Protein 2KGJ (pdb70)

CATH classification: 3.10.50.40

Organism: Escherichia coli (strain K12) (NCBI:txid83333)

Foldseek 3Di:
DAWWKFWKFKFFAAAVVLLCVLLVVCVVPDANLVSRCPGGPRNVCSVVSRTPGIDTPPVDDVQCVQQVPDDAPDFSRWGDDPNGIMGMHTDDIPPQCPVPHD

Sequence (102 aa):
TQPQRTRYSIIQTKTEDEAKAVLDELNKGGDFAALAKEKSADIISARNGGDMGWLEDATIPDELKNAGLKEKGQLSGVIKSSVGFLIVRLDDIQAAHHHHHHTQPQRTRYSIIQTKTEDEAKAVLDELNKGGDFAALAKEKSADIISARNGGDMGWLEDATIPDELKNAGLKEKGQLSGVIKSSVGFLIVRLDDIQAAHHHHHHTQPQRTRYSIIQTKTEDEAKAVLDELNKGGDFAALAKEKSADIISARNGGDMGWLEDATIPDELKNAGLKEKGQLSGVIKSSVGFLIVRLDDIQAAHHHHHHTQPQRTRYSIIQTKTEDEAKAVLDELNKGGDFAALAKEKSADIISARNGGDMGWLEDATIPDELKNAGLKEKGQLSGVIKSSVGFLIVRLDDIQAAHHHHHHTQPQRTRYSIIQTKTEDEAKAVLDELNKGGDFAALAKEKSADIISARNGGDMGWLEDATIPDELKNAGLKEKGQLSGVIKSSVGFLIVRLDDIQAAHHHHHHTQPQRTRYSIIQTKTEDEAKAVLDELNKGGDFAALAKEKSADIISARNGGDMGWLEDATIPDELKNAGLKEKGQLSGVIKSSVGFLIVRLDDIQAAHHHHHHTQPQRTRYSIIQTKTEDEAKAVLDELNKGGDFAALAKEKSADIISARNGGDMGWLEDATIPDELKNAGLKEKGQLSGVIKSSVGFLIVRLDDIQAAHHHHHHTQPQRTRYSIIQTKTEDEAKAVLDELNKGGDFAALAKEKSADIISARNGGDMGWLEDATIPDELKNAGLKEKGQLSGVIKSSVGFLIVRLDDIQAAHHHHHHTQPQRTRYSIIQTKTEDEAKAVLDELNKGGDFAALAKEKSADIISARNGGDMGWLEDATIPDELKNAGLKEKGQLSGVIKSSVGFLIVRLDDIQAAHHHHHHTQPQRTRYSIIQTKTEDEAKAVLDELNKGGDFAALAKEKSADIISARNGGDMGWLEDATIPDELKNAGLKEKGQLSGVIKSSVGFLIVRLDDIQAAHHHHHH

Nearest PDB structures (foldseek):
  2kgj-assembly1_A  TM=9.259E-01  e=2.643E-19  Escherichia coli K-12
  6xd8-assembly2_B  TM=8.195E-01  e=1.521E-08  Bacillus anthracis str. Sterne
  6vj4-assembly1_A-2  TM=8.100E-01  e=1.354E-07  Bacillus anthracis
  2m08-assembly1_A  TM=8.160E-01  e=1.571E-06  Nitrosopumilus maritimus SCM1
  5htf-assembly1_A  TM=7.798E-01  e=3.479E-06  Listeria monocytogenes EGD-e

Radius of gyration: 13.5 Å; Cα contacts (8 Å, |Δi|>4): 208; chains: 1; bounding box: 32×38×21 Å

Structure (mmCIF, N/CA/C/O backbone):
data_2KGJ
#
_entry.id   2KGJ
#
loop_
_atom_site.group_PDB
_atom_site.id
_atom_site.type_symbol
_atom_site.label_atom_id
_atom_site.label_alt_id
_atom_site.label_comp_id
_atom_site.label_asym_id
_atom_site.label_entity_id
_atom_site.label_seq_id
_atom_site.pdbx_PDB_ins_code
_atom_site.Cartn_x
_atom_site.Cartn_y
_atom_site.Cartn_z
_atom_site.occupancy
_atom_site.B_iso_or_equiv
_atom_site.auth_seq_id
_atom_site.auth_comp_id
_atom_site.auth_asym_id
_atom_site.auth_atom_id
_atom_site.pdbx_PDB_model_num
ATOM 1 N N . THR A 1 1 ? -16.163 18.348 -2.260 1.00 0.00 1 THR A N 1
ATOM 2 C CA . THR A 1 1 ? -16.211 17.216 -1.314 1.00 0.00 1 THR A CA 1
ATOM 3 C C . THR A 1 1 ? -16.200 15.896 -2.078 1.00 0.00 1 THR A C 1
ATOM 4 O O . THR A 1 1 ? -17.202 15.498 -2.674 1.00 0.00 1 THR A O 1
ATOM 17 N N . GLN A 1 2 ? -15.054 15.238 -2.077 1.00 0.00 2 GLN A N 1
ATOM 18 C CA . GLN A 1 2 ? -14.892 13.984 -2.787 1.00 0.00 2 GLN A CA 1
ATOM 19 C C . GLN A 1 2 ? -13.934 13.079 -2.008 1.00 0.00 2 GLN A C 1
ATOM 20 O O . GLN A 1 2 ? -13.278 13.533 -1.071 1.00 0.00 2 GLN A O 1
ATOM 34 N N . PRO A 1 3 ? -13.846 11.795 -2.380 1.00 0.00 3 PRO A N 1
ATOM 35 C CA . PRO A 1 3 ? -13.041 10.817 -1.654 1.00 0.00 3 PRO A CA 1
ATOM 36 C C . PRO A 1 3 ? -11.552 10.893 -1.982 1.00 0.00 3 PRO A C 1
ATOM 37 O O . PRO A 1 3 ? -11.153 10.974 -3.147 1.00 0.00 3 PRO A O 1
ATOM 48 N N . GLN A 1 4 ? -10.741 10.871 -0.935 1.00 0.00 4 GLN A N 1
ATOM 49 C CA . GLN A 1 4 ? -9.298 10.785 -1.068 1.00 0.00 4 GLN A CA 1
ATOM 50 C C . GLN A 1 4 ? -8.919 9.393 -1.554 1.00 0.00 4 GLN A C 1
ATOM 51 O O . GLN A 1 4 ? -9.711 8.462 -1.457 1.00 0.00 4 GLN A O 1
ATOM 65 N N . ARG A 1 5 ? -7.732 9.250 -2.107 1.00 0.00 5 ARG A N 1
ATOM 66 C CA . ARG A 1 5 ? -7.316 7.969 -2.654 1.00 0.00 5 ARG A CA 1
ATOM 67 C C . ARG A 1 5 ? -6.033 7.489 -2.001 1.00 0.00 5 ARG A C 1
ATOM 68 O O . ARG A 1 5 ? -5.210 8.291 -1.552 1.00 0.00 5 ARG A O 1
ATOM 89 N N . THR A 1 6 ? -5.870 6.181 -1.943 1.00 0.00 6 THR A N 1
ATOM 90 C CA . THR A 1 6 ? -4.703 5.580 -1.333 1.00 0.00 6 THR A CA 1
ATOM 91 C C . THR A 1 6 ? -4.161 4.457 -2.209 1.00 0.00 6 THR A C 1
ATOM 92 O O . THR A 1 6 ? -4.925 3.660 -2.753 1.00 0.00 6 THR A O 1
ATOM 103 N N . ARG A 1 7 ? -2.846 4.414 -2.376 1.00 0.00 7 ARG A N 1
ATOM 104 C CA . ARG A 1 7 ? -2.231 3.355 -3.153 1.00 0.00 7 ARG A CA 1
ATOM 105 C C . ARG A 1 7 ? -1.652 2.311 -2.218 1.00 0.00 7 ARG A C 1
ATOM 106 O O . ARG A 1 7 ? -0.682 2.570 -1.501 1.00 0.00 7 ARG A O 1
ATOM 127 N N . TYR A 1 8 ? -2.255 1.141 -2.219 1.00 0.00 8 TYR A N 1
ATOM 128 C CA . TYR A 1 8 ? -1.803 0.064 -1.370 1.00 0.00 8 TYR A CA 1
ATOM 129 C C . TYR A 1 8 ? -1.103 -1.004 -2.185 1.00 0.00 8 TYR A C 1
ATOM 130 O O . TYR A 1 8 ? -1.503 -1.316 -3.307 1.00 0.00 8 TYR A O 1
ATOM 148 N N . SER A 1 9 ? -0.045 -1.544 -1.628 1.00 0.00 9 SER A N 1
ATOM 149 C CA . SER A 1 9 ? 0.585 -2.712 -2.194 1.00 0.00 9 SER A CA 1
ATOM 150 C C . SER A 1 9 ? 0.387 -3.869 -1.235 1.00 0.00 9 SER A C 1
ATOM 151 O O . SER A 1 9 ? 0.616 -3.722 -0.038 1.00 0.00 9 SER A O 1
ATOM 159 N N . ILE A 1 10 ? -0.042 -5.004 -1.743 1.00 0.00 10 ILE A N 1
ATOM 160 C CA . ILE A 1 10 ? -0.393 -6.126 -0.888 1.00 0.00 10 ILE A CA 1
ATOM 161 C C . ILE A 1 10 ? 0.026 -7.429 -1.531 1.00 0.00 10 ILE A C 1
ATOM 162 O O . ILE A 1 10 ? -0.052 -7.577 -2.747 1.00 0.00 10 ILE A O 1
ATOM 178 N N . ILE A 1 11 ? 0.511 -8.360 -0.726 1.00 0.00 11 ILE A N 1
ATOM 179 C CA . ILE A 1 11 ? 0.934 -9.650 -1.233 1.00 0.00 11 ILE A CA 1
ATOM 180 C C . ILE A 1 11 ? 0.525 -10.756 -0.269 1.00 0.00 11 ILE A C 1
ATOM 181 O O . ILE A 1 11 ? 0.523 -10.556 0.945 1.00 0.00 11 ILE A O 1
ATOM 197 N N . GLN A 1 12 ? 0.169 -11.913 -0.807 1.00 0.00 12 GLN A N 1
ATOM 198 C CA . GLN A 1 12 ? -0.314 -13.013 0.013 1.00 0.00 12 GLN A CA 1
ATOM 199 C C . GLN A 1 12 ? 0.767 -14.070 0.188 1.00 0.00 12 GLN A C 1
ATOM 200 O O . GLN A 1 12 ? 1.366 -14.533 -0.788 1.00 0.00 12 GLN A O 1
ATOM 214 N N . THR A 1 13 ? 1.010 -14.444 1.432 1.00 0.00 13 THR A N 1
ATOM 215 C CA . THR A 1 13 ? 2.008 -15.446 1.749 1.00 0.00 13 THR A CA 1
ATOM 216 C C . THR A 1 13 ? 1.359 -16.741 2.211 1.00 0.00 13 THR A C 1
ATOM 217 O O . THR A 1 13 ? 0.223 -16.736 2.690 1.00 0.00 13 THR A O 1
ATOM 228 N N . LYS A 1 14 ? 2.080 -17.846 2.063 1.00 0.00 14 LYS A N 1
ATOM 229 C CA . LYS A 1 14 ? 1.557 -19.151 2.453 1.00 0.00 14 LYS A CA 1
ATOM 230 C C . LYS A 1 14 ? 1.345 -19.237 3.961 1.00 0.00 14 LYS A C 1
ATOM 231 O O . LYS A 1 14 ? 0.276 -19.638 4.426 1.00 0.00 14 LYS A O 1
ATOM 250 N N . THR A 1 15 ? 2.359 -18.846 4.713 1.00 0.00 15 THR A N 1
ATOM 251 C CA . THR A 1 15 ? 2.314 -18.930 6.165 1.00 0.00 15 THR A CA 1
ATOM 252 C C . THR A 1 15 ? 2.877 -17.678 6.814 1.00 0.00 15 THR A C 1
ATOM 253 O O . THR A 1 15 ? 3.378 -16.788 6.120 1.00 0.00 15 THR A O 1
ATOM 264 N N . GLU A 1 16 ? 2.803 -17.607 8.139 1.00 0.00 16 GLU A N 1
ATOM 265 C CA . GLU A 1 16 ? 3.370 -16.485 8.869 1.00 0.00 16 GLU A CA 1
ATOM 266 C C . GLU A 1 16 ? 4.875 -16.471 8.657 1.00 0.00 16 GLU A C 1
ATOM 267 O O . GLU A 1 16 ? 5.504 -15.417 8.617 1.00 0.00 16 GLU A O 1
ATOM 279 N N . ASP A 1 17 ? 5.428 -17.667 8.487 1.00 0.00 17 ASP A N 1
ATOM 280 C CA . ASP A 1 17 ? 6.850 -17.842 8.206 1.00 0.00 17 ASP A CA 1
ATOM 281 C C . ASP A 1 17 ? 7.242 -17.066 6.961 1.00 0.00 17 ASP A C 1
ATOM 282 O O . ASP A 1 17 ? 8.249 -16.354 6.941 1.00 0.00 17 ASP A O 1
ATOM 291 N N . GLU A 1 18 ? 6.418 -17.198 5.936 1.00 0.00 18 GLU A N 1
ATOM 292 C CA . GLU A 1 18 ? 6.630 -16.512 4.676 1.00 0.00 18 GLU A CA 1
ATOM 293 C C . GLU A 1 18 ? 6.500 -15.011 4.874 1.00 0.00 18 GLU A C 1
ATOM 294 O O . GLU A 1 18 ? 7.303 -14.238 4.358 1.00 0.00 18 GLU A O 1
ATOM 306 N N . ALA A 1 19 ? 5.489 -14.610 5.639 1.00 0.00 19 ALA A N 1
ATOM 307 C CA . ALA A 1 19 ? 5.266 -13.202 5.943 1.00 0.00 19 ALA A CA 1
ATOM 308 C C . ALA A 1 19 ? 6.470 -12.603 6.662 1.00 0.00 19 ALA A C 1
ATOM 309 O O . ALA A 1 19 ? 6.940 -11.529 6.297 1.00 0.00 19 ALA A O 1
ATOM 316 N N . LYS A 1 20 ? 6.963 -13.306 7.681 1.00 0.00 20 LYS A N 1
ATOM 317 C CA . LYS A 1 20 ? 8.162 -12.904 8.397 1.00 0.00 20 LYS A CA 1
ATOM 318 C C . LYS A 1 20 ? 9.359 -12.751 7.465 1.00 0.00 20 LYS A C 1
ATOM 319 O O . LYS A 1 20 ? 10.129 -11.805 7.594 1.00 0.00 20 LYS A O 1
ATOM 338 N N . ALA A 1 21 ? 9.499 -13.666 6.514 1.00 0.00 21 ALA A N 1
ATOM 339 C CA . ALA A 1 21 ? 10.582 -13.591 5.538 1.00 0.00 21 ALA A CA 1
ATOM 340 C C . ALA A 1 21 ? 10.441 -12.343 4.671 1.00 0.00 21 ALA A C 1
ATOM 341 O O . ALA A 1 21 ? 11.429 -11.692 4.326 1.00 0.00 21 ALA A O 1
ATOM 348 N N . VAL A 1 22 ? 9.201 -12.008 4.342 1.00 0.00 22 VAL A N 1
ATOM 349 C CA . VAL A 1 22 ? 8.907 -10.849 3.521 1.00 0.00 22 VAL A CA 1
ATOM 350 C C . VAL A 1 22 ? 9.152 -9.566 4.307 1.00 0.00 22 VAL A C 1
ATOM 351 O O . VAL A 1 22 ? 9.827 -8.650 3.834 1.00 0.00 22 VAL A O 1
ATOM 364 N N . LEU A 1 23 ? 8.621 -9.518 5.524 1.00 0.00 23 LEU A N 1
ATOM 365 C CA . LEU A 1 23 ? 8.719 -8.322 6.339 1.00 0.00 23 LEU A CA 1
ATOM 366 C C . LEU A 1 23 ? 10.145 -8.100 6.828 1.00 0.00 23 LEU A C 1
ATOM 367 O O . LEU A 1 23 ? 10.548 -6.967 7.064 1.00 0.00 23 LEU A O 1
ATOM 383 N N . ASP A 1 24 ? 10.908 -9.177 6.974 1.00 0.00 24 ASP A N 1
ATOM 384 C CA . ASP A 1 24 ? 12.302 -9.068 7.392 1.00 0.00 24 ASP A CA 1
ATOM 385 C C . ASP A 1 24 ? 13.095 -8.270 6.369 1.00 0.00 24 ASP A C 1
ATOM 386 O O . ASP A 1 24 ? 13.887 -7.398 6.720 1.00 0.00 24 ASP A O 1
ATOM 395 N N . GLU A 1 25 ? 12.855 -8.567 5.100 1.00 0.00 25 GLU A N 1
ATOM 396 C CA . GLU A 1 25 ? 13.549 -7.904 4.009 1.00 0.00 25 GLU A CA 1
ATOM 397 C C . GLU A 1 25 ? 13.104 -6.447 3.894 1.00 0.00 25 GLU A C 1
ATOM 398 O O . GLU A 1 25 ? 13.933 -5.542 3.785 1.00 0.00 25 GLU A O 1
ATOM 410 N N . LEU A 1 26 ? 11.796 -6.212 3.946 1.00 0.00 26 LEU A N 1
ATOM 411 C CA . LEU A 1 26 ? 11.268 -4.856 3.809 1.00 0.00 26 LEU A CA 1
ATOM 412 C C . LEU A 1 26 ? 11.536 -4.025 5.057 1.00 0.00 26 LEU A C 1
ATOM 413 O O . LEU A 1 26 ? 11.384 -2.809 5.040 1.00 0.00 26 LEU A O 1
ATOM 429 N N . ASN A 1 27 ? 11.918 -4.690 6.138 1.00 0.00 27 ASN A N 1
ATOM 430 C CA . ASN A 1 27 ? 12.298 -3.998 7.369 1.00 0.00 27 ASN A CA 1
ATOM 431 C C . ASN A 1 27 ? 13.577 -3.205 7.150 1.00 0.00 27 ASN A C 1
ATOM 432 O O . ASN A 1 27 ? 13.815 -2.186 7.800 1.00 0.00 27 ASN A O 1
ATOM 443 N N . LYS A 1 28 ? 14.404 -3.680 6.224 1.00 0.00 28 LYS A N 1
ATOM 444 C CA . LYS A 1 28 ? 15.556 -2.918 5.778 1.00 0.00 28 LYS A CA 1
ATOM 445 C C . LYS A 1 28 ? 15.077 -1.795 4.869 1.00 0.00 28 LYS A C 1
ATOM 446 O O . LYS A 1 28 ? 15.650 -0.706 4.825 1.00 0.00 28 LYS A O 1
ATOM 465 N N . GLY A 1 29 ? 13.995 -2.087 4.153 1.00 0.00 29 GLY A N 1
ATOM 466 C CA . GLY A 1 29 ? 13.307 -1.084 3.374 1.00 0.00 29 GLY A CA 1
ATOM 467 C C . GLY A 1 29 ? 13.915 -0.869 2.010 1.00 0.00 29 GLY A C 1
ATOM 468 O O . GLY A 1 29 ? 13.935 0.257 1.515 1.00 0.00 29 GLY A O 1
ATOM 472 N N . GLY A 1 30 ? 14.404 -1.933 1.382 1.00 0.00 30 GLY A N 1
ATOM 473 C CA . GLY A 1 30 ? 15.031 -1.755 0.090 1.00 0.00 30 GLY A CA 1
ATOM 474 C C . GLY A 1 30 ? 14.055 -1.875 -1.053 1.00 0.00 30 GLY A C 1
ATOM 475 O O . GLY A 1 30 ? 13.818 -0.904 -1.778 1.00 0.00 30 GLY A O 1
ATOM 479 N N . ASP A 1 31 ? 13.477 -3.051 -1.223 1.00 0.00 31 ASP A N 1
ATOM 480 C CA . ASP A 1 31 ? 12.441 -3.234 -2.228 1.00 0.00 31 ASP A CA 1
ATOM 481 C C . ASP A 1 31 ? 11.315 -4.130 -1.727 1.00 0.00 31 ASP A C 1
ATOM 482 O O . ASP A 1 31 ? 11.552 -5.267 -1.330 1.00 0.00 31 ASP A O 1
ATOM 491 N N . PHE A 1 32 ? 10.101 -3.608 -1.744 1.00 0.00 32 PHE A N 1
ATOM 492 C CA . PHE A 1 32 ? 8.907 -4.403 -1.472 1.00 0.00 32 PHE A CA 1
ATOM 493 C C . PHE A 1 32 ? 8.444 -5.104 -2.736 1.00 0.00 32 PHE A C 1
ATOM 494 O O . PHE A 1 32 ? 7.997 -6.252 -2.698 1.00 0.00 32 PHE A O 1
ATOM 511 N N . ALA A 1 33 ? 8.560 -4.399 -3.855 1.00 0.00 33 ALA A N 1
ATOM 512 C CA . ALA A 1 33 ? 8.120 -4.914 -5.145 1.00 0.00 33 ALA A CA 1
ATOM 513 C C . ALA A 1 33 ? 8.765 -6.257 -5.439 1.00 0.00 33 ALA A C 1
ATOM 514 O O . ALA A 1 33 ? 8.122 -7.167 -5.960 1.00 0.00 33 ALA A O 1
ATOM 521 N N . ALA A 1 34 ? 10.027 -6.387 -5.067 1.00 0.00 34 ALA A N 1
ATOM 522 C CA . ALA A 1 34 ? 10.777 -7.612 -5.313 1.00 0.00 34 ALA A CA 1
ATOM 523 C C . ALA A 1 34 ? 10.178 -8.767 -4.528 1.00 0.00 34 ALA A C 1
ATOM 524 O O . ALA A 1 34 ? 10.002 -9.871 -5.042 1.00 0.00 34 ALA A O 1
ATOM 531 N N . LEU A 1 35 ? 9.837 -8.475 -3.285 1.00 0.00 35 LEU A N 1
ATOM 532 C CA . LEU A 1 35 ? 9.261 -9.455 -2.377 1.00 0.00 35 LEU A CA 1
ATOM 533 C C . LEU A 1 35 ? 7.911 -9.908 -2.911 1.00 0.00 35 LEU A C 1
ATOM 534 O O . LEU A 1 35 ? 7.532 -11.077 -2.804 1.00 0.00 35 LEU A O 1
ATOM 550 N N . ALA A 1 36 ? 7.210 -8.953 -3.500 1.00 0.00 36 ALA A N 1
ATOM 551 C CA . ALA A 1 36 ? 5.871 -9.162 -4.017 1.00 0.00 36 ALA A CA 1
ATOM 552 C C . ALA A 1 36 ? 5.844 -10.181 -5.145 1.00 0.00 36 ALA A C 1
ATOM 553 O O . ALA A 1 36 ? 4.980 -11.051 -5.185 1.00 0.00 36 ALA A O 1
ATOM 560 N N . LYS A 1 37 ? 6.792 -10.080 -6.059 1.00 0.00 37 LYS A N 1
ATOM 561 C CA . LYS A 1 37 ? 6.768 -10.922 -7.242 1.00 0.00 37 LYS A CA 1
ATOM 562 C C . LYS A 1 37 ? 7.244 -12.341 -6.942 1.00 0.00 37 LYS A C 1
ATOM 563 O O . LYS A 1 37 ? 6.81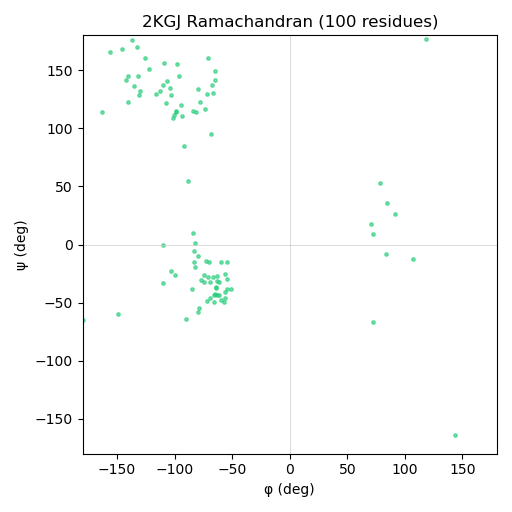7 -13.291 -7.596 1.00 0.00 37 LYS A O 1
ATOM 582 N N . GLU A 1 38 ? 8.137 -12.490 -5.971 1.00 0.00 38 GLU A N 1
ATOM 583 C CA . GLU A 1 38 ? 8.795 -13.774 -5.763 1.00 0.00 38 GLU A CA 1
ATOM 584 C C . GLU A 1 38 ? 7.944 -14.801 -5.006 1.00 0.00 38 GLU A C 1
ATOM 585 O O . GLU A 1 38 ? 7.682 -15.885 -5.525 1.00 0.00 38 GLU A O 1
ATOM 597 N N . LYS A 1 39 ? 7.501 -14.472 -3.792 1.00 0.00 39 LYS A N 1
ATOM 598 C CA . LYS A 1 39 ? 6.849 -15.483 -2.950 1.00 0.00 39 LYS A CA 1
ATOM 599 C C . LYS A 1 39 ? 5.320 -15.381 -2.998 1.00 0.00 39 LYS A C 1
ATOM 600 O O . LYS A 1 39 ? 4.603 -16.369 -2.857 1.00 0.00 39 LYS A O 1
ATOM 619 N N . SER A 1 40 ? 4.839 -14.206 -3.275 1.00 0.00 40 SER A N 1
ATOM 620 C CA . SER A 1 40 ? 3.424 -13.912 -3.149 1.00 0.00 40 SER A CA 1
ATOM 621 C C . SER A 1 40 ? 2.563 -14.658 -4.167 1.00 0.00 40 SER A C 1
ATOM 622 O O . SER A 1 40 ? 2.907 -14.761 -5.343 1.00 0.00 40 SER A O 1
ATOM 630 N N . ALA A 1 41 ? 1.432 -15.172 -3.687 1.00 0.00 41 ALA A N 1
ATOM 631 C CA . ALA A 1 41 ? 0.409 -15.764 -4.549 1.00 0.00 41 ALA A CA 1
ATOM 632 C C . ALA A 1 41 ? -0.472 -14.662 -5.132 1.00 0.00 41 ALA A C 1
ATOM 633 O O . ALA A 1 41 ? -1.427 -14.915 -5.868 1.00 0.00 41 ALA A O 1
ATOM 640 N N . ASP A 1 42 ? -0.129 -13.436 -4.769 1.00 0.00 42 ASP A N 1
ATOM 641 C CA . ASP A 1 42 ? -0.790 -12.227 -5.255 1.00 0.00 42 ASP A CA 1
ATOM 642 C C . ASP A 1 42 ? -0.493 -11.968 -6.724 1.00 0.00 42 ASP A C 1
ATOM 643 O O . ASP A 1 42 ? -1.174 -11.172 -7.356 1.00 0.00 42 ASP A O 1
ATOM 652 N N . ILE A 1 43 ? 0.524 -12.650 -7.263 1.00 0.00 43 ILE A N 1
ATOM 653 C CA . ILE A 1 43 ? 1.279 -12.195 -8.439 1.00 0.00 43 ILE A CA 1
ATOM 654 C C . ILE A 1 43 ? 0.422 -11.885 -9.664 1.00 0.00 43 ILE A C 1
ATOM 655 O O . ILE A 1 43 ? 0.906 -11.249 -10.593 1.00 0.00 43 ILE A O 1
ATOM 671 N N . ILE A 1 44 ? -0.828 -12.318 -9.678 1.00 0.00 44 ILE A N 1
ATOM 672 C CA . ILE A 1 44 ? -1.774 -11.831 -10.675 1.00 0.00 44 ILE A CA 1
ATOM 673 C C . ILE A 1 44 ? -1.750 -10.294 -10.683 1.00 0.00 44 ILE A C 1
ATOM 674 O O . ILE A 1 44 ? -1.826 -9.657 -11.736 1.00 0.00 44 ILE A O 1
ATOM 690 N N . SER A 1 45 ? -1.618 -9.716 -9.495 1.00 0.00 45 SER A N 1
ATOM 691 C CA . SER A 1 45 ? -1.468 -8.278 -9.340 1.00 0.00 45 SER A CA 1
ATOM 692 C C . SER A 1 45 ? -0.046 -7.924 -8.882 1.00 0.00 45 SER A C 1
ATOM 693 O O . SER A 1 45 ? 0.487 -6.880 -9.247 1.00 0.00 45 SER A O 1
ATOM 701 N N . ALA A 1 46 ? 0.560 -8.807 -8.085 1.00 0.00 46 ALA A N 1
ATOM 702 C CA . ALA A 1 46 ? 1.907 -8.585 -7.544 1.00 0.00 46 ALA A CA 1
ATOM 703 C C . ALA A 1 46 ? 2.940 -8.295 -8.630 1.00 0.00 46 ALA A C 1
ATOM 704 O O . ALA A 1 46 ? 3.925 -7.610 -8.371 1.00 0.00 46 ALA A O 1
ATOM 711 N N . ARG A 1 47 ? 2.739 -8.828 -9.835 1.00 0.00 47 ARG A N 1
ATOM 712 C CA . ARG A 1 47 ? 3.661 -8.570 -10.947 1.00 0.00 47 ARG A CA 1
ATOM 713 C C . ARG A 1 47 ? 3.756 -7.073 -11.260 1.00 0.00 47 ARG A C 1
ATOM 714 O O . ARG A 1 47 ? 4.677 -6.635 -11.947 1.00 0.00 47 ARG A O 1
ATOM 735 N N . ASN A 1 48 ? 2.810 -6.293 -10.739 1.00 0.00 48 ASN A N 1
ATOM 736 C CA . ASN A 1 48 ? 2.835 -4.835 -10.880 1.00 0.00 48 ASN A CA 1
ATOM 737 C C . ASN A 1 48 ? 3.727 -4.208 -9.809 1.00 0.00 48 ASN A C 1
ATOM 738 O O . ASN A 1 48 ? 3.745 -2.989 -9.633 1.00 0.00 48 ASN A O 1
ATOM 749 N N . GLY A 1 49 ? 4.461 -5.049 -9.092 1.00 0.00 49 GLY A N 1
ATOM 750 C CA . GLY A 1 49 ? 5.295 -4.579 -8.003 1.00 0.00 49 GLY A CA 1
ATOM 751 C C . GLY A 1 49 ? 4.551 -4.596 -6.683 1.00 0.00 49 GLY A C 1
ATOM 752 O O . GLY A 1 49 ? 4.865 -3.834 -5.770 1.00 0.00 49 GLY A O 1
ATOM 756 N N . GLY A 1 50 ? 3.559 -5.476 -6.591 1.00 0.00 50 GLY A N 1
ATOM 757 C CA . GLY A 1 50 ? 2.750 -5.588 -5.388 1.00 0.00 50 GLY A CA 1
ATOM 758 C C . GLY A 1 50 ? 1.630 -4.572 -5.360 1.00 0.00 50 GLY A C 1
ATOM 759 O O . GLY A 1 50 ? 0.756 -4.616 -4.496 1.00 0.00 50 GLY A O 1
ATOM 763 N N . ASP A 1 51 ? 1.663 -3.660 -6.318 1.00 0.00 51 ASP A N 1
ATOM 764 C CA . ASP A 1 51 ? 0.686 -2.586 -6.404 1.00 0.00 51 ASP A CA 1
ATOM 765 C C . ASP A 1 51 ? -0.664 -3.107 -6.876 1.00 0.00 51 ASP A C 1
ATOM 766 O O . ASP A 1 51 ? -0.793 -3.609 -7.996 1.00 0.00 51 ASP A O 1
ATOM 775 N N . MET A 1 52 ? -1.661 -2.996 -6.009 1.00 0.00 52 MET A N 1
ATOM 776 C CA . MET A 1 52 ? -3.016 -3.394 -6.356 1.00 0.00 52 MET A CA 1
ATOM 777 C C . MET A 1 52 ? -3.699 -2.272 -7.128 1.00 0.00 52 MET A C 1
ATOM 778 O O . MET A 1 52 ? -4.698 -2.493 -7.816 1.00 0.00 52 MET A O 1
ATOM 792 N N . GLY A 1 53 ? -3.156 -1.068 -6.999 1.00 0.00 53 GLY A N 1
ATOM 793 C CA . GLY A 1 53 ? -3.716 0.079 -7.676 1.00 0.00 53 GLY A CA 1
ATOM 794 C C . GLY A 1 53 ? -4.188 1.136 -6.702 1.00 0.00 53 GLY A C 1
ATOM 795 O O . GLY A 1 53 ? -4.118 0.945 -5.486 1.00 0.00 53 GLY A O 1
ATOM 799 N N . TRP A 1 54 ? -4.661 2.253 -7.231 1.00 0.00 54 TRP A N 1
ATOM 800 C CA . TRP A 1 54 ? -5.190 3.322 -6.402 1.00 0.00 54 TRP A CA 1
ATOM 801 C C . TRP A 1 54 ? -6.645 3.064 -6.054 1.00 0.00 54 TRP A C 1
ATOM 802 O O . TRP A 1 54 ? -7.510 3.050 -6.934 1.00 0.00 54 TRP A O 1
ATOM 823 N N . LEU A 1 55 ? -6.907 2.853 -4.778 1.00 0.00 55 LEU A N 1
ATOM 824 C CA . LEU A 1 55 ? -8.269 2.701 -4.305 1.00 0.00 55 LEU A CA 1
ATOM 825 C C . LEU A 1 55 ? -8.762 4.022 -3.738 1.00 0.00 55 LEU A C 1
ATOM 826 O O . LEU A 1 55 ? -7.966 4.872 -3.333 1.00 0.00 55 LEU A O 1
ATOM 842 N N . GLU A 1 56 ? -10.066 4.202 -3.729 1.00 0.00 56 GLU A N 1
ATOM 843 C CA . GLU A 1 56 ? -10.654 5.415 -3.201 1.00 0.00 56 GLU A CA 1
ATOM 844 C C . GLU A 1 56 ? -11.082 5.179 -1.763 1.00 0.00 56 GLU A C 1
ATOM 845 O O . GLU A 1 56 ? -11.481 4.078 -1.393 1.00 0.00 56 GLU A O 1
ATOM 857 N N . ASP A 1 57 ? -10.964 6.202 -0.945 1.00 0.00 57 ASP A N 1
ATOM 858 C CA . ASP A 1 57 ? -11.274 6.071 0.463 1.00 0.00 57 ASP A CA 1
ATOM 859 C C . ASP A 1 57 ? -12.753 5.780 0.638 1.00 0.00 57 ASP A C 1
ATOM 860 O O . ASP A 1 57 ? -13.596 6.324 -0.089 1.00 0.00 57 ASP A O 1
ATOM 869 N N . ALA A 1 58 ? -13.045 4.909 1.593 1.00 0.00 58 ALA A N 1
ATOM 870 C CA . ALA A 1 58 ? -14.403 4.447 1.880 1.00 0.00 58 ALA A CA 1
ATOM 871 C C . ALA A 1 58 ? -14.937 3.501 0.799 1.00 0.00 58 ALA A C 1
ATOM 872 O O . ALA A 1 58 ? -16.120 3.159 0.803 1.00 0.00 58 ALA A O 1
ATOM 879 N N . THR A 1 59 ? -14.077 3.077 -0.124 1.00 0.00 59 THR A N 1
ATOM 880 C CA . THR A 1 59 ? -14.420 1.984 -1.029 1.00 0.00 59 THR A CA 1
ATOM 881 C C . THR A 1 59 ? -13.574 0.772 -0.667 1.00 0.00 59 THR A C 1
ATOM 882 O O . THR A 1 59 ? -13.677 -0.295 -1.272 1.00 0.00 59 THR A O 1
ATOM 893 N N . ILE A 1 60 ? -12.742 0.966 0.349 1.00 0.00 60 ILE A N 1
ATOM 894 C CA . ILE A 1 60 ? -11.793 -0.039 0.800 1.00 0.00 60 ILE A CA 1
ATOM 895 C C . ILE A 1 60 ? -12.508 -1.188 1.500 1.00 0.00 60 ILE A C 1
ATOM 896 O O . ILE A 1 60 ? -13.336 -0.961 2.378 1.00 0.00 60 ILE A O 1
ATOM 912 N N . PRO A 1 61 ? -12.210 -2.433 1.105 1.00 0.00 61 PRO A N 1
ATOM 913 C CA . PRO A 1 61 ? -12.716 -3.621 1.798 1.00 0.00 61 PRO A CA 1
ATOM 914 C C . PRO A 1 61 ? -12.158 -3.711 3.219 1.00 0.00 61 PRO A C 1
ATOM 915 O O . PRO A 1 61 ? -11.037 -3.266 3.491 1.00 0.00 61 PRO A O 1
ATOM 926 N N . ASP A 1 62 ? -12.960 -4.288 4.114 1.00 0.00 62 ASP A N 1
ATOM 927 C CA . ASP A 1 62 ? -12.639 -4.370 5.546 1.00 0.00 62 ASP A CA 1
ATOM 928 C C . ASP A 1 62 ? -11.307 -5.053 5.804 1.00 0.00 62 ASP A C 1
ATOM 929 O O . ASP A 1 62 ? -10.674 -4.811 6.833 1.00 0.00 62 ASP A O 1
ATOM 938 N N . GLU A 1 63 ? -10.893 -5.896 4.878 1.00 0.00 63 GLU A N 1
ATOM 939 C CA . GLU A 1 63 ? -9.615 -6.578 4.972 1.00 0.00 63 GLU A CA 1
ATOM 940 C C . GLU A 1 63 ? -8.473 -5.564 5.091 1.00 0.00 63 GLU A C 1
ATOM 941 O O . GLU A 1 63 ? -7.642 -5.655 5.994 1.00 0.00 63 GLU A O 1
ATOM 953 N N . LEU A 1 64 ? -8.457 -4.572 4.203 1.00 0.00 64 LEU A N 1
ATOM 954 C CA . LEU A 1 64 ? -7.416 -3.548 4.232 1.00 0.00 64 LEU A CA 1
ATOM 955 C C . LEU A 1 64 ? -7.743 -2.442 5.234 1.00 0.00 64 LEU A C 1
ATOM 956 O O . LEU A 1 64 ? -6.870 -1.654 5.597 1.00 0.00 64 LEU A O 1
ATOM 972 N N . LYS A 1 65 ? -8.994 -2.376 5.682 1.00 0.00 65 LYS A N 1
ATOM 973 C CA . LYS A 1 65 ? -9.369 -1.431 6.737 1.00 0.00 65 LYS A CA 1
ATOM 974 C C . LYS A 1 65 ? -8.590 -1.739 8.009 1.00 0.00 65 LYS A C 1
ATOM 975 O O . LYS A 1 65 ? -8.255 -0.848 8.788 1.00 0.00 65 LYS A O 1
ATOM 994 N N . ASN A 1 66 ? -8.299 -3.016 8.196 1.00 0.00 66 ASN A N 1
ATOM 995 C CA . ASN A 1 66 ? -7.595 -3.488 9.379 1.00 0.00 66 ASN A CA 1
ATOM 996 C C . ASN A 1 66 ? -6.081 -3.336 9.231 1.00 0.00 66 ASN A C 1
ATOM 997 O O . ASN A 1 66 ? -5.331 -3.590 10.172 1.00 0.00 66 ASN A O 1
ATOM 1008 N N . ALA A 1 67 ? -5.638 -2.919 8.048 1.00 0.00 67 ALA A N 1
ATOM 1009 C CA . ALA A 1 67 ? -4.211 -2.764 7.775 1.00 0.00 67 ALA A CA 1
ATOM 1010 C C . ALA A 1 67 ? -3.611 -1.602 8.563 1.00 0.00 67 ALA A C 1
ATOM 1011 O O . ALA A 1 67 ? -2.441 -1.630 8.941 1.00 0.00 67 ALA A O 1
ATOM 1018 N N . GLY A 1 68 ? -4.428 -0.577 8.794 1.00 0.00 68 GLY A N 1
ATOM 1019 C CA . GLY A 1 68 ? -4.019 0.545 9.624 1.00 0.00 68 GLY A CA 1
ATOM 1020 C C . GLY A 1 68 ? -2.959 1.421 8.978 1.00 0.00 68 GLY A C 1
ATOM 1021 O O . GLY A 1 68 ? -2.304 2.208 9.660 1.00 0.00 68 GLY A O 1
ATOM 1025 N N . LEU A 1 69 ? -2.804 1.302 7.664 1.00 0.00 69 LEU A N 1
ATOM 1026 C CA . LEU A 1 69 ? -1.768 2.037 6.949 1.00 0.00 69 LEU A CA 1
ATOM 1027 C C . LEU A 1 69 ? -2.275 3.381 6.429 1.00 0.00 69 LEU A C 1
ATOM 1028 O O . LEU A 1 69 ? -2.713 3.487 5.285 1.00 0.00 69 LEU A O 1
ATOM 1044 N N . LYS A 1 70 ? -2.248 4.400 7.270 1.00 0.00 70 LYS A N 1
ATOM 1045 C CA . LYS A 1 70 ? -2.607 5.744 6.832 1.00 0.00 70 LYS A CA 1
ATOM 1046 C C . LYS A 1 70 ? -1.383 6.640 6.606 1.00 0.00 70 LYS A C 1
ATOM 1047 O O . LYS A 1 70 ? -1.453 7.618 5.860 1.00 0.00 70 LYS A O 1
ATOM 1066 N N . GLU A 1 71 ? -0.265 6.306 7.242 1.00 0.00 71 GLU A N 1
ATOM 1067 C CA . GLU A 1 71 ? 0.952 7.116 7.129 1.00 0.00 71 GLU A CA 1
ATOM 1068 C C . GLU A 1 71 ? 1.867 6.586 6.025 1.00 0.00 71 GLU A C 1
ATOM 1069 O O . GLU A 1 71 ? 2.365 5.463 6.112 1.00 0.00 71 GLU A O 1
ATOM 1081 N N . LYS A 1 72 ? 2.145 7.428 5.035 1.00 0.00 72 LYS A N 1
ATOM 1082 C CA . LYS A 1 72 ? 2.856 7.007 3.827 1.00 0.00 72 LYS A CA 1
ATOM 1083 C C . LYS A 1 72 ? 4.295 6.609 4.137 1.00 0.00 72 LYS A C 1
ATOM 1084 O O . LYS A 1 72 ? 5.027 7.342 4.801 1.00 0.00 72 LYS A O 1
ATOM 1103 N N . GLY A 1 73 ? 4.689 5.436 3.651 1.00 0.00 73 GLY A N 1
ATOM 1104 C CA . GLY A 1 73 ? 6.028 4.945 3.890 1.00 0.00 73 GLY A CA 1
ATOM 1105 C C . GLY A 1 73 ? 6.024 3.810 4.881 1.00 0.00 73 GLY A C 1
ATOM 1106 O O . GLY A 1 73 ? 7.019 3.104 5.040 1.00 0.00 73 GLY A O 1
ATOM 1110 N N . GLN A 1 74 ? 4.889 3.631 5.543 1.00 0.00 74 GLN A N 1
ATOM 1111 C CA . GLN A 1 74 ? 4.737 2.578 6.528 1.00 0.00 74 GLN A CA 1
ATOM 1112 C C . GLN A 1 74 ? 4.510 1.237 5.836 1.00 0.00 74 GLN A C 1
ATOM 1113 O O . GLN A 1 74 ? 3.579 1.079 5.042 1.00 0.00 74 GLN A O 1
ATOM 1127 N N . LEU A 1 75 ? 5.382 0.291 6.127 1.00 0.00 75 LEU A N 1
ATOM 1128 C CA . LEU A 1 75 ? 5.313 -1.040 5.549 1.00 0.00 75 LEU A CA 1
ATOM 1129 C C . LEU A 1 75 ? 5.477 -2.100 6.629 1.00 0.00 75 LEU A C 1
ATOM 1130 O O . LEU A 1 75 ? 5.799 -1.775 7.774 1.00 0.00 75 LEU A O 1
ATOM 1146 N N . SER A 1 76 ? 5.216 -3.352 6.251 1.00 0.00 76 SER A N 1
ATOM 1147 C CA . SER A 1 76 ? 5.209 -4.492 7.172 1.00 0.00 76 SER A CA 1
ATOM 1148 C C . SER A 1 76 ? 3.916 -4.513 7.977 1.00 0.00 76 SER A C 1
ATOM 1149 O O . SER A 1 76 ? 3.916 -4.547 9.207 1.00 0.00 76 SER A O 1
ATOM 1157 N N . GLY A 1 77 ? 2.809 -4.473 7.256 1.00 0.00 77 GLY A N 1
ATOM 1158 C CA . GLY A 1 77 ? 1.521 -4.698 7.864 1.00 0.00 77 GLY A CA 1
ATOM 1159 C C . GLY A 1 77 ? 1.051 -6.107 7.586 1.00 0.00 77 GLY A C 1
ATOM 1160 O O . GLY A 1 77 ? 0.716 -6.438 6.447 1.00 0.00 77 GLY A O 1
ATOM 1164 N N . VAL A 1 78 ? 1.051 -6.946 8.609 1.00 0.00 78 VAL A N 1
ATOM 1165 C CA . VAL A 1 78 ? 0.700 -8.345 8.444 1.00 0.00 78 VAL A CA 1
ATOM 1166 C C . VAL A 1 78 ? -0.740 -8.570 8.860 1.00 0.00 78 VAL A C 1
ATOM 1167 O O . VAL A 1 78 ? -1.097 -8.416 10.029 1.00 0.00 78 VAL A O 1
ATOM 1180 N N . ILE A 1 79 ? -1.563 -8.916 7.896 1.00 0.00 79 ILE A N 1
ATOM 1181 C CA . ILE A 1 79 ? -2.968 -9.141 8.140 1.00 0.00 79 ILE A CA 1
ATOM 1182 C C . ILE A 1 79 ? -3.242 -10.631 8.277 1.00 0.00 79 ILE A C 1
ATOM 1183 O O . ILE A 1 79 ? -3.051 -11.402 7.331 1.00 0.00 79 ILE A O 1
ATOM 1199 N N . LYS A 1 80 ? -3.666 -11.028 9.467 1.00 0.00 80 LYS A N 1
ATOM 1200 C CA . LYS A 1 80 ? -3.879 -12.430 9.774 1.00 0.00 80 LYS A CA 1
ATOM 1201 C C . LYS A 1 80 ? -5.232 -12.878 9.239 1.00 0.00 80 LYS A C 1
ATOM 1202 O O . LYS A 1 80 ? -6.281 -12.423 9.700 1.00 0.00 80 LYS A O 1
ATOM 1221 N N . SER A 1 81 ? -5.195 -13.762 8.263 1.00 0.00 81 SER A N 1
ATOM 1222 C CA . SER A 1 81 ? -6.396 -14.336 7.698 1.00 0.00 81 SER A CA 1
ATOM 1223 C C . SER A 1 81 ? -6.298 -15.853 7.758 1.00 0.00 81 SER A C 1
ATOM 1224 O O . SER A 1 81 ? -5.207 -16.407 7.906 1.00 0.00 81 SER A O 1
ATOM 1232 N N . SER A 1 82 ? -7.432 -16.525 7.655 1.00 0.00 82 SER A N 1
ATOM 1233 C CA . SER A 1 82 ? -7.459 -17.973 7.679 1.00 0.00 82 SER A CA 1
ATOM 1234 C C . SER A 1 82 ? -6.945 -18.524 6.352 1.00 0.00 82 SER A C 1
ATOM 1235 O O . SER A 1 82 ? -6.426 -19.640 6.283 1.00 0.00 82 SER A O 1
ATOM 1243 N N . VAL A 1 83 ? -7.091 -17.726 5.297 1.00 0.00 83 VAL A N 1
ATOM 1244 C CA . VAL A 1 83 ? -6.648 -18.128 3.964 1.00 0.00 83 VAL A CA 1
ATOM 1245 C C . VAL A 1 83 ? -5.138 -17.941 3.809 1.00 0.00 83 VAL A C 1
ATOM 1246 O O . VAL A 1 83 ? -4.540 -18.399 2.834 1.00 0.00 83 VAL A O 1
ATOM 1259 N N . GLY A 1 84 ? -4.533 -17.274 4.782 1.00 0.00 84 GLY A N 1
ATOM 1260 C CA . GLY A 1 84 ? -3.112 -17.010 4.742 1.00 0.00 84 GLY A CA 1
ATOM 1261 C C . GLY A 1 84 ? -2.797 -15.649 5.307 1.00 0.00 84 GLY A C 1
ATOM 1262 O O . GLY A 1 84 ? -3.635 -15.041 5.973 1.00 0.00 84 GLY A O 1
ATOM 1266 N N . PHE A 1 85 ? -1.607 -15.155 5.038 1.00 0.00 85 PHE A N 1
ATOM 1267 C CA . PHE A 1 85 ? -1.187 -13.882 5.590 1.00 0.00 85 PHE A CA 1
ATOM 1268 C C . PHE A 1 85 ? -0.953 -12.867 4.490 1.00 0.00 85 PHE A C 1
ATOM 1269 O O . PHE A 1 85 ? -0.251 -13.138 3.513 1.00 0.00 85 PHE A O 1
ATOM 1286 N N . LEU A 1 86 ? -1.551 -11.701 4.650 1.00 0.00 86 LEU A N 1
ATOM 1287 C CA . LEU A 1 86 ? -1.440 -10.651 3.666 1.00 0.00 86 LEU A CA 1
ATOM 1288 C C . LEU A 1 86 ? -0.475 -9.585 4.155 1.00 0.00 86 LEU A C 1
ATOM 1289 O O . LEU A 1 86 ? -0.524 -9.180 5.317 1.00 0.00 86 LEU A O 1
ATOM 1305 N N . ILE A 1 87 ? 0.406 -9.147 3.274 1.00 0.00 87 ILE A N 1
ATOM 1306 C CA . ILE A 1 87 ? 1.356 -8.102 3.605 1.00 0.00 87 ILE A CA 1
ATOM 1307 C C . ILE A 1 87 ? 0.967 -6.820 2.903 1.00 0.00 87 ILE A C 1
ATOM 1308 O O . ILE A 1 87 ? 0.879 -6.777 1.679 1.00 0.00 87 ILE A O 1
ATOM 1324 N N . VAL A 1 88 ? 0.738 -5.784 3.678 1.00 0.00 88 VAL A N 1
ATOM 1325 C CA . VAL A 1 88 ? 0.293 -4.517 3.129 1.00 0.00 88 VAL A CA 1
ATOM 1326 C C . VAL A 1 88 ? 1.390 -3.454 3.241 1.00 0.00 88 VAL A C 1
ATOM 1327 O O . VAL A 1 88 ? 2.101 -3.371 4.249 1.00 0.00 88 VAL A O 1
ATOM 1340 N N . ARG A 1 89 ? 1.549 -2.683 2.173 1.00 0.00 89 ARG A N 1
ATOM 1341 C CA . ARG A 1 89 ? 2.518 -1.598 2.118 1.00 0.00 89 ARG A CA 1
ATOM 1342 C C . ARG A 1 89 ? 1.857 -0.337 1.577 1.00 0.00 89 ARG A C 1
ATOM 1343 O O . ARG A 1 89 ? 0.995 -0.408 0.700 1.00 0.00 89 ARG A O 1
ATOM 1364 N N . LEU A 1 90 ? 2.270 0.803 2.094 1.00 0.00 90 LEU A N 1
ATOM 1365 C CA . LEU A 1 90 ? 1.768 2.085 1.626 1.00 0.00 90 LEU A CA 1
ATOM 1366 C C . LEU A 1 90 ? 2.656 2.664 0.551 1.00 0.00 90 LEU A C 1
ATOM 1367 O O . LEU A 1 90 ? 3.788 3.071 0.818 1.00 0.00 90 LEU A O 1
ATOM 1383 N N . ASP A 1 91 ? 2.142 2.695 -0.662 1.00 0.00 91 ASP A N 1
ATOM 1384 C CA . ASP A 1 91 ? 2.893 3.279 -1.767 1.00 0.00 91 ASP A CA 1
ATOM 1385 C C . ASP A 1 91 ? 2.807 4.800 -1.736 1.00 0.00 91 ASP A C 1
ATOM 1386 O O . ASP A 1 91 ? 3.829 5.487 -1.712 1.00 0.00 91 ASP A O 1
ATOM 1395 N N . ASP A 1 92 ? 1.586 5.331 -1.711 1.00 0.00 92 ASP A N 1
ATOM 1396 C CA . ASP A 1 92 ? 1.394 6.777 -1.680 1.00 0.00 92 ASP A CA 1
ATOM 1397 C C . ASP A 1 92 ? 0.038 7.150 -1.082 1.00 0.00 92 ASP A C 1
ATOM 1398 O O . ASP A 1 92 ? -0.849 6.302 -0.954 1.00 0.00 92 ASP A O 1
ATOM 1407 N N . ILE A 1 93 ? -0.113 8.427 -0.743 1.00 0.00 93 ILE A N 1
ATOM 1408 C CA . ILE A 1 93 ? -1.358 8.967 -0.207 1.00 0.00 93 ILE A CA 1
ATOM 1409 C C . ILE A 1 93 ? -1.732 10.237 -0.972 1.00 0.00 93 ILE A C 1
ATOM 1410 O O . ILE A 1 93 ? -0.901 11.136 -1.117 1.00 0.00 93 ILE A O 1
ATOM 1426 N N . GLN A 1 94 ? -2.963 10.320 -1.460 1.00 0.00 94 GLN A N 1
ATOM 1427 C CA . GLN A 1 94 ? -3.412 11.525 -2.141 1.00 0.00 94 GLN A CA 1
ATOM 1428 C C . GLN A 1 94 ? -4.751 11.984 -1.579 1.00 0.00 94 GLN A C 1
ATOM 1429 O O . GLN A 1 94 ? -5.680 11.190 -1.420 1.00 0.00 94 GLN A O 1
ATOM 1443 N N . ALA A 1 95 ? -4.845 13.261 -1.269 1.00 0.00 95 ALA A N 1
ATOM 1444 C CA . ALA A 1 95 ? -6.086 13.832 -0.784 1.00 0.00 95 ALA A CA 1
ATOM 1445 C C . ALA A 1 95 ? -6.940 14.309 -1.954 1.00 0.00 95 ALA A C 1
ATOM 1446 O O . ALA A 1 95 ? -7.333 15.476 -2.017 1.00 0.00 95 ALA A O 1
ATOM 1453 N N . ALA A 1 96 ? -7.185 13.387 -2.890 1.00 0.00 96 ALA A N 1
ATOM 1454 C CA . ALA A 1 96 ? -8.034 13.623 -4.061 1.00 0.00 96 ALA A CA 1
ATOM 1455 C C . ALA A 1 96 ? -7.370 14.545 -5.085 1.00 0.00 96 ALA A C 1
ATOM 1456 O O . ALA A 1 96 ? -7.034 14.117 -6.184 1.00 0.00 96 ALA A O 1
ATOM 1463 N N . HIS A 1 97 ? -7.173 15.801 -4.710 1.00 0.00 97 HIS A N 1
ATOM 1464 C CA . HIS A 1 97 ? -6.672 16.828 -5.627 1.00 0.00 97 HIS A CA 1
ATOM 1465 C C . HIS A 1 97 ? -5.262 16.512 -6.125 1.00 0.00 97 HIS A C 1
ATOM 1466 O O . HIS A 1 97 ? -4.883 16.922 -7.223 1.00 0.00 97 HIS A O 1
ATOM 1481 N N . HIS A 1 98 ? -4.508 15.775 -5.322 1.00 0.00 98 HIS A N 1
ATOM 1482 C CA . HIS A 1 98 ? -3.080 15.587 -5.556 1.00 0.00 98 HIS A CA 1
ATOM 1483 C C . HIS A 1 98 ? -2.794 14.742 -6.802 1.00 0.00 98 HIS A C 1
ATOM 1484 O O . HIS A 1 98 ? -2.783 13.511 -6.749 1.00 0.00 98 HIS A O 1
ATOM 1499 N N . HIS A 1 99 ? -2.559 15.437 -7.909 1.00 0.00 99 HIS A N 1
ATOM 1500 C CA . HIS A 1 99 ? -2.161 14.829 -9.176 1.00 0.00 99 HIS A CA 1
ATOM 1501 C C . HIS A 1 99 ? -1.980 15.940 -10.201 1.00 0.00 99 HIS A C 1
ATOM 1502 O O . HIS A 1 99 ? -0.877 16.201 -10.679 1.00 0.00 99 HIS A O 1
ATOM 1517 N N . HIS A 1 100 ? -3.083 16.601 -10.512 1.00 0.00 100 HIS A N 1
ATOM 1518 C CA . HIS A 1 100 ? -3.077 17.763 -11.384 1.00 0.00 100 HIS A CA 1
ATOM 1519 C C . HIS A 1 100 ? -4.201 18.693 -10.958 1.00 0.00 100 HIS A C 1
ATOM 1520 O O . HIS A 1 100 ? -3.969 19.845 -10.595 1.00 0.00 100 HIS A O 1
ATOM 1535 N N . HIS A 1 101 ? -5.422 18.175 -11.005 1.00 0.00 101 HIS A N 1
ATOM 1536 C CA . HIS A 1 101 ? -6.579 18.883 -10.482 1.00 0.00 101 HIS A CA 1
ATOM 1537 C C . HIS A 1 101 ? -7.739 17.924 -10.282 1.00 0.00 101 HIS A C 1
ATOM 1538 O O . HIS A 1 101 ? -8.264 17.357 -11.238 1.00 0.00 101 HIS A O 1
ATOM 1553 N N . HIS A 1 102 ? -8.112 17.736 -9.035 1.00 0.00 102 HIS A N 1
ATOM 1554 C CA . HIS A 1 102 ? -9.338 17.046 -8.698 1.00 0.00 102 HIS A CA 1
ATOM 1555 C C . HIS A 1 102 ? -10.157 17.953 -7.804 1.00 0.00 102 HIS A C 1
ATOM 1556 O O . HIS A 1 102 ? -9.692 18.247 -6.684 1.00 0.00 102 HIS A O 1
ATOM 1572 N N . THR A 1 1 ? -16.840 16.367 -2.320 1.00 0.00 1 THR A N 2
ATOM 1573 C CA . THR A 1 1 ? -17.465 15.837 -3.551 1.00 0.00 1 THR A CA 2
ATOM 1574 C C . THR A 1 1 ? -16.655 14.668 -4.113 1.00 0.00 1 THR A C 2
ATOM 1575 O O . THR A 1 1 ? -17.216 13.696 -4.620 1.00 0.00 1 THR A O 2
ATOM 1588 N N . GLN A 1 2 ? -15.336 14.763 -4.014 1.00 0.00 2 GLN A N 2
ATOM 1589 C CA . GLN A 1 2 ? -14.458 13.695 -4.450 1.00 0.00 2 GLN A CA 2
ATOM 1590 C C . GLN A 1 2 ? -13.647 13.188 -3.272 1.00 0.00 2 GLN A C 2
ATOM 1591 O O . GLN A 1 2 ? -13.152 13.977 -2.463 1.00 0.00 2 GLN A O 2
ATOM 1605 N N . PRO A 1 3 ? -13.532 11.870 -3.138 1.00 0.00 3 PRO A N 2
ATOM 1606 C CA . PRO A 1 3 ? -12.799 11.252 -2.045 1.00 0.00 3 PRO A CA 2
ATOM 1607 C C . PRO A 1 3 ? -11.309 11.133 -2.348 1.00 0.00 3 PRO A C 2
ATOM 1608 O O . PRO A 1 3 ? -10.908 10.926 -3.498 1.00 0.00 3 PRO A O 2
ATOM 1619 N N . GLN A 1 4 ? -10.489 11.273 -1.315 1.00 0.00 4 GLN A N 2
ATOM 1620 C CA . GLN A 1 4 ? -9.058 11.090 -1.458 1.00 0.00 4 GLN A CA 2
ATOM 1621 C C . GLN A 1 4 ? -8.760 9.618 -1.688 1.00 0.00 4 GLN A C 2
ATOM 1622 O O . GLN A 1 4 ? -9.578 8.761 -1.366 1.00 0.00 4 GLN A O 2
ATOM 1636 N N . ARG A 1 5 ? -7.608 9.322 -2.253 1.00 0.00 5 ARG A N 2
ATOM 1637 C CA . ARG A 1 5 ? -7.315 7.969 -2.690 1.00 0.00 5 ARG A CA 2
ATOM 1638 C C . ARG A 1 5 ? -5.988 7.481 -2.143 1.00 0.00 5 ARG A C 2
ATOM 1639 O O . ARG A 1 5 ? -5.054 8.259 -1.940 1.00 0.00 5 ARG A O 2
ATOM 1660 N N . THR A 1 6 ? -5.928 6.184 -1.910 1.00 0.00 6 THR A N 2
ATOM 1661 C CA . THR A 1 6 ? -4.762 5.549 -1.336 1.00 0.00 6 THR A CA 2
ATOM 1662 C C . THR A 1 6 ? -4.248 4.446 -2.254 1.00 0.00 6 THR A C 2
ATOM 1663 O O . THR A 1 6 ? -5.032 3.666 -2.801 1.00 0.00 6 THR A O 2
ATOM 1674 N N . ARG A 1 7 ? -2.938 4.391 -2.438 1.00 0.00 7 ARG A N 2
ATOM 1675 C CA . ARG A 1 7 ? -2.339 3.343 -3.244 1.00 0.00 7 ARG A CA 2
ATOM 1676 C C . ARG A 1 7 ? -1.778 2.261 -2.335 1.00 0.00 7 ARG A C 2
ATOM 1677 O O . ARG A 1 7 ? -0.811 2.489 -1.603 1.00 0.00 7 ARG A O 2
ATOM 1698 N N . TYR A 1 8 ? -2.394 1.096 -2.370 1.00 0.00 8 TYR A N 2
ATOM 1699 C CA . TYR A 1 8 ? -1.974 -0.003 -1.525 1.00 0.00 8 TYR A CA 2
ATOM 1700 C C . TYR A 1 8 ? -1.213 -1.054 -2.314 1.00 0.00 8 TYR A C 2
ATOM 1701 O O . TYR A 1 8 ? -1.578 -1.401 -3.435 1.00 0.00 8 TYR A O 2
ATOM 1719 N N . SER A 1 9 ? -0.151 -1.549 -1.714 1.00 0.00 9 SER A N 2
ATOM 1720 C CA . SER A 1 9 ? 0.550 -2.696 -2.236 1.00 0.00 9 SER A CA 2
ATOM 1721 C C . SER A 1 9 ? 0.339 -3.854 -1.285 1.00 0.00 9 SER A C 2
ATOM 1722 O O . SER A 1 9 ? 0.458 -3.696 -0.074 1.00 0.00 9 SER A O 2
ATOM 1730 N N . ILE A 1 10 ? 0.011 -4.998 -1.827 1.00 0.00 10 ILE A N 2
ATOM 1731 C CA . ILE A 1 10 ? -0.330 -6.154 -1.013 1.00 0.00 10 ILE A CA 2
ATOM 1732 C C . ILE A 1 10 ? 0.213 -7.414 -1.649 1.00 0.00 10 ILE A C 2
ATOM 1733 O O . ILE A 1 10 ? 0.294 -7.507 -2.869 1.00 0.00 10 ILE A O 2
ATOM 1749 N N . ILE A 1 11 ? 0.623 -8.366 -0.825 1.00 0.00 11 ILE A N 2
ATOM 1750 C CA . ILE A 1 11 ? 1.098 -9.645 -1.324 1.00 0.00 11 ILE A CA 2
ATOM 1751 C C . ILE A 1 11 ? 0.580 -10.772 -0.429 1.00 0.00 11 ILE A C 2
ATOM 1752 O O . ILE A 1 11 ? 0.383 -10.579 0.774 1.00 0.00 11 ILE A O 2
ATOM 1768 N N . GLN A 1 12 ? 0.341 -11.934 -1.017 1.00 0.00 12 GLN A N 2
ATOM 1769 C CA . GLN A 1 12 ? -0.215 -13.058 -0.285 1.00 0.00 12 GLN A CA 2
ATOM 1770 C C . GLN A 1 12 ? 0.882 -14.037 0.111 1.00 0.00 12 GLN A C 2
ATOM 1771 O O . GLN A 1 12 ? 1.494 -14.680 -0.742 1.00 0.00 12 GLN A O 2
ATOM 1785 N N . THR A 1 13 ? 1.130 -14.133 1.401 1.00 0.00 13 THR A N 2
ATOM 1786 C CA . THR A 1 13 ? 2.098 -15.075 1.922 1.00 0.00 13 THR A CA 2
ATOM 1787 C C . THR A 1 13 ? 1.399 -16.350 2.376 1.00 0.00 13 THR A C 2
ATOM 1788 O O . THR A 1 13 ? 0.276 -16.313 2.882 1.00 0.00 13 THR A O 2
ATOM 1799 N N . LYS A 1 14 ? 2.073 -17.471 2.186 1.00 0.00 14 LYS A N 2
ATOM 1800 C CA . LYS A 1 14 ? 1.465 -18.783 2.356 1.00 0.00 14 LYS A CA 2
ATOM 1801 C C . LYS A 1 14 ? 1.498 -19.245 3.813 1.00 0.00 14 LYS A C 2
ATOM 1802 O O . LYS A 1 14 ? 0.734 -20.122 4.215 1.00 0.00 14 LYS A O 2
ATOM 1821 N N . THR A 1 15 ? 2.400 -18.673 4.595 1.00 0.00 15 THR A N 2
ATOM 1822 C CA . THR A 1 15 ? 2.485 -18.963 6.020 1.00 0.00 15 THR A CA 2
ATOM 1823 C C . THR A 1 15 ? 2.958 -17.708 6.749 1.00 0.00 15 THR A C 2
ATOM 1824 O O . THR A 1 15 ? 3.458 -16.785 6.107 1.00 0.00 15 THR A O 2
ATOM 1835 N N . GLU A 1 16 ? 2.811 -17.646 8.067 1.00 0.00 16 GLU A N 2
ATOM 1836 C CA . GLU A 1 16 ? 3.290 -16.486 8.803 1.00 0.00 16 GLU A CA 2
ATOM 1837 C C . GLU A 1 16 ? 4.807 -16.483 8.790 1.00 0.00 16 GLU A C 2
ATOM 1838 O O . GLU A 1 16 ? 5.442 -15.431 8.844 1.00 0.00 16 GLU A O 2
ATOM 1850 N N . ASP A 1 17 ? 5.376 -17.674 8.675 1.00 0.00 17 ASP A N 2
ATOM 1851 C CA . ASP A 1 17 ? 6.815 -17.826 8.490 1.00 0.00 17 ASP A CA 2
ATOM 1852 C C . ASP A 1 17 ? 7.242 -17.104 7.223 1.00 0.00 17 ASP A C 2
ATOM 1853 O O . ASP A 1 17 ? 8.292 -16.456 7.174 1.00 0.00 17 ASP A O 2
ATOM 1862 N N . GLU A 1 18 ? 6.399 -17.218 6.202 1.00 0.00 18 GLU A N 2
ATOM 1863 C CA . GLU A 1 18 ? 6.600 -16.516 4.947 1.00 0.00 18 GLU A CA 2
ATOM 1864 C C . GLU A 1 18 ? 6.515 -15.015 5.167 1.00 0.00 18 GLU A C 2
ATOM 1865 O O . GLU A 1 18 ? 7.303 -14.253 4.609 1.00 0.00 18 GLU A O 2
ATOM 1877 N N . ALA A 1 19 ? 5.560 -14.599 5.990 1.00 0.00 19 ALA A N 2
ATOM 1878 C CA . ALA A 1 19 ? 5.382 -13.192 6.303 1.00 0.00 19 ALA A CA 2
ATOM 1879 C C . ALA A 1 19 ? 6.609 -12.641 7.021 1.00 0.00 19 ALA A C 2
ATOM 1880 O O . ALA A 1 19 ? 7.127 -11.601 6.642 1.00 0.00 19 ALA A O 2
ATOM 1887 N N . LYS A 1 20 ? 7.088 -13.367 8.031 1.00 0.00 20 LYS A N 2
ATOM 1888 C CA . LYS A 1 20 ? 8.285 -12.969 8.776 1.00 0.00 20 LYS A CA 2
ATOM 1889 C C . LYS A 1 20 ? 9.463 -12.759 7.834 1.00 0.00 20 LYS A C 2
ATOM 1890 O O . LYS A 1 20 ? 10.202 -11.782 7.947 1.00 0.00 20 LYS A O 2
ATOM 1909 N N . ALA A 1 21 ? 9.623 -13.680 6.899 1.00 0.00 21 ALA A N 2
ATOM 1910 C CA . ALA A 1 21 ? 10.713 -13.609 5.939 1.00 0.00 21 ALA A CA 2
ATOM 1911 C C . ALA A 1 21 ? 10.493 -12.480 4.940 1.00 0.00 21 ALA A C 2
ATOM 1912 O O . ALA A 1 21 ? 11.436 -11.804 4.532 1.00 0.00 21 ALA A O 2
ATOM 1919 N N . VAL A 1 22 ? 9.242 -12.275 4.555 1.00 0.00 22 VAL A N 2
ATOM 1920 C CA . VAL A 1 22 ? 8.917 -11.298 3.537 1.00 0.00 22 VAL A CA 2
ATOM 1921 C C . VAL A 1 22 ? 8.984 -9.880 4.106 1.00 0.00 22 VAL A C 2
ATOM 1922 O O . VAL A 1 22 ? 9.461 -8.959 3.445 1.00 0.00 22 VAL A O 2
ATOM 1935 N N . LEU A 1 23 ? 8.537 -9.713 5.347 1.00 0.00 23 LEU A N 2
ATOM 1936 C CA . LEU A 1 23 ? 8.525 -8.401 5.970 1.00 0.00 23 LEU A CA 2
ATOM 1937 C C . LEU A 1 23 ? 9.929 -7.950 6.332 1.00 0.00 23 LEU A C 2
ATOM 1938 O O . LEU A 1 23 ? 10.209 -6.758 6.348 1.00 0.00 23 LEU A O 2
ATOM 1954 N N . ASP A 1 24 ? 10.811 -8.902 6.598 1.00 0.00 24 ASP A N 2
ATOM 1955 C CA . ASP A 1 24 ? 12.168 -8.585 7.033 1.00 0.00 24 ASP A CA 2
ATOM 1956 C C . ASP A 1 24 ? 12.895 -7.712 6.012 1.00 0.00 24 ASP A C 2
ATOM 1957 O O . ASP A 1 24 ? 13.577 -6.754 6.377 1.00 0.00 24 ASP A O 2
ATOM 1966 N N . GLU A 1 25 ? 12.717 -8.020 4.731 1.00 0.00 25 GLU A N 2
ATOM 1967 C CA . GLU A 1 25 ? 13.374 -7.262 3.671 1.00 0.00 25 GLU A CA 2
ATOM 1968 C C . GLU A 1 25 ? 12.741 -5.880 3.554 1.00 0.00 25 GLU A C 2
ATOM 1969 O O . GLU A 1 25 ? 13.434 -4.871 3.458 1.00 0.00 25 GLU A O 2
ATOM 1981 N N . LEU A 1 26 ? 11.415 -5.833 3.597 1.00 0.00 26 LEU A N 2
ATOM 1982 C CA . LEU A 1 26 ? 10.703 -4.571 3.465 1.00 0.00 26 LEU A CA 2
ATOM 1983 C C . LEU A 1 26 ? 10.850 -3.733 4.735 1.00 0.00 26 LEU A C 2
ATOM 1984 O O . LEU A 1 26 ? 10.606 -2.530 4.724 1.00 0.00 26 LEU A O 2
ATOM 2000 N N . ASN A 1 27 ? 11.259 -4.373 5.830 1.00 0.00 27 ASN A N 2
ATOM 2001 C CA . ASN A 1 27 ? 11.593 -3.659 7.057 1.00 0.00 27 ASN A CA 2
ATOM 2002 C C . ASN A 1 27 ? 12.916 -2.930 6.881 1.00 0.00 27 ASN A C 2
ATOM 2003 O O . ASN A 1 27 ? 13.192 -1.936 7.554 1.00 0.00 27 ASN A O 2
ATOM 2014 N N . LYS A 1 28 ? 13.735 -3.443 5.969 1.00 0.00 28 LYS A N 2
ATOM 2015 C CA . LYS A 1 28 ? 14.943 -2.749 5.549 1.00 0.00 28 LYS A CA 2
ATOM 2016 C C . LYS A 1 28 ? 14.583 -1.760 4.451 1.00 0.00 28 LYS A C 2
ATOM 2017 O O . LYS A 1 28 ? 15.268 -0.760 4.224 1.00 0.00 28 LYS A O 2
ATOM 2036 N N . GLY A 1 29 ? 13.483 -2.074 3.778 1.00 0.00 29 GLY A N 2
ATOM 2037 C CA . GLY A 1 29 ? 12.932 -1.207 2.771 1.00 0.00 29 GLY A CA 2
ATOM 2038 C C . GLY A 1 29 ? 13.723 -1.236 1.491 1.00 0.00 29 GLY A C 2
ATOM 2039 O O . GLY A 1 29 ? 13.919 -0.194 0.867 1.00 0.00 29 GLY A O 2
ATOM 2043 N N . GLY A 1 30 ? 14.188 -2.412 1.080 1.00 0.00 30 GLY A N 2
ATOM 2044 C CA . GLY A 1 30 ? 14.984 -2.456 -0.122 1.00 0.00 30 GLY A CA 2
ATOM 2045 C C . GLY A 1 30 ? 14.143 -2.580 -1.367 1.00 0.00 30 GLY A C 2
ATOM 2046 O O . GLY A 1 30 ? 14.147 -1.681 -2.209 1.00 0.00 30 GLY A O 2
ATOM 2050 N N . ASP A 1 31 ? 13.438 -3.685 -1.509 1.00 0.00 31 ASP A N 2
ATOM 2051 C CA . ASP A 1 31 ? 12.442 -3.808 -2.563 1.00 0.00 31 ASP A CA 2
ATOM 2052 C C . ASP A 1 31 ? 11.214 -4.569 -2.073 1.00 0.00 31 ASP A C 2
ATOM 2053 O O . ASP A 1 31 ? 11.303 -5.758 -1.776 1.00 0.00 31 ASP A O 2
ATOM 2062 N N . PHE A 1 32 ? 10.070 -3.909 -2.011 1.00 0.00 32 PHE A N 2
ATOM 2063 C CA . PHE A 1 32 ? 8.824 -4.595 -1.685 1.00 0.00 32 PHE A CA 2
ATOM 2064 C C . PHE A 1 32 ? 8.321 -5.356 -2.905 1.00 0.00 32 PHE A C 2
ATOM 2065 O O . PHE A 1 32 ? 7.717 -6.425 -2.785 1.00 0.00 32 PHE A O 2
ATOM 2082 N N . ALA A 1 33 ? 8.600 -4.813 -4.081 1.00 0.00 33 ALA A N 2
ATOM 2083 C CA . ALA A 1 33 ? 8.168 -5.424 -5.328 1.00 0.00 33 ALA A CA 2
ATOM 2084 C C . ALA A 1 33 ? 8.841 -6.776 -5.527 1.00 0.00 33 ALA A C 2
ATOM 2085 O O . ALA A 1 33 ? 8.258 -7.695 -6.101 1.00 0.00 33 ALA A O 2
ATOM 2092 N N . ALA A 1 34 ? 10.061 -6.899 -5.024 1.00 0.00 34 ALA A N 2
ATOM 2093 C CA . ALA A 1 34 ? 10.807 -8.147 -5.137 1.00 0.00 34 ALA A CA 2
ATOM 2094 C C . ALA A 1 34 ? 10.144 -9.223 -4.301 1.00 0.00 34 ALA A C 2
ATOM 2095 O O . ALA A 1 34 ? 10.018 -10.375 -4.721 1.00 0.00 34 ALA A O 2
ATOM 2102 N N . LEU A 1 35 ? 9.704 -8.817 -3.124 1.00 0.00 35 LEU A N 2
ATOM 2103 C CA . LEU A 1 35 ? 9.007 -9.694 -2.200 1.00 0.00 35 LEU A CA 2
ATOM 2104 C C . LEU A 1 35 ? 7.717 -10.177 -2.837 1.00 0.00 35 LEU A C 2
ATOM 2105 O O . LEU A 1 35 ? 7.382 -11.364 -2.791 1.00 0.00 35 LEU A O 2
ATOM 2121 N N . ALA A 1 36 ? 7.015 -9.232 -3.446 1.00 0.00 36 ALA A N 2
ATOM 2122 C CA . ALA A 1 36 ? 5.754 -9.494 -4.118 1.00 0.00 36 ALA A CA 2
ATOM 2123 C C . ALA A 1 36 ? 5.906 -10.558 -5.196 1.00 0.00 36 ALA A C 2
ATOM 2124 O O . ALA A 1 36 ? 5.125 -11.501 -5.268 1.00 0.00 36 ALA A O 2
ATOM 2131 N N . LYS A 1 37 ? 6.928 -10.407 -6.019 1.00 0.00 37 LYS A N 2
ATOM 2132 C CA . LYS A 1 37 ? 7.090 -11.250 -7.189 1.00 0.00 37 LYS A CA 2
ATOM 2133 C C . LYS A 1 37 ? 7.687 -12.610 -6.840 1.00 0.00 37 LYS A C 2
ATOM 2134 O O . LYS A 1 37 ? 7.395 -13.607 -7.501 1.00 0.00 37 LYS A O 2
ATOM 2153 N N . GLU A 1 38 ? 8.554 -12.655 -5.836 1.00 0.00 38 GLU A N 2
ATOM 2154 C CA . GLU A 1 38 ? 9.323 -13.865 -5.597 1.00 0.00 38 GLU A CA 2
ATOM 2155 C C . GLU A 1 38 ? 8.542 -14.949 -4.837 1.00 0.00 38 GLU A C 2
ATOM 2156 O O . GLU A 1 38 ? 8.316 -16.036 -5.369 1.00 0.00 38 GLU A O 2
ATOM 2168 N N . LYS A 1 39 ? 8.099 -14.650 -3.617 1.00 0.00 39 LYS A N 2
ATOM 2169 C CA . LYS A 1 39 ? 7.532 -15.692 -2.762 1.00 0.00 39 LYS A CA 2
ATOM 2170 C C . LYS A 1 39 ? 6.012 -15.643 -2.701 1.00 0.00 39 LYS A C 2
ATOM 2171 O O . LYS A 1 39 ? 5.335 -16.645 -2.454 1.00 0.00 39 LYS A O 2
ATOM 2190 N N . SER A 1 40 ? 5.497 -14.467 -2.949 1.00 0.00 40 SER A N 2
ATOM 2191 C CA . SER A 1 40 ? 4.102 -14.167 -2.734 1.00 0.00 40 SER A CA 2
ATOM 2192 C C . SER A 1 40 ? 3.200 -14.773 -3.810 1.00 0.00 40 SER A C 2
ATOM 2193 O O . SER A 1 40 ? 3.559 -14.829 -4.979 1.00 0.00 40 SER A O 2
ATOM 2201 N N . ALA A 1 41 ? 2.018 -15.224 -3.391 1.00 0.00 41 ALA A N 2
ATOM 2202 C CA . ALA A 1 41 ? 1.021 -15.778 -4.312 1.00 0.00 41 ALA A CA 2
ATOM 2203 C C . ALA A 1 41 ? 0.278 -14.653 -5.024 1.00 0.00 41 ALA A C 2
ATOM 2204 O O . ALA A 1 41 ? -0.625 -14.884 -5.829 1.00 0.00 41 ALA A O 2
ATOM 2211 N N . ASP A 1 42 ? 0.688 -13.432 -4.708 1.00 0.00 42 ASP A N 2
ATOM 2212 C CA . ASP A 1 42 ? 0.161 -12.216 -5.322 1.00 0.00 42 ASP A CA 2
ATOM 2213 C C . ASP A 1 42 ? 0.516 -12.142 -6.805 1.00 0.00 42 ASP A C 2
ATOM 2214 O O . ASP A 1 42 ? -0.095 -11.387 -7.549 1.00 0.00 42 ASP A O 2
ATOM 2223 N N . ILE A 1 43 ? 1.493 -12.950 -7.228 1.00 0.00 43 ILE A N 2
ATOM 2224 C CA . ILE A 1 43 ? 2.279 -12.710 -8.451 1.00 0.00 43 ILE A CA 2
ATOM 2225 C C . ILE A 1 43 ? 1.447 -12.569 -9.723 1.00 0.00 43 ILE A C 2
ATOM 2226 O O . ILE A 1 43 ? 1.950 -12.055 -10.724 1.00 0.00 43 ILE A O 2
ATOM 2242 N N . ILE A 1 44 ? 0.205 -13.018 -9.700 1.00 0.00 44 ILE A N 2
ATOM 2243 C CA . ILE A 1 44 ? -0.731 -12.689 -10.773 1.00 0.00 44 ILE A CA 2
ATOM 2244 C C . ILE A 1 44 ? -0.755 -11.173 -11.002 1.00 0.00 44 ILE A C 2
ATOM 2245 O O . ILE A 1 44 ? -0.795 -10.699 -12.137 1.00 0.00 44 ILE A O 2
ATOM 2261 N N . SER A 1 45 ? -0.707 -10.428 -9.907 1.00 0.00 45 SER A N 2
ATOM 2262 C CA . SER A 1 45 ? -0.688 -8.977 -9.956 1.00 0.00 45 SER A CA 2
ATOM 2263 C C . SER A 1 45 ? 0.666 -8.445 -9.472 1.00 0.00 45 SER A C 2
ATOM 2264 O O . SER A 1 45 ? 1.119 -7.396 -9.920 1.00 0.00 45 SER A O 2
ATOM 2272 N N . ALA A 1 46 ? 1.314 -9.198 -8.584 1.00 0.00 46 ALA A N 2
ATOM 2273 C CA . ALA A 1 46 ? 2.577 -8.787 -7.951 1.00 0.00 46 ALA A CA 2
ATOM 2274 C C . ALA A 1 46 ? 3.632 -8.354 -8.954 1.00 0.00 46 ALA A C 2
ATOM 2275 O O . ALA A 1 46 ? 4.505 -7.552 -8.635 1.00 0.00 46 ALA A O 2
ATOM 2282 N N . ARG A 1 47 ? 3.582 -8.918 -10.151 1.00 0.00 47 ARG A N 2
ATOM 2283 C CA . ARG A 1 47 ? 4.564 -8.605 -11.179 1.00 0.00 47 ARG A CA 2
ATOM 2284 C C . ARG A 1 47 ? 4.508 -7.138 -11.613 1.00 0.00 47 ARG A C 2
ATOM 2285 O O . ARG A 1 47 ? 5.368 -6.683 -12.367 1.00 0.00 47 ARG A O 2
ATOM 2306 N N . ASN A 1 48 ? 3.496 -6.402 -11.161 1.00 0.00 48 ASN A N 2
ATOM 2307 C CA . ASN A 1 48 ? 3.476 -4.947 -11.360 1.00 0.00 48 ASN A CA 2
ATOM 2308 C C . ASN A 1 48 ? 4.147 -4.222 -10.185 1.00 0.00 48 ASN A C 2
ATOM 2309 O O . ASN A 1 48 ? 4.096 -2.997 -10.085 1.00 0.00 48 ASN A O 2
ATOM 2320 N N . GLY A 1 49 ? 4.804 -4.988 -9.324 1.00 0.00 49 GLY A N 2
ATOM 2321 C CA . GLY A 1 49 ? 5.417 -4.431 -8.130 1.00 0.00 49 GLY A CA 2
ATOM 2322 C C . GLY A 1 49 ? 4.501 -4.472 -6.919 1.00 0.00 49 GLY A C 2
ATOM 2323 O O . GLY A 1 49 ? 4.638 -3.663 -5.999 1.00 0.00 49 GLY A O 2
ATOM 2327 N N . GLY A 1 50 ? 3.575 -5.429 -6.921 1.00 0.00 50 GLY A N 2
ATOM 2328 C CA . GLY A 1 50 ? 2.721 -5.668 -5.765 1.00 0.00 50 GLY A CA 2
ATOM 2329 C C . GLY A 1 50 ? 1.659 -4.609 -5.575 1.00 0.00 50 GLY A C 2
ATOM 2330 O O . GLY A 1 50 ? 1.106 -4.467 -4.487 1.00 0.00 50 GLY A O 2
ATOM 2334 N N . ASP A 1 51 ? 1.361 -3.874 -6.632 1.00 0.00 51 ASP A N 2
ATOM 2335 C CA . ASP A 1 51 ? 0.419 -2.770 -6.550 1.00 0.00 51 ASP A CA 2
ATOM 2336 C C . ASP A 1 51 ? -0.970 -3.202 -7.001 1.00 0.00 51 ASP A C 2
ATOM 2337 O O . ASP A 1 51 ? -1.151 -3.694 -8.116 1.00 0.00 51 ASP A O 2
ATOM 2346 N N . MET A 1 52 ? -1.950 -3.032 -6.125 1.00 0.00 52 MET A N 2
ATOM 2347 C CA . MET A 1 52 ? -3.330 -3.335 -6.473 1.00 0.00 52 MET A CA 2
ATOM 2348 C C . MET A 1 52 ? -3.945 -2.158 -7.222 1.00 0.00 52 MET A C 2
ATOM 2349 O O . MET A 1 52 ? -4.949 -2.306 -7.922 1.00 0.00 52 MET A O 2
ATOM 2363 N N . GLY A 1 53 ? -3.329 -0.993 -7.069 1.00 0.00 53 GLY A N 2
ATOM 2364 C CA . GLY A 1 53 ? -3.827 0.206 -7.706 1.00 0.00 53 GLY A CA 2
ATOM 2365 C C . GLY A 1 53 ? -4.323 1.219 -6.698 1.00 0.00 53 GLY A C 2
ATOM 2366 O O . GLY A 1 53 ? -4.134 1.053 -5.490 1.00 0.00 53 GLY A O 2
ATOM 2370 N N . TRP A 1 54 ? -4.959 2.266 -7.190 1.00 0.00 54 TRP A N 2
ATOM 2371 C CA . TRP A 1 54 ? -5.498 3.300 -6.325 1.00 0.00 54 TRP A CA 2
ATOM 2372 C C . TRP A 1 54 ? -6.933 2.992 -5.931 1.00 0.00 54 TRP A C 2
ATOM 2373 O O . TRP A 1 54 ? -7.790 2.763 -6.785 1.00 0.00 54 TRP A O 2
ATOM 2394 N N . LEU A 1 55 ? -7.182 2.972 -4.637 1.00 0.00 55 LEU A N 2
ATOM 2395 C CA . LEU A 1 55 ? -8.529 2.832 -4.115 1.00 0.00 55 LEU A CA 2
ATOM 2396 C C . LEU A 1 55 ? -8.909 4.102 -3.368 1.00 0.00 55 LEU A C 2
ATOM 2397 O O . LEU A 1 55 ? -8.036 4.850 -2.928 1.00 0.00 55 LEU A O 2
ATOM 2413 N N . GLU A 1 56 ? -10.197 4.365 -3.241 1.00 0.00 56 GLU A N 2
ATOM 2414 C CA . GLU A 1 56 ? -10.651 5.580 -2.587 1.00 0.00 56 GLU A CA 2
ATOM 2415 C C . GLU A 1 56 ? -10.633 5.398 -1.072 1.00 0.00 56 GLU A C 2
ATOM 2416 O O . GLU A 1 56 ? -11.101 4.386 -0.550 1.00 0.00 56 GLU A O 2
ATOM 2428 N N . ASP A 1 57 ? -10.065 6.376 -0.377 1.00 0.00 57 ASP A N 2
ATOM 2429 C CA . ASP A 1 57 ? -9.879 6.303 1.065 1.00 0.00 57 ASP A CA 2
ATOM 2430 C C . ASP A 1 57 ? -11.207 6.481 1.776 1.00 0.00 57 ASP A C 2
ATOM 2431 O O . ASP A 1 57 ? -12.081 7.211 1.304 1.00 0.00 57 ASP A O 2
ATOM 2440 N N . ALA A 1 58 ? -11.353 5.775 2.896 1.00 0.00 58 ALA A N 2
ATOM 2441 C CA . ALA A 1 58 ? -12.619 5.683 3.634 1.00 0.00 58 ALA A CA 2
ATOM 2442 C C . ALA A 1 58 ? -13.690 5.014 2.774 1.00 0.00 58 ALA A C 2
ATOM 2443 O O . ALA A 1 58 ? -14.861 4.945 3.145 1.00 0.00 58 ALA A O 2
ATOM 2450 N N . THR A 1 59 ? -13.255 4.515 1.631 1.00 0.00 59 THR A N 2
ATOM 2451 C CA . THR A 1 59 ? -14.069 3.705 0.750 1.00 0.00 59 THR A CA 2
ATOM 2452 C C . THR A 1 59 ? -13.503 2.286 0.757 1.00 0.00 59 THR A C 2
ATOM 2453 O O . THR A 1 59 ? -13.968 1.387 0.057 1.00 0.00 59 THR A O 2
ATOM 2464 N N . ILE A 1 60 ? -12.481 2.121 1.585 1.00 0.00 60 ILE A N 2
ATOM 2465 C CA . ILE A 1 60 ? -11.705 0.895 1.656 1.00 0.00 60 ILE A CA 2
ATOM 2466 C C . ILE A 1 60 ? -12.496 -0.209 2.349 1.00 0.00 60 ILE A C 2
ATOM 2467 O O . ILE A 1 60 ? -13.107 0.026 3.389 1.00 0.00 60 ILE A O 2
ATOM 2483 N N . PRO A 1 61 ? -12.508 -1.421 1.771 1.00 0.00 61 PRO A N 2
ATOM 2484 C CA . PRO A 1 61 ? -13.139 -2.592 2.392 1.00 0.00 61 PRO A CA 2
ATOM 2485 C C . PRO A 1 61 ? -12.483 -2.951 3.728 1.00 0.00 61 PRO A C 2
ATOM 2486 O O . PRO A 1 61 ? -11.314 -2.633 3.974 1.00 0.00 61 PRO A O 2
ATOM 2497 N N . ASP A 1 62 ? -13.262 -3.628 4.577 1.00 0.00 62 ASP A N 2
ATOM 2498 C CA . ASP A 1 62 ? -12.893 -3.905 5.973 1.00 0.00 62 ASP A CA 2
ATOM 2499 C C . ASP A 1 62 ? -11.558 -4.621 6.096 1.00 0.00 62 ASP A C 2
ATOM 2500 O O . ASP A 1 62 ? -10.877 -4.498 7.114 1.00 0.00 62 ASP A O 2
ATOM 2509 N N . GLU A 1 63 ? -11.202 -5.372 5.067 1.00 0.00 63 GLU A N 2
ATOM 2510 C CA . GLU A 1 63 ? -9.933 -6.089 5.025 1.00 0.00 63 GLU A CA 2
ATOM 2511 C C . GLU A 1 63 ? -8.757 -5.131 5.224 1.00 0.00 63 GLU A C 2
ATOM 2512 O O . GLU A 1 63 ? -7.945 -5.311 6.132 1.00 0.00 63 GLU A O 2
ATOM 2524 N N . LEU A 1 64 ? -8.684 -4.103 4.387 1.00 0.00 64 LEU A N 2
ATOM 2525 C CA . LEU A 1 64 ? -7.578 -3.159 4.445 1.00 0.00 64 LEU A CA 2
ATOM 2526 C C . LEU A 1 64 ? -7.814 -2.083 5.504 1.00 0.00 64 LEU A C 2
ATOM 2527 O O . LEU A 1 64 ? -6.878 -1.397 5.907 1.00 0.00 64 LEU A O 2
ATOM 2543 N N . LYS A 1 65 ? -9.060 -1.935 5.959 1.00 0.00 65 LYS A N 2
ATOM 2544 C CA . LYS A 1 65 ? -9.351 -1.037 7.081 1.00 0.00 65 LYS A CA 2
ATOM 2545 C C . LYS A 1 65 ? -8.519 -1.443 8.289 1.00 0.00 65 LYS A C 2
ATOM 2546 O O . LYS A 1 65 ? -7.909 -0.609 8.964 1.00 0.00 65 LYS A O 2
ATOM 2565 N N . ASN A 1 66 ? -8.479 -2.748 8.523 1.00 0.00 66 ASN A N 2
ATOM 2566 C CA . ASN A 1 66 ? -7.800 -3.323 9.677 1.00 0.00 66 ASN A CA 2
ATOM 2567 C C . ASN A 1 66 ? -6.283 -3.323 9.507 1.00 0.00 66 ASN A C 2
ATOM 2568 O O . ASN A 1 66 ? -5.549 -3.674 10.433 1.00 0.00 66 ASN A O 2
ATOM 2579 N N . ALA A 1 67 ? -5.814 -2.920 8.331 1.00 0.00 67 ALA A N 2
ATOM 2580 C CA . ALA A 1 67 ? -4.383 -2.878 8.052 1.00 0.00 67 ALA A CA 2
ATOM 2581 C C . ALA A 1 67 ? -3.707 -1.747 8.823 1.00 0.00 67 ALA A C 2
ATOM 2582 O O . ALA A 1 67 ? -2.541 -1.844 9.197 1.00 0.00 67 ALA A O 2
ATOM 2589 N N . GLY A 1 68 ? -4.454 -0.673 9.053 1.00 0.00 68 GLY A N 2
ATOM 2590 C CA . GLY A 1 68 ? -3.953 0.426 9.855 1.00 0.00 68 GLY A CA 2
ATOM 2591 C C . GLY A 1 68 ? -2.986 1.315 9.100 1.00 0.00 68 GLY A C 2
ATOM 2592 O O . GLY A 1 68 ? -2.221 2.069 9.704 1.00 0.00 68 GLY A O 2
ATOM 2596 N N . LEU A 1 69 ? -3.023 1.238 7.779 1.00 0.00 69 LEU A N 2
ATOM 2597 C CA . LEU A 1 69 ? -2.108 2.000 6.943 1.00 0.00 69 LEU A CA 2
ATOM 2598 C C . LEU A 1 69 ? -2.747 3.301 6.464 1.00 0.00 69 LEU A C 2
ATOM 2599 O O . LEU A 1 69 ? -3.330 3.356 5.384 1.00 0.00 69 LEU A O 2
ATOM 2615 N N . LYS A 1 70 ? -2.628 4.348 7.267 1.00 0.00 70 LYS A N 2
ATOM 2616 C CA . LYS A 1 70 ? -3.242 5.627 6.935 1.00 0.00 70 LYS A CA 2
ATOM 2617 C C . LYS A 1 70 ? -2.227 6.618 6.355 1.00 0.00 70 LYS A C 2
ATOM 2618 O O . LYS A 1 70 ? -2.529 7.340 5.407 1.00 0.00 70 LYS A O 2
ATOM 2637 N N . GLU A 1 71 ? -1.031 6.658 6.935 1.00 0.00 71 GLU A N 2
ATOM 2638 C CA . GLU A 1 71 ? -0.030 7.651 6.548 1.00 0.00 71 GLU A CA 2
ATOM 2639 C C . GLU A 1 71 ? 1.012 7.052 5.604 1.00 0.00 71 GLU A C 2
ATOM 2640 O O . GLU A 1 71 ? 1.551 5.974 5.860 1.00 0.00 71 GLU A O 2
ATOM 2652 N N . LYS A 1 72 ? 1.334 7.795 4.548 1.00 0.00 72 LYS A N 2
ATOM 2653 C CA . LYS A 1 72 ? 2.152 7.291 3.444 1.00 0.00 72 LYS A CA 2
ATOM 2654 C C . LYS A 1 72 ? 3.583 7.000 3.894 1.00 0.00 72 LYS A C 2
ATOM 2655 O O . LYS A 1 72 ? 4.203 7.798 4.599 1.00 0.00 72 LYS A O 2
ATOM 2674 N N . GLY A 1 73 ? 4.099 5.848 3.467 1.00 0.00 73 GLY A N 2
ATOM 2675 C CA . GLY A 1 73 ? 5.445 5.444 3.825 1.00 0.00 73 GLY A CA 2
ATOM 2676 C C . GLY A 1 73 ? 5.462 4.310 4.833 1.00 0.00 73 GLY A C 2
ATOM 2677 O O . GLY A 1 73 ? 6.503 3.693 5.063 1.00 0.00 73 GLY A O 2
ATOM 2681 N N . GLN A 1 74 ? 4.305 4.025 5.417 1.00 0.00 74 GLN A N 2
ATOM 2682 C CA . GLN A 1 74 ? 4.192 2.976 6.421 1.00 0.00 74 GLN A CA 2
ATOM 2683 C C . GLN A 1 74 ? 4.016 1.608 5.757 1.00 0.00 74 GLN A C 2
ATOM 2684 O O . GLN A 1 74 ? 3.148 1.421 4.902 1.00 0.00 74 GLN A O 2
ATOM 2698 N N . LEU A 1 75 ? 4.854 0.663 6.150 1.00 0.00 75 LEU A N 2
ATOM 2699 C CA . LEU A 1 75 ? 4.836 -0.680 5.585 1.00 0.00 75 LEU A CA 2
ATOM 2700 C C . LEU A 1 75 ? 5.016 -1.740 6.667 1.00 0.00 75 LEU A C 2
ATOM 2701 O O . LEU A 1 75 ? 5.291 -1.408 7.821 1.00 0.00 75 LEU A O 2
ATOM 2717 N N . SER A 1 76 ? 4.812 -3.005 6.278 1.00 0.00 76 SER A N 2
ATOM 2718 C CA . SER A 1 76 ? 4.906 -4.158 7.180 1.00 0.00 76 SER A CA 2
ATOM 2719 C C . SER A 1 76 ? 3.650 -4.292 8.031 1.00 0.00 76 SER A C 2
ATOM 2720 O O . SER A 1 76 ? 3.692 -4.233 9.262 1.00 0.00 76 SER A O 2
ATOM 2728 N N . GLY A 1 77 ? 2.533 -4.468 7.346 1.00 0.00 77 GLY A N 2
ATOM 2729 C CA . GLY A 1 77 ? 1.294 -4.811 8.004 1.00 0.00 77 GLY A CA 2
ATOM 2730 C C . GLY A 1 77 ? 0.894 -6.229 7.661 1.00 0.00 77 GLY A C 2
ATOM 2731 O O . GLY A 1 77 ? 0.719 -6.554 6.487 1.00 0.00 77 GLY A O 2
ATOM 2735 N N . VAL A 1 78 ? 0.771 -7.079 8.669 1.00 0.00 78 VAL A N 2
ATOM 2736 C CA . VAL A 1 78 ? 0.501 -8.492 8.448 1.00 0.00 78 VAL A CA 2
ATOM 2737 C C . VAL A 1 78 ? -0.928 -8.826 8.847 1.00 0.00 78 VAL A C 2
ATOM 2738 O O . VAL A 1 78 ? -1.296 -8.756 10.020 1.00 0.00 78 VAL A O 2
ATOM 2751 N N . ILE A 1 79 ? -1.723 -9.180 7.860 1.00 0.00 79 ILE A N 2
ATOM 2752 C CA . ILE A 1 79 ? -3.121 -9.503 8.071 1.00 0.00 79 ILE A CA 2
ATOM 2753 C C . ILE A 1 79 ? -3.327 -11.008 8.018 1.00 0.00 79 ILE A C 2
ATOM 2754 O O . ILE A 1 79 ? -3.067 -11.640 6.994 1.00 0.00 79 ILE A O 2
ATOM 2770 N N . LYS A 1 80 ? -3.783 -11.584 9.117 1.00 0.00 80 LYS A N 2
ATOM 2771 C CA . LYS A 1 80 ? -3.972 -13.020 9.176 1.00 0.00 80 LYS A CA 2
ATOM 2772 C C . LYS A 1 80 ? -5.306 -13.424 8.566 1.00 0.00 80 LYS A C 2
ATOM 2773 O O . LYS A 1 80 ? -6.353 -12.855 8.878 1.00 0.00 80 LYS A O 2
ATOM 2792 N N . SER A 1 81 ? -5.243 -14.397 7.684 1.00 0.00 81 SER A N 2
ATOM 2793 C CA . SER A 1 81 ? -6.423 -14.999 7.102 1.00 0.00 81 SER A CA 2
ATOM 2794 C C . SER A 1 81 ? -6.353 -16.510 7.287 1.00 0.00 81 SER A C 2
ATOM 2795 O O . SER A 1 81 ? -5.304 -17.049 7.640 1.00 0.00 81 SER A O 2
ATOM 2803 N N . SER A 1 82 ? -7.456 -17.193 7.058 1.00 0.00 82 SER A N 2
ATOM 2804 C CA . SER A 1 82 ? -7.476 -18.642 7.145 1.00 0.00 82 SER A CA 2
ATOM 2805 C C . SER A 1 82 ? -6.879 -19.233 5.871 1.00 0.00 82 SER A C 2
ATOM 2806 O O . SER A 1 82 ? -6.354 -20.348 5.863 1.00 0.00 82 SER A O 2
ATOM 2814 N N . VAL A 1 83 ? -6.972 -18.464 4.793 1.00 0.00 83 VAL A N 2
ATOM 2815 C CA . VAL A 1 83 ? -6.438 -18.879 3.504 1.00 0.00 83 VAL A CA 2
ATOM 2816 C C . VAL A 1 83 ? -4.952 -18.534 3.374 1.00 0.00 83 VAL A C 2
ATOM 2817 O O . VAL A 1 83 ? -4.306 -18.904 2.396 1.00 0.00 83 VAL A O 2
ATOM 2830 N N . GLY A 1 84 ? -4.416 -17.826 4.360 1.00 0.00 84 GLY A N 2
ATOM 2831 C CA . GLY A 1 84 ? -3.018 -17.440 4.325 1.00 0.00 84 GLY A CA 2
ATOM 2832 C C . GLY A 1 84 ? -2.775 -16.136 5.055 1.00 0.00 84 GLY A C 2
ATOM 2833 O O . GLY A 1 84 ? -3.561 -15.749 5.916 1.00 0.00 84 GLY A O 2
ATOM 2837 N N . PHE A 1 85 ? -1.697 -15.454 4.721 1.00 0.00 85 PHE A N 2
ATOM 2838 C CA . PHE A 1 85 ? -1.374 -14.189 5.361 1.00 0.00 85 PHE A CA 2
ATOM 2839 C C . PHE A 1 85 ? -1.201 -13.099 4.318 1.00 0.00 85 PHE A C 2
ATOM 2840 O O . PHE A 1 85 ? -0.575 -13.318 3.282 1.00 0.00 85 PHE A O 2
ATOM 2857 N N . LEU A 1 86 ? -1.757 -11.933 4.584 1.00 0.00 86 LEU A N 2
ATOM 2858 C CA . LEU A 1 86 ? -1.686 -10.829 3.652 1.00 0.00 86 LEU A CA 2
ATOM 2859 C C . LEU A 1 86 ? -0.736 -9.761 4.168 1.00 0.00 86 LEU A C 2
ATOM 2860 O O . LEU A 1 86 ? -0.763 -9.411 5.347 1.00 0.00 86 LEU A O 2
ATOM 2876 N N . ILE A 1 87 ? 0.108 -9.255 3.286 1.00 0.00 87 ILE A N 2
ATOM 2877 C CA . ILE A 1 87 ? 1.029 -8.190 3.641 1.00 0.00 87 ILE A CA 2
ATOM 2878 C C . ILE A 1 87 ? 0.593 -6.899 2.974 1.00 0.00 87 ILE A C 2
ATOM 2879 O O . ILE A 1 87 ? 0.378 -6.865 1.764 1.00 0.00 87 ILE A O 2
ATOM 2895 N N . VAL A 1 88 ? 0.455 -5.849 3.761 1.00 0.00 88 VAL A N 2
ATOM 2896 C CA . VAL A 1 88 ? -0.025 -4.576 3.252 1.00 0.00 88 VAL A CA 2
ATOM 2897 C C . VAL A 1 88 ? 1.087 -3.521 3.306 1.00 0.00 88 VAL A C 2
ATOM 2898 O O . VAL A 1 88 ? 1.893 -3.486 4.242 1.00 0.00 88 VAL A O 2
ATOM 2911 N N . ARG A 1 89 ? 1.140 -2.691 2.272 1.00 0.00 89 ARG A N 2
ATOM 2912 C CA . ARG A 1 89 ? 2.205 -1.711 2.103 1.00 0.00 89 ARG A CA 2
ATOM 2913 C C . ARG A 1 89 ? 1.633 -0.416 1.527 1.00 0.00 89 ARG A C 2
ATOM 2914 O O . ARG A 1 89 ? 0.895 -0.449 0.545 1.00 0.00 89 ARG A O 2
ATOM 2935 N N . LEU A 1 90 ? 1.965 0.714 2.135 1.00 0.00 90 LEU A N 2
ATOM 2936 C CA . LEU A 1 90 ? 1.493 2.005 1.645 1.00 0.00 90 LEU A CA 2
ATOM 2937 C C . LEU A 1 90 ? 2.421 2.566 0.597 1.00 0.00 90 LEU A C 2
ATOM 2938 O O . LEU A 1 90 ? 3.541 2.974 0.903 1.00 0.00 90 LEU A O 2
ATOM 2954 N N . ASP A 1 91 ? 1.951 2.583 -0.633 1.00 0.00 91 ASP A N 2
ATOM 2955 C CA . ASP A 1 91 ? 2.739 3.147 -1.722 1.00 0.00 91 ASP A CA 2
ATOM 2956 C C . ASP A 1 91 ? 2.649 4.669 -1.719 1.00 0.00 91 ASP A C 2
ATOM 2957 O O . ASP A 1 91 ? 3.667 5.360 -1.688 1.00 0.00 91 ASP A O 2
ATOM 2966 N N . ASP A 1 92 ? 1.426 5.195 -1.736 1.00 0.00 92 ASP A N 2
ATOM 2967 C CA . ASP A 1 92 ? 1.232 6.639 -1.770 1.00 0.00 92 ASP A CA 2
ATOM 2968 C C . ASP A 1 92 ? -0.129 7.041 -1.208 1.00 0.00 92 ASP A C 2
ATOM 2969 O O . ASP A 1 92 ? -1.026 6.205 -1.074 1.00 0.00 92 ASP A O 2
ATOM 2978 N N . ILE A 1 93 ? -0.265 8.328 -0.904 1.00 0.00 93 ILE A N 2
ATOM 2979 C CA . ILE A 1 93 ? -1.516 8.914 -0.426 1.00 0.00 93 ILE A CA 2
ATOM 2980 C C . ILE A 1 93 ? -1.773 10.223 -1.172 1.00 0.00 93 ILE A C 2
ATOM 2981 O O . ILE A 1 93 ? -0.928 11.118 -1.157 1.00 0.00 93 ILE A O 2
ATOM 2997 N N . GLN A 1 94 ? -2.923 10.345 -1.823 1.00 0.00 94 GLN A N 2
ATOM 2998 C CA . GLN A 1 94 ? -3.251 11.576 -2.528 1.00 0.00 94 GLN A CA 2
ATOM 2999 C C . GLN A 1 94 ? -4.700 11.967 -2.277 1.00 0.00 94 GLN A C 2
ATOM 3000 O O . GLN A 1 94 ? -5.602 11.132 -2.338 1.00 0.00 94 GLN A O 2
ATOM 3014 N N . ALA A 1 95 ? -4.925 13.238 -1.991 1.00 0.00 95 ALA A N 2
ATOM 3015 C CA . ALA A 1 95 ? -6.264 13.726 -1.719 1.00 0.00 95 ALA A CA 2
ATOM 3016 C C . ALA A 1 95 ? -6.999 14.031 -3.019 1.00 0.00 95 ALA A C 2
ATOM 3017 O O . ALA A 1 95 ? -7.385 15.174 -3.275 1.00 0.00 95 ALA A O 2
ATOM 3024 N N . ALA A 1 96 ? -7.187 12.982 -3.822 1.00 0.00 96 ALA A N 2
ATOM 3025 C CA . ALA A 1 96 ? -7.826 13.078 -5.132 1.00 0.00 96 ALA A CA 2
ATOM 3026 C C . ALA A 1 96 ? -6.999 13.943 -6.076 1.00 0.00 96 ALA A C 2
ATOM 3027 O O . ALA A 1 96 ? -6.181 13.430 -6.832 1.00 0.00 96 ALA A O 2
ATOM 3034 N N . HIS A 1 97 ? -7.187 15.248 -6.002 1.00 0.00 97 HIS A N 2
ATOM 3035 C CA . HIS A 1 97 ? -6.474 16.177 -6.865 1.00 0.00 97 HIS A CA 2
ATOM 3036 C C . HIS A 1 97 ? -5.138 16.555 -6.230 1.00 0.00 97 HIS A C 2
ATOM 3037 O O . HIS A 1 97 ? -5.031 17.551 -5.514 1.00 0.00 97 HIS A O 2
ATOM 3052 N N . HIS A 1 98 ? -4.121 15.748 -6.499 1.00 0.00 98 HIS A N 2
ATOM 3053 C CA . HIS A 1 98 ? -2.813 15.925 -5.882 1.00 0.00 98 HIS A CA 2
ATOM 3054 C C . HIS A 1 98 ? -1.864 16.678 -6.817 1.00 0.00 98 HIS A C 2
ATOM 3055 O O . HIS A 1 98 ? -0.754 16.230 -7.084 1.00 0.00 98 HIS A O 2
ATOM 3070 N N . HIS A 1 99 ? -2.348 17.805 -7.339 1.00 0.00 99 HIS A N 2
ATOM 3071 C CA . HIS A 1 99 ? -1.542 18.728 -8.152 1.00 0.00 99 HIS A CA 2
ATOM 3072 C C . HIS A 1 99 ? -0.861 18.037 -9.333 1.00 0.00 99 HIS A C 2
ATOM 3073 O O . HIS A 1 99 ? 0.277 17.580 -9.222 1.00 0.00 99 HIS A O 2
ATOM 3088 N N . HIS A 1 100 ? -1.572 17.960 -10.458 1.00 0.00 100 HIS A N 2
ATOM 3089 C CA . HIS A 1 100 ? -1.025 17.439 -11.722 1.00 0.00 100 HIS A CA 2
ATOM 3090 C C . HIS A 1 100 ? -0.894 15.916 -11.716 1.00 0.00 100 HIS A C 2
ATOM 3091 O O . HIS A 1 100 ? -0.933 15.286 -12.775 1.00 0.00 100 HIS A O 2
ATOM 3106 N N . HIS A 1 101 ? -0.726 15.324 -10.538 1.00 0.00 101 HIS A N 2
ATOM 3107 C CA . HIS A 1 101 ? -0.751 13.869 -10.410 1.00 0.00 101 HIS A CA 2
ATOM 3108 C C . HIS A 1 101 ? -2.182 13.384 -10.605 1.00 0.00 101 HIS A C 2
ATOM 3109 O O . HIS A 1 101 ? -2.426 12.273 -11.072 1.00 0.00 101 HIS A O 2
ATOM 3124 N N . HIS A 1 102 ? -3.118 14.244 -10.240 1.00 0.00 102 HIS A N 2
ATOM 3125 C CA . HIS A 1 102 ? -4.533 13.998 -10.426 1.00 0.00 102 HIS A CA 2
ATOM 3126 C C . HIS A 1 102 ? -5.256 15.298 -10.147 1.00 0.00 102 HIS A C 2
ATOM 3127 O O . HIS A 1 102 ? -6.291 15.572 -10.785 1.00 0.00 102 HIS A O 2
ATOM 3143 N N . THR A 1 1 ? -16.272 15.704 1.304 1.00 0.00 1 THR A N 3
ATOM 3144 C CA . THR A 1 1 ? -17.298 15.110 0.422 1.00 0.00 1 THR A CA 3
ATOM 3145 C C . THR A 1 1 ? -16.689 14.022 -0.452 1.00 0.00 1 THR A C 3
ATOM 3146 O O . THR A 1 1 ? -16.978 12.838 -0.278 1.00 0.00 1 THR A O 3
ATOM 3159 N N . GLN A 1 2 ? -15.840 14.426 -1.386 1.00 0.00 2 GLN A N 3
ATOM 3160 C CA . GLN A 1 2 ? -15.139 13.481 -2.239 1.00 0.00 2 GLN A CA 3
ATOM 3161 C C . GLN A 1 2 ? -14.070 12.753 -1.440 1.00 0.00 2 GLN A C 3
ATOM 3162 O O . GLN A 1 2 ? -13.418 13.348 -0.579 1.00 0.00 2 GLN A O 3
ATOM 3176 N N . PRO A 1 3 ? -13.886 11.457 -1.707 1.00 0.00 3 PRO A N 3
ATOM 3177 C CA . PRO A 1 3 ? -12.973 10.617 -0.939 1.00 0.00 3 PRO A CA 3
ATOM 3178 C C . PRO A 1 3 ? -11.516 10.799 -1.346 1.00 0.00 3 PRO A C 3
ATOM 3179 O O . PRO A 1 3 ? -11.196 10.947 -2.529 1.00 0.00 3 PRO A O 3
ATOM 3190 N N . GLN A 1 4 ? -10.640 10.801 -0.351 1.00 0.00 4 GLN A N 3
ATOM 3191 C CA . GLN A 1 4 ? -9.212 10.885 -0.578 1.00 0.00 4 GLN A CA 3
ATOM 3192 C C . GLN A 1 4 ? -8.705 9.537 -1.070 1.00 0.00 4 GLN A C 3
ATOM 3193 O O . GLN A 1 4 ? -9.358 8.519 -0.863 1.00 0.00 4 GLN A O 3
ATOM 3207 N N . ARG A 1 5 ? -7.561 9.516 -1.729 1.00 0.00 5 ARG A N 3
ATOM 3208 C CA . ARG A 1 5 ? -7.115 8.294 -2.384 1.00 0.00 5 ARG A CA 3
ATOM 3209 C C . ARG A 1 5 ? -5.759 7.836 -1.877 1.00 0.00 5 ARG A C 3
ATOM 3210 O O . ARG A 1 5 ? -4.895 8.644 -1.534 1.00 0.00 5 ARG A O 3
ATOM 3231 N N . THR A 1 6 ? -5.592 6.525 -1.826 1.00 0.00 6 THR A N 3
ATOM 3232 C CA . THR A 1 6 ? -4.385 5.913 -1.301 1.00 0.00 6 THR A CA 3
ATOM 3233 C C . THR A 1 6 ? -3.917 4.785 -2.220 1.00 0.00 6 THR A C 3
ATOM 3234 O O . THR A 1 6 ? -4.735 4.058 -2.784 1.00 0.00 6 THR A O 3
ATOM 3245 N N . ARG A 1 7 ? -2.608 4.663 -2.402 1.00 0.00 7 ARG A N 3
ATOM 3246 C CA . ARG A 1 7 ? -2.055 3.596 -3.221 1.00 0.00 7 ARG A CA 3
ATOM 3247 C C . ARG A 1 7 ? -1.540 2.476 -2.327 1.00 0.00 7 ARG A C 3
ATOM 3248 O O . ARG A 1 7 ? -0.563 2.655 -1.595 1.00 0.00 7 ARG A O 3
ATOM 3269 N N . TYR A 1 8 ? -2.202 1.331 -2.375 1.00 0.00 8 TYR A N 3
ATOM 3270 C CA . TYR A 1 8 ? -1.820 0.204 -1.540 1.00 0.00 8 TYR A CA 3
ATOM 3271 C C . TYR A 1 8 ? -1.144 -0.888 -2.351 1.00 0.00 8 TYR A C 3
ATOM 3272 O O . TYR A 1 8 ? -1.552 -1.194 -3.475 1.00 0.00 8 TYR A O 3
ATOM 3290 N N . SER A 1 9 ? -0.110 -1.466 -1.772 1.00 0.00 9 SER A N 3
ATOM 3291 C CA . SER A 1 9 ? 0.524 -2.637 -2.338 1.00 0.00 9 SER A CA 3
ATOM 3292 C C . SER A 1 9 ? 0.377 -3.789 -1.357 1.00 0.00 9 SER A C 3
ATOM 3293 O O . SER A 1 9 ? 0.634 -3.623 -0.163 1.00 0.00 9 SER A O 3
ATOM 3301 N N . ILE A 1 10 ? -0.040 -4.943 -1.850 1.00 0.00 10 ILE A N 3
ATOM 3302 C CA . ILE A 1 10 ? -0.329 -6.087 -0.990 1.00 0.00 10 ILE A CA 3
ATOM 3303 C C . ILE A 1 10 ? 0.150 -7.371 -1.647 1.00 0.00 10 ILE A C 3
ATOM 3304 O O . ILE A 1 10 ? 0.125 -7.489 -2.868 1.00 0.00 10 ILE A O 3
ATOM 3320 N N . ILE A 1 11 ? 0.621 -8.315 -0.843 1.00 0.00 11 ILE A N 3
ATOM 3321 C CA . ILE A 1 11 ? 1.013 -9.614 -1.352 1.00 0.00 11 ILE A CA 3
ATOM 3322 C C . ILE A 1 11 ? 0.579 -10.693 -0.373 1.00 0.00 11 ILE A C 3
ATOM 3323 O O . ILE A 1 11 ? 0.670 -10.515 0.845 1.00 0.00 11 ILE A O 3
ATOM 3339 N N . GLN A 1 12 ? 0.069 -11.792 -0.893 1.00 0.00 12 GLN A N 3
ATOM 3340 C CA . GLN A 1 12 ? -0.414 -12.861 -0.051 1.00 0.00 12 GLN A CA 3
ATOM 3341 C C . GLN A 1 12 ? 0.642 -13.943 0.078 1.00 0.00 12 GLN A C 3
ATOM 3342 O O . GLN A 1 12 ? 1.045 -14.557 -0.911 1.00 0.00 12 GLN A O 3
ATOM 3356 N N . THR A 1 13 ? 1.086 -14.163 1.292 1.00 0.00 13 THR A N 3
ATOM 3357 C CA . THR A 1 13 ? 2.000 -15.249 1.583 1.00 0.00 13 THR A CA 3
ATOM 3358 C C . THR A 1 13 ? 1.207 -16.463 2.037 1.00 0.00 13 THR A C 3
ATOM 3359 O O . THR A 1 13 ? 0.129 -16.331 2.619 1.00 0.00 13 THR A O 3
ATOM 3370 N N . LYS A 1 14 ? 1.731 -17.645 1.755 1.00 0.00 14 LYS A N 3
ATOM 3371 C CA . LYS A 1 14 ? 0.999 -18.873 2.007 1.00 0.00 14 LYS A CA 3
ATOM 3372 C C . LYS A 1 14 ? 1.044 -19.226 3.486 1.00 0.00 14 LYS A C 3
ATOM 3373 O O . LYS A 1 14 ? 0.153 -19.909 3.991 1.00 0.00 14 LYS A O 3
ATOM 3392 N N . THR A 1 15 ? 2.077 -18.760 4.182 1.00 0.00 15 THR A N 3
ATOM 3393 C CA . THR A 1 15 ? 2.175 -18.977 5.612 1.00 0.00 15 THR A CA 3
ATOM 3394 C C . THR A 1 15 ? 2.745 -17.762 6.317 1.00 0.00 15 THR A C 3
ATOM 3395 O O . THR A 1 15 ? 3.262 -16.850 5.668 1.00 0.00 15 THR A O 3
ATOM 3406 N N . GLU A 1 16 ? 2.658 -17.750 7.641 1.00 0.00 16 GLU A N 3
ATOM 3407 C CA . GLU A 1 16 ? 3.189 -16.646 8.419 1.00 0.00 16 GLU A CA 3
ATOM 3408 C C . GLU A 1 16 ? 4.689 -16.620 8.234 1.00 0.00 16 GLU A C 3
ATOM 3409 O O . GLU A 1 16 ? 5.305 -15.562 8.175 1.00 0.00 16 GLU A O 3
ATOM 3421 N N . ASP A 1 17 ? 5.243 -17.814 8.072 1.00 0.00 17 ASP A N 3
ATOM 3422 C CA . ASP A 1 17 ? 6.670 -18.003 7.858 1.00 0.00 17 ASP A CA 3
ATOM 3423 C C . ASP A 1 17 ? 7.152 -17.161 6.690 1.00 0.00 17 ASP A C 3
ATOM 3424 O O . ASP A 1 17 ? 8.209 -16.531 6.747 1.00 0.00 17 ASP A O 3
ATOM 3433 N N . GLU A 1 18 ? 6.348 -17.139 5.641 1.00 0.00 18 GLU A N 3
ATOM 3434 C CA . GLU A 1 18 ? 6.655 -16.360 4.461 1.00 0.00 18 GLU A CA 3
ATOM 3435 C C . GLU A 1 18 ? 6.536 -14.872 4.762 1.00 0.00 18 GLU A C 3
ATOM 3436 O O . GLU A 1 18 ? 7.377 -14.078 4.343 1.00 0.00 18 GLU A O 3
ATOM 3448 N N . ALA A 1 19 ? 5.501 -14.512 5.514 1.00 0.00 19 ALA A N 3
ATOM 3449 C CA . ALA A 1 19 ? 5.271 -13.126 5.907 1.00 0.00 19 ALA A CA 3
ATOM 3450 C C . ALA A 1 19 ? 6.453 -12.568 6.707 1.00 0.00 19 ALA A C 3
ATOM 3451 O O . ALA A 1 19 ? 6.833 -11.412 6.519 1.00 0.00 19 ALA A O 3
ATOM 3458 N N . LYS A 1 20 ? 7.038 -13.393 7.585 1.00 0.00 20 LYS A N 3
ATOM 3459 C CA . LYS A 1 20 ? 8.231 -12.992 8.342 1.00 0.00 20 LYS A CA 3
ATOM 3460 C C . LYS A 1 20 ? 9.342 -12.545 7.402 1.00 0.00 20 LYS A C 3
ATOM 3461 O O . LYS A 1 20 ? 9.908 -11.469 7.565 1.00 0.00 20 LYS A O 3
ATOM 3480 N N . ALA A 1 21 ? 9.639 -13.378 6.413 1.00 0.00 21 ALA A N 3
ATOM 3481 C CA . ALA A 1 21 ? 10.720 -13.105 5.472 1.00 0.00 21 ALA A CA 3
ATOM 3482 C C . ALA A 1 21 ? 10.462 -11.815 4.699 1.00 0.00 21 ALA A C 3
ATOM 3483 O O . ALA A 1 21 ? 11.392 -11.106 4.317 1.00 0.00 21 ALA A O 3
ATOM 3490 N N . VAL A 1 22 ? 9.190 -11.515 4.482 1.00 0.00 22 VAL A N 3
ATOM 3491 C CA . VAL A 1 22 ? 8.803 -10.312 3.772 1.00 0.00 22 VAL A CA 3
ATOM 3492 C C . VAL A 1 22 ? 8.969 -9.106 4.676 1.00 0.00 22 VAL A C 3
ATOM 3493 O O . VAL A 1 22 ? 9.636 -8.137 4.313 1.00 0.00 22 VAL A O 3
ATOM 3506 N N . LEU A 1 23 ? 8.382 -9.184 5.867 1.00 0.00 23 LEU A N 3
ATOM 3507 C CA . LEU A 1 23 ? 8.406 -8.066 6.794 1.00 0.00 23 LEU A CA 3
ATOM 3508 C C . LEU A 1 23 ? 9.821 -7.793 7.285 1.00 0.00 23 LEU A C 3
ATOM 3509 O O . LEU A 1 23 ? 10.162 -6.661 7.608 1.00 0.00 23 LEU A O 3
ATOM 3525 N N . ASP A 1 24 ? 10.641 -8.833 7.322 1.00 0.00 24 ASP A N 3
ATOM 3526 C CA . ASP A 1 24 ? 12.044 -8.695 7.685 1.00 0.00 24 ASP A CA 3
ATOM 3527 C C . ASP A 1 24 ? 12.775 -7.842 6.659 1.00 0.00 24 ASP A C 3
ATOM 3528 O O . ASP A 1 24 ? 13.552 -6.954 7.010 1.00 0.00 24 ASP A O 3
ATOM 3537 N N . GLU A 1 25 ? 12.507 -8.109 5.391 1.00 0.00 25 GLU A N 3
ATOM 3538 C CA . GLU A 1 25 ? 13.201 -7.429 4.313 1.00 0.00 25 GLU A CA 3
ATOM 3539 C C . GLU A 1 25 ? 12.683 -6.004 4.143 1.00 0.00 25 GLU A C 3
ATOM 3540 O O . GLU A 1 25 ? 13.463 -5.055 4.015 1.00 0.00 25 GLU A O 3
ATOM 3552 N N . LEU A 1 26 ? 11.362 -5.845 4.155 1.00 0.00 26 LEU A N 3
ATOM 3553 C CA . LEU A 1 26 ? 10.763 -4.529 3.984 1.00 0.00 26 LEU A CA 3
ATOM 3554 C C . LEU A 1 26 ? 10.962 -3.674 5.227 1.00 0.00 26 LEU A C 3
ATOM 3555 O O . LEU A 1 26 ? 10.783 -2.460 5.189 1.00 0.00 26 LEU A O 3
ATOM 3571 N N . ASN A 1 27 ? 11.339 -4.314 6.327 1.00 0.00 27 ASN A N 3
ATOM 3572 C CA . ASN A 1 27 ? 11.686 -3.590 7.545 1.00 0.00 27 ASN A CA 3
ATOM 3573 C C . ASN A 1 27 ? 12.900 -2.712 7.296 1.00 0.00 27 ASN A C 3
ATOM 3574 O O . ASN A 1 27 ? 13.072 -1.676 7.938 1.00 0.00 27 ASN A O 3
ATOM 3585 N N . LYS A 1 28 ? 13.735 -3.132 6.351 1.00 0.00 28 LYS A N 3
ATOM 3586 C CA . LYS A 1 28 ? 14.856 -2.317 5.912 1.00 0.00 28 LYS A CA 3
ATOM 3587 C C . LYS A 1 28 ? 14.441 -1.501 4.689 1.00 0.00 28 LYS A C 3
ATOM 3588 O O . LYS A 1 28 ? 14.989 -0.436 4.404 1.00 0.00 28 LYS A O 3
ATOM 3607 N N . GLY A 1 29 ? 13.453 -2.037 3.974 1.00 0.00 29 GLY A N 3
ATOM 3608 C CA . GLY A 1 29 ? 12.765 -1.292 2.940 1.00 0.00 29 GLY A CA 3
ATOM 3609 C C . GLY A 1 29 ? 13.551 -1.155 1.661 1.00 0.00 29 GLY A C 3
ATOM 3610 O O . GLY A 1 29 ? 13.605 -0.069 1.090 1.00 0.00 29 GLY A O 3
ATOM 3614 N N . GLY A 1 30 ? 14.148 -2.242 1.185 1.00 0.00 30 GLY A N 3
ATOM 3615 C CA . GLY A 1 30 ? 14.914 -2.135 -0.036 1.00 0.00 30 GLY A CA 3
ATOM 3616 C C . GLY A 1 30 ? 14.050 -2.233 -1.275 1.00 0.00 30 GLY A C 3
ATOM 3617 O O . GLY A 1 30 ? 13.951 -1.274 -2.040 1.00 0.00 30 GLY A O 3
ATOM 3621 N N . ASP A 1 31 ? 13.423 -3.380 -1.484 1.00 0.00 31 ASP A N 3
ATOM 3622 C CA . ASP A 1 31 ? 12.426 -3.516 -2.543 1.00 0.00 31 ASP A CA 3
ATOM 3623 C C . ASP A 1 31 ? 11.251 -4.379 -2.096 1.00 0.00 31 ASP A C 3
ATOM 3624 O O . ASP A 1 31 ? 11.420 -5.566 -1.833 1.00 0.00 31 ASP A O 3
ATOM 3633 N N . PHE A 1 32 ? 10.066 -3.795 -2.021 1.00 0.00 32 PHE A N 3
ATOM 3634 C CA . PHE A 1 32 ? 8.860 -4.558 -1.720 1.00 0.00 32 PHE A CA 3
ATOM 3635 C C . PHE A 1 32 ? 8.397 -5.325 -2.951 1.00 0.00 32 PHE A C 3
ATOM 3636 O O . PHE A 1 32 ? 7.870 -6.430 -2.843 1.00 0.00 32 PHE A O 3
ATOM 3653 N N . ALA A 1 33 ? 8.620 -4.742 -4.122 1.00 0.00 33 ALA A N 3
ATOM 3654 C CA . ALA A 1 33 ? 8.183 -5.350 -5.372 1.00 0.00 33 ALA A CA 3
ATOM 3655 C C . ALA A 1 33 ? 8.907 -6.668 -5.615 1.00 0.00 33 ALA A C 3
ATOM 3656 O O . ALA A 1 33 ? 8.356 -7.593 -6.212 1.00 0.00 33 ALA A O 3
ATOM 3663 N N . ALA A 1 34 ? 10.134 -6.754 -5.120 1.00 0.00 34 ALA A N 3
ATOM 3664 C CA . ALA A 1 34 ? 10.927 -7.970 -5.261 1.00 0.00 34 ALA A CA 3
ATOM 3665 C C . ALA A 1 34 ? 10.343 -9.063 -4.381 1.00 0.00 34 ALA A C 3
ATOM 3666 O O . ALA A 1 34 ? 10.214 -10.217 -4.791 1.00 0.00 34 ALA A O 3
ATOM 3673 N N . LEU A 1 35 ? 9.965 -8.670 -3.172 1.00 0.00 35 LEU A N 3
ATOM 3674 C CA . LEU A 1 35 ? 9.309 -9.566 -2.229 1.00 0.00 35 LEU A CA 3
ATOM 3675 C C . LEU A 1 35 ? 7.997 -10.049 -2.826 1.00 0.00 35 LEU A C 3
ATOM 3676 O O . LEU A 1 35 ? 7.674 -11.238 -2.795 1.00 0.00 35 LEU A O 3
ATOM 3692 N N . ALA A 1 36 ? 7.270 -9.094 -3.392 1.00 0.00 36 ALA A N 3
ATOM 3693 C CA . ALA A 1 36 ? 5.952 -9.320 -3.959 1.00 0.00 36 ALA A CA 3
ATOM 3694 C C . ALA A 1 36 ? 5.961 -10.408 -5.020 1.00 0.00 36 ALA A C 3
ATOM 3695 O O . ALA A 1 36 ? 5.173 -11.348 -4.966 1.00 0.00 36 ALA A O 3
ATOM 3702 N N . LYS A 1 37 ? 6.865 -10.283 -5.969 1.00 0.00 37 LYS A N 3
ATOM 3703 C CA . LYS A 1 37 ? 6.860 -11.138 -7.143 1.00 0.00 37 LYS A CA 3
ATOM 3704 C C . LYS A 1 37 ? 7.440 -12.516 -6.842 1.00 0.00 37 LYS A C 3
ATOM 3705 O O . LYS A 1 37 ? 7.165 -13.483 -7.553 1.00 0.00 37 LYS A O 3
ATOM 3724 N N . GLU A 1 38 ? 8.251 -12.602 -5.799 1.00 0.00 38 GLU A N 3
ATOM 3725 C CA . GLU A 1 38 ? 9.016 -13.811 -5.558 1.00 0.00 38 GLU A CA 3
ATOM 3726 C C . GLU A 1 38 ? 8.215 -14.943 -4.885 1.00 0.00 38 GLU A C 3
ATOM 3727 O O . GLU A 1 38 ? 8.090 -16.029 -5.453 1.00 0.00 38 GLU A O 3
ATOM 3739 N N . LYS A 1 39 ? 7.677 -14.704 -3.685 1.00 0.00 39 LYS A N 3
ATOM 3740 C CA . LYS A 1 39 ? 7.058 -15.799 -2.919 1.00 0.00 39 LYS A CA 3
ATOM 3741 C C . LYS A 1 39 ? 5.535 -15.779 -2.956 1.00 0.00 39 LYS A C 3
ATOM 3742 O O . LYS A 1 39 ? 4.887 -16.801 -2.737 1.00 0.00 39 LYS A O 3
ATOM 3761 N N . SER A 1 40 ? 4.978 -14.612 -3.225 1.00 0.00 40 SER A N 3
ATOM 3762 C CA . SER A 1 40 ? 3.581 -14.351 -2.960 1.00 0.00 40 SER A CA 3
ATOM 3763 C C . SER A 1 40 ? 2.658 -15.024 -3.979 1.00 0.00 40 SER A C 3
ATOM 3764 O O . SER A 1 40 ? 3.007 -15.183 -5.147 1.00 0.00 40 SER A O 3
ATOM 3772 N N . ALA A 1 41 ? 1.473 -15.421 -3.517 1.00 0.00 41 ALA A N 3
ATOM 3773 C CA . ALA A 1 41 ? 0.440 -15.966 -4.398 1.00 0.00 41 ALA A CA 3
ATOM 3774 C C . ALA A 1 41 ? -0.321 -14.824 -5.064 1.00 0.00 41 ALA A C 3
ATOM 3775 O O . ALA A 1 41 ? -1.282 -15.029 -5.801 1.00 0.00 41 ALA A O 3
ATOM 3782 N N . ASP A 1 42 ? 0.150 -13.619 -4.787 1.00 0.00 42 ASP A N 3
ATOM 3783 C CA . ASP A 1 42 ? -0.412 -12.384 -5.321 1.00 0.00 42 ASP A CA 3
ATOM 3784 C C . ASP A 1 42 ? -0.173 -12.245 -6.813 1.00 0.00 42 ASP A C 3
ATOM 3785 O O . ASP A 1 42 ? -0.808 -11.424 -7.456 1.00 0.00 42 ASP A O 3
ATOM 3794 N N . ILE A 1 43 ? 0.742 -13.053 -7.358 1.00 0.00 43 ILE A N 3
ATOM 3795 C CA . ILE A 1 43 ? 1.498 -12.721 -8.574 1.00 0.00 43 ILE A CA 3
ATOM 3796 C C . ILE A 1 43 ? 0.634 -12.362 -9.784 1.00 0.00 43 ILE A C 3
ATOM 3797 O O . ILE A 1 43 ? 1.147 -11.808 -10.750 1.00 0.00 43 ILE A O 3
ATOM 3813 N N . ILE A 1 44 ? -0.653 -12.665 -9.741 1.00 0.00 44 ILE A N 3
ATOM 3814 C CA . ILE A 1 44 ? -1.586 -12.105 -10.713 1.00 0.00 44 ILE A CA 3
ATOM 3815 C C . ILE A 1 44 ? -1.421 -10.574 -10.757 1.00 0.00 44 ILE A C 3
ATOM 3816 O O . ILE A 1 44 ? -1.421 -9.967 -11.828 1.00 0.00 44 ILE A O 3
ATOM 3832 N N . SER A 1 45 ? -1.243 -9.969 -9.582 1.00 0.00 45 SER A N 3
ATOM 3833 C CA . SER A 1 45 ? -1.015 -8.533 -9.469 1.00 0.00 45 SER A CA 3
ATOM 3834 C C . SER A 1 45 ? 0.336 -8.223 -8.802 1.00 0.00 45 SER A C 3
ATOM 3835 O O . SER A 1 45 ? 0.748 -7.067 -8.723 1.00 0.00 45 SER A O 3
ATOM 3843 N N . ALA A 1 46 ? 1.027 -9.249 -8.320 1.00 0.00 46 ALA A N 3
ATOM 3844 C CA . ALA A 1 46 ? 2.327 -9.044 -7.682 1.00 0.00 46 ALA A CA 3
ATOM 3845 C C . ALA A 1 46 ? 3.386 -8.672 -8.706 1.00 0.00 46 ALA A C 3
ATOM 3846 O O . ALA A 1 46 ? 4.332 -7.959 -8.390 1.00 0.00 46 ALA A O 3
ATOM 3853 N N . ARG A 1 47 ? 3.220 -9.159 -9.932 1.00 0.00 47 ARG A N 3
ATOM 3854 C CA . ARG A 1 47 ? 4.194 -8.927 -11.002 1.00 0.00 47 ARG A CA 3
ATOM 3855 C C . ARG A 1 47 ? 4.387 -7.432 -11.277 1.00 0.00 47 ARG A C 3
ATOM 3856 O O . ARG A 1 47 ? 5.463 -7.005 -11.694 1.00 0.00 47 ARG A O 3
ATOM 3877 N N . ASN A 1 48 ? 3.350 -6.641 -11.023 1.00 0.00 48 ASN A N 3
ATOM 3878 C CA . ASN A 1 48 ? 3.435 -5.189 -11.170 1.00 0.00 48 ASN A CA 3
ATOM 3879 C C . ASN A 1 48 ? 3.884 -4.534 -9.864 1.00 0.00 48 ASN A C 3
ATOM 3880 O O . ASN A 1 48 ? 3.774 -3.320 -9.690 1.00 0.00 48 ASN A O 3
ATOM 3891 N N . GLY A 1 49 ? 4.373 -5.360 -8.945 1.00 0.00 49 GLY A N 3
ATOM 3892 C CA . GLY A 1 49 ? 4.870 -4.880 -7.671 1.00 0.00 49 GLY A CA 3
ATOM 3893 C C . GLY A 1 49 ? 3.815 -4.885 -6.586 1.00 0.00 49 GLY A C 3
ATOM 3894 O O . GLY A 1 49 ? 3.936 -4.171 -5.592 1.00 0.00 49 GLY A O 3
ATOM 3898 N N . GLY A 1 50 ? 2.785 -5.700 -6.776 1.00 0.00 50 GLY A N 3
ATOM 3899 C CA . GLY A 1 50 ? 1.760 -5.865 -5.755 1.00 0.00 50 GLY A CA 3
ATOM 3900 C C . GLY A 1 50 ? 0.865 -4.648 -5.641 1.00 0.00 50 GLY A C 3
ATOM 3901 O O . GLY A 1 50 ? 0.082 -4.518 -4.700 1.00 0.00 50 GLY A O 3
ATOM 3905 N N . ASP A 1 51 ? 0.994 -3.758 -6.610 1.00 0.00 51 ASP A N 3
ATOM 3906 C CA . ASP A 1 51 ? 0.235 -2.521 -6.632 1.00 0.00 51 ASP A CA 3
ATOM 3907 C C . ASP A 1 51 ? -1.203 -2.777 -7.063 1.00 0.00 51 ASP A C 3
ATOM 3908 O O . ASP A 1 51 ? -1.459 -3.215 -8.186 1.00 0.00 51 ASP A O 3
ATOM 3917 N N . MET A 1 52 ? -2.134 -2.523 -6.156 1.00 0.00 52 MET A N 3
ATOM 3918 C CA . MET A 1 52 ? -3.554 -2.663 -6.456 1.00 0.00 52 MET A CA 3
ATOM 3919 C C . MET A 1 52 ? -4.035 -1.445 -7.221 1.00 0.00 52 MET A C 3
ATOM 3920 O O . MET A 1 52 ? -5.055 -1.484 -7.912 1.00 0.00 52 MET A O 3
ATOM 3934 N N . GLY A 1 53 ? -3.282 -0.366 -7.093 1.00 0.00 53 GLY A N 3
ATOM 3935 C CA . GLY A 1 53 ? -3.647 0.876 -7.722 1.00 0.00 53 GLY A CA 3
ATOM 3936 C C . GLY A 1 53 ? -4.120 1.879 -6.704 1.00 0.00 53 GLY A C 3
ATOM 3937 O O . GLY A 1 53 ? -3.862 1.731 -5.506 1.00 0.00 53 GLY A O 3
ATOM 3941 N N . TRP A 1 54 ? -4.811 2.898 -7.168 1.00 0.00 54 TRP A N 3
ATOM 3942 C CA . TRP A 1 54 ? -5.350 3.908 -6.282 1.00 0.00 54 TRP A CA 3
ATOM 3943 C C . TRP A 1 54 ? -6.789 3.603 -5.932 1.00 0.00 54 TRP A C 3
ATOM 3944 O O . TRP A 1 54 ? -7.651 3.530 -6.808 1.00 0.00 54 TRP A O 3
ATOM 3965 N N . LEU A 1 55 ? -7.042 3.415 -4.654 1.00 0.00 55 LEU A N 3
ATOM 3966 C CA . LEU A 1 55 ? -8.394 3.219 -4.184 1.00 0.00 55 LEU A CA 3
ATOM 3967 C C . LEU A 1 55 ? -8.841 4.449 -3.422 1.00 0.00 55 LEU A C 3
ATOM 3968 O O . LEU A 1 55 ? -8.020 5.225 -2.927 1.00 0.00 55 LEU A O 3
ATOM 3984 N N . GLU A 1 56 ? -10.136 4.638 -3.366 1.00 0.00 56 GLU A N 3
ATOM 3985 C CA . GLU A 1 56 ? -10.704 5.786 -2.698 1.00 0.00 56 GLU A CA 3
ATOM 3986 C C . GLU A 1 56 ? -11.050 5.420 -1.265 1.00 0.00 56 GLU A C 3
ATOM 3987 O O . GLU A 1 56 ? -11.661 4.378 -1.007 1.00 0.00 56 GLU A O 3
ATOM 3999 N N . ASP A 1 57 ? -10.623 6.263 -0.334 1.00 0.00 57 ASP A N 3
ATOM 4000 C CA . ASP A 1 57 ? -10.772 5.985 1.085 1.00 0.00 57 ASP A CA 3
ATOM 4001 C C . ASP A 1 57 ? -12.240 5.864 1.449 1.00 0.00 57 ASP A C 3
ATOM 4002 O O . ASP A 1 57 ? -13.103 6.486 0.826 1.00 0.00 57 ASP A O 3
ATOM 4011 N N . ALA A 1 58 ? -12.496 5.031 2.446 1.00 0.00 58 ALA A N 3
ATOM 4012 C CA . ALA A 1 58 ? -13.845 4.685 2.888 1.00 0.00 58 ALA A CA 3
ATOM 4013 C C . ALA A 1 58 ? -14.627 3.948 1.797 1.00 0.00 58 ALA A C 3
ATOM 4014 O O . ALA A 1 58 ? -15.816 3.677 1.950 1.00 0.00 58 ALA A O 3
ATOM 4021 N N . THR A 1 59 ? -13.952 3.613 0.702 1.00 0.00 59 THR A N 3
ATOM 4022 C CA . THR A 1 59 ? -14.499 2.708 -0.299 1.00 0.00 59 THR A CA 3
ATOM 4023 C C . THR A 1 59 ? -13.691 1.411 -0.283 1.00 0.00 59 THR A C 3
ATOM 4024 O O . THR A 1 59 ? -13.971 0.453 -1.006 1.00 0.00 59 THR A O 3
ATOM 4035 N N . ILE A 1 60 ? -12.697 1.402 0.595 1.00 0.00 60 ILE A N 3
ATOM 4036 C CA . ILE A 1 60 ? -11.748 0.305 0.711 1.00 0.00 60 ILE A CA 3
ATOM 4037 C C . ILE A 1 60 ? -12.392 -0.887 1.408 1.00 0.00 60 ILE A C 3
ATOM 4038 O O . ILE A 1 60 ? -13.122 -0.714 2.382 1.00 0.00 60 ILE A O 3
ATOM 4054 N N . PRO A 1 61 ? -12.149 -2.109 0.911 1.00 0.00 61 PRO A N 3
ATOM 4055 C CA . PRO A 1 61 ? -12.619 -3.329 1.568 1.00 0.00 61 PRO A CA 3
ATOM 4056 C C . PRO A 1 61 ? -12.019 -3.471 2.968 1.00 0.00 61 PRO A C 3
ATOM 4057 O O . PRO A 1 61 ? -10.876 -3.074 3.213 1.00 0.00 61 PRO A O 3
ATOM 4068 N N . ASP A 1 62 ? -12.815 -4.045 3.873 1.00 0.00 62 ASP A N 3
ATOM 4069 C CA . ASP A 1 62 ? -12.482 -4.120 5.301 1.00 0.00 62 ASP A CA 3
ATOM 4070 C C . ASP A 1 62 ? -11.146 -4.807 5.546 1.00 0.00 62 ASP A C 3
ATOM 4071 O O . ASP A 1 62 ? -10.510 -4.577 6.573 1.00 0.00 62 ASP A O 3
ATOM 4080 N N . GLU A 1 63 ? -10.730 -5.640 4.602 1.00 0.00 63 GLU A N 3
ATOM 4081 C CA . GLU A 1 63 ? -9.453 -6.335 4.690 1.00 0.00 63 GLU A CA 3
ATOM 4082 C C . GLU A 1 63 ? -8.302 -5.340 4.823 1.00 0.00 63 GLU A C 3
ATOM 4083 O O . GLU A 1 63 ? -7.467 -5.462 5.717 1.00 0.00 63 GLU A O 3
ATOM 4095 N N . LEU A 1 64 ? -8.281 -4.331 3.958 1.00 0.00 64 LEU A N 3
ATOM 4096 C CA . LEU A 1 64 ? -7.203 -3.347 3.974 1.00 0.00 64 LEU A CA 3
ATOM 4097 C C . LEU A 1 64 ? -7.457 -2.263 5.017 1.00 0.00 64 LEU A C 3
ATOM 4098 O O . LEU A 1 64 ? -6.549 -1.516 5.376 1.00 0.00 64 LEU A O 3
ATOM 4114 N N . LYS A 1 65 ? -8.688 -2.175 5.505 1.00 0.00 65 LYS A N 3
ATOM 4115 C CA . LYS A 1 65 ? -9.010 -1.246 6.587 1.00 0.00 65 LYS A CA 3
ATOM 4116 C C . LYS A 1 65 ? -8.255 -1.631 7.847 1.00 0.00 65 LYS A C 3
ATOM 4117 O O . LYS A 1 65 ? -7.822 -0.780 8.625 1.00 0.00 65 LYS A O 3
ATOM 4136 N N . ASN A 1 66 ? -8.081 -2.934 8.015 1.00 0.00 66 ASN A N 3
ATOM 4137 C CA . ASN A 1 66 ? -7.416 -3.497 9.184 1.00 0.00 66 ASN A CA 3
ATOM 4138 C C . ASN A 1 66 ? -5.914 -3.229 9.157 1.00 0.00 66 ASN A C 3
ATOM 4139 O O . ASN A 1 66 ? -5.201 -3.541 10.112 1.00 0.00 66 ASN A O 3
ATOM 4150 N N . ALA A 1 67 ? -5.438 -2.654 8.060 1.00 0.00 67 ALA A N 3
ATOM 4151 C CA . ALA A 1 67 ? -4.029 -2.329 7.915 1.00 0.00 67 ALA A CA 3
ATOM 4152 C C . ALA A 1 67 ? -3.633 -1.166 8.824 1.00 0.00 67 ALA A C 3
ATOM 4153 O O . ALA A 1 67 ? -2.558 -1.167 9.427 1.00 0.00 67 ALA A O 3
ATOM 4160 N N . GLY A 1 68 ? -4.527 -0.184 8.930 1.00 0.00 68 GLY A N 3
ATOM 4161 C CA . GLY A 1 68 ? -4.224 1.034 9.668 1.00 0.00 68 GLY A CA 3
ATOM 4162 C C . GLY A 1 68 ? -3.232 1.917 8.932 1.00 0.00 68 GLY A C 3
ATOM 4163 O O . GLY A 1 68 ? -2.651 2.841 9.503 1.00 0.00 68 GLY A O 3
ATOM 4167 N N . LEU A 1 69 ? -3.052 1.629 7.653 1.00 0.00 69 LEU A N 3
ATOM 4168 C CA . LEU A 1 69 ? -2.063 2.302 6.829 1.00 0.00 69 LEU A CA 3
ATOM 4169 C C . LEU A 1 69 ? -2.546 3.657 6.309 1.00 0.00 69 LEU A C 3
ATOM 4170 O O . LEU A 1 69 ? -2.961 3.776 5.161 1.00 0.00 69 LEU A O 3
ATOM 4186 N N . LYS A 1 70 ? -2.504 4.675 7.156 1.00 0.00 70 LYS A N 3
ATOM 4187 C CA . LYS A 1 70 ? -2.852 6.027 6.723 1.00 0.00 70 LYS A CA 3
ATOM 4188 C C . LYS A 1 70 ? -1.620 6.915 6.485 1.00 0.00 70 LYS A C 3
ATOM 4189 O O . LYS A 1 70 ? -1.723 7.959 5.842 1.00 0.00 70 LYS A O 3
ATOM 4208 N N . GLU A 1 71 ? -0.461 6.511 7.002 1.00 0.00 71 GLU A N 3
ATOM 4209 C CA . GLU A 1 71 ? 0.752 7.332 6.883 1.00 0.00 71 GLU A CA 3
ATOM 4210 C C . GLU A 1 71 ? 1.753 6.705 5.914 1.00 0.00 71 GLU A C 3
ATOM 4211 O O . GLU A 1 71 ? 2.181 5.568 6.110 1.00 0.00 71 GLU A O 3
ATOM 4223 N N . LYS A 1 72 ? 2.177 7.474 4.914 1.00 0.00 72 LYS A N 3
ATOM 4224 C CA . LYS A 1 72 ? 2.958 6.933 3.798 1.00 0.00 72 LYS A CA 3
ATOM 4225 C C . LYS A 1 72 ? 4.331 6.440 4.243 1.00 0.00 72 LYS A C 3
ATOM 4226 O O . LYS A 1 72 ? 5.050 7.125 4.972 1.00 0.00 72 LYS A O 3
ATOM 4245 N N . GLY A 1 73 ? 4.686 5.243 3.785 1.00 0.00 73 GLY A N 3
ATOM 4246 C CA . GLY A 1 73 ? 5.940 4.635 4.171 1.00 0.00 73 GLY A CA 3
ATOM 4247 C C . GLY A 1 73 ? 5.734 3.584 5.234 1.00 0.00 73 GLY A C 3
ATOM 4248 O O . GLY A 1 73 ? 6.675 2.907 5.647 1.00 0.00 73 GLY A O 3
ATOM 4252 N N . GLN A 1 74 ? 4.493 3.452 5.684 1.00 0.00 74 GLN A N 3
ATOM 4253 C CA . GLN A 1 74 ? 4.145 2.419 6.636 1.00 0.00 74 GLN A CA 3
ATOM 4254 C C . GLN A 1 74 ? 3.955 1.094 5.910 1.00 0.00 74 GLN A C 3
ATOM 4255 O O . GLN A 1 74 ? 3.059 0.943 5.075 1.00 0.00 74 GLN A O 3
ATOM 4269 N N . LEU A 1 75 ? 4.833 0.160 6.210 1.00 0.00 75 LEU A N 3
ATOM 4270 C CA . LEU A 1 75 ? 4.788 -1.167 5.634 1.00 0.00 75 LEU A CA 3
ATOM 4271 C C . LEU A 1 75 ? 4.969 -2.209 6.722 1.00 0.00 75 LEU A C 3
ATOM 4272 O O . LEU A 1 75 ? 5.272 -1.857 7.861 1.00 0.00 75 LEU A O 3
ATOM 4288 N N . SER A 1 76 ? 4.739 -3.470 6.367 1.00 0.00 76 SER A N 3
ATOM 4289 C CA . SER A 1 76 ? 4.755 -4.589 7.314 1.00 0.00 76 SER A CA 3
ATOM 4290 C C . SER A 1 76 ? 3.455 -4.632 8.105 1.00 0.00 76 SER A C 3
ATOM 4291 O O . SER A 1 76 ? 3.440 -4.762 9.331 1.00 0.00 76 SER A O 3
ATOM 4299 N N . GLY A 1 77 ? 2.361 -4.495 7.378 1.00 0.00 77 GLY A N 3
ATOM 4300 C CA . GLY A 1 77 ? 1.060 -4.778 7.935 1.00 0.00 77 GLY A CA 3
ATOM 4301 C C . GLY A 1 77 ? 0.639 -6.180 7.560 1.00 0.00 77 GLY A C 3
ATOM 4302 O O . GLY A 1 77 ? 0.263 -6.433 6.416 1.00 0.00 77 GLY A O 3
ATOM 4306 N N . VAL A 1 78 ? 0.729 -7.098 8.505 1.00 0.00 78 VAL A N 3
ATOM 4307 C CA . VAL A 1 78 ? 0.462 -8.493 8.223 1.00 0.00 78 VAL A CA 3
ATOM 4308 C C . VAL A 1 78 ? -0.909 -8.860 8.748 1.00 0.00 78 VAL A C 3
ATOM 4309 O O . VAL A 1 78 ? -1.146 -8.871 9.956 1.00 0.00 78 VAL A O 3
ATOM 4322 N N . ILE A 1 79 ? -1.804 -9.155 7.835 1.00 0.00 79 ILE A N 3
ATOM 4323 C CA . ILE A 1 79 ? -3.163 -9.481 8.190 1.00 0.00 79 ILE A CA 3
ATOM 4324 C C . ILE A 1 79 ? -3.310 -10.987 8.313 1.00 0.00 79 ILE A C 3
ATOM 4325 O O . ILE A 1 79 ? -3.242 -11.718 7.321 1.00 0.00 79 ILE A O 3
ATOM 4341 N N . LYS A 1 80 ? -3.479 -11.445 9.545 1.00 0.00 80 LYS A N 3
ATOM 4342 C CA . LYS A 1 80 ? -3.513 -12.865 9.827 1.00 0.00 80 LYS A CA 3
ATOM 4343 C C . LYS A 1 80 ? -4.827 -13.481 9.400 1.00 0.00 80 LYS A C 3
ATOM 4344 O O . LYS A 1 80 ? -5.888 -13.180 9.947 1.00 0.00 80 LYS A O 3
ATOM 4363 N N . SER A 1 81 ? -4.728 -14.339 8.409 1.00 0.00 81 SER A N 3
ATOM 4364 C CA . SER A 1 81 ? -5.846 -15.126 7.948 1.00 0.00 81 SER A CA 3
ATOM 4365 C C . SER A 1 81 ? -5.424 -16.587 7.953 1.00 0.00 81 SER A C 3
ATOM 4366 O O . SER A 1 81 ? -4.301 -16.917 7.577 1.00 0.00 81 SER A O 3
ATOM 4374 N N . SER A 1 82 ? -6.314 -17.451 8.407 1.00 0.00 82 SER A N 3
ATOM 4375 C CA . SER A 1 82 ? -6.014 -18.867 8.553 1.00 0.00 82 SER A CA 3
ATOM 4376 C C . SER A 1 82 ? -5.691 -19.510 7.203 1.00 0.00 82 SER A C 3
ATOM 4377 O O . SER A 1 82 ? -4.988 -20.520 7.136 1.00 0.00 82 SER A O 3
ATOM 4385 N N . VAL A 1 83 ? -6.226 -18.921 6.137 1.00 0.00 83 VAL A N 3
ATOM 4386 C CA . VAL A 1 83 ? -6.008 -19.419 4.782 1.00 0.00 83 VAL A CA 3
ATOM 4387 C C . VAL A 1 83 ? -4.645 -18.982 4.242 1.00 0.00 83 VAL A C 3
ATOM 4388 O O . VAL A 1 83 ? -4.119 -19.578 3.299 1.00 0.00 83 VAL A O 3
ATOM 4401 N N . GLY A 1 84 ? -4.075 -17.952 4.849 1.00 0.00 84 GLY A N 3
ATOM 4402 C CA . GLY A 1 84 ? -2.840 -17.386 4.359 1.00 0.00 84 GLY A CA 3
ATOM 4403 C C . GLY A 1 84 ? -2.633 -15.993 4.897 1.00 0.00 84 GLY A C 3
ATOM 4404 O O . GLY A 1 84 ? -3.571 -15.366 5.381 1.00 0.00 84 GLY A O 3
ATOM 4408 N N . PHE A 1 85 ? -1.422 -15.498 4.807 1.00 0.00 85 PHE A N 3
ATOM 4409 C CA . PHE A 1 85 ? -1.080 -14.236 5.431 1.00 0.00 85 PHE A CA 3
ATOM 4410 C C . PHE A 1 85 ? -0.856 -13.168 4.391 1.00 0.00 85 PHE A C 3
ATOM 4411 O O . PHE A 1 85 ? -0.085 -13.354 3.458 1.00 0.00 85 PHE A O 3
ATOM 4428 N N . LEU A 1 86 ? -1.524 -12.052 4.547 1.00 0.00 86 LEU A N 3
ATOM 4429 C CA . LEU A 1 86 ? -1.418 -11.002 3.563 1.00 0.00 86 LEU A CA 3
ATOM 4430 C C . LEU A 1 86 ? -0.684 -9.810 4.132 1.00 0.00 86 LEU A C 3
ATOM 4431 O O . LEU A 1 86 ? -0.886 -9.418 5.280 1.00 0.00 86 LEU A O 3
ATOM 4447 N N . ILE A 1 87 ? 0.174 -9.254 3.309 1.00 0.00 87 ILE A N 3
ATOM 4448 C CA . ILE A 1 87 ? 1.044 -8.166 3.717 1.00 0.00 87 ILE A CA 3
ATOM 4449 C C . ILE A 1 87 ? 0.745 -6.914 2.914 1.00 0.00 87 ILE A C 3
ATOM 4450 O O . ILE A 1 87 ? 0.826 -6.917 1.686 1.00 0.00 87 ILE A O 3
ATOM 4466 N N . VAL A 1 88 ? 0.393 -5.855 3.615 1.00 0.00 88 VAL A N 3
ATOM 4467 C CA . VAL A 1 88 ? 0.004 -4.606 2.988 1.00 0.00 88 VAL A CA 3
ATOM 4468 C C . VAL A 1 88 ? 1.032 -3.510 3.283 1.00 0.00 88 VAL A C 3
ATOM 4469 O O . VAL A 1 88 ? 1.592 -3.449 4.383 1.00 0.00 88 VAL A O 3
ATOM 4482 N N . ARG A 1 89 ? 1.306 -2.670 2.290 1.00 0.00 89 ARG A N 3
ATOM 4483 C CA . ARG A 1 89 ? 2.185 -1.521 2.478 1.00 0.00 89 ARG A CA 3
ATOM 4484 C C . ARG A 1 89 ? 1.628 -0.296 1.770 1.00 0.00 89 ARG A C 3
ATOM 4485 O O . ARG A 1 89 ? 0.826 -0.400 0.840 1.00 0.00 89 ARG A O 3
ATOM 4506 N N . LEU A 1 90 ? 2.073 0.858 2.227 1.00 0.00 90 LEU A N 3
ATOM 4507 C CA . LEU A 1 90 ? 1.643 2.134 1.680 1.00 0.00 90 LEU A CA 3
ATOM 4508 C C . LEU A 1 90 ? 2.624 2.648 0.662 1.00 0.00 90 LEU A C 3
ATOM 4509 O O . LEU A 1 90 ? 3.736 3.044 1.011 1.00 0.00 90 LEU A O 3
ATOM 4525 N N . ASP A 1 91 ? 2.221 2.635 -0.590 1.00 0.00 91 ASP A N 3
ATOM 4526 C CA . ASP A 1 91 ? 3.093 3.127 -1.652 1.00 0.00 91 ASP A CA 3
ATOM 4527 C C . ASP A 1 91 ? 3.070 4.650 -1.718 1.00 0.00 91 ASP A C 3
ATOM 4528 O O . ASP A 1 91 ? 4.115 5.296 -1.640 1.00 0.00 91 ASP A O 3
ATOM 4537 N N . ASP A 1 92 ? 1.874 5.221 -1.829 1.00 0.00 92 ASP A N 3
ATOM 4538 C CA . ASP A 1 92 ? 1.728 6.668 -1.950 1.00 0.00 92 ASP A CA 3
ATOM 4539 C C . ASP A 1 92 ? 0.358 7.115 -1.457 1.00 0.00 92 ASP A C 3
ATOM 4540 O O . ASP A 1 92 ? -0.573 6.311 -1.372 1.00 0.00 92 ASP A O 3
ATOM 4549 N N . ILE A 1 93 ? 0.242 8.398 -1.140 1.00 0.00 93 ILE A N 3
ATOM 4550 C CA . ILE A 1 93 ? -1.006 8.981 -0.661 1.00 0.00 93 ILE A CA 3
ATOM 4551 C C . ILE A 1 93 ? -1.345 10.229 -1.479 1.00 0.00 93 ILE A C 3
ATOM 4552 O O . ILE A 1 93 ? -0.465 11.050 -1.755 1.00 0.00 93 ILE A O 3
ATOM 4568 N N . GLN A 1 94 ? -2.610 10.365 -1.870 1.00 0.00 94 GLN A N 3
ATOM 4569 C CA . GLN A 1 94 ? -3.057 11.525 -2.628 1.00 0.00 94 GLN A CA 3
ATOM 4570 C C . GLN A 1 94 ? -4.263 12.185 -1.971 1.00 0.00 94 GLN A C 3
ATOM 4571 O O . GLN A 1 94 ? -5.308 11.556 -1.790 1.00 0.00 94 GLN A O 3
ATOM 4585 N N . ALA A 1 95 ? -4.085 13.454 -1.603 1.00 0.00 95 ALA A N 3
ATOM 4586 C CA . ALA A 1 95 ? -5.153 14.285 -1.044 1.00 0.00 95 ALA A CA 3
ATOM 4587 C C . ALA A 1 95 ? -5.656 13.755 0.296 1.00 0.00 95 ALA A C 3
ATOM 4588 O O . ALA A 1 95 ? -6.788 14.029 0.697 1.00 0.00 95 ALA A O 3
ATOM 4595 N N . ALA A 1 96 ? -4.818 13.002 0.994 1.00 0.00 96 ALA A N 3
ATOM 4596 C CA . ALA A 1 96 ? -5.190 12.488 2.304 1.00 0.00 96 ALA A CA 3
ATOM 4597 C C . ALA A 1 96 ? -4.353 13.132 3.398 1.00 0.00 96 ALA A C 3
ATOM 4598 O O . ALA A 1 96 ? -4.837 14.004 4.109 1.00 0.00 96 ALA A O 3
ATOM 4605 N N . HIS A 1 97 ? -3.105 12.709 3.526 1.00 0.00 97 HIS A N 3
ATOM 4606 C CA . HIS A 1 97 ? -2.179 13.323 4.472 1.00 0.00 97 HIS A CA 3
ATOM 4607 C C . HIS A 1 97 ? -0.750 13.187 3.958 1.00 0.00 97 HIS A C 3
ATOM 4608 O O . HIS A 1 97 ? -0.232 12.079 3.817 1.00 0.00 97 HIS A O 3
ATOM 4623 N N . HIS A 1 98 ? -0.122 14.315 3.675 1.00 0.00 98 HIS A N 3
ATOM 4624 C CA . HIS A 1 98 ? 1.236 14.318 3.159 1.00 0.00 98 HIS A CA 3
ATOM 4625 C C . HIS A 1 98 ? 2.111 15.255 3.984 1.00 0.00 98 HIS A C 3
ATOM 4626 O O . HIS A 1 98 ? 2.878 14.810 4.837 1.00 0.00 98 HIS A O 3
ATOM 4641 N N . HIS A 1 99 ? 1.985 16.554 3.736 1.00 0.00 99 HIS A N 3
ATOM 4642 C CA . HIS A 1 99 ? 2.775 17.544 4.460 1.00 0.00 99 HIS A CA 3
ATOM 4643 C C . HIS A 1 99 ? 1.972 18.824 4.657 1.00 0.00 99 HIS A C 3
ATOM 4644 O O . HIS A 1 99 ? 2.047 19.462 5.706 1.00 0.00 99 HIS A O 3
ATOM 4659 N N . HIS A 1 100 ? 1.214 19.200 3.636 1.00 0.00 100 HIS A N 3
ATOM 4660 C CA . HIS A 1 100 ? 0.296 20.329 3.741 1.00 0.00 100 HIS A CA 3
ATOM 4661 C C . HIS A 1 100 ? -0.898 19.940 4.602 1.00 0.00 100 HIS A C 3
ATOM 4662 O O . HIS A 1 100 ? -1.096 18.761 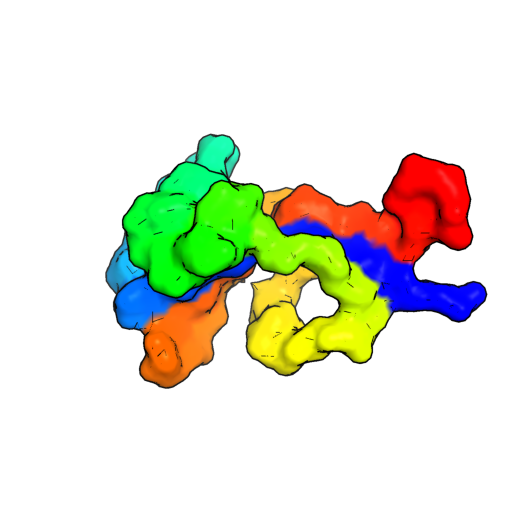4.889 1.00 0.00 100 HIS A O 3
ATOM 4677 N N . HIS A 1 101 ? -1.691 20.923 5.012 1.00 0.00 101 HIS A N 3
ATOM 4678 C CA . HIS A 1 101 ? -2.754 20.683 5.982 1.00 0.00 101 HIS A CA 3
ATOM 4679 C C . HIS A 1 101 ? -3.888 19.842 5.404 1.00 0.00 101 HIS A C 3
ATOM 4680 O O . HIS A 1 101 ? -4.820 20.366 4.790 1.00 0.00 101 HIS A O 3
ATOM 4695 N N . HIS A 1 102 ? -3.793 18.538 5.602 1.00 0.00 102 HIS A N 3
ATOM 4696 C CA . HIS A 1 102 ? -4.871 17.626 5.287 1.00 0.00 102 HIS A CA 3
ATOM 4697 C C . HIS A 1 102 ? -4.749 16.423 6.205 1.00 0.00 102 HIS A C 3
ATOM 4698 O O . HIS A 1 102 ? -3.772 15.673 6.048 1.00 0.00 102 HIS A O 3
ATOM 4714 N N . THR A 1 1 ? -14.006 18.016 -0.737 1.00 0.00 1 THR A N 4
ATOM 4715 C CA . THR A 1 1 ? -14.999 18.019 -1.831 1.00 0.00 1 THR A CA 4
ATOM 4716 C C . THR A 1 1 ? -14.457 17.241 -3.027 1.00 0.00 1 THR A C 4
ATOM 4717 O O . THR A 1 1 ? -14.525 17.693 -4.171 1.00 0.00 1 THR A O 4
ATOM 4730 N N . GLN A 1 2 ? -13.897 16.071 -2.744 1.00 0.00 2 GLN A N 4
ATOM 4731 C CA . GLN A 1 2 ? -13.268 15.248 -3.761 1.00 0.00 2 GLN A CA 4
ATOM 4732 C C . GLN A 1 2 ? -12.884 13.908 -3.149 1.00 0.00 2 GLN A C 4
ATOM 4733 O O . GLN A 1 2 ? -12.746 13.790 -1.930 1.00 0.00 2 GLN A O 4
ATOM 4747 N N . PRO A 1 3 ? -12.728 12.885 -3.981 1.00 0.00 3 PRO A N 4
ATOM 4748 C CA . PRO A 1 3 ? -12.323 11.568 -3.543 1.00 0.00 3 PRO A CA 4
ATOM 4749 C C . PRO A 1 3 ? -10.809 11.420 -3.549 1.00 0.00 3 PRO A C 4
ATOM 4750 O O . PRO A 1 3 ? -10.178 11.378 -4.608 1.00 0.00 3 PRO A O 4
ATOM 4761 N N . GLN A 1 4 ? -10.228 11.357 -2.367 1.00 0.00 4 GLN A N 4
ATOM 4762 C CA . GLN A 1 4 ? -8.805 11.152 -2.232 1.00 0.00 4 GLN A CA 4
ATOM 4763 C C . GLN A 1 4 ? -8.494 9.673 -2.389 1.00 0.00 4 GLN A C 4
ATOM 4764 O O . GLN A 1 4 ? -9.371 8.829 -2.223 1.00 0.00 4 GLN A O 4
ATOM 4778 N N . ARG A 1 5 ? -7.260 9.356 -2.721 1.00 0.00 5 ARG A N 4
ATOM 4779 C CA . ARG A 1 5 ? -6.907 7.989 -3.069 1.00 0.00 5 ARG A CA 4
ATOM 4780 C C . ARG A 1 5 ? -5.702 7.509 -2.284 1.00 0.00 5 ARG A C 4
ATOM 4781 O O . ARG A 1 5 ? -4.847 8.298 -1.889 1.00 0.00 5 ARG A O 4
ATOM 4802 N N . THR A 1 6 ? -5.653 6.211 -2.059 1.00 0.00 6 THR A N 4
ATOM 4803 C CA . THR A 1 6 ? -4.535 5.591 -1.383 1.00 0.00 6 THR A CA 4
ATOM 4804 C C . THR A 1 6 ? -4.021 4.422 -2.208 1.00 0.00 6 THR A C 4
ATOM 4805 O O . THR A 1 6 ? -4.803 3.590 -2.674 1.00 0.00 6 THR A O 4
ATOM 4816 N N . ARG A 1 7 ? -2.718 4.372 -2.418 1.00 0.00 7 ARG A N 4
ATOM 4817 C CA . ARG A 1 7 ? -2.135 3.299 -3.202 1.00 0.00 7 ARG A CA 4
ATOM 4818 C C . ARG A 1 7 ? -1.641 2.199 -2.284 1.00 0.00 7 ARG A C 4
ATOM 4819 O O . ARG A 1 7 ? -0.682 2.387 -1.529 1.00 0.00 7 ARG A O 4
ATOM 4840 N N . TYR A 1 8 ? -2.300 1.060 -2.342 1.00 0.00 8 TYR A N 4
ATOM 4841 C CA . TYR A 1 8 ? -1.917 -0.071 -1.523 1.00 0.00 8 TYR A CA 4
ATOM 4842 C C . TYR A 1 8 ? -1.241 -1.142 -2.353 1.00 0.00 8 TYR A C 4
ATOM 4843 O O . TYR A 1 8 ? -1.564 -1.348 -3.525 1.00 0.00 8 TYR A O 4
ATOM 4861 N N . SER A 1 9 ? -0.297 -1.818 -1.735 1.00 0.00 9 SER A N 4
ATOM 4862 C CA . SER A 1 9 ? 0.288 -3.005 -2.312 1.00 0.00 9 SER A CA 4
ATOM 4863 C C . SER A 1 9 ? 0.171 -4.134 -1.306 1.00 0.00 9 SER A C 4
ATOM 4864 O O . SER A 1 9 ? 0.476 -3.950 -0.129 1.00 0.00 9 SER A O 4
ATOM 4872 N N . ILE A 1 10 ? -0.285 -5.283 -1.759 1.00 0.00 10 ILE A N 4
ATOM 4873 C CA . ILE A 1 10 ? -0.525 -6.409 -0.867 1.00 0.00 10 ILE A CA 4
ATOM 4874 C C . ILE A 1 10 ? -0.011 -7.689 -1.494 1.00 0.00 10 ILE A C 4
ATOM 4875 O O . ILE A 1 10 ? 0.019 -7.809 -2.713 1.00 0.00 10 ILE A O 4
ATOM 4891 N N . ILE A 1 11 ? 0.429 -8.627 -0.665 1.00 0.00 11 ILE A N 4
ATOM 4892 C CA . ILE A 1 11 ? 0.890 -9.911 -1.164 1.00 0.00 11 ILE A CA 4
ATOM 4893 C C . ILE A 1 11 ? 0.423 -11.036 -0.237 1.00 0.00 11 ILE A C 4
ATOM 4894 O O . ILE A 1 11 ? 0.297 -10.843 0.975 1.00 0.00 11 ILE A O 4
ATOM 4910 N N . GLN A 1 12 ? 0.161 -12.201 -0.814 1.00 0.00 12 GLN A N 4
ATOM 4911 C CA . GLN A 1 12 ? -0.360 -13.334 -0.070 1.00 0.00 12 GLN A CA 4
ATOM 4912 C C . GLN A 1 12 ? 0.738 -14.356 0.176 1.00 0.00 12 GLN A C 4
ATOM 4913 O O . GLN A 1 12 ? 1.337 -14.879 -0.765 1.00 0.00 12 GLN A O 4
ATOM 4927 N N . THR A 1 13 ? 0.990 -14.641 1.435 1.00 0.00 13 THR A N 4
ATOM 4928 C CA . THR A 1 13 ? 2.014 -15.595 1.804 1.00 0.00 13 THR A CA 4
ATOM 4929 C C . THR A 1 13 ? 1.400 -16.958 2.084 1.00 0.00 13 THR A C 4
ATOM 4930 O O . THR A 1 13 ? 0.226 -17.066 2.448 1.00 0.00 13 THR A O 4
ATOM 4941 N N . LYS A 1 14 ? 2.202 -17.993 1.899 1.00 0.00 14 LYS A N 4
ATOM 4942 C CA . LYS A 1 14 ? 1.732 -19.363 2.025 1.00 0.00 14 LYS A CA 4
ATOM 4943 C C . LYS A 1 14 ? 1.771 -19.829 3.478 1.00 0.00 14 LYS A C 4
ATOM 4944 O O . LYS A 1 14 ? 1.012 -20.715 3.873 1.00 0.00 14 LYS A O 4
ATOM 4963 N N . THR A 1 15 ? 2.649 -19.222 4.270 1.00 0.00 15 THR A N 4
ATOM 4964 C CA . THR A 1 15 ? 2.738 -19.523 5.693 1.00 0.00 15 THR A CA 4
ATOM 4965 C C . THR A 1 15 ? 3.208 -18.277 6.447 1.00 0.00 15 THR A C 4
ATOM 4966 O O . THR A 1 15 ? 3.684 -17.331 5.817 1.00 0.00 15 THR A O 4
ATOM 4977 N N . GLU A 1 16 ? 3.065 -18.259 7.771 1.00 0.00 16 GLU A N 4
ATOM 4978 C CA . GLU A 1 16 ? 3.481 -17.106 8.572 1.00 0.00 16 GLU A CA 4
ATOM 4979 C C . GLU A 1 16 ? 4.951 -16.790 8.324 1.00 0.00 16 GLU A C 4
ATOM 4980 O O . GLU A 1 16 ? 5.341 -15.625 8.210 1.00 0.00 16 GLU A O 4
ATOM 4992 N N . ASP A 1 17 ? 5.743 -17.848 8.203 1.00 0.00 17 ASP A N 4
ATOM 4993 C CA . ASP A 1 17 ? 7.181 -17.735 7.961 1.00 0.00 17 ASP A CA 4
ATOM 4994 C C . ASP A 1 17 ? 7.457 -16.947 6.693 1.00 0.00 17 ASP A C 4
ATOM 4995 O O . ASP A 1 17 ? 8.387 -16.140 6.635 1.00 0.00 17 ASP A O 4
ATOM 5004 N N . GLU A 1 18 ? 6.625 -17.174 5.686 1.00 0.00 18 GLU A N 4
ATOM 5005 C CA . GLU A 1 18 ? 6.809 -16.555 4.390 1.00 0.00 18 GLU A CA 4
ATOM 5006 C C . GLU A 1 18 ? 6.642 -15.047 4.510 1.00 0.00 18 GLU A C 4
ATOM 5007 O O . GLU A 1 18 ? 7.339 -14.278 3.851 1.00 0.00 18 GLU A O 4
ATOM 5019 N N . ALA A 1 19 ? 5.716 -14.638 5.372 1.00 0.00 19 ALA A N 4
ATOM 5020 C CA . ALA A 1 19 ? 5.465 -13.226 5.622 1.00 0.00 19 ALA A CA 4
ATOM 5021 C C . ALA A 1 19 ? 6.623 -12.604 6.392 1.00 0.00 19 ALA A C 4
ATOM 5022 O O . ALA A 1 19 ? 7.014 -11.468 6.130 1.00 0.00 19 ALA A O 4
ATOM 5029 N N . LYS A 1 20 ? 7.170 -13.364 7.336 1.00 0.00 20 LYS A N 4
ATOM 5030 C CA . LYS A 1 20 ? 8.295 -12.907 8.146 1.00 0.00 20 LYS A CA 4
ATOM 5031 C C . LYS A 1 20 ? 9.492 -12.543 7.276 1.00 0.00 20 LYS A C 4
ATOM 5032 O O . LYS A 1 20 ? 10.132 -11.513 7.487 1.00 0.00 20 LYS A O 4
ATOM 5051 N N . ALA A 1 21 ? 9.781 -13.381 6.292 1.00 0.00 21 ALA A N 4
ATOM 5052 C CA . ALA A 1 21 ? 10.900 -13.137 5.391 1.00 0.00 21 ALA A CA 4
ATOM 5053 C C . ALA A 1 21 ? 10.675 -11.868 4.580 1.00 0.00 21 ALA A C 4
ATOM 5054 O O . ALA A 1 21 ? 11.619 -11.134 4.281 1.00 0.00 21 ALA A O 4
ATOM 5061 N N . VAL A 1 22 ? 9.417 -11.607 4.245 1.00 0.00 22 VAL A N 4
ATOM 5062 C CA . VAL A 1 22 ? 9.060 -10.431 3.472 1.00 0.00 22 VAL A CA 4
ATOM 5063 C C . VAL A 1 22 ? 9.159 -9.182 4.334 1.00 0.00 22 VAL A C 4
ATOM 5064 O O . VAL A 1 22 ? 9.791 -8.196 3.950 1.00 0.00 22 VAL A O 4
ATOM 5077 N N . LEU A 1 23 ? 8.556 -9.237 5.518 1.00 0.00 23 LEU A N 4
ATOM 5078 C CA . LEU A 1 23 ? 8.525 -8.083 6.399 1.00 0.00 23 LEU A CA 4
ATOM 5079 C C . LEU A 1 23 ? 9.922 -7.724 6.886 1.00 0.00 23 LEU A C 4
ATOM 5080 O O . LEU A 1 23 ? 10.206 -6.560 7.159 1.00 0.00 23 LEU A O 4
ATOM 5096 N N . ASP A 1 24 ? 10.795 -8.718 6.974 1.00 0.00 24 ASP A N 4
ATOM 5097 C CA . ASP A 1 24 ? 12.171 -8.488 7.390 1.00 0.00 24 ASP A CA 4
ATOM 5098 C C . ASP A 1 24 ? 12.888 -7.602 6.384 1.00 0.00 24 ASP A C 4
ATOM 5099 O O . ASP A 1 24 ? 13.549 -6.631 6.750 1.00 0.00 24 ASP A O 4
ATOM 5108 N N . GLU A 1 25 ? 12.724 -7.930 5.111 1.00 0.00 25 GLU A N 4
ATOM 5109 C CA . GLU A 1 25 ? 13.422 -7.229 4.045 1.00 0.00 25 GLU A CA 4
ATOM 5110 C C . GLU A 1 25 ? 12.802 -5.859 3.800 1.00 0.00 25 GLU A C 4
ATOM 5111 O O . GLU A 1 25 ? 13.510 -4.880 3.565 1.00 0.00 25 GLU A O 4
ATOM 5123 N N . LEU A 1 26 ? 11.478 -5.780 3.872 1.00 0.00 26 LEU A N 4
ATOM 5124 C CA . LEU A 1 26 ? 10.801 -4.514 3.631 1.00 0.00 26 LEU A CA 4
ATOM 5125 C C . LEU A 1 26 ? 11.008 -3.549 4.794 1.00 0.00 26 LEU A C 4
ATOM 5126 O O . LEU A 1 26 ? 10.790 -2.349 4.659 1.00 0.00 26 LEU A O 4
ATOM 5142 N N . ASN A 1 27 ? 11.427 -4.077 5.938 1.00 0.00 27 ASN A N 4
ATOM 5143 C CA . ASN A 1 27 ? 11.759 -3.235 7.084 1.00 0.00 27 ASN A CA 4
ATOM 5144 C C . ASN A 1 27 ? 13.024 -2.443 6.802 1.00 0.00 27 ASN A C 4
ATOM 5145 O O . ASN A 1 27 ? 13.282 -1.413 7.425 1.00 0.00 27 ASN A O 4
ATOM 5156 N N . LYS A 1 28 ? 13.810 -2.936 5.853 1.00 0.00 28 LYS A N 4
ATOM 5157 C CA . LYS A 1 28 ? 14.961 -2.200 5.359 1.00 0.00 28 LYS A CA 4
ATOM 5158 C C . LYS A 1 28 ? 14.476 -1.119 4.406 1.00 0.00 28 LYS A C 4
ATOM 5159 O O . LYS A 1 28 ? 15.116 -0.087 4.216 1.00 0.00 28 LYS A O 4
ATOM 5178 N N . GLY A 1 29 ? 13.317 -1.388 3.811 1.00 0.00 29 GLY A N 4
ATOM 5179 C CA . GLY A 1 29 ? 12.639 -0.418 2.986 1.00 0.00 29 GLY A CA 4
ATOM 5180 C C . GLY A 1 29 ? 13.258 -0.285 1.622 1.00 0.00 29 GLY A C 4
ATOM 5181 O O . GLY A 1 29 ? 13.232 0.798 1.038 1.00 0.00 29 GLY A O 4
ATOM 5185 N N . GLY A 1 30 ? 13.823 -1.370 1.103 1.00 0.00 30 GLY A N 4
ATOM 5186 C CA . GLY A 1 30 ? 14.471 -1.268 -0.182 1.00 0.00 30 GLY A CA 4
ATOM 5187 C C . GLY A 1 30 ? 13.551 -1.576 -1.342 1.00 0.00 30 GLY A C 4
ATOM 5188 O O . GLY A 1 30 ? 13.266 -0.703 -2.164 1.00 0.00 30 GLY A O 4
ATOM 5192 N N . ASP A 1 31 ? 13.075 -2.807 -1.412 1.00 0.00 31 ASP A N 4
ATOM 5193 C CA . ASP A 1 31 ? 12.139 -3.195 -2.458 1.00 0.00 31 ASP A CA 4
ATOM 5194 C C . ASP A 1 31 ? 11.049 -4.115 -1.915 1.00 0.00 31 ASP A C 4
ATOM 5195 O O . ASP A 1 31 ? 11.341 -5.220 -1.468 1.00 0.00 31 ASP A O 4
ATOM 5204 N N . PHE A 1 32 ? 9.806 -3.658 -1.936 1.00 0.00 32 PHE A N 4
ATOM 5205 C CA . PHE A 1 32 ? 8.667 -4.511 -1.596 1.00 0.00 32 PHE A CA 4
ATOM 5206 C C . PHE A 1 32 ? 8.197 -5.299 -2.811 1.00 0.00 32 PHE A C 4
ATOM 5207 O O . PHE A 1 32 ? 7.854 -6.478 -2.708 1.00 0.00 32 PHE A O 4
ATOM 5224 N N . ALA A 1 33 ? 8.169 -4.625 -3.952 1.00 0.00 33 ALA A N 4
ATOM 5225 C CA . ALA A 1 33 ? 7.711 -5.220 -5.203 1.00 0.00 33 ALA A CA 4
ATOM 5226 C C . ALA A 1 33 ? 8.476 -6.499 -5.519 1.00 0.00 33 ALA A C 4
ATOM 5227 O O . ALA A 1 33 ? 7.924 -7.447 -6.080 1.00 0.00 33 ALA A O 4
ATOM 5234 N N . ALA A 1 34 ? 9.743 -6.520 -5.141 1.00 0.00 34 ALA A N 4
ATOM 5235 C CA . ALA A 1 34 ? 10.584 -7.689 -5.345 1.00 0.00 34 ALA A CA 4
ATOM 5236 C C . ALA A 1 34 ? 10.122 -8.834 -4.455 1.00 0.00 34 ALA A C 4
ATOM 5237 O O . ALA A 1 34 ? 10.000 -9.978 -4.897 1.00 0.00 34 ALA A O 4
ATOM 5244 N N . LEU A 1 35 ? 9.842 -8.505 -3.202 1.00 0.00 35 LEU A N 4
ATOM 5245 C CA . LEU A 1 35 ? 9.370 -9.480 -2.223 1.00 0.00 35 LEU A CA 4
ATOM 5246 C C . LEU A 1 35 ? 8.054 -10.086 -2.697 1.00 0.00 35 LEU A C 4
ATOM 5247 O O . LEU A 1 35 ? 7.804 -11.284 -2.538 1.00 0.00 35 LEU A O 4
ATOM 5263 N N . ALA A 1 36 ? 7.231 -9.230 -3.292 1.00 0.00 36 ALA A N 4
ATOM 5264 C CA . ALA A 1 36 ? 5.938 -9.622 -3.827 1.00 0.00 36 ALA A CA 4
ATOM 5265 C C . ALA A 1 36 ? 6.079 -10.696 -4.896 1.00 0.00 36 ALA A C 4
ATOM 5266 O O . ALA A 1 36 ? 5.425 -11.737 -4.833 1.00 0.00 36 ALA A O 4
ATOM 5273 N N . LYS A 1 37 ? 6.946 -10.447 -5.865 1.00 0.00 37 LYS A N 4
ATOM 5274 C CA . LYS A 1 37 ? 7.075 -11.320 -7.020 1.00 0.00 37 LYS A CA 4
ATOM 5275 C C . LYS A 1 37 ? 7.692 -12.665 -6.651 1.00 0.00 37 LYS A C 4
ATOM 5276 O O . LYS A 1 37 ? 7.325 -13.695 -7.219 1.00 0.00 37 LYS A O 4
ATOM 5295 N N . GLU A 1 38 ? 8.623 -12.659 -5.707 1.00 0.00 38 GLU A N 4
ATOM 5296 C CA . GLU A 1 38 ? 9.342 -13.877 -5.350 1.00 0.00 38 GLU A CA 4
ATOM 5297 C C . GLU A 1 38 ? 8.533 -14.809 -4.448 1.00 0.00 38 GLU A C 4
ATOM 5298 O O . GLU A 1 38 ? 8.317 -15.976 -4.781 1.00 0.00 38 GLU A O 4
ATOM 5310 N N . LYS A 1 39 ? 8.072 -14.291 -3.320 1.00 0.00 39 LYS A N 4
ATOM 5311 C CA . LYS A 1 39 ? 7.550 -15.146 -2.258 1.00 0.00 39 LYS A CA 4
ATOM 5312 C C . LYS A 1 39 ? 6.023 -15.277 -2.295 1.00 0.00 39 LYS A C 4
ATOM 5313 O O . LYS A 1 39 ? 5.450 -16.283 -1.878 1.00 0.00 39 LYS A O 4
ATOM 5332 N N . SER A 1 40 ? 5.374 -14.320 -2.870 1.00 0.00 40 SER A N 4
ATOM 5333 C CA . SER A 1 40 ? 3.944 -14.224 -2.720 1.00 0.00 40 SER A CA 4
ATOM 5334 C C . SER A 1 40 ? 3.179 -14.918 -3.847 1.00 0.00 40 SER A C 4
ATOM 5335 O O . SER A 1 40 ? 3.624 -14.959 -4.995 1.00 0.00 40 SER A O 4
ATOM 5343 N N . ALA A 1 41 ? 2.011 -15.462 -3.492 1.00 0.00 41 ALA A N 4
ATOM 5344 C CA . ALA A 1 41 ? 1.089 -16.061 -4.458 1.00 0.00 41 ALA A CA 4
ATOM 5345 C C . ALA A 1 41 ? 0.238 -14.976 -5.114 1.00 0.00 41 ALA A C 4
ATOM 5346 O O . ALA A 1 41 ? -0.614 -15.249 -5.962 1.00 0.00 41 ALA A O 4
ATOM 5353 N N . ASP A 1 42 ? 0.505 -13.742 -4.700 1.00 0.00 42 ASP A N 4
ATOM 5354 C CA . ASP A 1 42 ? -0.165 -12.537 -5.202 1.00 0.00 42 ASP A CA 4
ATOM 5355 C C . ASP A 1 42 ? 0.020 -12.344 -6.704 1.00 0.00 42 ASP A C 4
ATOM 5356 O O . ASP A 1 42 ? -0.698 -11.562 -7.308 1.00 0.00 42 ASP A O 4
ATOM 5365 N N . ILE A 1 43 ? 0.971 -13.068 -7.303 1.00 0.00 43 ILE A N 4
ATOM 5366 C CA . ILE A 1 43 ? 1.681 -12.642 -8.520 1.00 0.00 43 ILE A CA 4
ATOM 5367 C C . ILE A 1 43 ? 0.779 -12.285 -9.702 1.00 0.00 43 ILE A C 4
ATOM 5368 O O . ILE A 1 43 ? 1.248 -11.661 -10.652 1.00 0.00 43 ILE A O 4
ATOM 5384 N N . ILE A 1 44 ? -0.489 -12.658 -9.659 1.00 0.00 44 ILE A N 4
ATOM 5385 C CA . ILE A 1 44 ? -1.462 -12.093 -10.589 1.00 0.00 44 ILE A CA 4
ATOM 5386 C C . ILE A 1 44 ? -1.381 -10.553 -10.548 1.00 0.00 44 ILE A C 4
ATOM 5387 O O . ILE A 1 44 ? -1.579 -9.872 -11.558 1.00 0.00 44 ILE A O 4
ATOM 5403 N N . SER A 1 45 ? -1.069 -10.020 -9.367 1.00 0.00 45 SER A N 4
ATOM 5404 C CA . SER A 1 45 ? -0.831 -8.593 -9.188 1.00 0.00 45 SER A CA 4
ATOM 5405 C C . SER A 1 45 ? 0.592 -8.327 -8.673 1.00 0.00 45 SER A C 4
ATOM 5406 O O . SER A 1 45 ? 1.115 -7.224 -8.815 1.00 0.00 45 SER A O 4
ATOM 5414 N N . ALA A 1 46 ? 1.228 -9.334 -8.082 1.00 0.00 46 ALA A N 4
ATOM 5415 C CA . ALA A 1 46 ? 2.583 -9.167 -7.557 1.00 0.00 46 ALA A CA 4
ATOM 5416 C C . ALA A 1 46 ? 3.585 -8.876 -8.664 1.00 0.00 46 ALA A C 4
ATOM 5417 O O . ALA A 1 46 ? 4.577 -8.198 -8.432 1.00 0.00 46 ALA A O 4
ATOM 5424 N N . ARG A 1 47 ? 3.325 -9.390 -9.866 1.00 0.00 47 ARG A N 4
ATOM 5425 C CA . ARG A 1 47 ? 4.225 -9.177 -11.002 1.00 0.00 47 ARG A CA 4
ATOM 5426 C C . ARG A 1 47 ? 4.434 -7.690 -11.280 1.00 0.00 47 ARG A C 4
ATOM 5427 O O . ARG A 1 47 ? 5.523 -7.273 -11.665 1.00 0.00 47 ARG A O 4
ATOM 5448 N N . ASN A 1 48 ? 3.396 -6.894 -11.056 1.00 0.00 48 ASN A N 4
ATOM 5449 C CA . ASN A 1 48 ? 3.487 -5.445 -11.219 1.00 0.00 48 ASN A CA 4
ATOM 5450 C C . ASN A 1 48 ? 3.945 -4.778 -9.924 1.00 0.00 48 ASN A C 4
ATOM 5451 O O . ASN A 1 48 ? 3.828 -3.563 -9.755 1.00 0.00 48 ASN A O 4
ATOM 5462 N N . GLY A 1 49 ? 4.445 -5.598 -9.009 1.00 0.00 49 GLY A N 4
ATOM 5463 C CA . GLY A 1 49 ? 4.956 -5.114 -7.742 1.00 0.00 49 GLY A CA 4
ATOM 5464 C C . GLY A 1 49 ? 3.919 -5.121 -6.645 1.00 0.00 49 GLY A C 4
ATOM 5465 O O . GLY A 1 49 ? 4.024 -4.372 -5.674 1.00 0.00 49 GLY A O 4
ATOM 5469 N N . GLY A 1 50 ? 2.924 -5.983 -6.798 1.00 0.00 50 GLY A N 4
ATOM 5470 C CA . GLY A 1 50 ? 1.925 -6.171 -5.756 1.00 0.00 50 GLY A CA 4
ATOM 5471 C C . GLY A 1 50 ? 0.988 -4.992 -5.647 1.00 0.00 50 GLY A C 4
ATOM 5472 O O . GLY A 1 50 ? 0.249 -4.857 -4.672 1.00 0.00 50 GLY A O 4
ATOM 5476 N N . ASP A 1 51 ? 1.016 -4.141 -6.657 1.00 0.00 51 ASP A N 4
ATOM 5477 C CA . ASP A 1 51 ? 0.232 -2.922 -6.653 1.00 0.00 51 ASP A CA 4
ATOM 5478 C C . ASP A 1 51 ? -1.171 -3.196 -7.165 1.00 0.00 51 ASP A C 4
ATOM 5479 O O . ASP A 1 51 ? -1.358 -3.593 -8.316 1.00 0.00 51 ASP A O 4
ATOM 5488 N N . MET A 1 52 ? -2.151 -3.013 -6.296 1.00 0.00 52 MET A N 4
ATOM 5489 C CA . MET A 1 52 ? -3.538 -3.242 -6.663 1.00 0.00 52 MET A CA 4
ATOM 5490 C C . MET A 1 52 ? -4.084 -2.041 -7.420 1.00 0.00 52 MET A C 4
ATOM 5491 O O . MET A 1 52 ? -5.081 -2.141 -8.137 1.00 0.00 52 MET A O 4
ATOM 5505 N N . GLY A 1 53 ? -3.414 -0.909 -7.263 1.00 0.00 53 GLY A N 4
ATOM 5506 C CA . GLY A 1 53 ? -3.850 0.305 -7.901 1.00 0.00 53 GLY A CA 4
ATOM 5507 C C . GLY A 1 53 ? -4.271 1.346 -6.893 1.00 0.00 53 GLY A C 4
ATOM 5508 O O . GLY A 1 53 ? -4.001 1.215 -5.697 1.00 0.00 53 GLY A O 4
ATOM 5512 N N . TRP A 1 54 ? -4.936 2.376 -7.374 1.00 0.00 54 TRP A N 4
ATOM 5513 C CA . TRP A 1 54 ? -5.383 3.456 -6.520 1.00 0.00 54 TRP A CA 4
ATOM 5514 C C . TRP A 1 54 ? -6.842 3.289 -6.149 1.00 0.00 54 TRP A C 4
ATOM 5515 O O . TRP A 1 54 ? -7.727 3.378 -7.003 1.00 0.00 54 TRP A O 4
ATOM 5536 N N . LEU A 1 55 ? -7.087 3.047 -4.877 1.00 0.00 55 LEU A N 4
ATOM 5537 C CA . LEU A 1 55 ? -8.441 3.006 -4.366 1.00 0.00 55 LEU A CA 4
ATOM 5538 C C . LEU A 1 55 ? -8.766 4.329 -3.693 1.00 0.00 55 LEU A C 4
ATOM 5539 O O . LEU A 1 55 ? -7.871 5.032 -3.227 1.00 0.00 55 LEU A O 4
ATOM 5555 N N . GLU A 1 56 ? -10.037 4.677 -3.663 1.00 0.00 56 GLU A N 4
ATOM 5556 C CA . GLU A 1 56 ? -10.456 5.935 -3.074 1.00 0.00 56 GLU A CA 4
ATOM 5557 C C . GLU A 1 56 ? -10.628 5.762 -1.573 1.00 0.00 56 GLU A C 4
ATOM 5558 O O . GLU A 1 56 ? -11.242 4.797 -1.119 1.00 0.00 56 GLU A O 4
ATOM 5570 N N . ASP A 1 57 ? -10.074 6.690 -0.809 1.00 0.00 57 ASP A N 4
ATOM 5571 C CA . ASP A 1 57 ? -10.089 6.592 0.639 1.00 0.00 57 ASP A CA 4
ATOM 5572 C C . ASP A 1 57 ? -11.506 6.741 1.162 1.00 0.00 57 ASP A C 4
ATOM 5573 O O . ASP A 1 57 ? -12.318 7.468 0.586 1.00 0.00 57 ASP A O 4
ATOM 5582 N N . ALA A 1 58 ? -11.790 6.013 2.237 1.00 0.00 58 ALA A N 4
ATOM 5583 C CA . ALA A 1 58 ? -13.130 5.899 2.809 1.00 0.00 58 ALA A CA 4
ATOM 5584 C C . ALA A 1 58 ? -14.077 5.190 1.842 1.00 0.00 58 ALA A C 4
ATOM 5585 O O . ALA A 1 58 ? -15.284 5.118 2.071 1.00 0.00 58 ALA A O 4
ATOM 5592 N N . THR A 1 59 ? -13.518 4.678 0.750 1.00 0.00 59 THR A N 4
ATOM 5593 C CA . THR A 1 59 ? -14.212 3.732 -0.109 1.00 0.00 59 THR A CA 4
ATOM 5594 C C . THR A 1 59 ? -13.514 2.372 -0.012 1.00 0.00 59 THR A C 4
ATOM 5595 O O . THR A 1 59 ? -13.795 1.438 -0.765 1.00 0.00 59 THR A O 4
ATOM 5606 N N . ILE A 1 60 ? -12.594 2.290 0.940 1.00 0.00 60 ILE A N 4
ATOM 5607 C CA . ILE A 1 60 ? -11.716 1.139 1.083 1.00 0.00 60 ILE A CA 4
ATOM 5608 C C . ILE A 1 60 ? -12.421 0.012 1.837 1.00 0.00 60 ILE A C 4
ATOM 5609 O O . ILE A 1 60 ? -13.119 0.262 2.819 1.00 0.00 60 ILE A O 4
ATOM 5625 N N . PRO A 1 61 ? -12.255 -1.243 1.376 1.00 0.00 61 PRO A N 4
ATOM 5626 C CA . PRO A 1 61 ? -12.814 -2.419 2.055 1.00 0.00 61 PRO A CA 4
ATOM 5627 C C . PRO A 1 61 ? -12.251 -2.573 3.468 1.00 0.00 61 PRO A C 4
ATOM 5628 O O . PRO A 1 61 ? -11.125 -2.157 3.755 1.00 0.00 61 PRO A O 4
ATOM 5639 N N . ASP A 1 62 ? -13.041 -3.190 4.339 1.00 0.00 62 ASP A N 4
ATOM 5640 C CA . ASP A 1 62 ? -12.766 -3.213 5.774 1.00 0.00 62 ASP A CA 4
ATOM 5641 C C . ASP A 1 62 ? -11.503 -3.992 6.120 1.00 0.00 62 ASP A C 4
ATOM 5642 O O . ASP A 1 62 ? -10.878 -3.738 7.152 1.00 0.00 62 ASP A O 4
ATOM 5651 N N . GLU A 1 63 ? -11.122 -4.931 5.269 1.00 0.00 63 GLU A N 4
ATOM 5652 C CA . GLU A 1 63 ? -9.899 -5.693 5.482 1.00 0.00 63 GLU A CA 4
ATOM 5653 C C . GLU A 1 63 ? -8.676 -4.801 5.270 1.00 0.00 63 GLU A C 4
ATOM 5654 O O . GLU A 1 63 ? -7.613 -5.024 5.847 1.00 0.00 63 GLU A O 4
ATOM 5666 N N . LEU A 1 64 ? -8.848 -3.765 4.465 1.00 0.00 64 LEU A N 4
ATOM 5667 C CA . LEU A 1 64 ? -7.788 -2.792 4.237 1.00 0.00 64 LEU A CA 4
ATOM 5668 C C . LEU A 1 64 ? -7.742 -1.789 5.383 1.00 0.00 64 LEU A C 4
ATOM 5669 O O . LEU A 1 64 ? -6.719 -1.153 5.629 1.00 0.00 64 LEU A O 4
ATOM 5685 N N . LYS A 1 65 ? -8.863 -1.651 6.080 1.00 0.00 65 LYS A N 4
ATOM 5686 C CA . LYS A 1 65 ? -8.950 -0.751 7.220 1.00 0.00 65 LYS A CA 4
ATOM 5687 C C . LYS A 1 65 ? -8.193 -1.322 8.410 1.00 0.00 65 LYS A C 4
ATOM 5688 O O . LYS A 1 65 ? -7.434 -0.614 9.071 1.00 0.00 65 LYS A O 4
ATOM 5707 N N . ASN A 1 66 ? -8.384 -2.616 8.669 1.00 0.00 66 ASN A N 4
ATOM 5708 C CA . ASN A 1 66 ? -7.755 -3.257 9.820 1.00 0.00 66 ASN A CA 4
ATOM 5709 C C . ASN A 1 66 ? -6.265 -3.475 9.561 1.00 0.00 66 ASN A C 4
ATOM 5710 O O . ASN A 1 66 ? -5.521 -3.888 10.451 1.00 0.00 66 ASN A O 4
ATOM 5721 N N . ALA A 1 67 ? -5.836 -3.177 8.335 1.00 0.00 67 ALA A N 4
ATOM 5722 C CA . ALA A 1 67 ? -4.423 -3.209 7.983 1.00 0.00 67 ALA A CA 4
ATOM 5723 C C . ALA A 1 67 ? -3.648 -2.180 8.800 1.00 0.00 67 ALA A C 4
ATOM 5724 O O . ALA A 1 67 ? -2.482 -2.385 9.144 1.00 0.00 67 ALA A O 4
ATOM 5731 N N . GLY A 1 68 ? -4.324 -1.074 9.116 1.00 0.00 68 GLY A N 4
ATOM 5732 C CA . GLY A 1 68 ? -3.750 -0.057 9.978 1.00 0.00 68 GLY A CA 4
ATOM 5733 C C . GLY A 1 68 ? -2.796 0.860 9.250 1.00 0.00 68 GLY A C 4
ATOM 5734 O O . GLY A 1 68 ? -1.896 1.439 9.857 1.00 0.00 68 GLY A O 4
ATOM 5738 N N . LEU A 1 69 ? -2.998 1.015 7.952 1.00 0.00 69 LEU A N 4
ATOM 5739 C CA . LEU A 1 69 ? -2.099 1.813 7.135 1.00 0.00 69 LEU A CA 4
ATOM 5740 C C . LEU A 1 69 ? -2.689 3.184 6.821 1.00 0.00 69 LEU A C 4
ATOM 5741 O O . LEU A 1 69 ? -3.342 3.368 5.801 1.00 0.00 69 LEU A O 4
ATOM 5757 N N . LYS A 1 70 ? -2.470 4.137 7.712 1.00 0.00 70 LYS A N 4
ATOM 5758 C CA . LYS A 1 70 ? -2.915 5.506 7.485 1.00 0.00 70 LYS A CA 4
ATOM 5759 C C . LYS A 1 70 ? -1.763 6.407 7.028 1.00 0.00 70 LYS A C 4
ATOM 5760 O O . LYS A 1 70 ? -1.928 7.227 6.126 1.00 0.00 70 LYS A O 4
ATOM 5779 N N . GLU A 1 71 ? -0.599 6.248 7.650 1.00 0.00 71 GLU A N 4
ATOM 5780 C CA . GLU A 1 71 ? 0.542 7.119 7.371 1.00 0.00 71 GLU A CA 4
ATOM 5781 C C . GLU A 1 71 ? 1.465 6.523 6.313 1.00 0.00 71 GLU A C 4
ATOM 5782 O O . GLU A 1 71 ? 1.946 5.398 6.454 1.00 0.00 71 GLU A O 4
ATOM 5794 N N . LYS A 1 72 ? 1.755 7.319 5.291 1.00 0.00 72 LYS A N 4
ATOM 5795 C CA . LYS A 1 72 ? 2.488 6.860 4.116 1.00 0.00 72 LYS A CA 4
ATOM 5796 C C . LYS A 1 72 ? 3.927 6.499 4.468 1.00 0.00 72 LYS A C 4
ATOM 5797 O O . LYS A 1 72 ? 4.616 7.240 5.172 1.00 0.00 72 LYS A O 4
ATOM 5816 N N . GLY A 1 73 ? 4.371 5.347 3.977 1.00 0.00 73 GLY A N 4
ATOM 5817 C CA . GLY A 1 73 ? 5.718 4.898 4.244 1.00 0.00 73 GLY A CA 4
ATOM 5818 C C . GLY A 1 73 ? 5.728 3.754 5.224 1.00 0.00 73 GLY A C 4
ATOM 5819 O O . GLY A 1 73 ? 6.762 3.139 5.466 1.00 0.00 73 GLY A O 4
ATOM 5823 N N . GLN A 1 74 ? 4.564 3.476 5.795 1.00 0.00 74 GLN A N 4
ATOM 5824 C CA . GLN A 1 74 ? 4.419 2.381 6.733 1.00 0.00 74 GLN A CA 4
ATOM 5825 C C . GLN A 1 74 ? 4.123 1.090 5.984 1.00 0.00 74 GLN A C 4
ATOM 5826 O O . GLN A 1 74 ? 3.224 1.033 5.142 1.00 0.00 74 GLN A O 4
ATOM 5840 N N . LEU A 1 75 ? 4.902 0.068 6.277 1.00 0.00 75 LEU A N 4
ATOM 5841 C CA . LEU A 1 75 ? 4.765 -1.218 5.636 1.00 0.00 75 LEU A CA 4
ATOM 5842 C C . LEU A 1 75 ? 5.071 -2.327 6.633 1.00 0.00 75 LEU A C 4
ATOM 5843 O O . LEU A 1 75 ? 5.521 -2.037 7.735 1.00 0.00 75 LEU A O 4
ATOM 5859 N N . SER A 1 76 ? 4.781 -3.567 6.235 1.00 0.00 76 SER A N 4
ATOM 5860 C CA . SER A 1 76 ? 4.828 -4.775 7.087 1.00 0.00 76 SER A CA 4
ATOM 5861 C C . SER A 1 76 ? 3.604 -4.865 7.984 1.00 0.00 76 SER A C 4
ATOM 5862 O O . SER A 1 76 ? 3.690 -5.149 9.177 1.00 0.00 76 SER A O 4
ATOM 5870 N N . GLY A 1 77 ? 2.453 -4.630 7.381 1.00 0.00 77 GLY A N 4
ATOM 5871 C CA . GLY A 1 77 ? 1.206 -4.927 8.043 1.00 0.00 77 GLY A CA 4
ATOM 5872 C C . GLY A 1 77 ? 0.762 -6.330 7.699 1.00 0.00 77 GLY A C 4
ATOM 5873 O O . GLY A 1 77 ? 0.300 -6.585 6.587 1.00 0.00 77 GLY A O 4
ATOM 5877 N N . VAL A 1 78 ? 0.935 -7.247 8.636 1.00 0.00 78 VAL A N 4
ATOM 5878 C CA . VAL A 1 78 ? 0.667 -8.651 8.379 1.00 0.00 78 VAL A CA 4
ATOM 5879 C C . VAL A 1 78 ? -0.709 -9.014 8.893 1.00 0.00 78 VAL A C 4
ATOM 5880 O O . VAL A 1 78 ? -0.967 -8.987 10.095 1.00 0.00 78 VAL A O 4
ATOM 5893 N N . ILE A 1 79 ? -1.588 -9.338 7.972 1.00 0.00 79 ILE A N 4
ATOM 5894 C CA . ILE A 1 79 ? -2.960 -9.648 8.300 1.00 0.00 79 ILE A CA 4
ATOM 5895 C C . ILE A 1 79 ? -3.195 -11.146 8.235 1.00 0.00 79 ILE A C 4
ATOM 5896 O O . ILE A 1 79 ? -2.918 -11.782 7.214 1.00 0.00 79 ILE A O 4
ATOM 5912 N N . LYS A 1 80 ? -3.676 -11.713 9.328 1.00 0.00 80 LYS A N 4
ATOM 5913 C CA . LYS A 1 80 ? -3.922 -13.140 9.384 1.00 0.00 80 LYS A CA 4
ATOM 5914 C C . LYS A 1 80 ? -5.266 -13.473 8.761 1.00 0.00 80 LYS A C 4
ATOM 5915 O O . LYS A 1 80 ? -6.296 -12.906 9.128 1.00 0.00 80 LYS A O 4
ATOM 5934 N N . SER A 1 81 ? -5.239 -14.382 7.814 1.00 0.00 81 SER A N 4
ATOM 5935 C CA . SER A 1 81 ? -6.441 -14.879 7.186 1.00 0.00 81 SER A CA 4
ATOM 5936 C C . SER A 1 81 ? -6.410 -16.399 7.211 1.00 0.00 81 SER A C 4
ATOM 5937 O O . SER A 1 81 ? -5.344 -17.001 7.353 1.00 0.00 81 SER A O 4
ATOM 5945 N N . SER A 1 82 ? -7.568 -17.017 7.087 1.00 0.00 82 SER A N 4
ATOM 5946 C CA . SER A 1 82 ? -7.655 -18.465 7.073 1.00 0.00 82 SER A CA 4
ATOM 5947 C C . SER A 1 82 ? -6.982 -19.036 5.826 1.00 0.00 82 SER A C 4
ATOM 5948 O O . SER A 1 82 ? -6.520 -20.177 5.822 1.00 0.00 82 SER A O 4
ATOM 5956 N N . VAL A 1 83 ? -6.926 -18.231 4.767 1.00 0.00 83 VAL A N 4
ATOM 5957 C CA . VAL A 1 83 ? -6.303 -18.651 3.513 1.00 0.00 83 VAL A CA 4
ATOM 5958 C C . VAL A 1 83 ? -4.785 -18.456 3.550 1.00 0.00 83 VAL A C 4
ATOM 5959 O O . VAL A 1 83 ? -4.064 -18.949 2.678 1.00 0.00 83 VAL A O 4
ATOM 5972 N N . GLY A 1 84 ? -4.309 -17.746 4.565 1.00 0.00 84 GLY A N 4
ATOM 5973 C CA . GLY A 1 84 ? -2.892 -17.451 4.683 1.00 0.00 84 GLY A CA 4
ATOM 5974 C C . GLY A 1 84 ? -2.659 -16.071 5.255 1.00 0.00 84 GLY A C 4
ATOM 5975 O O . GLY A 1 84 ? -3.556 -15.491 5.857 1.00 0.00 84 GLY A O 4
ATOM 5979 N N . PHE A 1 85 ? -1.468 -15.531 5.070 1.00 0.00 85 PHE A N 4
ATOM 5980 C CA . PHE A 1 85 ? -1.148 -14.224 5.620 1.00 0.00 85 PHE A CA 4
ATOM 5981 C C . PHE A 1 85 ? -0.992 -13.199 4.517 1.00 0.00 85 PHE A C 4
ATOM 5982 O O . PHE A 1 85 ? -0.393 -13.481 3.476 1.00 0.00 85 PHE A O 4
ATOM 5999 N N . LEU A 1 86 ? -1.520 -12.017 4.751 1.00 0.00 86 LEU A N 4
ATOM 6000 C CA . LEU A 1 86 ? -1.483 -10.958 3.765 1.00 0.00 86 LEU A CA 4
ATOM 6001 C C . LEU A 1 86 ? -0.626 -9.811 4.269 1.00 0.00 86 LEU A C 4
ATOM 6002 O O . LEU A 1 86 ? -0.725 -9.415 5.427 1.00 0.00 86 LEU A O 4
ATOM 6018 N N . ILE A 1 87 ? 0.219 -9.288 3.402 1.00 0.00 87 ILE A N 4
ATOM 6019 C CA . ILE A 1 87 ? 1.107 -8.203 3.773 1.00 0.00 87 ILE A CA 4
ATOM 6020 C C . ILE A 1 87 ? 0.732 -6.936 3.025 1.00 0.00 87 ILE A C 4
ATOM 6021 O O . ILE A 1 87 ? 0.722 -6.914 1.797 1.00 0.00 87 ILE A O 4
ATOM 6037 N N . VAL A 1 88 ? 0.417 -5.895 3.772 1.00 0.00 88 VAL A N 4
ATOM 6038 C CA . VAL A 1 88 ? -0.043 -4.648 3.195 1.00 0.00 88 VAL A CA 4
ATOM 6039 C C . VAL A 1 88 ? 1.047 -3.570 3.270 1.00 0.00 88 VAL A C 4
ATOM 6040 O O . VAL A 1 88 ? 1.791 -3.482 4.254 1.00 0.00 88 VAL A O 4
ATOM 6053 N N . ARG A 1 89 ? 1.157 -2.780 2.208 1.00 0.00 89 ARG A N 4
ATOM 6054 C CA . ARG A 1 89 ? 2.138 -1.703 2.132 1.00 0.00 89 ARG A CA 4
ATOM 6055 C C . ARG A 1 89 ? 1.486 -0.409 1.651 1.00 0.00 89 ARG A C 4
ATOM 6056 O O . ARG A 1 89 ? 0.621 -0.429 0.774 1.00 0.00 89 ARG A O 4
ATOM 6077 N N . LEU A 1 90 ? 1.916 0.706 2.227 1.00 0.00 90 LEU A N 4
ATOM 6078 C CA . LEU A 1 90 ? 1.459 2.024 1.804 1.00 0.00 90 LEU A CA 4
ATOM 6079 C C . LEU A 1 90 ? 2.418 2.618 0.803 1.00 0.00 90 LEU A C 4
ATOM 6080 O O . LEU A 1 90 ? 3.537 3.002 1.153 1.00 0.00 90 LEU A O 4
ATOM 6096 N N . ASP A 1 91 ? 1.987 2.689 -0.439 1.00 0.00 91 ASP A N 4
ATOM 6097 C CA . ASP A 1 91 ? 2.840 3.259 -1.479 1.00 0.00 91 ASP A CA 4
ATOM 6098 C C . ASP A 1 91 ? 2.804 4.783 -1.469 1.00 0.00 91 ASP A C 4
ATOM 6099 O O . ASP A 1 91 ? 3.843 5.435 -1.358 1.00 0.00 91 ASP A O 4
ATOM 6108 N N . ASP A 1 92 ? 1.604 5.351 -1.562 1.00 0.00 92 ASP A N 4
ATOM 6109 C CA . ASP A 1 92 ? 1.458 6.800 -1.683 1.00 0.00 92 ASP A CA 4
ATOM 6110 C C . ASP A 1 92 ? 0.075 7.259 -1.205 1.00 0.00 92 ASP A C 4
ATOM 6111 O O . ASP A 1 92 ? -0.811 6.432 -0.976 1.00 0.00 92 ASP A O 4
ATOM 6120 N N . ILE A 1 93 ? -0.104 8.576 -1.076 1.00 0.00 93 ILE A N 4
ATOM 6121 C CA . ILE A 1 93 ? -1.388 9.169 -0.696 1.00 0.00 93 ILE A CA 4
ATOM 6122 C C . ILE A 1 93 ? -1.768 10.247 -1.717 1.00 0.00 93 ILE A C 4
ATOM 6123 O O . ILE A 1 93 ? -1.048 11.232 -1.883 1.00 0.00 93 ILE A O 4
ATOM 6139 N N . GLN A 1 94 ? -2.906 10.073 -2.375 1.00 0.00 94 GLN A N 4
ATOM 6140 C CA . GLN A 1 94 ? -3.270 10.905 -3.517 1.00 0.00 94 GLN A CA 4
ATOM 6141 C C . GLN A 1 94 ? -4.296 11.969 -3.150 1.00 0.00 94 GLN A C 4
ATOM 6142 O O . GLN A 1 94 ? -5.283 11.676 -2.467 1.00 0.00 94 GLN A O 4
ATOM 6156 N N . ALA A 1 95 ? -4.039 13.199 -3.603 1.00 0.00 95 ALA A N 4
ATOM 6157 C CA . ALA A 1 95 ? -5.018 14.300 -3.602 1.00 0.00 95 ALA A CA 4
ATOM 6158 C C . ALA A 1 95 ? -5.296 14.885 -2.221 1.00 0.00 95 ALA A C 4
ATOM 6159 O O . ALA A 1 95 ? -5.472 16.097 -2.087 1.00 0.00 95 ALA A O 4
ATOM 6166 N N . ALA A 1 96 ? -5.327 14.027 -1.218 1.00 0.00 96 ALA A N 4
ATOM 6167 C CA . ALA A 1 96 ? -5.686 14.410 0.146 1.00 0.00 96 ALA A CA 4
ATOM 6168 C C . ALA A 1 96 ? -4.858 15.590 0.650 1.00 0.00 96 ALA A C 4
ATOM 6169 O O . ALA A 1 96 ? -3.688 15.428 1.000 1.00 0.00 96 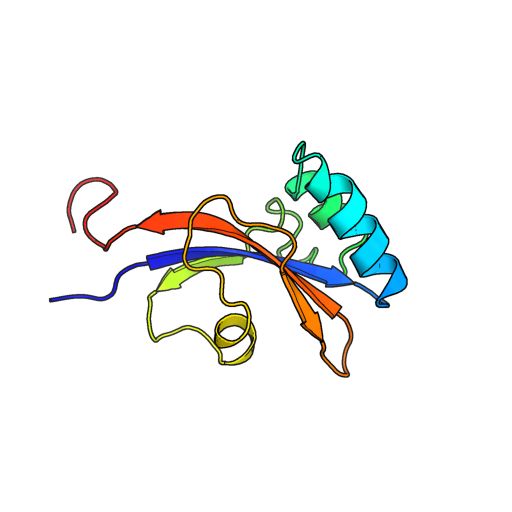ALA A O 4
ATOM 6176 N N . HIS A 1 97 ? -5.476 16.779 0.641 1.00 0.00 97 HIS A N 4
ATOM 6177 C CA . HIS A 1 97 ? -4.852 18.018 1.128 1.00 0.00 97 HIS A CA 4
ATOM 6178 C C . HIS A 1 97 ? -3.742 18.484 0.177 1.00 0.00 97 HIS A C 4
ATOM 6179 O O . HIS A 1 97 ? -3.205 19.582 0.320 1.00 0.00 97 HIS A O 4
ATOM 6194 N N . HIS A 1 98 ? -3.438 17.658 -0.817 1.00 0.00 98 HIS A N 4
ATOM 6195 C CA . HIS A 1 98 ? -2.357 17.933 -1.754 1.00 0.00 98 HIS A CA 4
ATOM 6196 C C . HIS A 1 98 ? -2.818 18.935 -2.809 1.00 0.00 98 HIS A C 4
ATOM 6197 O O . HIS A 1 98 ? -2.022 19.703 -3.342 1.00 0.00 98 HIS A O 4
ATOM 6212 N N . HIS A 1 99 ? -4.114 18.924 -3.103 1.00 0.00 99 HIS A N 4
ATOM 6213 C CA . HIS A 1 99 ? -4.699 19.878 -4.046 1.00 0.00 99 HIS A CA 4
ATOM 6214 C C . HIS A 1 99 ? -5.354 21.036 -3.306 1.00 0.00 99 HIS A C 4
ATOM 6215 O O . HIS A 1 99 ? -6.330 21.614 -3.790 1.00 0.00 99 HIS A O 4
ATOM 6230 N N . HIS A 1 100 ? -4.825 21.348 -2.119 1.00 0.00 100 HIS A N 4
ATOM 6231 C CA . HIS A 1 100 ? -5.354 22.422 -1.267 1.00 0.00 100 HIS A CA 4
ATOM 6232 C C . HIS A 1 100 ? -6.733 22.046 -0.707 1.00 0.00 100 HIS A C 4
ATOM 6233 O O . HIS A 1 100 ? -7.372 22.830 -0.005 1.00 0.00 100 HIS A O 4
ATOM 6248 N N . HIS A 1 101 ? -7.182 20.831 -1.000 1.00 0.00 101 HIS A N 4
ATOM 6249 C CA . HIS A 1 101 ? -8.488 20.376 -0.551 1.00 0.00 101 HIS A CA 4
ATOM 6250 C C . HIS A 1 101 ? -8.423 18.998 0.077 1.00 0.00 101 HIS A C 4
ATOM 6251 O O . HIS A 1 101 ? -7.780 18.087 -0.444 1.00 0.00 101 HIS A O 4
ATOM 6266 N N . HIS A 1 102 ? -9.082 18.869 1.212 1.00 0.00 102 HIS A N 4
ATOM 6267 C CA . HIS A 1 102 ? -9.239 17.597 1.888 1.00 0.00 102 HIS A CA 4
ATOM 6268 C C . HIS A 1 102 ? -10.706 17.414 2.251 1.00 0.00 102 HIS A C 4
ATOM 6269 O O . HIS A 1 102 ? -11.175 18.096 3.186 1.00 0.00 102 HIS A O 4
ATOM 6285 N N . THR A 1 1 ? -15.125 16.571 -1.962 1.00 0.00 1 THR A N 5
ATOM 6286 C CA . THR A 1 1 ? -16.337 16.156 -2.702 1.00 0.00 1 THR A CA 5
ATOM 6287 C C . THR A 1 1 ? -16.202 14.717 -3.197 1.00 0.00 1 THR A C 5
ATOM 6288 O O . THR A 1 1 ? -17.192 13.991 -3.324 1.00 0.00 1 THR A O 5
ATOM 6301 N N . GLN A 1 2 ? -14.975 14.301 -3.473 1.00 0.00 2 GLN A N 5
ATOM 6302 C CA . GLN A 1 2 ? -14.711 12.929 -3.861 1.00 0.00 2 GLN A CA 5
ATOM 6303 C C . GLN A 1 2 ? -13.818 12.286 -2.803 1.00 0.00 2 GLN A C 5
ATOM 6304 O O . GLN A 1 2 ? -13.235 12.989 -1.975 1.00 0.00 2 GLN A O 5
ATOM 6318 N N . PRO A 1 3 ? -13.703 10.953 -2.802 1.00 0.00 3 PRO A N 5
ATOM 6319 C CA . PRO A 1 3 ? -12.889 10.246 -1.822 1.00 0.00 3 PRO A CA 5
ATOM 6320 C C . PRO A 1 3 ? -11.406 10.286 -2.172 1.00 0.00 3 PRO A C 5
ATOM 6321 O O . PRO A 1 3 ? -11.029 10.224 -3.347 1.00 0.00 3 PRO A O 5
ATOM 6332 N N . GLN A 1 4 ? -10.569 10.394 -1.147 1.00 0.00 4 GLN A N 5
ATOM 6333 C CA . GLN A 1 4 ? -9.129 10.417 -1.332 1.00 0.00 4 GLN A CA 5
ATOM 6334 C C . GLN A 1 4 ? -8.655 9.036 -1.762 1.00 0.00 4 GLN A C 5
ATOM 6335 O O . GLN A 1 4 ? -9.343 8.047 -1.538 1.00 0.00 4 GLN A O 5
ATOM 6349 N N . ARG A 1 5 ? -7.495 8.959 -2.385 1.00 0.00 5 ARG A N 5
ATOM 6350 C CA . ARG A 1 5 ? -7.043 7.706 -2.955 1.00 0.00 5 ARG A CA 5
ATOM 6351 C C . ARG A 1 5 ? -5.704 7.281 -2.386 1.00 0.00 5 ARG A C 5
ATOM 6352 O O . ARG A 1 5 ? -4.786 8.084 -2.238 1.00 0.00 5 ARG A O 5
ATOM 6373 N N . THR A 1 6 ? -5.613 6.011 -2.052 1.00 0.00 6 THR A N 5
ATOM 6374 C CA . THR A 1 6 ? -4.419 5.456 -1.453 1.00 0.00 6 THR A CA 5
ATOM 6375 C C . THR A 1 6 ? -3.862 4.340 -2.327 1.00 0.00 6 THR A C 5
ATOM 6376 O O . THR A 1 6 ? -4.619 3.527 -2.860 1.00 0.00 6 THR A O 5
ATOM 6387 N N . ARG A 1 7 ? -2.547 4.318 -2.495 1.00 0.00 7 ARG A N 5
ATOM 6388 C CA . ARG A 1 7 ? -1.909 3.265 -3.262 1.00 0.00 7 ARG A CA 5
ATOM 6389 C C . ARG A 1 7 ? -1.410 2.185 -2.314 1.00 0.00 7 ARG A C 5
ATOM 6390 O O . ARG A 1 7 ? -0.467 2.404 -1.549 1.00 0.00 7 ARG A O 5
ATOM 6411 N N . TYR A 1 8 ? -2.039 1.026 -2.364 1.00 0.00 8 TYR A N 5
ATOM 6412 C CA . TYR A 1 8 ? -1.670 -0.067 -1.483 1.00 0.00 8 TYR A CA 5
ATOM 6413 C C . TYR A 1 8 ? -0.987 -1.183 -2.246 1.00 0.00 8 TYR A C 5
ATOM 6414 O O . TYR A 1 8 ? -1.401 -1.548 -3.349 1.00 0.00 8 TYR A O 5
ATOM 6432 N N . SER A 1 9 ? 0.064 -1.711 -1.656 1.00 0.00 9 SER A N 5
ATOM 6433 C CA . SER A 1 9 ? 0.681 -2.920 -2.150 1.00 0.00 9 SER A CA 5
ATOM 6434 C C . SER A 1 9 ? 0.407 -4.046 -1.173 1.00 0.00 9 SER A C 5
ATOM 6435 O O . SER A 1 9 ? 0.568 -3.882 0.032 1.00 0.00 9 SER A O 5
ATOM 6443 N N . ILE A 1 10 ? -0.021 -5.172 -1.692 1.00 0.00 10 ILE A N 5
ATOM 6444 C CA . ILE A 1 10 ? -0.379 -6.310 -0.866 1.00 0.00 10 ILE A CA 5
ATOM 6445 C C . ILE A 1 10 ? 0.046 -7.588 -1.552 1.00 0.00 10 ILE A C 5
ATOM 6446 O O . ILE A 1 10 ? 0.001 -7.672 -2.774 1.00 0.00 10 ILE A O 5
ATOM 6462 N N . ILE A 1 11 ? 0.488 -8.564 -0.780 1.00 0.00 11 ILE A N 5
ATOM 6463 C CA . ILE A 1 11 ? 0.830 -9.859 -1.337 1.00 0.00 11 ILE A CA 5
ATOM 6464 C C . ILE A 1 11 ? 0.369 -10.969 -0.408 1.00 0.00 11 ILE A C 5
ATOM 6465 O O . ILE A 1 11 ? 0.361 -10.804 0.815 1.00 0.00 11 ILE A O 5
ATOM 6481 N N . GLN A 1 12 ? -0.026 -12.094 -0.985 1.00 0.00 12 GLN A N 5
ATOM 6482 C CA . GLN A 1 12 ? -0.528 -13.208 -0.200 1.00 0.00 12 GLN A CA 5
ATOM 6483 C C . GLN A 1 12 ? 0.573 -14.225 0.039 1.00 0.00 12 GLN A C 5
ATOM 6484 O O . GLN A 1 12 ? 1.124 -14.800 -0.902 1.00 0.00 12 GLN A O 5
ATOM 6498 N N . THR A 1 13 ? 0.890 -14.436 1.297 1.00 0.00 13 THR A N 5
ATOM 6499 C CA . THR A 1 13 ? 1.933 -15.366 1.674 1.00 0.00 13 THR A CA 5
ATOM 6500 C C . THR A 1 13 ? 1.332 -16.711 2.072 1.00 0.00 13 THR A C 5
ATOM 6501 O O . THR A 1 13 ? 0.170 -16.789 2.485 1.00 0.00 13 THR A O 5
ATOM 6512 N N . LYS A 1 14 ? 2.128 -17.767 1.931 1.00 0.00 14 LYS A N 5
ATOM 6513 C CA . LYS A 1 14 ? 1.670 -19.126 2.197 1.00 0.00 14 LYS A CA 5
ATOM 6514 C C . LYS A 1 14 ? 1.377 -19.324 3.680 1.00 0.00 14 LYS A C 5
ATOM 6515 O O . LYS A 1 14 ? 0.433 -20.021 4.052 1.00 0.00 14 LYS A O 5
ATOM 6534 N N . THR A 1 15 ? 2.200 -18.716 4.526 1.00 0.00 15 THR A N 5
ATOM 6535 C CA . THR A 1 15 ? 2.083 -18.888 5.967 1.00 0.00 15 THR A CA 5
ATOM 6536 C C . THR A 1 15 ? 2.621 -17.644 6.685 1.00 0.00 15 THR A C 5
ATOM 6537 O O . THR A 1 15 ? 3.197 -16.770 6.035 1.00 0.00 15 THR A O 5
ATOM 6548 N N . GLU A 1 16 ? 2.433 -17.548 8.002 1.00 0.00 16 GLU A N 5
ATOM 6549 C CA . GLU A 1 16 ? 2.928 -16.403 8.762 1.00 0.00 16 GLU A CA 5
ATOM 6550 C C . GLU A 1 16 ? 4.446 -16.336 8.658 1.00 0.00 16 GLU A C 5
ATOM 6551 O O . GLU A 1 16 ? 5.034 -15.257 8.597 1.00 0.00 16 GLU A O 5
ATOM 6563 N N . ASP A 1 17 ? 5.060 -17.511 8.618 1.00 0.00 17 ASP A N 5
ATOM 6564 C CA . ASP A 1 17 ? 6.504 -17.636 8.423 1.00 0.00 17 ASP A CA 5
ATOM 6565 C C . ASP A 1 17 ? 6.929 -16.938 7.137 1.00 0.00 17 ASP A C 5
ATOM 6566 O O . ASP A 1 17 ? 7.926 -16.217 7.097 1.00 0.00 17 ASP A O 5
ATOM 6575 N N . GLU A 1 18 ? 6.137 -17.152 6.095 1.00 0.00 18 GLU A N 5
ATOM 6576 C CA . GLU A 1 18 ? 6.359 -16.527 4.800 1.00 0.00 18 GLU A CA 5
ATOM 6577 C C . GLU A 1 18 ? 6.272 -15.012 4.922 1.00 0.00 18 GLU A C 5
ATOM 6578 O O . GLU A 1 18 ? 7.069 -14.285 4.330 1.00 0.00 18 GLU A O 5
ATOM 6590 N N . ALA A 1 19 ? 5.300 -14.552 5.701 1.00 0.00 19 ALA A N 5
ATOM 6591 C CA . ALA A 1 19 ? 5.109 -13.128 5.939 1.00 0.00 19 ALA A CA 5
ATOM 6592 C C . ALA A 1 19 ? 6.342 -12.522 6.601 1.00 0.00 19 ALA A C 5
ATOM 6593 O O . ALA A 1 19 ? 6.772 -11.432 6.239 1.00 0.00 19 ALA A O 5
ATOM 6600 N N . LYS A 1 20 ? 6.909 -13.249 7.560 1.00 0.00 20 LYS A N 5
ATOM 6601 C CA . LYS A 1 20 ? 8.110 -12.808 8.271 1.00 0.00 20 LYS A CA 5
ATOM 6602 C C . LYS A 1 20 ? 9.251 -12.501 7.307 1.00 0.00 20 LYS A C 5
ATOM 6603 O O . LYS A 1 20 ? 9.872 -11.441 7.387 1.00 0.00 20 LYS A O 5
ATOM 6622 N N . ALA A 1 21 ? 9.515 -13.423 6.391 1.00 0.00 21 ALA A N 5
ATOM 6623 C CA . ALA A 1 21 ? 10.601 -13.253 5.429 1.00 0.00 21 ALA A CA 5
ATOM 6624 C C . ALA A 1 21 ? 10.336 -12.069 4.510 1.00 0.00 21 ALA A C 5
ATOM 6625 O O . ALA A 1 21 ? 11.264 -11.395 4.059 1.00 0.00 21 ALA A O 5
ATOM 6632 N N . VAL A 1 22 ? 9.063 -11.818 4.245 1.00 0.00 22 VAL A N 5
ATOM 6633 C CA . VAL A 1 22 ? 8.667 -10.710 3.404 1.00 0.00 22 VAL A CA 5
ATOM 6634 C C . VAL A 1 22 ? 8.837 -9.397 4.152 1.00 0.00 22 VAL A C 5
ATOM 6635 O O . VAL A 1 22 ? 9.486 -8.467 3.665 1.00 0.00 22 VAL A O 5
ATOM 6648 N N . LEU A 1 23 ? 8.277 -9.339 5.356 1.00 0.00 23 LEU A N 5
ATOM 6649 C CA . LEU A 1 23 ? 8.257 -8.109 6.123 1.00 0.00 23 LEU A CA 5
ATOM 6650 C C . LEU A 1 23 ? 9.660 -7.676 6.524 1.00 0.00 23 LEU A C 5
ATOM 6651 O O . LEU A 1 23 ? 9.932 -6.483 6.621 1.00 0.00 23 LEU A O 5
ATOM 6667 N N . ASP A 1 24 ? 10.555 -8.639 6.720 1.00 0.00 24 ASP A N 5
ATOM 6668 C CA . ASP A 1 24 ? 11.921 -8.332 7.130 1.00 0.00 24 ASP A CA 5
ATOM 6669 C C . ASP A 1 24 ? 12.586 -7.395 6.134 1.00 0.00 24 ASP A C 5
ATOM 6670 O O . ASP A 1 24 ? 13.064 -6.319 6.498 1.00 0.00 24 ASP A O 5
ATOM 6679 N N . GLU A 1 25 ? 12.578 -7.785 4.869 1.00 0.00 25 GLU A N 5
ATOM 6680 C CA . GLU A 1 25 ? 13.268 -7.025 3.840 1.00 0.00 25 GLU A CA 5
ATOM 6681 C C . GLU A 1 25 ? 12.523 -5.738 3.496 1.00 0.00 25 GLU A C 5
ATOM 6682 O O . GLU A 1 25 ? 13.144 -4.718 3.188 1.00 0.00 25 GLU A O 5
ATOM 6694 N N . LEU A 1 26 ? 11.196 -5.763 3.556 1.00 0.00 26 LEU A N 5
ATOM 6695 C CA . LEU A 1 26 ? 10.427 -4.564 3.254 1.00 0.00 26 LEU A CA 5
ATOM 6696 C C . LEU A 1 26 ? 10.551 -3.553 4.392 1.00 0.00 26 LEU A C 5
ATOM 6697 O O . LEU A 1 26 ? 10.335 -2.362 4.194 1.00 0.00 26 LEU A O 5
ATOM 6713 N N . ASN A 1 27 ? 10.913 -4.035 5.582 1.00 0.00 27 ASN A N 5
ATOM 6714 C CA . ASN A 1 27 ? 11.214 -3.150 6.702 1.00 0.00 27 ASN A CA 5
ATOM 6715 C C . ASN A 1 27 ? 12.521 -2.419 6.449 1.00 0.00 27 ASN A C 5
ATOM 6716 O O . ASN A 1 27 ? 12.718 -1.293 6.907 1.00 0.00 27 ASN A O 5
ATOM 6727 N N . LYS A 1 28 ? 13.416 -3.073 5.716 1.00 0.00 28 LYS A N 5
ATOM 6728 C CA . LYS A 1 28 ? 14.633 -2.429 5.246 1.00 0.00 28 LYS A CA 5
ATOM 6729 C C . LYS A 1 28 ? 14.264 -1.396 4.191 1.00 0.00 28 LYS A C 5
ATOM 6730 O O . LYS A 1 28 ? 14.909 -0.361 4.051 1.00 0.00 28 LYS A O 5
ATOM 6749 N N . GLY A 1 29 ? 13.195 -1.701 3.463 1.00 0.00 29 GLY A N 5
ATOM 6750 C CA . GLY A 1 29 ? 12.602 -0.749 2.553 1.00 0.00 29 GLY A CA 5
ATOM 6751 C C . GLY A 1 29 ? 13.319 -0.672 1.230 1.00 0.00 29 GLY A C 5
ATOM 6752 O O . GLY A 1 29 ? 13.374 0.396 0.619 1.00 0.00 29 GLY A O 5
ATOM 6756 N N . GLY A 1 30 ? 13.867 -1.792 0.769 1.00 0.00 30 GLY A N 5
ATOM 6757 C CA . GLY A 1 30 ? 14.591 -1.753 -0.481 1.00 0.00 30 GLY A CA 5
ATOM 6758 C C . GLY A 1 30 ? 13.715 -2.041 -1.676 1.00 0.00 30 GLY A C 5
ATOM 6759 O O . GLY A 1 30 ? 13.512 -1.172 -2.523 1.00 0.00 30 GLY A O 5
ATOM 6763 N N . ASP A 1 31 ? 13.180 -3.248 -1.747 1.00 0.00 31 ASP A N 5
ATOM 6764 C CA . ASP A 1 31 ? 12.240 -3.586 -2.802 1.00 0.00 31 ASP A CA 5
ATOM 6765 C C . ASP A 1 31 ? 11.109 -4.455 -2.269 1.00 0.00 31 ASP A C 5
ATOM 6766 O O . ASP A 1 31 ? 11.347 -5.557 -1.781 1.00 0.00 31 ASP A O 5
ATOM 6775 N N . PHE A 1 32 ? 9.890 -3.961 -2.360 1.00 0.00 32 PHE A N 5
ATOM 6776 C CA . PHE A 1 32 ? 8.719 -4.733 -1.965 1.00 0.00 32 PHE A CA 5
ATOM 6777 C C . PHE A 1 32 ? 8.283 -5.626 -3.119 1.00 0.00 32 PHE A C 5
ATOM 6778 O O . PHE A 1 32 ? 7.771 -6.726 -2.914 1.00 0.00 32 PHE A O 5
ATOM 6795 N N . ALA A 1 33 ? 8.519 -5.148 -4.334 1.00 0.00 33 ALA A N 5
ATOM 6796 C CA . ALA A 1 33 ? 8.153 -5.882 -5.535 1.00 0.00 33 ALA A CA 5
ATOM 6797 C C . ALA A 1 33 ? 8.869 -7.223 -5.596 1.00 0.00 33 ALA A C 5
ATOM 6798 O O . ALA A 1 33 ? 8.314 -8.209 -6.070 1.00 0.00 33 ALA A O 5
ATOM 6805 N N . ALA A 1 34 ? 10.095 -7.256 -5.099 1.00 0.00 34 ALA A N 5
ATOM 6806 C CA . ALA A 1 34 ? 10.890 -8.480 -5.116 1.00 0.00 34 ALA A CA 5
ATOM 6807 C C . ALA A 1 34 ? 10.261 -9.523 -4.209 1.00 0.00 34 ALA A C 5
ATOM 6808 O O . ALA A 1 34 ? 10.216 -10.708 -4.533 1.00 0.00 34 ALA A O 5
ATOM 6815 N N . LEU A 1 35 ? 9.754 -9.052 -3.086 1.00 0.00 35 LEU A N 5
ATOM 6816 C CA . LEU A 1 35 ? 9.104 -9.904 -2.104 1.00 0.00 35 LEU A CA 5
ATOM 6817 C C . LEU A 1 35 ? 7.823 -10.465 -2.707 1.00 0.00 35 LEU A C 5
ATOM 6818 O O . LEU A 1 35 ? 7.503 -11.649 -2.571 1.00 0.00 35 LEU A O 5
ATOM 6834 N N . ALA A 1 36 ? 7.111 -9.579 -3.390 1.00 0.00 36 ALA A N 5
ATOM 6835 C CA . ALA A 1 36 ? 5.862 -9.904 -4.052 1.00 0.00 36 ALA A CA 5
ATOM 6836 C C . ALA A 1 36 ? 6.067 -10.915 -5.168 1.00 0.00 36 ALA A C 5
ATOM 6837 O O . ALA A 1 36 ? 5.456 -11.983 -5.181 1.00 0.00 36 ALA A O 5
ATOM 6844 N N . LYS A 1 37 ? 6.967 -10.584 -6.073 1.00 0.00 37 LYS A N 5
ATOM 6845 C CA . LYS A 1 37 ? 7.123 -11.321 -7.315 1.00 0.00 37 LYS A CA 5
ATOM 6846 C C . LYS A 1 37 ? 7.713 -12.706 -7.092 1.00 0.00 37 LYS A C 5
ATOM 6847 O O . LYS A 1 37 ? 7.433 -13.631 -7.858 1.00 0.00 37 LYS A O 5
ATOM 6866 N N . GLU A 1 38 ? 8.566 -12.851 -6.090 1.00 0.00 38 GLU A N 5
ATOM 6867 C CA . GLU A 1 38 ? 9.220 -14.129 -5.875 1.00 0.00 38 GLU A CA 5
ATOM 6868 C C . GLU A 1 38 ? 8.358 -15.158 -5.122 1.00 0.00 38 GLU A C 5
ATOM 6869 O O . GLU A 1 38 ? 8.072 -16.232 -5.653 1.00 0.00 38 GLU A O 5
ATOM 6881 N N . LYS A 1 39 ? 7.941 -14.842 -3.893 1.00 0.00 39 LYS A N 5
ATOM 6882 C CA . LYS A 1 39 ? 7.357 -15.880 -3.034 1.00 0.00 39 LYS A CA 5
ATOM 6883 C C . LYS A 1 39 ? 5.821 -15.877 -2.916 1.00 0.00 39 LYS A C 5
ATOM 6884 O O . LYS A 1 39 ? 5.219 -16.928 -2.676 1.00 0.00 39 LYS A O 5
ATOM 6903 N N . SER A 1 40 ? 5.176 -14.739 -3.108 1.00 0.00 40 SER A N 5
ATOM 6904 C CA . SER A 1 40 ? 3.749 -14.638 -2.810 1.00 0.00 40 SER A CA 5
ATOM 6905 C C . SER A 1 40 ? 2.868 -15.196 -3.929 1.00 0.00 40 SER A C 5
ATOM 6906 O O . SER A 1 40 ? 3.313 -15.392 -5.059 1.00 0.00 40 SER A O 5
ATOM 6914 N N . ALA A 1 41 ? 1.611 -15.475 -3.580 1.00 0.00 41 ALA A N 5
ATOM 6915 C CA . ALA A 1 41 ? 0.601 -15.900 -4.551 1.00 0.00 41 ALA A CA 5
ATOM 6916 C C . ALA A 1 41 ? -0.001 -14.684 -5.252 1.00 0.00 41 ALA A C 5
ATOM 6917 O O . ALA A 1 41 ? -0.914 -14.799 -6.068 1.00 0.00 41 ALA A O 5
ATOM 6924 N N . ASP A 1 42 ? 0.540 -13.526 -4.911 1.00 0.00 42 ASP A N 5
ATOM 6925 C CA . ASP A 1 42 ? 0.119 -12.239 -5.460 1.00 0.00 42 ASP A CA 5
ATOM 6926 C C . ASP A 1 42 ? 0.549 -12.086 -6.913 1.00 0.00 42 ASP A C 5
ATOM 6927 O O . ASP A 1 42 ? 0.025 -11.243 -7.631 1.00 0.00 42 ASP A O 5
ATOM 6936 N N . ILE A 1 43 ? 1.488 -12.929 -7.347 1.00 0.00 43 ILE A N 5
ATOM 6937 C CA . ILE A 1 43 ? 2.352 -12.657 -8.499 1.00 0.00 43 ILE A CA 5
ATOM 6938 C C . ILE A 1 43 ? 1.601 -12.358 -9.798 1.00 0.00 43 ILE A C 5
ATOM 6939 O O . ILE A 1 43 ? 2.192 -11.821 -10.736 1.00 0.00 43 ILE A O 5
ATOM 6955 N N . ILE A 1 44 ? 0.322 -12.691 -9.856 1.00 0.00 44 ILE A N 5
ATOM 6956 C CA . ILE A 1 44 ? -0.521 -12.261 -10.965 1.00 0.00 44 ILE A CA 5
ATOM 6957 C C . ILE A 1 44 ? -0.511 -10.726 -11.067 1.00 0.00 44 ILE A C 5
ATOM 6958 O O . ILE A 1 44 ? -0.434 -10.161 -12.159 1.00 0.00 44 ILE A O 5
ATOM 6974 N N . SER A 1 45 ? -0.569 -10.065 -9.914 1.00 0.00 45 SER A N 5
ATOM 6975 C CA . SER A 1 45 ? -0.539 -8.609 -9.848 1.00 0.00 45 SER A CA 5
ATOM 6976 C C . SER A 1 45 ? 0.784 -8.106 -9.264 1.00 0.00 45 SER A C 5
ATOM 6977 O O . SER A 1 45 ? 1.113 -6.923 -9.380 1.00 0.00 45 SER A O 5
ATOM 6985 N N . ALA A 1 46 ? 1.541 -9.016 -8.651 1.00 0.00 46 ALA A N 5
ATOM 6986 C CA . ALA A 1 46 ? 2.838 -8.694 -8.044 1.00 0.00 46 ALA A CA 5
ATOM 6987 C C . ALA A 1 46 ? 3.767 -7.991 -9.018 1.00 0.00 46 ALA A C 5
ATOM 6988 O O . ALA A 1 46 ? 4.644 -7.239 -8.606 1.00 0.00 46 ALA A O 5
ATOM 6995 N N . ARG A 1 47 ? 3.597 -8.274 -10.305 1.00 0.00 47 ARG A N 5
ATOM 6996 C CA . ARG A 1 47 ? 4.396 -7.642 -11.353 1.00 0.00 47 ARG A CA 5
ATOM 6997 C C . ARG A 1 47 ? 4.347 -6.115 -11.246 1.00 0.00 47 ARG A C 5
ATOM 6998 O O . ARG A 1 47 ? 5.287 -5.427 -11.646 1.00 0.00 47 ARG A O 5
ATOM 7019 N N . ASN A 1 48 ? 3.261 -5.593 -10.677 1.00 0.00 48 ASN A N 5
ATOM 7020 C CA . ASN A 1 48 ? 3.104 -4.151 -10.481 1.00 0.00 48 ASN A CA 5
ATOM 7021 C C . ASN A 1 48 ? 3.889 -3.679 -9.259 1.00 0.00 48 ASN A C 5
ATOM 7022 O O . ASN A 1 48 ? 3.908 -2.492 -8.942 1.00 0.00 48 ASN A O 5
ATOM 7033 N N . GLY A 1 49 ? 4.555 -4.613 -8.591 1.00 0.00 49 GLY A N 5
ATOM 7034 C CA . GLY A 1 49 ? 5.217 -4.320 -7.335 1.00 0.00 49 GLY A CA 5
ATOM 7035 C C . GLY A 1 49 ? 4.300 -4.568 -6.158 1.00 0.00 49 GLY A C 5
ATOM 7036 O O . GLY A 1 49 ? 4.378 -3.878 -5.138 1.00 0.00 49 GLY A O 5
ATOM 7040 N N . GLY A 1 50 ? 3.431 -5.569 -6.306 1.00 0.00 50 GLY A N 5
ATOM 7041 C CA . GLY A 1 50 ? 2.423 -5.854 -5.301 1.00 0.00 50 GLY A CA 5
ATOM 7042 C C . GLY A 1 50 ? 1.349 -4.791 -5.289 1.00 0.00 50 GLY A C 5
ATOM 7043 O O . GLY A 1 50 ? 0.510 -4.739 -4.392 1.00 0.00 50 GLY A O 5
ATOM 7047 N N . ASP A 1 51 ? 1.382 -3.949 -6.306 1.00 0.00 51 ASP A N 5
ATOM 7048 C CA . ASP A 1 51 ? 0.525 -2.780 -6.380 1.00 0.00 51 ASP A CA 5
ATOM 7049 C C . ASP A 1 51 ? -0.900 -3.144 -6.770 1.00 0.00 51 ASP A C 5
ATOM 7050 O O . ASP A 1 51 ? -1.145 -3.703 -7.843 1.00 0.00 51 ASP A O 5
ATOM 7059 N N . MET A 1 52 ? -1.832 -2.831 -5.877 1.00 0.00 52 MET A N 5
ATOM 7060 C CA . MET A 1 52 ? -3.253 -2.960 -6.161 1.00 0.00 52 MET A CA 5
ATOM 7061 C C . MET A 1 52 ? -3.704 -1.798 -7.022 1.00 0.00 52 MET A C 5
ATOM 7062 O O . MET A 1 52 ? -4.719 -1.871 -7.717 1.00 0.00 52 MET A O 5
ATOM 7076 N N . GLY A 1 53 ? -2.928 -0.732 -6.975 1.00 0.00 53 GLY A N 5
ATOM 7077 C CA . GLY A 1 53 ? -3.277 0.474 -7.674 1.00 0.00 53 GLY A CA 5
ATOM 7078 C C . GLY A 1 53 ? -3.825 1.506 -6.728 1.00 0.00 53 GLY A C 5
ATOM 7079 O O . GLY A 1 53 ? -3.745 1.344 -5.505 1.00 0.00 53 GLY A O 5
ATOM 7083 N N . TRP A 1 54 ? -4.375 2.566 -7.275 1.00 0.00 54 TRP A N 5
ATOM 7084 C CA . TRP A 1 54 ? -4.971 3.600 -6.462 1.00 0.00 54 TRP A CA 5
ATOM 7085 C C . TRP A 1 54 ? -6.423 3.289 -6.176 1.00 0.00 54 TRP A C 5
ATOM 7086 O O . TRP A 1 54 ? -7.262 3.278 -7.077 1.00 0.00 54 TRP A O 5
ATOM 7107 N N . LEU A 1 55 ? -6.707 3.018 -4.918 1.00 0.00 55 LEU A N 5
ATOM 7108 C CA . LEU A 1 55 ? -8.065 2.757 -4.489 1.00 0.00 55 LEU A CA 5
ATOM 7109 C C . LEU A 1 55 ? -8.604 3.960 -3.739 1.00 0.00 55 LEU A C 5
ATOM 7110 O O . LEU A 1 55 ? -7.840 4.754 -3.185 1.00 0.00 55 LEU A O 5
ATOM 7126 N N . GLU A 1 56 ? -9.910 4.105 -3.738 1.00 0.00 56 GLU A N 5
ATOM 7127 C CA . GLU A 1 56 ? -10.540 5.237 -3.090 1.00 0.00 56 GLU A CA 5
ATOM 7128 C C . GLU A 1 56 ? -10.807 4.907 -1.634 1.00 0.00 56 GLU A C 5
ATOM 7129 O O . GLU A 1 56 ? -11.374 3.866 -1.320 1.00 0.00 56 GLU A O 5
ATOM 7141 N N . ASP A 1 57 ? -10.363 5.773 -0.745 1.00 0.00 57 ASP A N 5
ATOM 7142 C CA . ASP A 1 57 ? -10.567 5.555 0.675 1.00 0.00 57 ASP A CA 5
ATOM 7143 C C . ASP A 1 57 ? -12.054 5.581 0.985 1.00 0.00 57 ASP A C 5
ATOM 7144 O O . ASP A 1 57 ? -12.828 6.230 0.279 1.00 0.00 57 ASP A O 5
ATOM 7153 N N . ALA A 1 58 ? -12.433 4.852 2.024 1.00 0.00 58 ALA A N 5
ATOM 7154 C CA . ALA A 1 58 ? -13.830 4.667 2.418 1.00 0.00 58 ALA A CA 5
ATOM 7155 C C . ALA A 1 58 ? -14.568 3.737 1.452 1.00 0.00 58 ALA A C 5
ATOM 7156 O O . ALA A 1 58 ? -15.792 3.614 1.510 1.00 0.00 58 ALA A O 5
ATOM 7163 N N . THR A 1 59 ? -13.827 3.107 0.545 1.00 0.00 59 THR A N 5
ATOM 7164 C CA . THR A 1 59 ? -14.343 1.965 -0.207 1.00 0.00 59 THR A CA 5
ATOM 7165 C C . THR A 1 59 ? -13.593 0.714 0.242 1.00 0.00 59 THR A C 5
ATOM 7166 O O . THR A 1 59 ? -13.841 -0.400 -0.228 1.00 0.00 59 THR A O 5
ATOM 7177 N N . ILE A 1 60 ? -12.674 0.934 1.175 1.00 0.00 60 ILE A N 5
ATOM 7178 C CA . ILE A 1 60 ? -11.722 -0.080 1.604 1.00 0.00 60 ILE A CA 5
ATOM 7179 C C . ILE A 1 60 ? -12.362 -1.083 2.559 1.00 0.00 60 ILE A C 5
ATOM 7180 O O . ILE A 1 60 ? -13.003 -0.692 3.532 1.00 0.00 60 ILE A O 5
ATOM 7196 N N . PRO A 1 61 ? -12.191 -2.386 2.283 1.00 0.00 61 PRO A N 5
ATOM 7197 C CA . PRO A 1 61 ? -12.672 -3.462 3.159 1.00 0.00 61 PRO A CA 5
ATOM 7198 C C . PRO A 1 61 ? -11.928 -3.486 4.495 1.00 0.00 61 PRO A C 5
ATOM 7199 O O . PRO A 1 61 ? -10.797 -3.002 4.605 1.00 0.00 61 PRO A O 5
ATOM 7210 N N . ASP A 1 62 ? -12.584 -4.073 5.500 1.00 0.00 62 ASP A N 5
ATOM 7211 C CA . ASP A 1 62 ? -12.109 -4.070 6.890 1.00 0.00 62 ASP A CA 5
ATOM 7212 C C . ASP A 1 62 ? -10.712 -4.658 7.030 1.00 0.00 62 ASP A C 5
ATOM 7213 O O . ASP A 1 62 ? -9.987 -4.312 7.963 1.00 0.00 62 ASP A O 5
ATOM 7222 N N . GLU A 1 63 ? -10.344 -5.547 6.115 1.00 0.00 63 GLU A N 5
ATOM 7223 C CA . GLU A 1 63 ? -9.010 -6.140 6.106 1.00 0.00 63 GLU A CA 5
ATOM 7224 C C . GLU A 1 63 ? -7.936 -5.057 6.058 1.00 0.00 63 GLU A C 5
ATOM 7225 O O . GLU A 1 63 ? -7.029 -5.031 6.887 1.00 0.00 63 GLU A O 5
ATOM 7237 N N . LEU A 1 64 ? -8.053 -4.152 5.095 1.00 0.00 64 LEU A N 5
ATOM 7238 C CA . LEU A 1 64 ? -7.068 -3.092 4.934 1.00 0.00 64 LEU A CA 5
ATOM 7239 C C . LEU A 1 64 ? -7.360 -1.929 5.876 1.00 0.00 64 LEU A C 5
ATOM 7240 O O . LEU A 1 64 ? -6.526 -1.039 6.051 1.00 0.00 64 LEU A O 5
ATOM 7256 N N . LYS A 1 65 ? -8.545 -1.927 6.478 1.00 0.00 65 LYS A N 5
ATOM 7257 C CA . LYS A 1 65 ? -8.854 -0.950 7.517 1.00 0.00 65 LYS A CA 5
ATOM 7258 C C . LYS A 1 65 ? -7.988 -1.227 8.738 1.00 0.00 65 LYS A C 5
ATOM 7259 O O . LYS A 1 65 ? -7.325 -0.330 9.264 1.00 0.00 65 LYS A O 5
ATOM 7278 N N . ASN A 1 66 ? -7.974 -2.492 9.149 1.00 0.00 66 ASN A N 5
ATOM 7279 C CA . ASN A 1 66 ? -7.192 -2.933 10.303 1.00 0.00 66 ASN A CA 5
ATOM 7280 C C . ASN A 1 66 ? -5.695 -2.849 10.024 1.00 0.00 66 ASN A C 5
ATOM 7281 O O . ASN A 1 66 ? -4.878 -2.941 10.940 1.00 0.00 66 ASN A O 5
ATOM 7292 N N . ALA A 1 67 ? -5.343 -2.674 8.754 1.00 0.00 67 ALA A N 5
ATOM 7293 C CA . ALA A 1 67 ? -3.951 -2.519 8.354 1.00 0.00 67 ALA A CA 5
ATOM 7294 C C . ALA A 1 67 ? -3.358 -1.238 8.936 1.00 0.00 67 ALA A C 5
ATOM 7295 O O . ALA A 1 67 ? -2.155 -1.143 9.171 1.00 0.00 67 ALA A O 5
ATOM 7302 N N . GLY A 1 68 ? -4.236 -0.259 9.162 1.00 0.00 68 GLY A N 5
ATOM 7303 C CA . GLY A 1 68 ? -3.853 0.979 9.815 1.00 0.00 68 GLY A CA 5
ATOM 7304 C C . GLY A 1 68 ? -2.875 1.805 9.009 1.00 0.00 68 GLY A C 5
ATOM 7305 O O . GLY A 1 68 ? -2.111 2.586 9.573 1.00 0.00 68 GLY A O 5
ATOM 7309 N N . LEU A 1 69 ? -2.909 1.652 7.692 1.00 0.00 69 LEU A N 5
ATOM 7310 C CA . LEU A 1 69 ? -1.949 2.321 6.823 1.00 0.00 69 LEU A CA 5
ATOM 7311 C C . LEU A 1 69 ? -2.517 3.610 6.239 1.00 0.00 69 LEU A C 5
ATOM 7312 O O . LEU A 1 69 ? -2.836 3.677 5.054 1.00 0.00 69 LEU A O 5
ATOM 7328 N N . LYS A 1 70 ? -2.670 4.624 7.071 1.00 0.00 70 LYS A N 5
ATOM 7329 C CA . LYS A 1 70 ? -3.106 5.929 6.589 1.00 0.00 70 LYS A CA 5
ATOM 7330 C C . LYS A 1 70 ? -1.936 6.908 6.473 1.00 0.00 70 LYS A C 5
ATOM 7331 O O . LYS A 1 70 ? -1.986 7.859 5.695 1.00 0.00 70 LYS A O 5
ATOM 7350 N N . GLU A 1 71 ? -0.891 6.684 7.262 1.00 0.00 71 GLU A N 5
ATOM 7351 C CA . GLU A 1 71 ? 0.291 7.539 7.227 1.00 0.00 71 GLU A CA 5
ATOM 7352 C C . GLU A 1 71 ? 1.324 6.965 6.264 1.00 0.00 71 GLU A C 5
ATOM 7353 O O . GLU A 1 71 ? 1.803 5.850 6.458 1.00 0.00 71 GLU A O 5
ATOM 7365 N N . LYS A 1 72 ? 1.691 7.744 5.252 1.00 0.00 72 LYS A N 5
ATOM 7366 C CA . LYS A 1 72 ? 2.503 7.236 4.150 1.00 0.00 72 LYS A CA 5
ATOM 7367 C C . LYS A 1 72 ? 3.912 6.870 4.602 1.00 0.00 72 LYS A C 5
ATOM 7368 O O . LYS A 1 72 ? 4.494 7.521 5.471 1.00 0.00 72 LYS A O 5
ATOM 7387 N N . GLY A 1 73 ? 4.450 5.815 3.998 1.00 0.00 73 GLY A N 5
ATOM 7388 C CA . GLY A 1 73 ? 5.764 5.331 4.361 1.00 0.00 73 GLY A CA 5
ATOM 7389 C C . GLY A 1 73 ? 5.676 4.137 5.283 1.00 0.00 73 GLY A C 5
ATOM 7390 O O . GLY A 1 73 ? 6.645 3.400 5.463 1.00 0.00 73 GLY A O 5
ATOM 7394 N N . GLN A 1 74 ? 4.501 3.950 5.860 1.00 0.00 74 GLN A N 5
ATOM 7395 C CA . GLN A 1 74 ? 4.263 2.872 6.799 1.00 0.00 74 GLN A CA 5
ATOM 7396 C C . GLN A 1 74 ? 3.984 1.569 6.054 1.00 0.00 74 GLN A C 5
ATOM 7397 O O . GLN A 1 74 ? 3.075 1.490 5.227 1.00 0.00 74 GLN A O 5
ATOM 7411 N N . LEU A 1 75 ? 4.786 0.562 6.343 1.00 0.00 75 LEU A N 5
ATOM 7412 C CA . LEU A 1 75 ? 4.670 -0.734 5.695 1.00 0.00 75 LEU A CA 5
ATOM 7413 C C . LEU A 1 75 ? 4.941 -1.857 6.683 1.00 0.00 75 LEU A C 5
ATOM 7414 O O . LEU A 1 75 ? 5.377 -1.597 7.804 1.00 0.00 75 LEU A O 5
ATOM 7430 N N . SER A 1 76 ? 4.653 -3.089 6.255 1.00 0.00 76 SER A N 5
ATOM 7431 C CA . SER A 1 76 ? 4.779 -4.288 7.087 1.00 0.00 76 SER A CA 5
ATOM 7432 C C . SER A 1 76 ? 3.598 -4.411 8.039 1.00 0.00 76 SER A C 5
ATOM 7433 O O . SER A 1 76 ? 3.752 -4.495 9.257 1.00 0.00 76 SER A O 5
ATOM 7441 N N . GLY A 1 77 ? 2.410 -4.418 7.456 1.00 0.00 77 GLY A N 5
ATOM 7442 C CA . GLY A 1 77 ? 1.218 -4.747 8.199 1.00 0.00 77 GLY A CA 5
ATOM 7443 C C . GLY A 1 77 ? 0.786 -6.159 7.880 1.00 0.00 77 GLY A C 5
ATOM 7444 O O . GLY A 1 77 ? 0.478 -6.466 6.728 1.00 0.00 77 GLY A O 5
ATOM 7448 N N . VAL A 1 78 ? 0.791 -7.025 8.879 1.00 0.00 78 VAL A N 5
ATOM 7449 C CA . VAL A 1 78 ? 0.502 -8.432 8.659 1.00 0.00 78 VAL A CA 5
ATOM 7450 C C . VAL A 1 78 ? -0.942 -8.728 9.025 1.00 0.00 78 VAL A C 5
ATOM 7451 O O . VAL A 1 78 ? -1.332 -8.639 10.189 1.00 0.00 78 VAL A O 5
ATOM 7464 N N . ILE A 1 79 ? -1.730 -9.071 8.024 1.00 0.00 79 ILE A N 5
ATOM 7465 C CA . ILE A 1 79 ? -3.134 -9.367 8.224 1.00 0.00 79 ILE A CA 5
ATOM 7466 C C . ILE A 1 79 ? -3.395 -10.847 8.009 1.00 0.00 79 ILE A C 5
ATOM 7467 O O . ILE A 1 79 ? -3.129 -11.382 6.933 1.00 0.00 79 ILE A O 5
ATOM 7483 N N . LYS A 1 80 ? -3.896 -11.512 9.034 1.00 0.00 80 LYS A N 5
ATOM 7484 C CA . LYS A 1 80 ? -4.168 -12.932 8.937 1.00 0.00 80 LYS A CA 5
ATOM 7485 C C . LYS A 1 80 ? -5.500 -13.187 8.254 1.00 0.00 80 LYS A C 5
ATOM 7486 O O . LYS A 1 80 ? -6.513 -12.567 8.584 1.00 0.00 80 LYS A O 5
ATOM 7505 N N . SER A 1 81 ? -5.482 -14.089 7.298 1.00 0.00 81 SER A N 5
ATOM 7506 C CA . SER A 1 81 ? -6.691 -14.565 6.664 1.00 0.00 81 SER A CA 5
ATOM 7507 C C . SER A 1 81 ? -6.869 -16.045 6.987 1.00 0.00 81 SER A C 5
ATOM 7508 O O . SER A 1 81 ? -5.947 -16.687 7.486 1.00 0.00 81 SER A O 5
ATOM 7516 N N . SER A 1 82 ? -8.041 -16.581 6.715 1.00 0.00 82 SER A N 5
ATOM 7517 C CA . SER A 1 82 ? -8.296 -17.989 6.950 1.00 0.00 82 SER A CA 5
ATOM 7518 C C . SER A 1 82 ? -7.557 -18.830 5.913 1.00 0.00 82 SER A C 5
ATOM 7519 O O . SER A 1 82 ? -7.218 -19.987 6.160 1.00 0.00 82 SER A O 5
ATOM 7527 N N . VAL A 1 83 ? -7.311 -18.234 4.753 1.00 0.00 83 VAL A N 5
ATOM 7528 C CA . VAL A 1 83 ? -6.668 -18.942 3.652 1.00 0.00 83 VAL A CA 5
ATOM 7529 C C . VAL A 1 83 ? -5.166 -18.664 3.583 1.00 0.00 83 VAL A C 5
ATOM 7530 O O . VAL A 1 83 ? -4.455 -19.266 2.776 1.00 0.00 83 VAL A O 5
ATOM 7543 N N . GLY A 1 84 ? -4.678 -17.762 4.423 1.00 0.00 84 GLY A N 5
ATOM 7544 C CA . GLY A 1 84 ? -3.269 -17.416 4.390 1.00 0.00 84 GLY A CA 5
ATOM 7545 C C . GLY A 1 84 ? -2.977 -16.113 5.100 1.00 0.00 84 GLY A C 5
ATOM 7546 O O . GLY A 1 84 ? -3.729 -15.701 5.977 1.00 0.00 84 GLY A O 5
ATOM 7550 N N . PHE A 1 85 ? -1.885 -15.463 4.730 1.00 0.00 85 PHE A N 5
ATOM 7551 C CA . PHE A 1 85 ? -1.503 -14.205 5.357 1.00 0.00 85 PHE A CA 5
ATOM 7552 C C . PHE A 1 85 ? -1.267 -13.130 4.309 1.00 0.00 85 PHE A C 5
ATOM 7553 O O . PHE A 1 85 ? -0.608 -13.370 3.294 1.00 0.00 85 PHE A O 5
ATOM 7570 N N . LEU A 1 86 ? -1.803 -11.948 4.557 1.00 0.00 86 LEU A N 5
ATOM 7571 C CA . LEU A 1 86 ? -1.703 -10.850 3.617 1.00 0.00 86 LEU A CA 5
ATOM 7572 C C . LEU A 1 86 ? -0.789 -9.761 4.166 1.00 0.00 86 LEU A C 5
ATOM 7573 O O . LEU A 1 86 ? -0.874 -9.402 5.342 1.00 0.00 86 LEU A O 5
ATOM 7589 N N . ILE A 1 87 ? 0.090 -9.252 3.315 1.00 0.00 87 ILE A N 5
ATOM 7590 C CA . ILE A 1 87 ? 0.992 -8.176 3.704 1.00 0.00 87 ILE A CA 5
ATOM 7591 C C . ILE A 1 87 ? 0.562 -6.876 3.047 1.00 0.00 87 ILE A C 5
ATOM 7592 O O . ILE A 1 87 ? 0.392 -6.824 1.835 1.00 0.00 87 ILE A O 5
ATOM 7608 N N . VAL A 1 88 ? 0.381 -5.839 3.848 1.00 0.00 88 VAL A N 5
ATOM 7609 C CA . VAL A 1 88 ? -0.067 -4.552 3.340 1.00 0.00 88 VAL A CA 5
ATOM 7610 C C . VAL A 1 88 ? 1.080 -3.531 3.373 1.00 0.00 88 VAL A C 5
ATOM 7611 O O . VAL A 1 88 ? 1.893 -3.514 4.306 1.00 0.00 88 VAL A O 5
ATOM 7624 N N . ARG A 1 89 ? 1.158 -2.707 2.335 1.00 0.00 89 ARG A N 5
ATOM 7625 C CA . ARG A 1 89 ? 2.254 -1.758 2.175 1.00 0.00 89 ARG A CA 5
ATOM 7626 C C . ARG A 1 89 ? 1.744 -0.437 1.589 1.00 0.00 89 ARG A C 5
ATOM 7627 O O . ARG A 1 89 ? 0.981 -0.438 0.623 1.00 0.00 89 ARG A O 5
ATOM 7648 N N . LEU A 1 90 ? 2.156 0.681 2.180 1.00 0.00 90 LEU A N 5
ATOM 7649 C CA . LEU A 1 90 ? 1.795 2.004 1.667 1.00 0.00 90 LEU A CA 5
ATOM 7650 C C . LEU A 1 90 ? 2.794 2.503 0.650 1.00 0.00 90 LEU A C 5
ATOM 7651 O O . LEU A 1 90 ? 3.932 2.828 0.994 1.00 0.00 90 LEU A O 5
ATOM 7667 N N . ASP A 1 91 ? 2.376 2.553 -0.598 1.00 0.00 91 ASP A N 5
ATOM 7668 C CA . ASP A 1 91 ? 3.245 3.097 -1.642 1.00 0.00 91 ASP A CA 5
ATOM 7669 C C . ASP A 1 91 ? 3.216 4.629 -1.650 1.00 0.00 91 ASP A C 5
ATOM 7670 O O . ASP A 1 91 ? 4.260 5.278 -1.547 1.00 0.00 91 ASP A O 5
ATOM 7679 N N . ASP A 1 92 ? 2.015 5.204 -1.743 1.00 0.00 92 ASP A N 5
ATOM 7680 C CA . ASP A 1 92 ? 1.856 6.661 -1.773 1.00 0.00 92 ASP A CA 5
ATOM 7681 C C . ASP A 1 92 ? 0.466 7.059 -1.279 1.00 0.00 92 ASP A C 5
ATOM 7682 O O . ASP A 1 92 ? -0.415 6.208 -1.137 1.00 0.00 92 ASP A O 5
ATOM 7691 N N . ILE A 1 93 ? 0.275 8.354 -1.037 1.00 0.00 93 ILE A N 5
ATOM 7692 C CA . ILE A 1 93 ? -0.991 8.884 -0.542 1.00 0.00 93 ILE A CA 5
ATOM 7693 C C . ILE A 1 93 ? -1.436 10.066 -1.398 1.00 0.00 93 ILE A C 5
ATOM 7694 O O . ILE A 1 93 ? -0.650 10.974 -1.666 1.00 0.00 93 ILE A O 5
ATOM 7710 N N . GLN A 1 94 ? -2.691 10.048 -1.828 1.00 0.00 94 GLN A N 5
ATOM 7711 C CA . GLN A 1 94 ? -3.249 11.126 -2.630 1.00 0.00 94 GLN A CA 5
ATOM 7712 C C . GLN A 1 94 ? -4.626 11.517 -2.118 1.00 0.00 94 GLN A C 5
ATOM 7713 O O . GLN A 1 94 ? -5.461 10.661 -1.851 1.00 0.00 94 GLN A O 5
ATOM 7727 N N . ALA A 1 95 ? -4.870 12.806 -1.992 1.00 0.00 95 ALA A N 5
ATOM 7728 C CA . ALA A 1 95 ? -6.203 13.284 -1.656 1.00 0.00 95 ALA A CA 5
ATOM 7729 C C . ALA A 1 95 ? -6.999 13.536 -2.931 1.00 0.00 95 ALA A C 5
ATOM 7730 O O . ALA A 1 95 ? -7.807 14.464 -3.005 1.00 0.00 95 ALA A O 5
ATOM 7737 N N . ALA A 1 96 ? -6.733 12.691 -3.934 1.00 0.00 96 ALA A N 5
ATOM 7738 C CA . ALA A 1 96 ? -7.381 12.743 -5.245 1.00 0.00 96 ALA A CA 5
ATOM 7739 C C . ALA A 1 96 ? -6.918 13.943 -6.056 1.00 0.00 96 ALA A C 5
ATOM 7740 O O . ALA A 1 96 ? -6.346 13.784 -7.130 1.00 0.00 96 ALA A O 5
ATOM 7747 N N . HIS A 1 97 ? -7.166 15.135 -5.547 1.00 0.00 97 HIS A N 5
ATOM 7748 C CA . HIS A 1 97 ? -6.680 16.346 -6.184 1.00 0.00 97 HIS A CA 5
ATOM 7749 C C . HIS A 1 97 ? -6.383 17.410 -5.131 1.00 0.00 97 HIS A C 5
ATOM 7750 O O . HIS A 1 97 ? -7.286 17.999 -4.537 1.00 0.00 97 HIS A O 5
ATOM 7765 N N . HIS A 1 98 ? -5.097 17.604 -4.872 1.00 0.00 98 HIS A N 5
ATOM 7766 C CA . HIS A 1 98 ? -4.635 18.571 -3.887 1.00 0.00 98 HIS A CA 5
ATOM 7767 C C . HIS A 1 98 ? -4.942 19.999 -4.325 1.00 0.00 98 HIS A C 5
ATOM 7768 O O . HIS A 1 98 ? -5.547 20.763 -3.576 1.00 0.00 98 HIS A O 5
ATOM 7783 N N . HIS A 1 99 ? -4.526 20.361 -5.530 1.00 0.00 99 HIS A N 5
ATOM 7784 C CA . HIS A 1 99 ? -4.727 21.724 -6.000 1.00 0.00 99 HIS A CA 5
ATOM 7785 C C . HIS A 1 99 ? -5.648 21.757 -7.214 1.00 0.00 99 HIS A C 5
ATOM 7786 O O . HIS A 1 99 ? -6.812 22.140 -7.104 1.00 0.00 99 HIS A O 5
ATOM 7801 N N . HIS A 1 100 ? -5.135 21.342 -8.365 1.00 0.00 100 HIS A N 5
ATOM 7802 C CA . HIS A 1 100 ? -5.906 21.407 -9.598 1.00 0.00 100 HIS A CA 5
ATOM 7803 C C . HIS A 1 100 ? -6.126 20.010 -10.180 1.00 0.00 100 HIS A C 5
ATOM 7804 O O . HIS A 1 100 ? -7.234 19.482 -10.119 1.00 0.00 100 HIS A O 5
ATOM 7819 N N . HIS A 1 101 ? -5.073 19.412 -10.733 1.00 0.00 101 HIS A N 5
ATOM 7820 C CA . HIS A 1 101 ? -5.176 18.065 -11.299 1.00 0.00 101 HIS A CA 5
ATOM 7821 C C . HIS A 1 101 ? -5.172 17.028 -10.186 1.00 0.00 101 HIS A C 5
ATOM 7822 O O . HIS A 1 101 ? -6.051 16.172 -10.115 1.00 0.00 101 HIS A O 5
ATOM 7837 N N . HIS A 1 102 ? -4.175 17.115 -9.316 1.00 0.00 102 HIS A N 5
ATOM 7838 C CA . HIS A 1 102 ? -4.122 16.284 -8.128 1.00 0.00 102 HIS A CA 5
ATOM 7839 C C . HIS A 1 102 ? -3.209 16.943 -7.106 1.00 0.00 102 HIS A C 5
ATOM 7840 O O . HIS A 1 102 ? -2.864 16.294 -6.105 1.00 0.00 102 HIS A O 5
ATOM 7856 N N . THR A 1 1 ? -18.173 16.441 -1.268 1.00 0.00 1 THR A N 6
ATOM 7857 C CA . THR A 1 1 ? -16.706 16.593 -1.208 1.00 0.00 1 THR A CA 6
ATOM 7858 C C . THR A 1 1 ? -16.037 15.467 -1.993 1.00 0.00 1 THR A C 6
ATOM 7859 O O . THR A 1 1 ? -16.712 14.573 -2.506 1.00 0.00 1 THR A O 6
ATOM 7872 N N . GLN A 1 2 ? -14.716 15.520 -2.099 1.00 0.00 2 GLN A N 6
ATOM 7873 C CA . GLN A 1 2 ? -13.963 14.494 -2.801 1.00 0.00 2 GLN A CA 6
ATOM 7874 C C . GLN A 1 2 ? -13.078 13.738 -1.824 1.00 0.00 2 GLN A C 6
ATOM 7875 O O . GLN A 1 2 ? -12.511 14.326 -0.903 1.00 0.00 2 GLN A O 6
ATOM 7889 N N . PRO A 1 3 ? -12.956 12.425 -2.019 1.00 0.00 3 PRO A N 6
ATOM 7890 C CA . PRO A 1 3 ? -12.167 11.557 -1.161 1.00 0.00 3 PRO A CA 6
ATOM 7891 C C . PRO A 1 3 ? -10.691 11.557 -1.548 1.00 0.00 3 PRO A C 6
ATOM 7892 O O . PRO A 1 3 ? -10.344 11.614 -2.730 1.00 0.00 3 PRO A O 6
ATOM 7903 N N . GLN A 1 4 ? -9.828 11.502 -0.542 1.00 0.00 4 GLN A N 6
ATOM 7904 C CA . GLN A 1 4 ? -8.398 11.391 -0.769 1.00 0.00 4 GLN A CA 6
ATOM 7905 C C . GLN A 1 4 ? -8.085 10.001 -1.303 1.00 0.00 4 GLN A C 6
ATOM 7906 O O . GLN A 1 4 ? -8.880 9.086 -1.134 1.00 0.00 4 GLN A O 6
ATOM 7920 N N . ARG A 1 5 ? -6.952 9.835 -1.959 1.00 0.00 5 ARG A N 6
ATOM 7921 C CA . ARG A 1 5 ? -6.639 8.548 -2.565 1.00 0.00 5 ARG A CA 6
ATOM 7922 C C . ARG A 1 5 ? -5.336 7.967 -2.030 1.00 0.00 5 ARG A C 6
ATOM 7923 O O . ARG A 1 5 ? -4.353 8.681 -1.826 1.00 0.00 5 ARG A O 6
ATOM 7944 N N . THR A 1 6 ? -5.352 6.662 -1.800 1.00 0.00 6 THR A N 6
ATOM 7945 C CA . THR A 1 6 ? -4.232 5.957 -1.196 1.00 0.00 6 THR A CA 6
ATOM 7946 C C . THR A 1 6 ? -3.795 4.779 -2.069 1.00 0.00 6 THR A C 6
ATOM 7947 O O . THR A 1 6 ? -4.632 4.103 -2.669 1.00 0.00 6 THR A O 6
ATOM 7958 N N . ARG A 1 7 ? -2.487 4.555 -2.161 1.00 0.00 7 ARG A N 6
ATOM 7959 C CA . ARG A 1 7 ? -1.963 3.433 -2.930 1.00 0.00 7 ARG A CA 6
ATOM 7960 C C . ARG A 1 7 ? -1.569 2.296 -1.995 1.00 0.00 7 ARG A C 6
ATOM 7961 O O . ARG A 1 7 ? -0.729 2.472 -1.107 1.00 0.00 7 ARG A O 6
ATOM 7982 N N . TYR A 1 8 ? -2.173 1.135 -2.196 1.00 0.00 8 TYR A N 6
ATOM 7983 C CA . TYR A 1 8 ? -1.908 -0.016 -1.349 1.00 0.00 8 TYR A CA 6
ATOM 7984 C C . TYR A 1 8 ? -1.259 -1.144 -2.118 1.00 0.00 8 TYR A C 6
ATOM 7985 O O . TYR A 1 8 ? -1.744 -1.558 -3.169 1.00 0.00 8 TYR A O 6
ATOM 8003 N N . SER A 1 9 ? -0.185 -1.662 -1.565 1.00 0.00 9 SER A N 6
ATOM 8004 C CA . SER A 1 9 ? 0.458 -2.831 -2.113 1.00 0.00 9 SER A CA 6
ATOM 8005 C C . SER A 1 9 ? 0.280 -3.984 -1.136 1.00 0.00 9 SER A C 6
ATOM 8006 O O . SER A 1 9 ? 0.417 -3.796 0.070 1.00 0.00 9 SER A O 6
ATOM 8014 N N . ILE A 1 10 ? -0.049 -5.156 -1.642 1.00 0.00 10 ILE A N 6
ATOM 8015 C CA . ILE A 1 10 ? -0.345 -6.293 -0.784 1.00 0.00 10 ILE A CA 6
ATOM 8016 C C . ILE A 1 10 ? 0.197 -7.568 -1.397 1.00 0.00 10 ILE A C 6
ATOM 8017 O O . ILE A 1 10 ? 0.246 -7.696 -2.614 1.00 0.00 10 ILE A O 6
ATOM 8033 N N . ILE A 1 11 ? 0.639 -8.492 -0.555 1.00 0.00 11 ILE A N 6
ATOM 8034 C CA . ILE A 1 11 ? 1.106 -9.786 -1.026 1.00 0.00 11 ILE A CA 6
ATOM 8035 C C . ILE A 1 11 ? 0.639 -10.882 -0.074 1.00 0.00 11 ILE A C 6
ATOM 8036 O O . ILE A 1 11 ? 0.569 -10.672 1.139 1.00 0.00 11 ILE A O 6
ATOM 8052 N N . GLN A 1 12 ? 0.287 -12.036 -0.617 1.00 0.00 12 GLN A N 6
ATOM 8053 C CA . GLN A 1 12 ? -0.195 -13.138 0.203 1.00 0.00 12 GLN A CA 6
ATOM 8054 C C . GLN A 1 12 ? 0.918 -14.146 0.450 1.00 0.00 12 GLN A C 6
ATOM 8055 O O . GLN A 1 12 ? 1.566 -14.612 -0.490 1.00 0.00 12 GLN A O 6
ATOM 8069 N N . THR A 1 13 ? 1.131 -14.481 1.709 1.00 0.00 13 THR A N 6
ATOM 8070 C CA . THR A 1 13 ? 2.182 -15.408 2.084 1.00 0.00 13 THR A CA 6
ATOM 8071 C C . THR A 1 13 ? 1.611 -16.779 2.418 1.00 0.00 13 THR A C 6
ATOM 8072 O O . THR A 1 13 ? 0.448 -16.905 2.810 1.00 0.00 13 THR A O 6
ATOM 8083 N N . LYS A 1 14 ? 2.440 -17.805 2.245 1.00 0.00 14 LYS A N 6
ATOM 8084 C CA . LYS A 1 14 ? 2.023 -19.182 2.475 1.00 0.00 14 LYS A CA 6
ATOM 8085 C C . LYS A 1 14 ? 1.973 -19.495 3.965 1.00 0.00 14 LYS A C 6
ATOM 8086 O O . LYS A 1 14 ? 1.172 -20.315 4.410 1.00 0.00 14 LYS A O 6
ATOM 8105 N N . THR A 1 15 ? 2.852 -18.860 4.731 1.00 0.00 15 THR A N 6
ATOM 8106 C CA . THR A 1 15 ? 2.908 -19.081 6.169 1.00 0.00 15 THR A CA 6
ATOM 8107 C C . THR A 1 15 ? 3.420 -17.821 6.867 1.00 0.00 15 THR A C 6
ATOM 8108 O O . THR A 1 15 ? 3.939 -16.925 6.200 1.00 0.00 15 THR A O 6
ATOM 8119 N N . GLU A 1 16 ? 3.273 -17.743 8.186 1.00 0.00 16 GLU A N 6
ATOM 8120 C CA . GLU A 1 16 ? 3.736 -16.581 8.942 1.00 0.00 16 GLU A CA 6
ATOM 8121 C C . GLU A 1 16 ? 5.227 -16.356 8.705 1.00 0.00 16 GLU A C 6
ATOM 8122 O O . GLU A 1 16 ? 5.698 -15.221 8.630 1.00 0.00 16 GLU A O 6
ATOM 8134 N N . ASP A 1 17 ? 5.954 -17.457 8.559 1.00 0.00 17 ASP A N 6
ATOM 8135 C CA . ASP A 1 17 ? 7.396 -17.413 8.315 1.00 0.00 17 ASP A CA 6
ATOM 8136 C C . ASP A 1 17 ? 7.705 -16.660 7.028 1.00 0.00 17 ASP A C 6
ATOM 8137 O O . ASP A 1 17 ? 8.686 -15.919 6.941 1.00 0.00 17 ASP A O 6
ATOM 8146 N N . GLU A 1 18 ? 6.841 -16.845 6.039 1.00 0.00 18 GLU A N 6
ATOM 8147 C CA . GLU A 1 18 ? 6.983 -16.176 4.759 1.00 0.00 18 GLU A CA 6
ATOM 8148 C C . GLU A 1 18 ? 6.795 -14.676 4.932 1.00 0.00 18 GLU A C 6
ATOM 8149 O O . GLU A 1 18 ? 7.457 -13.873 4.274 1.00 0.00 18 GLU A O 6
ATOM 8161 N N . ALA A 1 19 ? 5.894 -14.314 5.834 1.00 0.00 19 ALA A N 6
ATOM 8162 C CA . ALA A 1 19 ? 5.621 -12.920 6.131 1.00 0.00 19 ALA A CA 6
ATOM 8163 C C . ALA A 1 19 ? 6.821 -12.275 6.816 1.00 0.00 19 ALA A C 6
ATOM 8164 O O . ALA A 1 19 ? 7.254 -11.198 6.427 1.00 0.00 19 ALA A O 6
ATOM 8171 N N . LYS A 1 20 ? 7.364 -12.958 7.825 1.00 0.00 20 LYS A N 6
ATOM 8172 C CA . LYS A 1 20 ? 8.547 -12.487 8.536 1.00 0.00 20 LYS A CA 6
ATOM 8173 C C . LYS A 1 20 ? 9.717 -12.237 7.592 1.00 0.00 20 LYS A C 6
ATOM 8174 O O . LYS A 1 20 ? 10.396 -11.216 7.690 1.00 0.00 20 LYS A O 6
ATOM 8193 N N . ALA A 1 21 ? 9.943 -13.156 6.669 1.00 0.00 21 ALA A N 6
ATOM 8194 C CA . ALA A 1 21 ? 11.034 -13.012 5.715 1.00 0.00 21 ALA A CA 6
ATOM 8195 C C . ALA A 1 21 ? 10.774 -11.849 4.767 1.00 0.00 21 ALA A C 6
ATOM 8196 O O . ALA A 1 21 ? 11.698 -11.161 4.333 1.00 0.00 21 ALA A O 6
ATOM 8203 N N . VAL A 1 22 ? 9.505 -11.627 4.461 1.00 0.00 22 VAL A N 6
ATOM 8204 C CA . VAL A 1 22 ? 9.113 -10.580 3.548 1.00 0.00 22 VAL A CA 6
ATOM 8205 C C . VAL A 1 22 ? 9.199 -9.217 4.238 1.00 0.00 22 VAL A C 6
ATOM 8206 O O . VAL A 1 22 ? 9.657 -8.237 3.647 1.00 0.00 22 VAL A O 6
ATOM 8219 N N . LEU A 1 23 ? 8.794 -9.169 5.503 1.00 0.00 23 LEU A N 6
ATOM 8220 C CA . LEU A 1 23 ? 8.826 -7.931 6.260 1.00 0.00 23 LEU A CA 6
ATOM 8221 C C . LEU A 1 23 ? 10.251 -7.543 6.620 1.00 0.00 23 LEU A C 6
ATOM 8222 O O . LEU A 1 23 ? 10.547 -6.367 6.804 1.00 0.00 23 LEU A O 6
ATOM 8238 N N . ASP A 1 24 ? 11.126 -8.535 6.731 1.00 0.00 24 ASP A N 6
ATOM 8239 C CA . ASP A 1 24 ? 12.533 -8.281 7.023 1.00 0.00 24 ASP A CA 6
ATOM 8240 C C . ASP A 1 24 ? 13.155 -7.396 5.948 1.00 0.00 24 ASP A C 6
ATOM 8241 O O . ASP A 1 24 ? 13.905 -6.471 6.254 1.00 0.00 24 ASP A O 6
ATOM 8250 N N . GLU A 1 25 ? 12.813 -7.660 4.687 1.00 0.00 25 GLU A N 6
ATOM 8251 C CA . GLU A 1 25 ? 13.363 -6.886 3.576 1.00 0.00 25 GLU A CA 6
ATOM 8252 C C . GLU A 1 25 ? 12.699 -5.518 3.511 1.00 0.00 25 GLU A C 6
ATOM 8253 O O . GLU A 1 25 ? 13.371 -4.496 3.427 1.00 0.00 25 GLU A O 6
ATOM 8265 N N . LEU A 1 26 ? 11.373 -5.495 3.584 1.00 0.00 26 LEU A N 6
ATOM 8266 C CA . LEU A 1 26 ? 10.644 -4.236 3.487 1.00 0.00 26 LEU A CA 6
ATOM 8267 C C . LEU A 1 26 ? 10.905 -3.353 4.704 1.00 0.00 26 LEU A C 6
ATOM 8268 O O . LEU A 1 26 ? 10.605 -2.162 4.694 1.00 0.00 26 LEU A O 6
ATOM 8284 N N . ASN A 1 27 ? 11.466 -3.946 5.751 1.00 0.00 27 ASN A N 6
ATOM 8285 C CA . ASN A 1 27 ? 11.905 -3.182 6.914 1.00 0.00 27 ASN A CA 6
ATOM 8286 C C . ASN A 1 27 ? 13.135 -2.358 6.566 1.00 0.00 27 ASN A C 6
ATOM 8287 O O . ASN A 1 27 ? 13.414 -1.344 7.200 1.00 0.00 27 ASN A O 6
ATOM 8298 N N . LYS A 1 28 ? 13.878 -2.807 5.560 1.00 0.00 28 LYS A N 6
ATOM 8299 C CA . LYS A 1 28 ? 14.929 -2.000 4.972 1.00 0.00 28 LYS A CA 6
ATOM 8300 C C . LYS A 1 28 ? 14.312 -1.122 3.900 1.00 0.00 28 LYS A C 6
ATOM 8301 O O . LYS A 1 28 ? 14.728 0.015 3.673 1.00 0.00 28 LYS A O 6
ATOM 8320 N N . GLY A 1 29 ? 13.285 -1.678 3.267 1.00 0.00 29 GLY A N 6
ATOM 8321 C CA . GLY A 1 29 ? 12.533 -0.966 2.266 1.00 0.00 29 GLY A CA 6
ATOM 8322 C C . GLY A 1 29 ? 13.241 -0.933 0.938 1.00 0.00 29 GLY A C 6
ATOM 8323 O O . GLY A 1 29 ? 13.166 0.067 0.226 1.00 0.00 29 GLY A O 6
ATOM 8327 N N . GLY A 1 30 ? 13.925 -2.019 0.584 1.00 0.00 30 GLY A N 6
ATOM 8328 C CA . GLY A 1 30 ? 14.686 -2.001 -0.644 1.00 0.00 30 GLY A CA 6
ATOM 8329 C C . GLY A 1 30 ? 13.823 -2.264 -1.853 1.00 0.00 30 GLY A C 6
ATOM 8330 O O . GLY A 1 30 ? 13.697 -1.407 -2.731 1.00 0.00 30 GLY A O 6
ATOM 8334 N N . ASP A 1 31 ? 13.224 -3.441 -1.904 1.00 0.00 31 ASP A N 6
ATOM 8335 C CA . ASP A 1 31 ? 12.305 -3.768 -2.982 1.00 0.00 31 ASP A CA 6
ATOM 8336 C C . ASP A 1 31 ? 11.099 -4.528 -2.444 1.00 0.00 31 ASP A C 6
ATOM 8337 O O . ASP A 1 31 ? 11.239 -5.647 -1.966 1.00 0.00 31 ASP A O 6
ATOM 8346 N N . PHE A 1 32 ? 9.921 -3.930 -2.522 1.00 0.00 32 PHE A N 6
ATOM 8347 C CA . PHE A 1 32 ? 8.698 -4.621 -2.140 1.00 0.00 32 PHE A CA 6
ATOM 8348 C C . PHE A 1 32 ? 8.163 -5.432 -3.311 1.00 0.00 32 PHE A C 6
ATOM 8349 O O . PHE A 1 32 ? 7.643 -6.534 -3.136 1.00 0.00 32 PHE A O 6
ATOM 8366 N N . ALA A 1 33 ? 8.299 -4.872 -4.506 1.00 0.00 33 ALA A N 6
ATOM 8367 C CA . ALA A 1 33 ? 7.825 -5.521 -5.722 1.00 0.00 33 ALA A CA 6
ATOM 8368 C C . ALA A 1 33 ? 8.483 -6.882 -5.902 1.00 0.00 33 ALA A C 6
ATOM 8369 O O . ALA A 1 33 ? 7.870 -7.818 -6.414 1.00 0.00 33 ALA A O 6
ATOM 8376 N N . ALA A 1 34 ? 9.727 -6.988 -5.461 1.00 0.00 34 ALA A N 6
ATOM 8377 C CA . ALA A 1 34 ? 10.454 -8.250 -5.533 1.00 0.00 34 ALA A CA 6
ATOM 8378 C C . ALA A 1 34 ? 9.834 -9.274 -4.591 1.00 0.00 34 ALA A C 6
ATOM 8379 O O . ALA A 1 34 ? 9.669 -10.444 -4.944 1.00 0.00 34 ALA A O 6
ATOM 8386 N N . LEU A 1 35 ? 9.477 -8.810 -3.401 1.00 0.00 35 LEU A N 6
ATOM 8387 C CA . LEU A 1 35 ? 8.840 -9.651 -2.393 1.00 0.00 35 LEU A CA 6
ATOM 8388 C C . LEU A 1 35 ? 7.529 -10.197 -2.945 1.00 0.00 35 LEU A C 6
ATOM 8389 O O . LEU A 1 35 ? 7.214 -11.381 -2.807 1.00 0.00 35 LEU A O 6
ATOM 8405 N N . ALA A 1 36 ? 6.783 -9.304 -3.586 1.00 0.00 36 ALA A N 6
ATOM 8406 C CA . ALA A 1 36 ? 5.489 -9.624 -4.167 1.00 0.00 36 ALA A CA 6
ATOM 8407 C C . ALA A 1 36 ? 5.601 -10.695 -5.240 1.00 0.00 36 ALA A C 6
ATOM 8408 O O . ALA A 1 36 ? 4.859 -11.676 -5.239 1.00 0.00 36 ALA A O 6
ATOM 8415 N N . LYS A 1 37 ? 6.550 -10.508 -6.139 1.00 0.00 37 LYS A N 6
ATOM 8416 C CA . LYS A 1 37 ? 6.655 -11.335 -7.326 1.00 0.00 37 LYS A CA 6
ATOM 8417 C C . LYS A 1 37 ? 7.179 -12.731 -7.015 1.00 0.00 37 LYS A C 6
ATOM 8418 O O . LYS A 1 37 ? 6.680 -13.716 -7.553 1.00 0.00 37 LYS A O 6
ATOM 8437 N N . GLU A 1 38 ? 8.185 -12.826 -6.165 1.00 0.00 38 GLU A N 6
ATOM 8438 C CA . GLU A 1 38 ? 8.876 -14.096 -5.998 1.00 0.00 38 GLU A CA 6
ATOM 8439 C C . GLU A 1 38 ? 8.145 -15.103 -5.097 1.00 0.00 38 GLU A C 6
ATOM 8440 O O . GLU A 1 38 ? 7.832 -16.208 -5.540 1.00 0.00 38 GLU A O 6
ATOM 8452 N N . LYS A 1 39 ? 7.862 -14.741 -3.848 1.00 0.00 39 LYS A N 6
ATOM 8453 C CA . LYS A 1 39 ? 7.404 -15.742 -2.882 1.00 0.00 39 LYS A CA 6
ATOM 8454 C C . LYS A 1 39 ? 5.901 -15.703 -2.667 1.00 0.00 39 LYS A C 6
ATOM 8455 O O . LYS A 1 39 ? 5.271 -16.700 -2.308 1.00 0.00 39 LYS A O 6
ATOM 8474 N N . SER A 1 40 ? 5.337 -14.550 -2.916 1.00 0.00 40 SER A N 6
ATOM 8475 C CA . SER A 1 40 ? 3.954 -14.291 -2.614 1.00 0.00 40 SER A CA 6
ATOM 8476 C C . SER A 1 40 ? 3.002 -14.951 -3.617 1.00 0.00 40 SER A C 6
ATOM 8477 O O . SER A 1 40 ? 3.314 -15.085 -4.798 1.00 0.00 40 SER A O 6
ATOM 8485 N N . ALA A 1 41 ? 1.835 -15.368 -3.125 1.00 0.00 41 ALA A N 6
ATOM 8486 C CA . ALA A 1 41 ? 0.778 -15.915 -3.978 1.00 0.00 41 ALA A CA 6
ATOM 8487 C C . ALA A 1 41 ? 0.017 -14.779 -4.646 1.00 0.00 41 ALA A C 6
ATOM 8488 O O . ALA A 1 41 ? -0.945 -14.984 -5.386 1.00 0.00 41 ALA A O 6
ATOM 8495 N N . ASP A 1 42 ? 0.490 -13.576 -4.368 1.00 0.00 42 ASP A N 6
ATOM 8496 C CA . ASP A 1 42 ? -0.017 -12.338 -4.951 1.00 0.00 42 ASP A CA 6
ATOM 8497 C C . ASP A 1 42 ? 0.115 -12.315 -6.477 1.00 0.00 42 ASP A C 6
ATOM 8498 O O . ASP A 1 42 ? -0.539 -11.516 -7.144 1.00 0.00 42 ASP A O 6
ATOM 8507 N N . ILE A 1 43 ? 0.940 -13.210 -7.025 1.00 0.00 43 ILE A N 6
ATOM 8508 C CA . ILE A 1 43 ? 1.565 -13.043 -8.345 1.00 0.00 43 ILE A CA 6
ATOM 8509 C C . ILE A 1 43 ? 0.583 -12.816 -9.495 1.00 0.00 43 ILE A C 6
ATOM 8510 O O . ILE A 1 43 ? 0.996 -12.381 -10.572 1.00 0.00 43 ILE A O 6
ATOM 8526 N N . ILE A 1 44 ? -0.691 -13.109 -9.286 1.00 0.00 44 ILE A N 6
ATOM 8527 C CA . ILE A 1 44 ? -1.722 -12.715 -10.241 1.00 0.00 44 ILE A CA 6
ATOM 8528 C C . ILE A 1 44 ? -1.630 -11.205 -10.520 1.00 0.00 44 ILE A C 6
ATOM 8529 O O . ILE A 1 44 ? -1.726 -10.761 -11.666 1.00 0.00 44 ILE A O 6
ATOM 8545 N N . SER A 1 45 ? -1.414 -10.429 -9.463 1.00 0.00 45 SER A N 6
ATOM 8546 C CA . SER A 1 45 ? -1.282 -8.982 -9.584 1.00 0.00 45 SER A CA 6
ATOM 8547 C C . SER A 1 45 ? 0.155 -8.538 -9.315 1.00 0.00 45 SER A C 6
ATOM 8548 O O . SER A 1 45 ? 0.546 -7.439 -9.689 1.00 0.00 45 SER A O 6
ATOM 8556 N N . ALA A 1 46 ? 0.944 -9.420 -8.698 1.00 0.00 46 ALA A N 6
ATOM 8557 C CA . ALA A 1 46 ? 2.325 -9.115 -8.301 1.00 0.00 46 ALA A CA 6
ATOM 8558 C C . ALA A 1 46 ? 3.152 -8.547 -9.444 1.00 0.00 46 ALA A C 6
ATOM 8559 O O . ALA A 1 46 ? 4.116 -7.825 -9.212 1.00 0.00 46 ALA A O 6
ATOM 8566 N N . ARG A 1 47 ? 2.809 -8.912 -10.675 1.00 0.00 47 ARG A N 6
ATOM 8567 C CA . ARG A 1 47 ? 3.518 -8.413 -11.851 1.00 0.00 47 ARG A CA 6
ATOM 8568 C C . ARG A 1 47 ? 3.582 -6.880 -11.873 1.00 0.00 47 ARG A C 6
ATOM 8569 O O . ARG A 1 47 ? 4.505 -6.307 -12.447 1.00 0.00 47 ARG A O 6
ATOM 8590 N N . ASN A 1 48 ? 2.617 -6.218 -11.240 1.00 0.00 48 ASN A N 6
ATOM 8591 C CA . ASN A 1 48 ? 2.616 -4.753 -11.183 1.00 0.00 48 ASN A CA 6
ATOM 8592 C C . ASN A 1 48 ? 3.382 -4.251 -9.953 1.00 0.00 48 ASN A C 6
ATOM 8593 O O . ASN A 1 48 ? 3.348 -3.064 -9.626 1.00 0.00 48 ASN A O 6
ATOM 8604 N N . GLY A 1 49 ? 4.086 -5.164 -9.291 1.00 0.00 49 GLY A N 6
ATOM 8605 C CA . GLY A 1 49 ? 4.809 -4.830 -8.079 1.00 0.00 49 GLY A CA 6
ATOM 8606 C C . GLY A 1 49 ? 3.986 -5.049 -6.824 1.00 0.00 49 GLY A C 6
ATOM 8607 O O . GLY A 1 49 ? 4.255 -4.441 -5.787 1.00 0.00 49 GLY A O 6
ATOM 8611 N N . GLY A 1 50 ? 2.992 -5.931 -6.921 1.00 0.00 50 GLY A N 6
ATOM 8612 C CA . GLY A 1 50 ? 2.170 -6.271 -5.768 1.00 0.00 50 GLY A CA 6
ATOM 8613 C C . GLY A 1 50 ? 1.324 -5.112 -5.306 1.00 0.00 50 GLY A C 6
ATOM 8614 O O . GLY A 1 50 ? 1.164 -4.887 -4.112 1.00 0.00 50 GLY A O 6
ATOM 8618 N N . ASP A 1 51 ? 0.776 -4.381 -6.257 1.00 0.00 51 ASP A N 6
ATOM 8619 C CA . ASP A 1 51 ? 0.054 -3.158 -5.964 1.00 0.00 51 ASP A CA 6
ATOM 8620 C C . ASP A 1 51 ? -1.399 -3.249 -6.417 1.00 0.00 51 ASP A C 6
ATOM 8621 O O . ASP A 1 51 ? -1.697 -3.687 -7.531 1.00 0.00 51 ASP A O 6
ATOM 8630 N N . MET A 1 52 ? -2.302 -2.834 -5.538 1.00 0.00 52 MET A N 6
ATOM 8631 C CA . MET A 1 52 ? -3.722 -2.794 -5.856 1.00 0.00 52 MET A CA 6
ATOM 8632 C C . MET A 1 52 ? -4.049 -1.525 -6.622 1.00 0.00 52 MET A C 6
ATOM 8633 O O . MET A 1 52 ? -5.070 -1.442 -7.304 1.00 0.00 52 MET A O 6
ATOM 8647 N N . GLY A 1 53 ? -3.172 -0.545 -6.509 1.00 0.00 53 GLY A N 6
ATOM 8648 C CA . GLY A 1 53 ? -3.350 0.693 -7.223 1.00 0.00 53 GLY A CA 6
ATOM 8649 C C . GLY A 1 53 ? -3.838 1.799 -6.323 1.00 0.00 53 GLY A C 6
ATOM 8650 O O . GLY A 1 53 ? -3.744 1.704 -5.097 1.00 0.00 53 GLY A O 6
ATOM 8654 N N . TRP A 1 54 ? -4.366 2.844 -6.928 1.00 0.00 54 TRP A N 6
ATOM 8655 C CA . TRP A 1 54 ? -4.865 3.974 -6.178 1.00 0.00 54 TRP A CA 6
ATOM 8656 C C . TRP A 1 54 ? -6.354 3.849 -5.940 1.00 0.00 54 TRP A C 6
ATOM 8657 O O . TRP A 1 54 ? -7.161 3.927 -6.867 1.00 0.00 54 TRP A O 6
ATOM 8678 N N . LEU A 1 55 ? -6.701 3.645 -4.686 1.00 0.00 55 LEU A N 6
ATOM 8679 C CA . LEU A 1 55 ? -8.086 3.562 -4.272 1.00 0.00 55 LEU A CA 6
ATOM 8680 C C . LEU A 1 55 ? -8.453 4.804 -3.480 1.00 0.00 55 LEU A C 6
ATOM 8681 O O . LEU A 1 55 ? -7.579 5.485 -2.935 1.00 0.00 55 LEU A O 6
ATOM 8697 N N . GLU A 1 56 ? -9.732 5.113 -3.437 1.00 0.00 56 GLU A N 6
ATOM 8698 C CA . GLU A 1 56 ? -10.198 6.271 -2.706 1.00 0.00 56 GLU A CA 6
ATOM 8699 C C . GLU A 1 56 ? -10.318 5.913 -1.233 1.00 0.00 56 GLU A C 6
ATOM 8700 O O . GLU A 1 56 ? -10.634 4.777 -0.879 1.00 0.00 56 GLU A O 6
ATOM 8712 N N . ASP A 1 57 ? -10.024 6.869 -0.378 1.00 0.00 57 ASP A N 6
ATOM 8713 C CA . ASP A 1 57 ? -10.160 6.669 1.050 1.00 0.00 57 ASP A CA 6
ATOM 8714 C C . ASP A 1 57 ? -11.621 6.459 1.398 1.00 0.00 57 ASP A C 6
ATOM 8715 O O . ASP A 1 57 ? -12.497 7.152 0.876 1.00 0.00 57 ASP A O 6
ATOM 8724 N N . ALA A 1 58 ? -11.857 5.484 2.260 1.00 0.00 58 ALA A N 6
ATOM 8725 C CA . ALA A 1 58 ? -13.198 5.101 2.705 1.00 0.00 58 ALA A CA 6
ATOM 8726 C C . ALA A 1 58 ? -14.018 4.422 1.600 1.00 0.00 58 ALA A C 6
ATOM 8727 O O . ALA A 1 58 ? -15.208 4.167 1.781 1.00 0.00 58 ALA A O 6
ATOM 8734 N N . THR A 1 59 ? -13.392 4.117 0.468 1.00 0.00 59 THR A N 6
ATOM 8735 C CA . THR A 1 59 ? -13.999 3.228 -0.518 1.00 0.00 59 THR A CA 6
ATOM 8736 C C . THR A 1 59 ? -13.208 1.929 -0.555 1.00 0.00 59 THR A C 6
ATOM 8737 O O . THR A 1 59 ? -13.451 1.037 -1.371 1.00 0.00 59 THR A O 6
ATOM 8748 N N . ILE A 1 60 ? -12.265 1.845 0.369 1.00 0.00 60 ILE A N 6
ATOM 8749 C CA . ILE A 1 60 ? -11.330 0.739 0.452 1.00 0.00 60 ILE A CA 6
ATOM 8750 C C . ILE A 1 60 ? -12.050 -0.534 0.887 1.00 0.00 60 ILE A C 6
ATOM 8751 O O . ILE A 1 60 ? -12.948 -0.485 1.726 1.00 0.00 60 ILE A O 6
ATOM 8767 N N . PRO A 1 61 ? -11.685 -1.688 0.310 1.00 0.00 61 PRO A N 6
ATOM 8768 C CA . PRO A 1 61 ? -12.194 -2.983 0.764 1.00 0.00 61 PRO A CA 6
ATOM 8769 C C . PRO A 1 61 ? -11.801 -3.244 2.218 1.00 0.00 61 PRO A C 6
ATOM 8770 O O . PRO A 1 61 ? -10.696 -2.894 2.649 1.00 0.00 61 PRO A O 6
ATOM 8781 N N . ASP A 1 62 ? -12.722 -3.860 2.955 1.00 0.00 62 ASP A N 6
ATOM 8782 C CA . ASP A 1 62 ? -12.629 -4.006 4.412 1.00 0.00 62 ASP A CA 6
ATOM 8783 C C . ASP A 1 62 ? -11.334 -4.667 4.858 1.00 0.00 62 ASP A C 6
ATOM 8784 O O . ASP A 1 62 ? -10.836 -4.397 5.951 1.00 0.00 62 ASP A O 6
ATOM 8793 N N . GLU A 1 63 ? -10.794 -5.528 4.016 1.00 0.00 63 GLU A N 6
ATOM 8794 C CA . GLU A 1 63 ? -9.566 -6.241 4.327 1.00 0.00 63 GLU A CA 6
ATOM 8795 C C . GLU A 1 63 ? -8.382 -5.279 4.431 1.00 0.00 63 GLU A C 6
ATOM 8796 O O . GLU A 1 63 ? -7.499 -5.454 5.268 1.00 0.00 63 GLU A O 6
ATOM 8808 N N . LEU A 1 64 ? -8.367 -4.255 3.597 1.00 0.00 64 LEU A N 6
ATOM 8809 C CA . LEU A 1 64 ? -7.292 -3.279 3.647 1.00 0.00 64 LEU A CA 6
ATOM 8810 C C . LEU A 1 64 ? -7.561 -2.221 4.715 1.00 0.00 64 LEU A C 6
ATOM 8811 O O . LEU A 1 64 ? -6.632 -1.615 5.241 1.00 0.00 64 LEU A O 6
ATOM 8827 N N . LYS A 1 65 ? -8.832 -1.995 5.037 1.00 0.00 65 LYS A N 6
ATOM 8828 C CA . LYS A 1 65 ? -9.187 -1.049 6.090 1.00 0.00 65 LYS A CA 6
ATOM 8829 C C . LYS A 1 65 ? -8.889 -1.607 7.480 1.00 0.00 65 LYS A C 6
ATOM 8830 O O . LYS A 1 65 ? -8.657 -0.847 8.418 1.00 0.00 65 LYS A O 6
ATOM 8849 N N . ASN A 1 66 ? -8.913 -2.932 7.624 1.00 0.00 66 ASN A N 6
ATOM 8850 C CA . ASN A 1 66 ? -8.561 -3.551 8.900 1.00 0.00 66 ASN A CA 6
ATOM 8851 C C . ASN A 1 66 ? -7.045 -3.718 9.001 1.00 0.00 66 ASN A C 6
ATOM 8852 O O . ASN A 1 66 ? -6.517 -4.102 10.043 1.00 0.00 66 ASN A O 6
ATOM 8863 N N . ALA A 1 67 ? -6.350 -3.401 7.910 1.00 0.00 67 ALA A N 6
ATOM 8864 C CA . ALA A 1 67 ? -4.900 -3.537 7.848 1.00 0.00 67 ALA A CA 6
ATOM 8865 C C . ALA A 1 67 ? -4.199 -2.535 8.764 1.00 0.00 67 ALA A C 6
ATOM 8866 O O . ALA A 1 67 ? -3.101 -2.792 9.261 1.00 0.00 67 ALA A O 6
ATOM 8873 N N . GLY A 1 68 ? -4.846 -1.394 8.988 1.00 0.00 68 GLY A N 6
ATOM 8874 C CA . GLY A 1 68 ? -4.315 -0.401 9.906 1.00 0.00 68 GLY A CA 6
ATOM 8875 C C . GLY A 1 68 ? -3.334 0.556 9.254 1.00 0.00 68 GLY A C 6
ATOM 8876 O O . GLY A 1 68 ? -2.507 1.161 9.935 1.00 0.00 68 GLY A O 6
ATOM 8880 N N . LEU A 1 69 ? -3.430 0.701 7.940 1.00 0.00 69 LEU A N 6
ATOM 8881 C CA . LEU A 1 69 ? -2.557 1.608 7.203 1.00 0.00 69 LEU A CA 6
ATOM 8882 C C . LEU A 1 69 ? -3.297 2.890 6.867 1.00 0.00 69 LEU A C 6
ATOM 8883 O O . LEU A 1 69 ? -4.237 2.866 6.091 1.00 0.00 69 LEU A O 6
ATOM 8899 N N . LYS A 1 70 ? -2.940 3.996 7.500 1.00 0.00 70 LYS A N 6
ATOM 8900 C CA . LYS A 1 70 ? -3.490 5.274 7.081 1.00 0.00 70 LYS A CA 6
ATOM 8901 C C . LYS A 1 70 ? -2.489 6.086 6.256 1.00 0.00 70 LYS A C 6
ATOM 8902 O O . LYS A 1 70 ? -2.751 6.417 5.102 1.00 0.00 70 LYS A O 6
ATOM 8921 N N . GLU A 1 71 ? -1.344 6.402 6.856 1.00 0.00 71 GLU A N 6
ATOM 8922 C CA . GLU A 1 71 ? -0.408 7.364 6.271 1.00 0.00 71 GLU A CA 6
ATOM 8923 C C . GLU A 1 71 ? 0.850 6.691 5.720 1.00 0.00 71 GLU A C 6
ATOM 8924 O O . GLU A 1 71 ? 1.311 5.677 6.240 1.00 0.00 71 GLU A O 6
ATOM 8936 N N . LYS A 1 72 ? 1.437 7.330 4.714 1.00 0.00 72 LYS A N 6
ATOM 8937 C CA . LYS A 1 72 ? 2.477 6.727 3.879 1.00 0.00 72 LYS A CA 6
ATOM 8938 C C . LYS A 1 72 ? 3.755 6.455 4.659 1.00 0.00 72 LYS A C 6
ATOM 8939 O O . LYS A 1 72 ? 4.192 7.276 5.464 1.00 0.00 72 LYS A O 6
ATOM 8958 N N . GLY A 1 73 ? 4.349 5.295 4.405 1.00 0.00 73 GLY A N 6
ATOM 8959 C CA . GLY A 1 73 ? 5.597 4.942 5.050 1.00 0.00 73 GLY A CA 6
ATOM 8960 C C . GLY A 1 73 ? 5.406 3.864 6.088 1.00 0.00 73 GLY A C 6
ATOM 8961 O O . GLY A 1 73 ? 6.372 3.311 6.608 1.00 0.00 73 GLY A O 6
ATOM 8965 N N . GLN A 1 74 ? 4.150 3.564 6.383 1.00 0.00 74 GLN A N 6
ATOM 8966 C CA . GLN A 1 74 ? 3.815 2.487 7.296 1.00 0.00 74 GLN A CA 6
ATOM 8967 C C . GLN A 1 74 ? 3.626 1.187 6.520 1.00 0.00 74 GLN A C 6
ATOM 8968 O O . GLN A 1 74 ? 2.721 1.067 5.693 1.00 0.00 74 GLN A O 6
ATOM 8982 N N . LEU A 1 75 ? 4.501 0.229 6.772 1.00 0.00 75 LEU A N 6
ATOM 8983 C CA . LEU A 1 75 ? 4.481 -1.041 6.077 1.00 0.00 75 LEU A CA 6
ATOM 8984 C C . LEU A 1 75 ? 4.857 -2.163 7.034 1.00 0.00 75 LEU A C 6
ATOM 8985 O O . LEU A 1 75 ? 5.260 -1.893 8.166 1.00 0.00 75 LEU A O 6
ATOM 9001 N N . SER A 1 76 ? 4.679 -3.405 6.578 1.00 0.00 76 SER A N 6
ATOM 9002 C CA . SER A 1 76 ? 4.841 -4.602 7.409 1.00 0.00 76 SER A CA 6
ATOM 9003 C C . SER A 1 76 ? 3.616 -4.798 8.291 1.00 0.00 76 SER A C 6
ATOM 9004 O O . SER A 1 76 ? 3.716 -5.056 9.490 1.00 0.00 76 SER A O 6
ATOM 9012 N N . GLY A 1 77 ? 2.451 -4.658 7.678 1.00 0.00 77 GLY A N 6
ATOM 9013 C CA . GLY A 1 77 ? 1.218 -4.997 8.346 1.00 0.00 77 GLY A CA 6
ATOM 9014 C C . GLY A 1 77 ? 0.826 -6.426 8.044 1.00 0.00 77 GLY A C 6
ATOM 9015 O O . GLY A 1 77 ? 0.367 -6.725 6.941 1.00 0.00 77 GLY A O 6
ATOM 9019 N N . VAL A 1 78 ? 1.026 -7.310 9.009 1.00 0.00 78 VAL A N 6
ATOM 9020 C CA . VAL A 1 78 ? 0.758 -8.723 8.812 1.00 0.00 78 VAL A CA 6
ATOM 9021 C C . VAL A 1 78 ? -0.671 -9.025 9.208 1.00 0.00 78 VAL A C 6
ATOM 9022 O O . VAL A 1 78 ? -1.037 -8.935 10.380 1.00 0.00 78 VAL A O 6
ATOM 9035 N N . ILE A 1 79 ? -1.473 -9.381 8.228 1.00 0.00 79 ILE A N 6
ATOM 9036 C CA . ILE A 1 79 ? -2.881 -9.618 8.446 1.00 0.00 79 ILE A CA 6
ATOM 9037 C C . ILE A 1 79 ? -3.179 -11.108 8.479 1.00 0.00 79 ILE A C 6
ATOM 9038 O O . ILE A 1 79 ? -3.005 -11.813 7.482 1.00 0.00 79 ILE A O 6
ATOM 9054 N N . LYS A 1 80 ? -3.597 -11.582 9.643 1.00 0.00 80 LYS A N 6
ATOM 9055 C CA . LYS A 1 80 ? -3.907 -12.988 9.838 1.00 0.00 80 LYS A CA 6
ATOM 9056 C C . LYS A 1 80 ? -5.208 -13.319 9.109 1.00 0.00 80 LYS A C 6
ATOM 9057 O O . LYS A 1 80 ? -6.282 -12.832 9.469 1.00 0.00 80 LYS A O 6
ATOM 9076 N N . SER A 1 81 ? -5.097 -14.141 8.083 1.00 0.00 81 SER A N 6
ATOM 9077 C CA . SER A 1 81 ? -6.231 -14.481 7.248 1.00 0.00 81 SER A CA 6
ATOM 9078 C C . SER A 1 81 ? -6.501 -15.982 7.301 1.00 0.00 81 SER A C 6
ATOM 9079 O O . SER A 1 81 ? -5.636 -16.768 7.694 1.00 0.00 81 SER A O 6
ATOM 9087 N N . SER A 1 82 ? -7.705 -16.365 6.906 1.00 0.00 82 SER A N 6
ATOM 9088 C CA . SER A 1 82 ? -8.091 -17.765 6.840 1.00 0.00 82 SER A CA 6
ATOM 9089 C C . SER A 1 82 ? -7.283 -18.502 5.771 1.00 0.00 82 SER A C 6
ATOM 9090 O O . SER A 1 82 ? -7.078 -19.710 5.854 1.00 0.00 82 SER A O 6
ATOM 9098 N N . VAL A 1 83 ? -6.824 -17.760 4.767 1.00 0.00 83 VAL A N 6
ATOM 9099 C CA . VAL A 1 83 ? -6.070 -18.344 3.660 1.00 0.00 83 VAL A CA 6
ATOM 9100 C C . VAL A 1 83 ? -4.560 -18.294 3.913 1.00 0.00 83 VAL A C 6
ATOM 9101 O O . VAL A 1 83 ? -3.771 -18.840 3.141 1.00 0.00 83 VAL A O 6
ATOM 9114 N N . GLY A 1 84 ? -4.166 -17.644 4.999 1.00 0.00 84 GLY A N 6
ATOM 9115 C CA . GLY A 1 84 ? -2.757 -17.461 5.295 1.00 0.00 84 GLY A CA 6
ATOM 9116 C C . GLY A 1 84 ? -2.499 -16.115 5.924 1.00 0.00 84 GLY A C 6
ATOM 9117 O O . GLY A 1 84 ? -3.163 -15.739 6.886 1.00 0.00 84 GLY A O 6
ATOM 9121 N N . PHE A 1 85 ? -1.539 -15.385 5.392 1.00 0.00 85 PHE A N 6
ATOM 9122 C CA . PHE A 1 85 ? -1.249 -14.049 5.889 1.00 0.00 85 PHE A CA 6
ATOM 9123 C C . PHE A 1 85 ? -1.089 -13.075 4.739 1.00 0.00 85 PHE A C 6
ATOM 9124 O O . PHE A 1 85 ? -0.434 -13.375 3.737 1.00 0.00 85 PHE A O 6
ATOM 9141 N N . LEU A 1 86 ? -1.701 -11.918 4.883 1.00 0.00 86 LEU A N 6
ATOM 9142 C CA . LEU A 1 86 ? -1.615 -10.889 3.876 1.00 0.00 86 LEU A CA 6
ATOM 9143 C C . LEU A 1 86 ? -0.701 -9.781 4.366 1.00 0.00 86 LEU A C 6
ATOM 9144 O O . LEU A 1 86 ? -0.785 -9.366 5.523 1.00 0.00 86 LEU A O 6
ATOM 9160 N N . ILE A 1 87 ? 0.180 -9.319 3.499 1.00 0.00 87 ILE A N 6
ATOM 9161 C CA . ILE A 1 87 ? 1.083 -8.238 3.843 1.00 0.00 87 ILE A CA 6
ATOM 9162 C C . ILE A 1 87 ? 0.638 -6.963 3.164 1.00 0.00 87 ILE A C 6
ATOM 9163 O O . ILE A 1 87 ? 0.585 -6.892 1.939 1.00 0.00 87 ILE A O 6
ATOM 9179 N N . VAL A 1 88 ? 0.313 -5.970 3.961 1.00 0.00 88 VAL A N 6
ATOM 9180 C CA . VAL A 1 88 ? -0.153 -4.701 3.438 1.00 0.00 88 VAL A CA 6
ATOM 9181 C C . VAL A 1 88 ? 0.962 -3.661 3.527 1.00 0.00 88 VAL A C 6
ATOM 9182 O O . VAL A 1 88 ? 1.695 -3.588 4.520 1.00 0.00 88 VAL A O 6
ATOM 9195 N N . ARG A 1 89 ? 1.109 -2.889 2.468 1.00 0.00 89 ARG A N 6
ATOM 9196 C CA . ARG A 1 89 ? 2.207 -1.955 2.347 1.00 0.00 89 ARG A CA 6
ATOM 9197 C C . ARG A 1 89 ? 1.713 -0.629 1.778 1.00 0.00 89 ARG A C 6
ATOM 9198 O O . ARG A 1 89 ? 1.176 -0.586 0.671 1.00 0.00 89 ARG A O 6
ATOM 9219 N N . LEU A 1 90 ? 1.874 0.440 2.550 1.00 0.00 90 LEU A N 6
ATOM 9220 C CA . LEU A 1 90 ? 1.513 1.775 2.093 1.00 0.00 90 LEU A CA 6
ATOM 9221 C C . LEU A 1 90 ? 2.566 2.313 1.159 1.00 0.00 90 LEU A C 6
ATOM 9222 O O . LEU A 1 90 ? 3.677 2.638 1.581 1.00 0.00 90 LEU A O 6
ATOM 9238 N N . ASP A 1 91 ? 2.222 2.399 -0.108 1.00 0.00 91 ASP A N 6
ATOM 9239 C CA . ASP A 1 91 ? 3.175 2.924 -1.087 1.00 0.00 91 ASP A CA 6
ATOM 9240 C C . ASP A 1 91 ? 3.227 4.444 -1.056 1.00 0.00 91 ASP A C 6
ATOM 9241 O O . ASP A 1 91 ? 4.295 5.030 -0.885 1.00 0.00 91 ASP A O 6
ATOM 9250 N N . ASP A 1 92 ? 2.073 5.086 -1.199 1.00 0.00 92 ASP A N 6
ATOM 9251 C CA . ASP A 1 92 ? 2.025 6.544 -1.238 1.00 0.00 92 ASP A CA 6
ATOM 9252 C C . ASP A 1 92 ? 0.655 7.062 -0.808 1.00 0.00 92 ASP A C 6
ATOM 9253 O O . ASP A 1 92 ? -0.297 6.288 -0.686 1.00 0.00 92 ASP A O 6
ATOM 9262 N N . ILE A 1 93 ? 0.560 8.375 -0.610 1.00 0.00 93 ILE A N 6
ATOM 9263 C CA . ILE A 1 93 ? -0.673 9.017 -0.167 1.00 0.00 93 ILE A CA 6
ATOM 9264 C C . ILE A 1 93 ? -0.936 10.283 -0.981 1.00 0.00 93 ILE A C 6
ATOM 9265 O O . ILE A 1 93 ? -0.057 11.140 -1.113 1.00 0.00 93 ILE A O 6
ATOM 9281 N N . GLN A 1 94 ? -2.139 10.399 -1.526 1.00 0.00 94 GLN A N 6
ATOM 9282 C CA . GLN A 1 94 ? -2.555 11.627 -2.183 1.00 0.00 94 GLN A CA 6
ATOM 9283 C C . GLN A 1 94 ? -3.771 12.200 -1.479 1.00 0.00 94 GLN A C 6
ATOM 9284 O O . GLN A 1 94 ? -4.831 11.572 -1.437 1.00 0.00 94 GLN A O 6
ATOM 9298 N N . ALA A 1 95 ? -3.627 13.397 -0.949 1.00 0.00 95 ALA A N 6
ATOM 9299 C CA . ALA A 1 95 ? -4.734 14.073 -0.309 1.00 0.00 95 ALA A CA 6
ATOM 9300 C C . ALA A 1 95 ? -5.553 14.822 -1.349 1.00 0.00 95 ALA A C 6
ATOM 9301 O O . ALA A 1 95 ? -5.452 16.044 -1.490 1.00 0.00 95 ALA A O 6
ATOM 9308 N N . ALA A 1 96 ? -6.342 14.061 -2.098 1.00 0.00 96 ALA A N 6
ATOM 9309 C CA . ALA A 1 96 ? -7.165 14.611 -3.161 1.00 0.00 96 ALA A CA 6
ATOM 9310 C C . ALA A 1 96 ? -8.144 15.646 -2.621 1.00 0.00 96 ALA A C 6
ATOM 9311 O O . ALA A 1 96 ? -8.753 15.450 -1.567 1.00 0.00 96 ALA A O 6
ATOM 9318 N N . HIS A 1 97 ? -8.257 16.748 -3.358 1.00 0.00 97 HIS A N 6
ATOM 9319 C CA . HIS A 1 97 ? -9.144 17.859 -3.019 1.00 0.00 97 HIS A CA 6
ATOM 9320 C C . HIS A 1 97 ? -8.577 18.690 -1.875 1.00 0.00 97 HIS A C 6
ATOM 9321 O O . HIS A 1 97 ? -8.431 18.218 -0.747 1.00 0.00 97 HIS A O 6
ATOM 9336 N N . HIS A 1 98 ? -8.262 19.936 -2.192 1.00 0.00 98 HIS A N 6
ATOM 9337 C CA . HIS A 1 98 ? -7.715 20.876 -1.222 1.00 0.00 98 HIS A CA 6
ATOM 9338 C C . HIS A 1 98 ? -8.206 22.287 -1.509 1.00 0.00 98 HIS A C 6
ATOM 9339 O O . HIS A 1 98 ? -8.616 23.006 -0.599 1.00 0.00 98 HIS A O 6
ATOM 9354 N N . HIS A 1 99 ? -8.173 22.671 -2.782 1.00 0.00 99 HIS A N 6
ATOM 9355 C CA . HIS A 1 99 ? -8.602 24.003 -3.188 1.00 0.00 99 HIS A CA 6
ATOM 9356 C C . HIS A 1 99 ? -8.545 24.139 -4.703 1.00 0.00 99 HIS A C 6
ATOM 9357 O O . HIS A 1 99 ? -9.572 24.161 -5.375 1.00 0.00 99 HIS A O 6
ATOM 9372 N N . HIS A 1 100 ? -7.333 24.222 -5.233 1.00 0.00 100 HIS A N 6
ATOM 9373 C CA . HIS A 1 100 ? -7.138 24.393 -6.666 1.00 0.00 100 HIS A CA 6
ATOM 9374 C C . HIS A 1 100 ? -6.492 23.149 -7.275 1.00 0.00 100 HIS A C 6
ATOM 9375 O O . HIS A 1 100 ? -6.575 22.932 -8.481 1.00 0.00 100 HIS A O 6
ATOM 9390 N N . HIS A 1 101 ? -5.839 22.341 -6.438 1.00 0.00 101 HIS A N 6
ATOM 9391 C CA . HIS A 1 101 ? -5.293 21.057 -6.890 1.00 0.00 101 HIS A CA 6
ATOM 9392 C C . HIS A 1 101 ? -6.430 20.123 -7.272 1.00 0.00 101 HIS A C 6
ATOM 9393 O O . HIS A 1 101 ? -6.350 19.387 -8.254 1.00 0.00 101 HIS A O 6
ATOM 9408 N N . HIS A 1 102 ? -7.485 20.177 -6.474 1.00 0.00 102 HIS A N 6
ATOM 9409 C CA . HIS A 1 102 ? -8.687 19.393 -6.683 1.00 0.00 102 HIS A CA 6
ATOM 9410 C C . HIS A 1 102 ? -9.697 19.853 -5.649 1.00 0.00 102 HIS A C 6
ATOM 9411 O O . HIS A 1 102 ? -10.911 19.652 -5.845 1.00 0.00 102 HIS A O 6
ATOM 9427 N N . THR A 1 1 ? -17.994 16.305 -5.190 1.00 0.00 1 THR A N 7
ATOM 9428 C CA . THR A 1 1 ? -16.897 16.289 -4.203 1.00 0.00 1 THR A CA 7
ATOM 9429 C C . THR A 1 1 ? -16.112 14.986 -4.310 1.00 0.00 1 THR A C 7
ATOM 9430 O O . THR A 1 1 ? -16.678 13.899 -4.204 1.00 0.00 1 THR A O 7
ATOM 9443 N N . GLN A 1 2 ? -14.811 15.099 -4.531 1.00 0.00 2 GLN A N 7
ATOM 9444 C CA . GLN A 1 2 ? -13.973 13.927 -4.707 1.00 0.00 2 GLN A CA 7
ATOM 9445 C C . GLN A 1 2 ? -13.402 13.439 -3.383 1.00 0.00 2 GLN A C 7
ATOM 9446 O O . GLN A 1 2 ? -12.938 14.221 -2.549 1.00 0.00 2 GLN A O 7
ATOM 9460 N N . PRO A 1 3 ? -13.469 12.124 -3.196 1.00 0.00 3 PRO A N 7
ATOM 9461 C CA . PRO A 1 3 ? -12.914 11.428 -2.032 1.00 0.00 3 PRO A CA 7
ATOM 9462 C C . PRO A 1 3 ? -11.406 11.244 -2.151 1.00 0.00 3 PRO A C 7
ATOM 9463 O O . PRO A 1 3 ? -10.865 11.156 -3.256 1.00 0.00 3 PRO A O 7
ATOM 9474 N N . GLN A 1 4 ? -10.729 11.189 -1.014 1.00 0.00 4 GLN A N 7
ATOM 9475 C CA . GLN A 1 4 ? -9.290 10.997 -1.004 1.00 0.00 4 GLN A CA 7
ATOM 9476 C C . GLN A 1 4 ? -8.963 9.584 -1.463 1.00 0.00 4 GLN A C 7
ATOM 9477 O O . GLN A 1 4 ? -9.802 8.686 -1.381 1.00 0.00 4 GLN A O 7
ATOM 9491 N N . ARG A 1 5 ? -7.755 9.390 -1.949 1.00 0.00 5 ARG A N 7
ATOM 9492 C CA . ARG A 1 5 ? -7.358 8.103 -2.484 1.00 0.00 5 ARG A CA 7
ATOM 9493 C C . ARG A 1 5 ? -6.033 7.666 -1.886 1.00 0.00 5 ARG A C 7
ATOM 9494 O O . ARG A 1 5 ? -5.208 8.496 -1.494 1.00 0.00 5 ARG A O 7
ATOM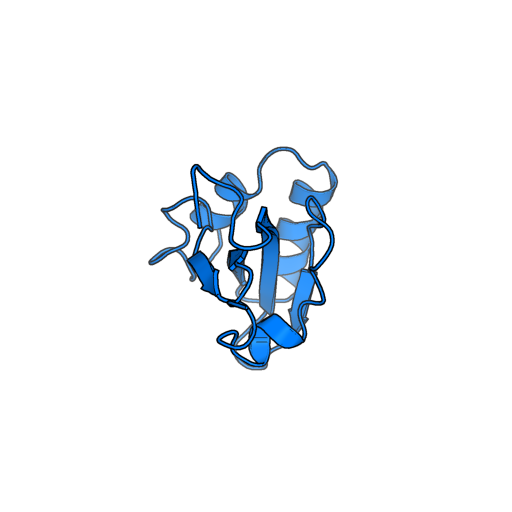 9515 N N . THR A 1 6 ? -5.846 6.364 -1.796 1.00 0.00 6 THR A N 7
ATOM 9516 C CA . THR A 1 6 ? -4.641 5.805 -1.218 1.00 0.00 6 THR A CA 7
ATOM 9517 C C . THR A 1 6 ? -4.137 4.639 -2.059 1.00 0.00 6 THR A C 7
ATOM 9518 O O . THR A 1 6 ? -4.924 3.814 -2.526 1.00 0.00 6 THR A O 7
ATOM 9529 N N . ARG A 1 7 ? -2.833 4.589 -2.271 1.00 0.00 7 ARG A N 7
ATOM 9530 C CA . ARG A 1 7 ? -2.234 3.523 -3.051 1.00 0.00 7 ARG A CA 7
ATOM 9531 C C . ARG A 1 7 ? -1.700 2.437 -2.124 1.00 0.00 7 ARG A C 7
ATOM 9532 O O . ARG A 1 7 ? -0.737 2.657 -1.381 1.00 0.00 7 ARG A O 7
ATOM 9553 N N . TYR A 1 8 ? -2.330 1.274 -2.161 1.00 0.00 8 TYR A N 7
ATOM 9554 C CA . TYR A 1 8 ? -1.924 0.162 -1.315 1.00 0.00 8 TYR A CA 7
ATOM 9555 C C . TYR A 1 8 ? -1.287 -0.951 -2.133 1.00 0.00 8 TYR A C 7
ATOM 9556 O O . TYR A 1 8 ? -1.759 -1.293 -3.220 1.00 0.00 8 TYR A O 7
ATOM 9574 N N . SER A 1 9 ? -0.216 -1.514 -1.606 1.00 0.00 9 SER A N 7
ATOM 9575 C CA . SER A 1 9 ? 0.395 -2.688 -2.197 1.00 0.00 9 SER A CA 7
ATOM 9576 C C . SER A 1 9 ? 0.203 -3.870 -1.256 1.00 0.00 9 SER A C 7
ATOM 9577 O O . SER A 1 9 ? 0.437 -3.745 -0.051 1.00 0.00 9 SER A O 7
ATOM 9585 N N . ILE A 1 10 ? -0.231 -5.004 -1.791 1.00 0.00 10 ILE A N 7
ATOM 9586 C CA . ILE A 1 10 ? -0.529 -6.170 -0.969 1.00 0.00 10 ILE A CA 7
ATOM 9587 C C . ILE A 1 10 ? -0.008 -7.433 -1.628 1.00 0.00 10 ILE A C 7
ATOM 9588 O O . ILE A 1 10 ? -0.004 -7.537 -2.853 1.00 0.00 10 ILE A O 7
ATOM 9604 N N . ILE A 1 11 ? 0.466 -8.373 -0.822 1.00 0.00 11 ILE A N 7
ATOM 9605 C CA . ILE A 1 11 ? 0.882 -9.668 -1.337 1.00 0.00 11 ILE A CA 7
ATOM 9606 C C . ILE A 1 11 ? 0.454 -10.773 -0.373 1.00 0.00 11 ILE A C 7
ATOM 9607 O O . ILE A 1 11 ? 0.409 -10.565 0.840 1.00 0.00 11 ILE A O 7
ATOM 9623 N N . GLN A 1 12 ? 0.128 -11.939 -0.909 1.00 0.00 12 GLN A N 7
ATOM 9624 C CA . GLN A 1 12 ? -0.324 -13.055 -0.091 1.00 0.00 12 GLN A CA 7
ATOM 9625 C C . GLN A 1 12 ? 0.824 -14.015 0.198 1.00 0.00 12 GLN A C 7
ATOM 9626 O O . GLN A 1 12 ? 1.502 -14.485 -0.718 1.00 0.00 12 GLN A O 7
ATOM 9640 N N . THR A 1 13 ? 1.036 -14.299 1.468 1.00 0.00 13 THR A N 7
ATOM 9641 C CA . THR A 1 13 ? 2.060 -15.241 1.882 1.00 0.00 13 THR A CA 7
ATOM 9642 C C . THR A 1 13 ? 1.433 -16.576 2.264 1.00 0.00 13 THR A C 7
ATOM 9643 O O . THR A 1 13 ? 0.366 -16.623 2.879 1.00 0.00 13 THR A O 7
ATOM 9654 N N . LYS A 1 14 ? 2.112 -17.653 1.876 1.00 0.00 14 LYS A N 7
ATOM 9655 C CA . LYS A 1 14 ? 1.618 -19.011 2.080 1.00 0.00 14 LYS A CA 7
ATOM 9656 C C . LYS A 1 14 ? 1.512 -19.357 3.557 1.00 0.00 14 LYS A C 7
ATOM 9657 O O . LYS A 1 14 ? 0.656 -20.141 3.957 1.00 0.00 14 LYS A O 7
ATOM 9676 N N . THR A 1 15 ? 2.398 -18.798 4.364 1.00 0.00 15 THR A N 7
ATOM 9677 C CA . THR A 1 15 ? 2.372 -19.032 5.796 1.00 0.00 15 THR A CA 7
ATOM 9678 C C . THR A 1 15 ? 2.942 -17.814 6.521 1.00 0.00 15 THR A C 7
ATOM 9679 O O . THR A 1 15 ? 3.467 -16.907 5.870 1.00 0.00 15 THR A O 7
ATOM 9690 N N . GLU A 1 16 ? 2.842 -17.780 7.845 1.00 0.00 16 GLU A N 7
ATOM 9691 C CA . GLU A 1 16 ? 3.343 -16.645 8.615 1.00 0.00 16 GLU A CA 7
ATOM 9692 C C . GLU A 1 16 ? 4.846 -16.518 8.419 1.00 0.00 16 GLU A C 7
ATOM 9693 O O . GLU A 1 16 ? 5.389 -15.415 8.338 1.00 0.00 16 GLU A O 7
ATOM 9705 N N . ASP A 1 17 ? 5.494 -17.670 8.318 1.00 0.00 17 ASP A N 7
ATOM 9706 C CA . ASP A 1 17 ? 6.932 -17.753 8.064 1.00 0.00 17 ASP A CA 7
ATOM 9707 C C . ASP A 1 17 ? 7.305 -16.958 6.818 1.00 0.00 17 ASP A C 7
ATOM 9708 O O . ASP A 1 17 ? 8.323 -16.262 6.783 1.00 0.00 17 ASP A O 7
ATOM 9717 N N . GLU A 1 18 ? 6.455 -17.056 5.803 1.00 0.00 18 GLU A N 7
ATOM 9718 C CA . GLU A 1 18 ? 6.678 -16.373 4.543 1.00 0.00 18 GLU A CA 7
ATOM 9719 C C . GLU A 1 18 ? 6.522 -14.875 4.736 1.00 0.00 18 GLU A C 7
ATOM 9720 O O . GLU A 1 18 ? 7.299 -14.084 4.205 1.00 0.00 18 GLU A O 7
ATOM 9732 N N . ALA A 1 19 ? 5.513 -14.499 5.515 1.00 0.00 19 ALA A N 7
ATOM 9733 C CA . ALA A 1 19 ? 5.265 -13.103 5.842 1.00 0.00 19 ALA A CA 7
ATOM 9734 C C . ALA A 1 19 ? 6.475 -12.501 6.543 1.00 0.00 19 ALA A C 7
ATOM 9735 O O . ALA A 1 19 ? 6.897 -11.393 6.222 1.00 0.00 19 ALA A O 7
ATOM 9742 N N . LYS A 1 20 ? 7.023 -13.247 7.499 1.00 0.00 20 LYS A N 7
ATOM 9743 C CA . LYS A 1 20 ? 8.228 -12.837 8.217 1.00 0.00 20 LYS A CA 7
ATOM 9744 C C . LYS A 1 20 ? 9.374 -12.555 7.257 1.00 0.00 20 LYS A C 7
ATOM 9745 O O . LYS A 1 20 ? 10.029 -11.520 7.351 1.00 0.00 20 LYS A O 7
ATOM 9764 N N . ALA A 1 21 ? 9.602 -13.471 6.326 1.00 0.00 21 ALA A N 7
ATOM 9765 C CA . ALA A 1 21 ? 10.680 -13.320 5.355 1.00 0.00 21 ALA A CA 7
ATOM 9766 C C . ALA A 1 21 ? 10.465 -12.082 4.488 1.00 0.00 21 ALA A C 7
ATOM 9767 O O . ALA A 1 21 ? 11.420 -11.421 4.073 1.00 0.00 21 ALA A O 7
ATOM 9774 N N . VAL A 1 22 ? 9.202 -11.776 4.230 1.00 0.00 22 VAL A N 7
ATOM 9775 C CA . VAL A 1 22 ? 8.839 -10.614 3.442 1.00 0.00 22 VAL A CA 7
ATOM 9776 C C . VAL A 1 22 ? 9.045 -9.342 4.253 1.00 0.00 22 VAL A C 7
ATOM 9777 O O . VAL A 1 22 ? 9.712 -8.408 3.804 1.00 0.00 22 VAL A O 7
ATOM 9790 N N . LEU A 1 23 ? 8.504 -9.326 5.464 1.00 0.00 23 LEU A N 7
ATOM 9791 C CA . LEU A 1 23 ? 8.560 -8.138 6.299 1.00 0.00 23 LEU A CA 7
ATOM 9792 C C . LEU A 1 23 ? 9.987 -7.850 6.750 1.00 0.00 23 LEU A C 7
ATOM 9793 O O . LEU A 1 23 ? 10.363 -6.696 6.924 1.00 0.00 23 LEU A O 7
ATOM 9809 N N . ASP A 1 24 ? 10.787 -8.896 6.904 1.00 0.00 24 ASP A N 7
ATOM 9810 C CA . ASP A 1 24 ? 12.173 -8.744 7.329 1.00 0.00 24 ASP A CA 7
ATOM 9811 C C . ASP A 1 24 ? 12.964 -7.976 6.280 1.00 0.00 24 ASP A C 7
ATOM 9812 O O . ASP A 1 24 ? 13.780 -7.116 6.604 1.00 0.00 24 ASP A O 7
ATOM 9821 N N . GLU A 1 25 ? 12.717 -8.287 5.016 1.00 0.00 25 GLU A N 7
ATOM 9822 C CA . GLU A 1 25 ? 13.416 -7.621 3.933 1.00 0.00 25 GLU A CA 7
ATOM 9823 C C . GLU A 1 25 ? 12.866 -6.211 3.704 1.00 0.00 25 GLU A C 7
ATOM 9824 O O . GLU A 1 25 ? 13.628 -5.276 3.455 1.00 0.00 25 GLU A O 7
ATOM 9836 N N . LEU A 1 26 ? 11.546 -6.044 3.808 1.00 0.00 26 LEU A N 7
ATOM 9837 C CA . LEU A 1 26 ? 10.953 -4.718 3.658 1.00 0.00 26 LEU A CA 7
ATOM 9838 C C . LEU A 1 26 ? 11.276 -3.858 4.873 1.00 0.00 26 LEU A C 7
ATOM 9839 O O . LEU A 1 26 ? 11.092 -2.646 4.854 1.00 0.00 26 LEU A O 7
ATOM 9855 N N . ASN A 1 27 ? 11.752 -4.504 5.930 1.00 0.00 27 ASN A N 7
ATOM 9856 C CA . ASN A 1 27 ? 12.251 -3.797 7.104 1.00 0.00 27 ASN A CA 7
ATOM 9857 C C . ASN A 1 27 ? 13.460 -2.950 6.727 1.00 0.00 27 ASN A C 7
ATOM 9858 O O . ASN A 1 27 ? 13.661 -1.866 7.276 1.00 0.00 27 ASN A O 7
ATOM 9869 N N . LYS A 1 28 ? 14.252 -3.436 5.767 1.00 0.00 28 LYS A N 7
ATOM 9870 C CA . LYS A 1 28 ? 15.338 -2.642 5.215 1.00 0.00 28 LYS A CA 7
ATOM 9871 C C . LYS A 1 28 ? 14.761 -1.532 4.345 1.00 0.00 28 LYS A C 7
ATOM 9872 O O . LYS A 1 28 ? 15.342 -0.455 4.203 1.00 0.00 28 LYS A O 7
ATOM 9891 N N . GLY A 1 29 ? 13.603 -1.821 3.759 1.00 0.00 29 GLY A N 7
ATOM 9892 C CA . GLY A 1 29 ? 12.910 -0.861 2.930 1.00 0.00 29 GLY A CA 7
ATOM 9893 C C . GLY A 1 29 ? 13.490 -0.780 1.539 1.00 0.00 29 GLY A C 7
ATOM 9894 O O . GLY A 1 29 ? 13.437 0.271 0.907 1.00 0.00 29 GLY A O 7
ATOM 9898 N N . GLY A 1 30 ? 14.050 -1.885 1.051 1.00 0.00 30 GLY A N 7
ATOM 9899 C CA . GLY A 1 30 ? 14.708 -1.838 -0.236 1.00 0.00 30 GLY A CA 7
ATOM 9900 C C . GLY A 1 30 ? 13.785 -2.145 -1.391 1.00 0.00 30 GLY A C 7
ATOM 9901 O O . GLY A 1 30 ? 13.554 -1.287 -2.246 1.00 0.00 30 GLY A O 7
ATOM 9905 N N . ASP A 1 31 ? 13.249 -3.350 -1.432 1.00 0.00 31 ASP A N 7
ATOM 9906 C CA . ASP A 1 31 ? 12.329 -3.715 -2.500 1.00 0.00 31 ASP A CA 7
ATOM 9907 C C . ASP A 1 31 ? 11.154 -4.538 -1.981 1.00 0.00 31 ASP A C 7
ATOM 9908 O O . ASP A 1 31 ? 11.344 -5.644 -1.487 1.00 0.00 31 ASP A O 7
ATOM 9917 N N . PHE A 1 32 ? 9.951 -3.994 -2.083 1.00 0.00 32 PHE A N 7
ATOM 9918 C CA . PHE A 1 32 ? 8.735 -4.738 -1.765 1.00 0.00 32 PHE A CA 7
ATOM 9919 C C . PHE A 1 32 ? 8.270 -5.554 -2.965 1.00 0.00 32 PHE A C 7
ATOM 9920 O O . PHE A 1 32 ? 7.836 -6.696 -2.820 1.00 0.00 32 PHE A O 7
ATOM 9937 N N . ALA A 1 33 ? 8.357 -4.948 -4.145 1.00 0.00 33 ALA A N 7
ATOM 9938 C CA . ALA A 1 33 ? 7.929 -5.589 -5.386 1.00 0.00 33 ALA A CA 7
ATOM 9939 C C . ALA A 1 33 ? 8.650 -6.914 -5.596 1.00 0.00 33 ALA A C 7
ATOM 9940 O O . ALA A 1 33 ? 8.086 -7.864 -6.137 1.00 0.00 33 ALA A O 7
ATOM 9947 N N . ALA A 1 34 ? 9.896 -6.971 -5.149 1.00 0.00 34 ALA A N 7
ATOM 9948 C CA . ALA A 1 34 ? 10.691 -8.188 -5.245 1.00 0.00 34 ALA A CA 7
ATOM 9949 C C . ALA A 1 34 ? 10.090 -9.275 -4.368 1.00 0.00 34 ALA A C 7
ATOM 9950 O O . ALA A 1 34 ? 9.930 -10.419 -4.790 1.00 0.00 34 ALA A O 7
ATOM 9957 N N . LEU A 1 35 ? 9.719 -8.885 -3.156 1.00 0.00 35 LEU A N 7
ATOM 9958 C CA . LEU A 1 35 ? 9.121 -9.796 -2.188 1.00 0.00 35 LEU A CA 7
ATOM 9959 C C . LEU A 1 35 ? 7.802 -10.321 -2.736 1.00 0.00 35 LEU A C 7
ATOM 9960 O O . LEU A 1 35 ? 7.448 -11.489 -2.559 1.00 0.00 35 LEU A O 7
ATOM 9976 N N . ALA A 1 36 ? 7.098 -9.428 -3.423 1.00 0.00 36 ALA A N 7
ATOM 9977 C CA . ALA A 1 36 ? 5.815 -9.735 -4.027 1.00 0.00 36 ALA A CA 7
ATOM 9978 C C . ALA A 1 36 ? 5.947 -10.819 -5.088 1.00 0.00 36 ALA A C 7
ATOM 9979 O O . ALA A 1 36 ? 5.197 -11.791 -5.099 1.00 0.00 36 ALA A O 7
ATOM 9986 N N . LYS A 1 37 ? 6.918 -10.647 -5.969 1.00 0.00 37 LYS A N 7
ATOM 9987 C CA . LYS A 1 37 ? 7.067 -11.525 -7.117 1.00 0.00 37 LYS A CA 7
ATOM 9988 C C . LYS A 1 37 ? 7.736 -12.847 -6.747 1.00 0.00 37 LYS A C 7
ATOM 9989 O O . LYS A 1 37 ? 7.452 -13.882 -7.346 1.00 0.00 37 LYS A O 7
ATOM 10008 N N . GLU A 1 38 ? 8.652 -12.811 -5.797 1.00 0.00 38 GLU A N 7
ATOM 10009 C CA . GLU A 1 38 ? 9.382 -14.012 -5.428 1.00 0.00 38 GLU A CA 7
ATOM 10010 C C . GLU A 1 38 ? 8.584 -14.933 -4.501 1.00 0.00 38 GLU A C 7
ATOM 10011 O O . GLU A 1 38 ? 8.377 -16.107 -4.811 1.00 0.00 38 GLU A O 7
ATOM 10023 N N . LYS A 1 39 ? 8.128 -14.404 -3.372 1.00 0.00 39 LYS A N 7
ATOM 10024 C CA . LYS A 1 39 ? 7.583 -15.254 -2.317 1.00 0.00 39 LYS A CA 7
ATOM 10025 C C . LYS A 1 39 ? 6.050 -15.333 -2.345 1.00 0.00 39 LYS A C 7
ATOM 10026 O O . LYS A 1 39 ? 5.447 -16.331 -1.950 1.00 0.00 39 LYS A O 7
ATOM 10045 N N . SER A 1 40 ? 5.422 -14.347 -2.893 1.00 0.00 40 SER A N 7
ATOM 10046 C CA . SER A 1 40 ? 3.997 -14.217 -2.712 1.00 0.00 40 SER A CA 7
ATOM 10047 C C . SER A 1 40 ? 3.188 -14.951 -3.785 1.00 0.00 40 SER A C 7
ATOM 10048 O O . SER A 1 40 ? 3.642 -15.149 -4.911 1.00 0.00 40 SER A O 7
ATOM 10056 N N . ALA A 1 41 ? 1.978 -15.365 -3.404 1.00 0.00 41 ALA A N 7
ATOM 10057 C CA . ALA A 1 41 ? 1.016 -15.942 -4.337 1.00 0.00 41 ALA A CA 7
ATOM 10058 C C . ALA A 1 41 ? 0.270 -14.833 -5.074 1.00 0.00 41 ALA A C 7
ATOM 10059 O O . ALA A 1 41 ? -0.600 -15.085 -5.904 1.00 0.00 41 ALA A O 7
ATOM 10066 N N . ASP A 1 42 ? 0.636 -13.600 -4.755 1.00 0.00 42 ASP A N 7
ATOM 10067 C CA . ASP A 1 42 ? 0.076 -12.402 -5.377 1.00 0.00 42 ASP A CA 7
ATOM 10068 C C . ASP A 1 42 ? 0.428 -12.325 -6.859 1.00 0.00 42 ASP A C 7
ATOM 10069 O O . ASP A 1 42 ? -0.192 -11.576 -7.606 1.00 0.00 42 ASP A O 7
ATOM 10078 N N . ILE A 1 43 ? 1.418 -13.119 -7.276 1.00 0.00 43 ILE A N 7
ATOM 10079 C CA . ILE A 1 43 ? 2.210 -12.878 -8.488 1.00 0.00 43 ILE A CA 7
ATOM 10080 C C . ILE A 1 43 ? 1.390 -12.732 -9.766 1.00 0.00 43 ILE A C 7
ATOM 10081 O O . ILE A 1 43 ? 1.913 -12.253 -10.774 1.00 0.00 43 ILE A O 7
ATOM 10097 N N . ILE A 1 44 ? 0.133 -13.151 -9.749 1.00 0.00 44 ILE A N 7
ATOM 10098 C CA . ILE A 1 44 ? -0.781 -12.811 -10.831 1.00 0.00 44 ILE A CA 7
ATOM 10099 C C . ILE A 1 44 ? -0.757 -11.295 -11.068 1.00 0.00 44 ILE A C 7
ATOM 10100 O O . ILE A 1 44 ? -0.708 -10.826 -12.208 1.00 0.00 44 ILE A O 7
ATOM 10116 N N . SER A 1 45 ? -0.767 -10.541 -9.974 1.00 0.00 45 SER A N 7
ATOM 10117 C CA . SER A 1 45 ? -0.681 -9.091 -10.032 1.00 0.00 45 SER A CA 7
ATOM 10118 C C . SER A 1 45 ? 0.673 -8.597 -9.515 1.00 0.00 45 SER A C 7
ATOM 10119 O O . SER A 1 45 ? 1.143 -7.547 -9.930 1.00 0.00 45 SER A O 7
ATOM 10127 N N . ALA A 1 46 ? 1.312 -9.389 -8.649 1.00 0.00 46 ALA A N 7
ATOM 10128 C CA . ALA A 1 46 ? 2.558 -8.993 -7.970 1.00 0.00 46 ALA A CA 7
ATOM 10129 C C . ALA A 1 46 ? 3.623 -8.481 -8.929 1.00 0.00 46 ALA A C 7
ATOM 10130 O O . ALA A 1 46 ? 4.474 -7.687 -8.541 1.00 0.00 46 ALA A O 7
ATOM 10137 N N . ARG A 1 47 ? 3.601 -8.967 -10.162 1.00 0.00 47 ARG A N 7
ATOM 10138 C CA . ARG A 1 47 ? 4.542 -8.517 -11.185 1.00 0.00 47 ARG A CA 7
ATOM 10139 C C . ARG A 1 47 ? 4.528 -6.992 -11.340 1.00 0.00 47 ARG A C 7
ATOM 10140 O O . ARG A 1 47 ? 5.510 -6.400 -11.784 1.00 0.00 47 ARG A O 7
ATOM 10161 N N . ASN A 1 48 ? 3.414 -6.362 -10.970 1.00 0.00 48 ASN A N 7
ATOM 10162 C CA . ASN A 1 48 ? 3.294 -4.905 -11.051 1.00 0.00 48 ASN A CA 7
ATOM 10163 C C . ASN A 1 48 ? 3.771 -4.245 -9.755 1.00 0.00 48 ASN A C 7
ATOM 10164 O O . ASN A 1 48 ? 3.574 -3.046 -9.542 1.00 0.00 48 ASN A O 7
ATOM 10175 N N . GLY A 1 49 ? 4.399 -5.040 -8.897 1.00 0.00 49 GLY A N 7
ATOM 10176 C CA . GLY A 1 49 ? 4.866 -4.554 -7.614 1.00 0.00 49 GLY A CA 7
ATOM 10177 C C . GLY A 1 49 ? 3.834 -4.734 -6.519 1.00 0.00 49 GLY A C 7
ATOM 10178 O O . GLY A 1 49 ? 3.870 -4.040 -5.501 1.00 0.00 49 GLY A O 7
ATOM 10182 N N . GLY A 1 50 ? 2.919 -5.677 -6.732 1.00 0.00 50 GLY A N 7
ATOM 10183 C CA . GLY A 1 50 ? 1.854 -5.928 -5.771 1.00 0.00 50 GLY A CA 7
ATOM 10184 C C . GLY A 1 50 ? 0.960 -4.718 -5.598 1.00 0.00 50 GLY A C 7
ATOM 10185 O O . GLY A 1 50 ? 0.368 -4.506 -4.539 1.00 0.00 50 GLY A O 7
ATOM 10189 N N . ASP A 1 51 ? 0.856 -3.931 -6.653 1.00 0.00 51 ASP A N 7
ATOM 10190 C CA . ASP A 1 51 ? 0.164 -2.657 -6.599 1.00 0.00 51 ASP A CA 7
ATOM 10191 C C . ASP A 1 51 ? -1.307 -2.814 -6.952 1.00 0.00 51 ASP A C 7
ATOM 10192 O O . ASP A 1 51 ? -1.662 -3.154 -8.085 1.00 0.00 51 ASP A O 7
ATOM 10201 N N . MET A 1 52 ? -2.165 -2.577 -5.970 1.00 0.00 52 MET A N 7
ATOM 10202 C CA . MET A 1 52 ? -3.603 -2.632 -6.181 1.00 0.00 52 MET A CA 7
ATOM 10203 C C . MET A 1 52 ? -4.069 -1.394 -6.926 1.00 0.00 52 MET A C 7
ATOM 10204 O O . MET A 1 52 ? -5.158 -1.367 -7.500 1.00 0.00 52 MET A O 7
ATOM 10218 N N . GLY A 1 53 ? -3.244 -0.364 -6.893 1.00 0.00 53 GLY A N 7
ATOM 10219 C CA . GLY A 1 53 ? -3.559 0.859 -7.579 1.00 0.00 53 GLY A CA 7
ATOM 10220 C C . GLY A 1 53 ? -4.101 1.900 -6.637 1.00 0.00 53 GLY A C 7
ATOM 10221 O O . GLY A 1 53 ? -3.754 1.922 -5.454 1.00 0.00 53 GLY A O 7
ATOM 10225 N N . TRP A 1 54 ? -4.966 2.747 -7.150 1.00 0.00 54 TRP A N 7
ATOM 10226 C CA . TRP A 1 54 ? -5.536 3.816 -6.364 1.00 0.00 54 TRP A CA 7
ATOM 10227 C C . TRP A 1 54 ? -6.999 3.561 -6.072 1.00 0.00 54 TRP A C 7
ATOM 10228 O O . TRP A 1 54 ? -7.842 3.572 -6.972 1.00 0.00 54 TRP A O 7
ATOM 10249 N N . LEU A 1 55 ? -7.289 3.313 -4.813 1.00 0.00 55 LEU A N 7
ATOM 10250 C CA . LEU A 1 55 ? -8.656 3.163 -4.368 1.00 0.00 55 LEU A CA 7
ATOM 10251 C C . LEU A 1 55 ? -9.137 4.464 -3.743 1.00 0.00 55 LEU A C 7
ATOM 10252 O O . LEU A 1 55 ? -8.336 5.259 -3.249 1.00 0.00 55 LEU A O 7
ATOM 10268 N N . GLU A 1 56 ? -10.435 4.688 -3.792 1.00 0.00 56 GLU A N 7
ATOM 10269 C CA . GLU A 1 56 ? -11.025 5.860 -3.171 1.00 0.00 56 GLU A CA 7
ATOM 10270 C C . GLU A 1 56 ? -11.405 5.511 -1.748 1.00 0.00 56 GLU A C 7
ATOM 10271 O O . GLU A 1 56 ? -11.872 4.405 -1.483 1.00 0.00 56 GLU A O 7
ATOM 10283 N N . ASP A 1 57 ? -11.191 6.422 -0.826 1.00 0.00 57 ASP A N 7
ATOM 10284 C CA . ASP A 1 57 ? -11.495 6.136 0.559 1.00 0.00 57 ASP A CA 7
ATOM 10285 C C . ASP A 1 57 ? -12.998 5.992 0.746 1.00 0.00 57 ASP A C 7
ATOM 10286 O O . ASP A 1 57 ? -13.789 6.600 0.017 1.00 0.00 57 ASP A O 7
ATOM 10295 N N . ALA A 1 58 ? -13.360 5.161 1.710 1.00 0.00 58 ALA A N 7
ATOM 10296 C CA . ALA A 1 58 ? -14.747 4.797 2.006 1.00 0.00 58 ALA A CA 7
ATOM 10297 C C . ALA A 1 58 ? -15.355 3.909 0.914 1.00 0.00 58 ALA A C 7
ATOM 10298 O O . ALA A 1 58 ? -16.551 3.613 0.936 1.00 0.00 58 ALA A O 7
ATOM 10305 N N . THR A 1 59 ? -14.532 3.476 -0.035 1.00 0.00 59 THR A N 7
ATOM 10306 C CA . THR A 1 59 ? -14.926 2.424 -0.969 1.00 0.00 59 THR A CA 7
ATOM 10307 C C . THR A 1 59 ? -14.096 1.176 -0.694 1.00 0.00 59 THR A C 7
ATOM 10308 O O . THR A 1 59 ? -14.190 0.168 -1.396 1.00 0.00 59 THR A O 7
ATOM 10319 N N . ILE A 1 60 ? -13.281 1.268 0.346 1.00 0.00 60 ILE A N 7
ATOM 10320 C CA . ILE A 1 60 ? -12.258 0.274 0.627 1.00 0.00 60 ILE A CA 7
ATOM 10321 C C . ILE A 1 60 ? -12.819 -0.866 1.465 1.00 0.00 60 ILE A C 7
ATOM 10322 O O . ILE A 1 60 ? -13.565 -0.633 2.422 1.00 0.00 60 ILE A O 7
ATOM 10338 N N . PRO A 1 61 ? -12.480 -2.115 1.110 1.00 0.00 61 PRO A N 7
ATOM 10339 C CA . PRO A 1 61 ? -12.803 -3.275 1.936 1.00 0.00 61 PRO A CA 7
ATOM 10340 C C . PRO A 1 61 ? -12.128 -3.171 3.300 1.00 0.00 61 PRO A C 7
ATOM 10341 O O . PRO A 1 61 ? -10.968 -2.754 3.405 1.00 0.00 61 PRO A O 7
ATOM 10352 N N . ASP A 1 62 ? -12.863 -3.555 4.337 1.00 0.00 62 ASP A N 7
ATOM 10353 C CA . ASP A 1 62 ? -12.433 -3.362 5.721 1.00 0.00 62 ASP A CA 7
ATOM 10354 C C . ASP A 1 62 ? -11.107 -4.048 6.010 1.00 0.00 62 ASP A C 7
ATOM 10355 O O . ASP A 1 62 ? -10.398 -3.657 6.934 1.00 0.00 62 ASP A O 7
ATOM 10364 N N . GLU A 1 63 ? -10.781 -5.070 5.226 1.00 0.00 63 GLU A N 7
ATOM 10365 C CA . GLU A 1 63 ? -9.510 -5.774 5.357 1.00 0.00 63 GLU A CA 7
ATOM 10366 C C . GLU A 1 63 ? -8.333 -4.795 5.285 1.00 0.00 63 GLU A C 7
ATOM 10367 O O . GLU A 1 63 ? -7.439 -4.825 6.132 1.00 0.00 63 GLU A O 7
ATOM 10379 N N . LEU A 1 64 ? -8.354 -3.906 4.294 1.00 0.00 64 LEU A N 7
ATOM 10380 C CA . LEU A 1 64 ? -7.264 -2.951 4.114 1.00 0.00 64 LEU A CA 7
ATOM 10381 C C . LEU A 1 64 ? -7.438 -1.732 5.015 1.00 0.00 64 LEU A C 7
ATOM 10382 O O . LEU A 1 64 ? -6.470 -1.046 5.334 1.00 0.00 64 LEU A O 7
ATOM 10398 N N . LYS A 1 65 ? -8.668 -1.461 5.431 1.00 0.00 65 LYS A N 7
ATOM 10399 C CA . LYS A 1 65 ? -8.916 -0.354 6.349 1.00 0.00 65 LYS A CA 7
ATOM 10400 C C . LYS A 1 65 ? -8.353 -0.677 7.728 1.00 0.00 65 LYS A C 7
ATOM 10401 O O . LYS A 1 65 ? -7.799 0.186 8.403 1.00 0.00 65 LYS A O 7
ATOM 10420 N N . ASN A 1 66 ? -8.474 -1.938 8.122 1.00 0.00 66 ASN A N 7
ATOM 10421 C CA . ASN A 1 66 ? -7.979 -2.395 9.416 1.00 0.00 66 ASN A CA 7
ATOM 10422 C C . ASN A 1 66 ? -6.475 -2.644 9.375 1.00 0.00 66 ASN A C 7
ATOM 10423 O O . ASN A 1 66 ? -5.866 -2.949 10.401 1.00 0.00 66 ASN A O 7
ATOM 10434 N N . ALA A 1 67 ? -5.884 -2.521 8.186 1.00 0.00 67 ALA A N 7
ATOM 10435 C CA . ALA A 1 67 ? -4.449 -2.743 8.004 1.00 0.00 67 ALA A CA 7
ATOM 10436 C C . ALA A 1 67 ? -3.612 -1.825 8.895 1.00 0.00 67 ALA A C 7
ATOM 10437 O O . ALA A 1 67 ? -2.471 -2.141 9.232 1.00 0.00 67 ALA A O 7
ATOM 10444 N N . GLY A 1 68 ? -4.188 -0.685 9.268 1.00 0.00 68 GLY A N 7
ATOM 10445 C CA . GLY A 1 68 ? -3.514 0.237 10.163 1.00 0.00 68 GLY A CA 7
ATOM 10446 C C . GLY A 1 68 ? -2.507 1.106 9.441 1.00 0.00 68 GLY A C 7
ATOM 10447 O O . GLY A 1 68 ? -1.612 1.689 10.055 1.00 0.00 68 GLY A O 7
ATOM 10451 N N . LEU A 1 69 ? -2.661 1.213 8.136 1.00 0.00 69 LEU A N 7
ATOM 10452 C CA . LEU A 1 69 ? -1.709 1.942 7.324 1.00 0.00 69 LEU A CA 7
ATOM 10453 C C . LEU A 1 69 ? -2.159 3.383 7.083 1.00 0.00 69 LEU A C 7
ATOM 10454 O O . LEU A 1 69 ? -2.930 3.665 6.166 1.00 0.00 69 LEU A O 7
ATOM 10470 N N . LYS A 1 70 ? -1.677 4.282 7.936 1.00 0.00 70 LYS A N 7
ATOM 10471 C CA . LYS A 1 70 ? -1.957 5.710 7.803 1.00 0.00 70 LYS A CA 7
ATOM 10472 C C . LYS A 1 70 ? -0.778 6.470 7.178 1.00 0.00 70 LYS A C 7
ATOM 10473 O O . LYS A 1 70 ? -0.955 7.263 6.255 1.00 0.00 70 LYS A O 7
ATOM 10492 N N . GLU A 1 71 ? 0.424 6.218 7.692 1.00 0.00 71 GLU A N 7
ATOM 10493 C CA . GLU A 1 71 ? 1.608 7.002 7.329 1.00 0.00 71 GLU A CA 7
ATOM 10494 C C . GLU A 1 71 ? 2.264 6.491 6.051 1.00 0.00 71 GLU A C 7
ATOM 10495 O O . GLU A 1 71 ? 2.587 5.313 5.943 1.00 0.00 71 GLU A O 7
ATOM 10507 N N . LYS A 1 72 ? 2.524 7.399 5.117 1.00 0.00 72 LYS A N 7
ATOM 10508 C CA . LYS A 1 72 ? 3.031 7.026 3.800 1.00 0.00 72 LYS A CA 7
ATOM 10509 C C . LYS A 1 72 ? 4.434 6.439 3.899 1.00 0.00 72 LYS A C 7
ATOM 10510 O O . LYS A 1 72 ? 5.378 7.112 4.320 1.00 0.00 72 LYS A O 7
ATOM 10529 N N . GLY A 1 73 ? 4.558 5.178 3.500 1.00 0.00 73 GLY A N 7
ATOM 10530 C CA . GLY A 1 73 ? 5.824 4.493 3.586 1.00 0.00 73 GLY A CA 7
ATOM 10531 C C . GLY A 1 73 ? 5.866 3.545 4.761 1.00 0.00 73 GLY A C 7
ATOM 10532 O O . GLY A 1 73 ? 6.868 2.864 4.975 1.00 0.00 73 GLY A O 7
ATOM 10536 N N . GLN A 1 74 ? 4.781 3.499 5.531 1.00 0.00 74 GLN A N 7
ATOM 10537 C CA . GLN A 1 74 ? 4.684 2.544 6.619 1.00 0.00 74 GLN A CA 7
ATOM 10538 C C . GLN A 1 74 ? 4.577 1.148 6.039 1.00 0.00 74 GLN A C 7
ATOM 10539 O O . GLN A 1 74 ? 3.727 0.872 5.185 1.00 0.00 74 GLN A O 7
ATOM 10553 N N . LEU A 1 75 ? 5.452 0.282 6.492 1.00 0.00 75 LEU A N 7
ATOM 10554 C CA . LEU A 1 75 ? 5.553 -1.054 5.948 1.00 0.00 75 LEU A CA 7
ATOM 10555 C C . LEU A 1 75 ? 5.213 -2.094 7.003 1.00 0.00 75 LEU A C 7
ATOM 10556 O O . LEU A 1 75 ? 5.118 -1.777 8.189 1.00 0.00 75 LEU A O 7
ATOM 10572 N N . SER A 1 76 ? 4.994 -3.321 6.545 1.00 0.00 76 SER A N 7
ATOM 10573 C CA . SER A 1 76 ? 4.890 -4.481 7.425 1.00 0.00 76 SER A CA 7
ATOM 10574 C C . SER A 1 76 ? 3.540 -4.516 8.129 1.00 0.00 76 SER A C 7
ATOM 10575 O O . SER A 1 76 ? 3.446 -4.501 9.360 1.00 0.00 76 SER A O 7
ATOM 10583 N N . GLY A 1 77 ? 2.492 -4.536 7.329 1.00 0.00 77 GLY A N 7
ATOM 10584 C CA . GLY A 1 77 ? 1.175 -4.796 7.847 1.00 0.00 77 GLY A CA 7
ATOM 10585 C C . GLY A 1 77 ? 0.769 -6.218 7.545 1.00 0.00 77 GLY A C 7
ATOM 10586 O O . GLY A 1 77 ? 0.444 -6.542 6.404 1.00 0.00 77 GLY A O 7
ATOM 10590 N N . VAL A 1 78 ? 0.820 -7.077 8.549 1.00 0.00 78 VAL A N 7
ATOM 10591 C CA . VAL A 1 78 ? 0.535 -8.484 8.349 1.00 0.00 78 VAL A CA 7
ATOM 10592 C C . VAL A 1 78 ? -0.893 -8.783 8.767 1.00 0.00 78 VAL A C 7
ATOM 10593 O O . VAL A 1 78 ? -1.243 -8.698 9.944 1.00 0.00 78 VAL A O 7
ATOM 10606 N N . ILE A 1 79 ? -1.708 -9.128 7.793 1.00 0.00 79 ILE A N 7
ATOM 10607 C CA . ILE A 1 79 ? -3.108 -9.413 8.028 1.00 0.00 79 ILE A CA 7
ATOM 10608 C C . ILE A 1 79 ? -3.335 -10.913 8.032 1.00 0.00 79 ILE A C 7
ATOM 10609 O O . ILE A 1 79 ? -3.104 -11.588 7.028 1.00 0.00 79 ILE A O 7
ATOM 10625 N N . LYS A 1 80 ? -3.766 -11.436 9.165 1.00 0.00 80 LYS A N 7
ATOM 10626 C CA . LYS A 1 80 ? -3.959 -12.865 9.300 1.00 0.00 80 LYS A CA 7
ATOM 10627 C C . LYS A 1 80 ? -5.339 -13.285 8.834 1.00 0.00 80 LYS A C 7
ATOM 10628 O O . LYS A 1 80 ? -6.357 -12.747 9.276 1.00 0.00 80 LYS A O 7
ATOM 10647 N N . SER A 1 81 ? -5.355 -14.251 7.943 1.00 0.00 81 SER A N 7
ATOM 10648 C CA . SER A 1 81 ? -6.583 -14.864 7.481 1.00 0.00 81 SER A CA 7
ATOM 10649 C C . SER A 1 81 ? -6.458 -16.377 7.601 1.00 0.00 81 SER A C 7
ATOM 10650 O O . SER A 1 81 ? -5.349 -16.909 7.609 1.00 0.00 81 SER A O 7
ATOM 10658 N N . SER A 1 82 ? -7.585 -17.063 7.717 1.00 0.00 82 SER A N 7
ATOM 10659 C CA . SER A 1 82 ? -7.589 -18.514 7.880 1.00 0.00 82 SER A CA 7
ATOM 10660 C C . SER A 1 82 ? -6.917 -19.212 6.694 1.00 0.00 82 SER A C 7
ATOM 10661 O O . SER A 1 82 ? -6.368 -20.307 6.831 1.00 0.00 82 SER A O 7
ATOM 10669 N N . VAL A 1 83 ? -6.953 -18.565 5.535 1.00 0.00 83 VAL A N 7
ATOM 10670 C CA . VAL A 1 83 ? -6.397 -19.142 4.320 1.00 0.00 83 VAL A CA 7
ATOM 10671 C C . VAL A 1 83 ? -4.901 -18.824 4.180 1.00 0.00 83 VAL A C 7
ATOM 10672 O O . VAL A 1 83 ? -4.181 -19.486 3.432 1.00 0.00 83 VAL A O 7
ATOM 10685 N N . GLY A 1 84 ? -4.434 -17.824 4.917 1.00 0.00 84 GLY A N 7
ATOM 10686 C CA . GLY A 1 84 ? -3.049 -17.412 4.816 1.00 0.00 84 GLY A CA 7
ATOM 10687 C C . GLY A 1 84 ? -2.842 -15.999 5.311 1.00 0.00 84 GLY A C 7
ATOM 10688 O O . GLY A 1 84 ? -3.754 -15.393 5.868 1.00 0.00 84 GLY A O 7
ATOM 10692 N N . PHE A 1 85 ? -1.656 -15.463 5.098 1.00 0.00 85 PHE A N 7
ATOM 10693 C CA . PHE A 1 85 ? -1.325 -14.143 5.606 1.00 0.00 85 PHE A CA 7
ATOM 10694 C C . PHE A 1 85 ? -1.159 -13.151 4.469 1.00 0.00 85 PHE A C 7
ATOM 10695 O O . PHE A 1 85 ? -0.606 -13.482 3.421 1.00 0.00 85 PHE A O 7
ATOM 10712 N N . LEU A 1 86 ? -1.641 -11.941 4.679 1.00 0.00 86 LEU A N 7
ATOM 10713 C CA . LEU A 1 86 ? -1.558 -10.899 3.673 1.00 0.00 86 LEU A CA 7
ATOM 10714 C C . LEU A 1 86 ? -0.631 -9.783 4.139 1.00 0.00 86 LEU A C 7
ATOM 10715 O O . LEU A 1 86 ? -0.689 -9.361 5.292 1.00 0.00 86 LEU A O 7
ATOM 10731 N N . ILE A 1 87 ? 0.228 -9.321 3.245 1.00 0.00 87 ILE A N 7
ATOM 10732 C CA . ILE A 1 87 ? 1.131 -8.222 3.551 1.00 0.00 87 ILE A CA 7
ATOM 10733 C C . ILE A 1 87 ? 0.637 -6.955 2.879 1.00 0.00 87 ILE A C 7
ATOM 10734 O O . ILE A 1 87 ? 0.328 -6.963 1.691 1.00 0.00 87 ILE A O 7
ATOM 10750 N N . VAL A 1 88 ? 0.557 -5.880 3.638 1.00 0.00 88 VAL A N 7
ATOM 10751 C CA . VAL A 1 88 ? 0.057 -4.617 3.124 1.00 0.00 88 VAL A CA 7
ATOM 10752 C C . VAL A 1 88 ? 1.085 -3.509 3.366 1.00 0.00 88 VAL A C 7
ATOM 10753 O O . VAL A 1 88 ? 1.760 -3.490 4.402 1.00 0.00 88 VAL A O 7
ATOM 10766 N N . ARG A 1 89 ? 1.239 -2.615 2.396 1.00 0.00 89 ARG A N 7
ATOM 10767 C CA . ARG A 1 89 ? 2.142 -1.481 2.543 1.00 0.00 89 ARG A CA 7
ATOM 10768 C C . ARG A 1 89 ? 1.554 -0.234 1.902 1.00 0.00 89 ARG A C 7
ATOM 10769 O O . ARG A 1 89 ? 0.684 -0.310 1.032 1.00 0.00 89 ARG A O 7
ATOM 10790 N N . LEU A 1 90 ? 2.052 0.904 2.344 1.00 0.00 90 LEU A N 7
ATOM 10791 C CA . LEU A 1 90 ? 1.582 2.199 1.881 1.00 0.00 90 LEU A CA 7
ATOM 10792 C C . LEU A 1 90 ? 2.504 2.781 0.841 1.00 0.00 90 LEU A C 7
ATOM 10793 O O . LEU A 1 90 ? 3.625 3.189 1.155 1.00 0.00 90 LEU A O 7
ATOM 10809 N N . ASP A 1 91 ? 2.041 2.809 -0.390 1.00 0.00 91 ASP A N 7
ATOM 10810 C CA . ASP A 1 91 ? 2.835 3.398 -1.462 1.00 0.00 91 ASP A CA 7
ATOM 10811 C C . ASP A 1 91 ? 2.716 4.922 -1.486 1.00 0.00 91 ASP A C 7
ATOM 10812 O O . ASP A 1 91 ? 3.722 5.634 -1.440 1.00 0.00 91 ASP A O 7
ATOM 10821 N N . ASP A 1 92 ? 1.482 5.417 -1.543 1.00 0.00 92 ASP A N 7
ATOM 10822 C CA . ASP A 1 92 ? 1.238 6.855 -1.631 1.00 0.00 92 ASP A CA 7
ATOM 10823 C C . ASP A 1 92 ? -0.153 7.194 -1.099 1.00 0.00 92 ASP A C 7
ATOM 10824 O O . ASP A 1 92 ? -1.055 6.354 -1.139 1.00 0.00 92 ASP A O 7
ATOM 10833 N N . ILE A 1 93 ? -0.327 8.413 -0.601 1.00 0.00 93 ILE A N 7
ATOM 10834 C CA . ILE A 1 93 ? -1.632 8.886 -0.140 1.00 0.00 93 ILE A CA 7
ATOM 10835 C C . ILE A 1 93 ? -1.895 10.279 -0.702 1.00 0.00 93 ILE A C 7
ATOM 10836 O O . ILE A 1 93 ? -1.063 11.175 -0.556 1.00 0.00 93 ILE A O 7
ATOM 10852 N N . GLN A 1 94 ? -3.048 10.470 -1.331 1.00 0.00 94 GLN A N 7
ATOM 10853 C CA . GLN A 1 94 ? -3.383 11.771 -1.896 1.00 0.00 94 GLN A CA 7
ATOM 10854 C C . GLN A 1 94 ? -4.793 12.189 -1.504 1.00 0.00 94 GLN A C 7
ATOM 10855 O O . GLN A 1 94 ? -5.754 11.430 -1.663 1.00 0.00 94 GLN A O 7
ATOM 10869 N N . ALA A 1 95 ? -4.911 13.402 -0.989 1.00 0.00 95 ALA A N 7
ATOM 10870 C CA . ALA A 1 95 ? -6.203 13.963 -0.624 1.00 0.00 95 ALA A CA 7
ATOM 10871 C C . ALA A 1 95 ? -6.870 14.609 -1.837 1.00 0.00 95 ALA A C 7
ATOM 10872 O O . ALA A 1 95 ? -7.390 15.726 -1.757 1.00 0.00 95 ALA A O 7
ATOM 10879 N N . ALA A 1 96 ? -6.832 13.887 -2.958 1.00 0.00 96 ALA A N 7
ATOM 10880 C CA . ALA A 1 96 ? -7.421 14.337 -4.218 1.00 0.00 96 ALA A CA 7
ATOM 10881 C C . ALA A 1 96 ? -6.740 15.601 -4.737 1.00 0.00 96 ALA A C 7
ATOM 10882 O O . ALA A 1 96 ? -5.623 15.927 -4.334 1.00 0.00 96 ALA A O 7
ATOM 10889 N N . HIS A 1 97 ? -7.401 16.297 -5.650 1.00 0.00 97 HIS A N 7
ATOM 10890 C CA . HIS A 1 97 ? -6.845 17.512 -6.224 1.00 0.00 97 HIS A CA 7
ATOM 10891 C C . HIS A 1 97 ? -7.355 18.729 -5.451 1.00 0.00 97 HIS A C 7
ATOM 10892 O O . HIS A 1 97 ? -6.860 19.023 -4.361 1.00 0.00 97 HIS A O 7
ATOM 10907 N N . HIS A 1 98 ? -8.371 19.397 -6.008 1.00 0.00 98 HIS A N 7
ATOM 10908 C CA . HIS A 1 98 ? -9.000 20.578 -5.402 1.00 0.00 98 HIS A CA 7
ATOM 10909 C C . HIS A 1 98 ? -8.007 21.736 -5.258 1.00 0.00 98 HIS A C 7
ATOM 10910 O O . HIS A 1 98 ? -8.089 22.726 -5.985 1.00 0.00 98 HIS A O 7
ATOM 10925 N N . HIS A 1 99 ? -7.081 21.613 -4.318 1.00 0.00 99 HIS A N 7
ATOM 10926 C CA . HIS A 1 99 ? -6.059 22.630 -4.094 1.00 0.00 99 HIS A CA 7
ATOM 10927 C C . HIS A 1 99 ? -4.819 21.992 -3.468 1.00 0.00 99 HIS A C 7
ATOM 10928 O O . HIS A 1 99 ? -3.738 22.583 -3.457 1.00 0.00 99 HIS A O 7
ATOM 10943 N N . HIS A 1 100 ? -4.978 20.769 -2.973 1.00 0.00 100 HIS A N 7
ATOM 10944 C CA . HIS A 1 100 ? -3.893 20.063 -2.304 1.00 0.00 100 HIS A CA 7
ATOM 10945 C C . HIS A 1 100 ? -2.927 19.504 -3.331 1.00 0.00 100 HIS A C 7
ATOM 10946 O O . HIS A 1 100 ? -3.325 19.162 -4.448 1.00 0.00 100 HIS A O 7
ATOM 10961 N N . HIS A 1 101 ? -1.659 19.410 -2.958 1.00 0.00 101 HIS A N 7
ATOM 10962 C CA . HIS A 1 101 ? -0.650 18.881 -3.855 1.00 0.00 101 HIS A CA 7
ATOM 10963 C C . HIS A 1 101 ? -0.761 17.373 -3.944 1.00 0.00 101 HIS A C 7
ATOM 10964 O O . HIS A 1 101 ? -0.268 16.646 -3.083 1.00 0.00 101 HIS A O 7
ATOM 10979 N N . HIS A 1 102 ? -1.442 16.924 -4.983 1.00 0.00 102 HIS A N 7
ATOM 10980 C CA . HIS A 1 102 ? -1.618 15.508 -5.242 1.00 0.00 102 HIS A CA 7
ATOM 10981 C C . HIS A 1 102 ? -0.320 14.908 -5.777 1.00 0.00 102 HIS A C 7
ATOM 10982 O O . HIS A 1 102 ? 0.244 14.014 -5.114 1.00 0.00 102 HIS A O 7
ATOM 10998 N N . THR A 1 1 ? -18.347 14.603 -2.299 1.00 0.00 1 THR A N 8
ATOM 10999 C CA . THR A 1 1 ? -17.147 15.096 -1.595 1.00 0.00 1 THR A CA 8
ATOM 11000 C C . THR A 1 1 ? -15.937 14.255 -1.983 1.00 0.00 1 THR A C 8
ATOM 11001 O O . THR A 1 1 ? -16.053 13.042 -2.161 1.00 0.00 1 THR A O 8
ATOM 11014 N N . GLN A 1 2 ? -14.780 14.895 -2.126 1.00 0.00 2 GLN A N 8
ATOM 11015 C CA . GLN A 1 2 ? -13.580 14.180 -2.533 1.00 0.00 2 GLN A CA 8
ATOM 11016 C C . GLN A 1 2 ? -13.066 13.288 -1.421 1.00 0.00 2 GLN A C 8
ATOM 11017 O O . GLN A 1 2 ? -12.821 13.742 -0.302 1.00 0.00 2 GLN A O 8
ATOM 11031 N N . PRO A 1 3 ? -12.909 12.007 -1.733 1.00 0.00 3 PRO A N 8
ATOM 11032 C CA . PRO A 1 3 ? -12.335 11.026 -0.839 1.00 0.00 3 PRO A CA 8
ATOM 11033 C C . PRO A 1 3 ? -10.835 10.909 -1.068 1.00 0.00 3 PRO A C 8
ATOM 11034 O O . PRO A 1 3 ? -10.350 11.144 -2.177 1.00 0.00 3 PRO A O 8
ATOM 11045 N N . GLN A 1 4 ? -10.091 10.573 -0.030 1.00 0.00 4 GLN A N 8
ATOM 11046 C CA . GLN A 1 4 ? -8.669 10.388 -0.195 1.00 0.00 4 GLN A CA 8
ATOM 11047 C C . GLN A 1 4 ? -8.428 9.117 -0.980 1.00 0.00 4 GLN A C 8
ATOM 11048 O O . GLN A 1 4 ? -9.211 8.170 -0.906 1.00 0.00 4 GLN A O 8
ATOM 11062 N N . ARG A 1 5 ? -7.365 9.100 -1.739 1.00 0.00 5 ARG A N 8
ATOM 11063 C CA . ARG A 1 5 ? -6.999 7.912 -2.472 1.00 0.00 5 ARG A CA 8
ATOM 11064 C C . ARG A 1 5 ? -5.605 7.479 -2.086 1.00 0.00 5 ARG A C 8
ATOM 11065 O O . ARG A 1 5 ? -4.672 8.282 -2.048 1.00 0.00 5 ARG A O 8
ATOM 11086 N N . THR A 1 6 ? -5.487 6.215 -1.758 1.00 0.00 6 THR A N 8
ATOM 11087 C CA . THR A 1 6 ? -4.249 5.669 -1.253 1.00 0.00 6 THR A CA 8
ATOM 11088 C C . THR A 1 6 ? -3.759 4.557 -2.169 1.00 0.00 6 THR A C 8
ATOM 11089 O O . THR A 1 6 ? -4.558 3.797 -2.709 1.00 0.00 6 THR A O 8
ATOM 11100 N N . ARG A 1 7 ? -2.457 4.483 -2.382 1.00 0.00 7 ARG A N 8
ATOM 11101 C CA . ARG A 1 7 ? -1.915 3.414 -3.189 1.00 0.00 7 ARG A CA 8
ATOM 11102 C C . ARG A 1 7 ? -1.467 2.282 -2.284 1.00 0.00 7 ARG A C 8
ATOM 11103 O O . ARG A 1 7 ? -0.500 2.418 -1.529 1.00 0.00 7 ARG A O 8
ATOM 11124 N N . TYR A 1 8 ? -2.179 1.174 -2.353 1.00 0.00 8 TYR A N 8
ATOM 11125 C CA . TYR A 1 8 ? -1.880 0.033 -1.514 1.00 0.00 8 TYR A CA 8
ATOM 11126 C C . TYR A 1 8 ? -1.243 -1.083 -2.313 1.00 0.00 8 TYR A C 8
ATOM 11127 O O . TYR A 1 8 ? -1.680 -1.412 -3.416 1.00 0.00 8 TYR A O 8
ATOM 11145 N N . SER A 1 9 ? -0.201 -1.648 -1.753 1.00 0.00 9 SER A N 8
ATOM 11146 C CA . SER A 1 9 ? 0.374 -2.858 -2.279 1.00 0.00 9 SER A CA 8
ATOM 11147 C C . SER A 1 9 ? 0.140 -3.983 -1.288 1.00 0.00 9 SER A C 8
ATOM 11148 O O . SER A 1 9 ? 0.321 -3.800 -0.085 1.00 0.00 9 SER A O 8
ATOM 11156 N N . ILE A 1 10 ? -0.280 -5.125 -1.787 1.00 0.00 10 ILE A N 8
ATOM 11157 C CA . ILE A 1 10 ? -0.600 -6.261 -0.937 1.00 0.00 10 ILE A CA 8
ATOM 11158 C C . ILE A 1 10 ? -0.098 -7.529 -1.582 1.00 0.00 10 ILE A C 8
ATOM 11159 O O . ILE A 1 10 ? -0.114 -7.652 -2.800 1.00 0.00 10 ILE A O 8
ATOM 11175 N N . ILE A 1 11 ? 0.389 -8.454 -0.777 1.00 0.00 11 ILE A N 8
ATOM 11176 C CA . ILE A 1 11 ? 0.853 -9.719 -1.295 1.00 0.00 11 ILE A CA 8
ATOM 11177 C C . ILE A 1 11 ? 0.389 -10.841 -0.377 1.00 0.00 11 ILE A C 8
ATOM 11178 O O . ILE A 1 11 ? 0.353 -10.675 0.845 1.00 0.00 11 ILE A O 8
ATOM 11194 N N . GLN A 1 12 ? 0.008 -11.967 -0.951 1.00 0.00 12 GLN A N 8
ATOM 11195 C CA . GLN A 1 12 ? -0.469 -13.081 -0.151 1.00 0.00 12 GLN A CA 8
ATOM 11196 C C . GLN A 1 12 ? 0.670 -14.055 0.081 1.00 0.00 12 GLN A C 8
ATOM 11197 O O . GLN A 1 12 ? 1.205 -14.632 -0.859 1.00 0.00 12 GLN A O 8
ATOM 11211 N N . THR A 1 13 ? 1.042 -14.236 1.327 1.00 0.00 13 THR A N 8
ATOM 11212 C CA . THR A 1 13 ? 2.175 -15.066 1.660 1.00 0.00 13 THR A CA 8
ATOM 11213 C C . THR A 1 13 ? 1.734 -16.481 1.980 1.00 0.00 13 THR A C 8
ATOM 11214 O O . THR A 1 13 ? 0.637 -16.711 2.495 1.00 0.00 13 THR A O 8
ATOM 11225 N N . LYS A 1 14 ? 2.610 -17.426 1.649 1.00 0.00 14 LYS A N 8
ATOM 11226 C CA . LYS A 1 14 ? 2.283 -18.845 1.720 1.00 0.00 14 LYS A CA 8
ATOM 11227 C C . LYS A 1 14 ? 2.021 -19.291 3.155 1.00 0.00 14 LYS A C 8
ATOM 11228 O O . LYS A 1 14 ? 1.200 -20.172 3.398 1.00 0.00 14 LYS A O 8
ATOM 11247 N N . THR A 1 15 ? 2.733 -18.688 4.096 1.00 0.00 15 THR A N 8
ATOM 11248 C CA . THR A 1 15 ? 2.577 -18.988 5.513 1.00 0.00 15 THR A CA 8
ATOM 11249 C C . THR A 1 15 ? 3.081 -17.790 6.328 1.00 0.00 15 THR A C 8
ATOM 11250 O O . THR A 1 15 ? 3.653 -16.864 5.750 1.00 0.00 15 THR A O 8
ATOM 11261 N N . GLU A 1 16 ? 2.863 -17.784 7.642 1.00 0.00 16 GLU A N 8
ATOM 11262 C CA . GLU A 1 16 ? 3.298 -16.669 8.485 1.00 0.00 16 GLU A CA 8
ATOM 11263 C C . GLU A 1 16 ? 4.802 -16.461 8.353 1.00 0.00 16 GLU A C 8
ATOM 11264 O O . GLU A 1 16 ? 5.295 -15.332 8.370 1.00 0.00 16 GLU A O 8
ATOM 11276 N N . ASP A 1 17 ? 5.516 -17.568 8.199 1.00 0.00 17 ASP A N 8
ATOM 11277 C CA . ASP A 1 17 ? 6.961 -17.549 7.981 1.00 0.00 17 ASP A CA 8
ATOM 11278 C C . ASP A 1 17 ? 7.310 -16.657 6.797 1.00 0.00 17 ASP A C 8
ATOM 11279 O O . ASP A 1 17 ? 8.241 -15.856 6.849 1.00 0.00 17 ASP A O 8
ATOM 11288 N N . GLU A 1 18 ? 6.521 -16.793 5.743 1.00 0.00 18 GLU A N 8
ATOM 11289 C CA . GLU A 1 18 ? 6.698 -16.017 4.533 1.00 0.00 18 GLU A CA 8
ATOM 11290 C C . GLU A 1 18 ? 6.467 -14.541 4.812 1.00 0.00 18 GLU A C 8
ATOM 11291 O O . GLU A 1 18 ? 7.211 -13.689 4.333 1.00 0.00 18 GLU A O 8
ATOM 11303 N N . ALA A 1 19 ? 5.432 -14.256 5.593 1.00 0.00 19 ALA A N 8
ATOM 11304 C CA . ALA A 1 19 ? 5.086 -12.888 5.951 1.00 0.00 19 ALA A CA 8
ATOM 11305 C C . ALA A 1 19 ? 6.213 -12.228 6.737 1.00 0.00 19 ALA A C 8
ATOM 11306 O O . ALA A 1 19 ? 6.600 -11.095 6.450 1.00 0.00 19 ALA A O 8
ATOM 11313 N N . LYS A 1 20 ? 6.738 -12.948 7.722 1.00 0.00 20 LYS A N 8
ATOM 11314 C CA . LYS A 1 20 ? 7.838 -12.449 8.540 1.00 0.00 20 LYS A CA 8
ATOM 11315 C C . LYS A 1 20 ? 9.067 -12.156 7.683 1.00 0.00 20 LYS A C 8
ATOM 11316 O O . LYS A 1 20 ? 9.752 -11.154 7.887 1.00 0.00 20 LYS A O 8
ATOM 11335 N N . ALA A 1 21 ? 9.329 -13.021 6.712 1.00 0.00 21 ALA A N 8
ATOM 11336 C CA . ALA A 1 21 ? 10.447 -12.824 5.794 1.00 0.00 21 ALA A CA 8
ATOM 11337 C C . ALA A 1 21 ? 10.233 -11.579 4.935 1.00 0.00 21 ALA A C 8
ATOM 11338 O O . ALA A 1 21 ? 11.189 -10.898 4.553 1.00 0.00 21 ALA A O 8
ATOM 11345 N N . VAL A 1 22 ? 8.972 -11.281 4.643 1.00 0.00 22 VAL A N 8
ATOM 11346 C CA . VAL A 1 22 ? 8.624 -10.116 3.846 1.00 0.00 22 VAL A CA 8
ATOM 11347 C C . VAL A 1 22 ? 8.821 -8.856 4.663 1.00 0.00 22 VAL A C 8
ATOM 11348 O O . VAL A 1 22 ? 9.501 -7.924 4.232 1.00 0.00 22 VAL A O 8
ATOM 11361 N N . LEU A 1 23 ? 8.253 -8.849 5.864 1.00 0.00 23 LEU A N 8
ATOM 11362 C CA . LEU A 1 23 ? 8.307 -7.676 6.714 1.00 0.00 23 LEU A CA 8
ATOM 11363 C C . LEU A 1 23 ? 9.734 -7.375 7.153 1.00 0.00 23 LEU A C 8
ATOM 11364 O O . LEU A 1 23 ? 10.075 -6.226 7.414 1.00 0.00 23 LEU A O 8
ATOM 11380 N N . ASP A 1 24 ? 10.564 -8.405 7.225 1.00 0.00 24 ASP A N 8
ATOM 11381 C CA . ASP A 1 24 ? 11.973 -8.220 7.541 1.00 0.00 24 ASP A CA 8
ATOM 11382 C C . ASP A 1 24 ? 12.657 -7.413 6.449 1.00 0.00 24 ASP A C 8
ATOM 11383 O O . ASP A 1 24 ? 13.281 -6.386 6.716 1.00 0.00 24 ASP A O 8
ATOM 11392 N N . GLU A 1 25 ? 12.513 -7.876 5.213 1.00 0.00 25 GLU A N 8
ATOM 11393 C CA . GLU A 1 25 ? 13.191 -7.267 4.081 1.00 0.00 25 GLU A CA 8
ATOM 11394 C C . GLU A 1 25 ? 12.668 -5.859 3.825 1.00 0.00 25 GLU A C 8
ATOM 11395 O O . GLU A 1 25 ? 13.438 -4.937 3.550 1.00 0.00 25 GLU A O 8
ATOM 11407 N N . LEU A 1 26 ? 11.354 -5.687 3.928 1.00 0.00 26 LEU A N 8
ATOM 11408 C CA . LEU A 1 26 ? 10.744 -4.387 3.686 1.00 0.00 26 LEU A CA 8
ATOM 11409 C C . LEU A 1 26 ? 11.033 -3.425 4.834 1.00 0.00 26 LEU A C 8
ATOM 11410 O O . LEU A 1 26 ? 10.877 -2.213 4.693 1.00 0.00 26 LEU A O 8
ATOM 11426 N N . ASN A 1 27 ? 11.455 -3.971 5.968 1.00 0.00 27 ASN A N 8
ATOM 11427 C CA . ASN A 1 27 ? 11.862 -3.146 7.097 1.00 0.00 27 ASN A CA 8
ATOM 11428 C C . ASN A 1 27 ? 13.186 -2.466 6.786 1.00 0.00 27 ASN A C 8
ATOM 11429 O O . ASN A 1 27 ? 13.454 -1.364 7.260 1.00 0.00 27 ASN A O 8
ATOM 11440 N N . LYS A 1 28 ? 14.012 -3.133 5.982 1.00 0.00 28 LYS A N 8
ATOM 11441 C CA . LYS A 1 28 ? 15.198 -2.502 5.429 1.00 0.00 28 LYS A CA 8
ATOM 11442 C C . LYS A 1 28 ? 14.776 -1.574 4.299 1.00 0.00 28 LYS A C 8
ATOM 11443 O O . LYS A 1 28 ? 15.376 -0.524 4.065 1.00 0.00 28 LYS A O 8
ATOM 11462 N N . GLY A 1 29 ? 13.711 -1.984 3.617 1.00 0.00 29 GLY A N 8
ATOM 11463 C CA . GLY A 1 29 ? 13.030 -1.121 2.677 1.00 0.00 29 GLY A CA 8
ATOM 11464 C C . GLY A 1 29 ? 13.701 -1.041 1.331 1.00 0.00 29 GLY A C 8
ATOM 11465 O O . GLY A 1 29 ? 13.692 0.016 0.701 1.00 0.00 29 GLY A O 8
ATOM 11469 N N . GLY A 1 30 ? 14.267 -2.146 0.862 1.00 0.00 30 GLY A N 8
ATOM 11470 C CA . GLY A 1 30 ? 14.950 -2.094 -0.409 1.00 0.00 30 GLY A CA 8
ATOM 11471 C C . GLY A 1 30 ? 14.012 -2.295 -1.575 1.00 0.00 30 GLY A C 8
ATOM 11472 O O . GLY A 1 30 ? 13.827 -1.392 -2.388 1.00 0.00 30 GLY A O 8
ATOM 11476 N N . ASP A 1 31 ? 13.408 -3.464 -1.658 1.00 0.00 31 ASP A N 8
ATOM 11477 C CA . ASP A 1 31 ? 12.380 -3.709 -2.657 1.00 0.00 31 ASP A CA 8
ATOM 11478 C C . ASP A 1 31 ? 11.241 -4.526 -2.074 1.00 0.00 31 ASP A C 8
ATOM 11479 O O . ASP A 1 31 ? 11.461 -5.633 -1.589 1.00 0.00 31 ASP A O 8
ATOM 11488 N N . PHE A 1 32 ? 10.035 -3.986 -2.108 1.00 0.00 32 PHE A N 8
ATOM 11489 C CA . PHE A 1 32 ? 8.856 -4.729 -1.690 1.00 0.00 32 PHE A CA 8
ATOM 11490 C C . PHE A 1 32 ? 8.333 -5.578 -2.838 1.00 0.00 32 PHE A C 8
ATOM 11491 O O . PHE A 1 32 ? 7.788 -6.663 -2.630 1.00 0.00 32 PHE A O 8
ATOM 11508 N N . ALA A 1 33 ? 8.513 -5.075 -4.049 1.00 0.00 33 ALA A N 8
ATOM 11509 C CA . ALA A 1 33 ? 8.053 -5.765 -5.246 1.00 0.00 33 ALA A CA 8
ATOM 11510 C C . ALA A 1 33 ? 8.664 -7.158 -5.345 1.00 0.00 33 ALA A C 8
ATOM 11511 O O . ALA A 1 33 ? 8.012 -8.108 -5.771 1.00 0.00 33 ALA A O 8
ATOM 11518 N N . ALA A 1 34 ? 9.913 -7.275 -4.916 1.00 0.00 34 ALA A N 8
ATOM 11519 C CA . ALA A 1 34 ? 10.640 -8.540 -4.990 1.00 0.00 34 ALA A CA 8
ATOM 11520 C C . ALA A 1 34 ? 10.037 -9.551 -4.030 1.00 0.00 34 ALA A C 8
ATOM 11521 O O . ALA A 1 34 ? 9.939 -10.741 -4.331 1.00 0.00 34 ALA A O 8
ATOM 11528 N N . LEU A 1 35 ? 9.598 -9.049 -2.888 1.00 0.00 35 LEU A N 8
ATOM 11529 C CA . LEU A 1 35 ? 9.021 -9.881 -1.842 1.00 0.00 35 LEU A CA 8
ATOM 11530 C C . LEU A 1 35 ? 7.673 -10.409 -2.308 1.00 0.00 35 LEU A C 8
ATOM 11531 O O . LEU A 1 35 ? 7.261 -11.525 -1.976 1.00 0.00 35 LEU A O 8
ATOM 11547 N N . ALA A 1 36 ? 7.003 -9.585 -3.098 1.00 0.00 36 ALA A N 8
ATOM 11548 C CA . ALA A 1 36 ? 5.699 -9.908 -3.644 1.00 0.00 36 ALA A CA 8
ATOM 11549 C C . ALA A 1 36 ? 5.792 -10.986 -4.713 1.00 0.00 36 ALA A C 8
ATOM 11550 O O . ALA A 1 36 ? 5.035 -11.954 -4.711 1.00 0.00 36 ALA A O 8
ATOM 11557 N N . LYS A 1 37 ? 6.745 -10.815 -5.607 1.00 0.00 37 LYS A N 8
ATOM 11558 C CA . LYS A 1 37 ? 6.814 -11.616 -6.816 1.00 0.00 37 LYS A CA 8
ATOM 11559 C C . LYS A 1 37 ? 7.376 -13.015 -6.583 1.00 0.00 37 LYS A C 8
ATOM 11560 O O . LYS A 1 37 ? 7.041 -13.942 -7.322 1.00 0.00 37 LYS A O 8
ATOM 11579 N N . GLU A 1 38 ? 8.238 -13.189 -5.586 1.00 0.00 38 GLU A N 8
ATOM 11580 C CA . GLU A 1 38 ? 8.955 -14.453 -5.493 1.00 0.00 38 GLU A CA 8
ATOM 11581 C C . GLU A 1 38 ? 8.136 -15.600 -4.883 1.00 0.00 38 GLU A C 8
ATOM 11582 O O . GLU A 1 38 ? 7.887 -16.593 -5.563 1.00 0.00 38 GLU A O 8
ATOM 11594 N N . LYS A 1 39 ? 7.698 -15.481 -3.630 1.00 0.00 39 LYS A N 8
ATOM 11595 C CA . LYS A 1 39 ? 6.915 -16.567 -3.027 1.00 0.00 39 LYS A CA 8
ATOM 11596 C C . LYS A 1 39 ? 5.426 -16.275 -2.937 1.00 0.00 39 LYS A C 8
ATOM 11597 O O . LYS A 1 39 ? 4.615 -17.192 -2.831 1.00 0.00 39 LYS A O 8
ATOM 11616 N N . SER A 1 40 ? 5.067 -15.004 -2.965 1.00 0.00 40 SER A N 8
ATOM 11617 C CA . SER A 1 40 ? 3.711 -14.604 -2.634 1.00 0.00 40 SER A CA 8
ATOM 11618 C C . SER A 1 40 ? 2.737 -14.928 -3.769 1.00 0.00 40 SER A C 8
ATOM 11619 O O . SER A 1 40 ? 3.078 -14.834 -4.949 1.00 0.00 40 SER A O 8
ATOM 11627 N N . ALA A 1 41 ? 1.523 -15.322 -3.387 1.00 0.00 41 ALA A N 8
ATOM 11628 C CA . ALA A 1 41 ? 0.477 -15.716 -4.337 1.00 0.00 41 ALA A CA 8
ATOM 11629 C C . ALA A 1 41 ? -0.151 -14.488 -4.991 1.00 0.00 41 ALA A C 8
ATOM 11630 O O . ALA A 1 41 ? -1.115 -14.583 -5.752 1.00 0.00 41 ALA A O 8
ATOM 11637 N N . ASP A 1 42 ? 0.436 -13.347 -4.678 1.00 0.00 42 ASP A N 8
ATOM 11638 C CA . ASP A 1 42 ? 0.072 -12.048 -5.234 1.00 0.00 42 ASP A CA 8
ATOM 11639 C C . ASP A 1 42 ? 0.325 -11.985 -6.737 1.00 0.00 42 ASP A C 8
ATOM 11640 O O . ASP A 1 42 ? -0.206 -11.122 -7.411 1.00 0.00 42 ASP A O 8
ATOM 11649 N N . ILE A 1 43 ? 1.115 -12.921 -7.264 1.00 0.00 43 ILE A N 8
ATOM 11650 C CA . ILE A 1 43 ? 1.799 -12.763 -8.555 1.00 0.00 43 ILE A CA 8
ATOM 11651 C C . ILE A 1 43 ? 0.870 -12.446 -9.735 1.00 0.00 43 ILE A C 8
ATOM 11652 O O . ILE A 1 43 ? 1.342 -12.026 -10.793 1.00 0.00 43 ILE A O 8
ATOM 11668 N N . ILE A 1 44 ? -0.431 -12.652 -9.572 1.00 0.00 44 ILE A N 8
ATOM 11669 C CA . ILE A 1 44 ? -1.401 -12.134 -10.532 1.00 0.00 44 ILE A CA 8
ATOM 11670 C C . ILE A 1 44 ? -1.263 -10.604 -10.641 1.00 0.00 44 ILE A C 8
ATOM 11671 O O . ILE A 1 44 ? -1.247 -10.043 -11.738 1.00 0.00 44 ILE A O 8
ATOM 11687 N N . SER A 1 45 ? -1.133 -9.950 -9.489 1.00 0.00 45 SER A N 8
ATOM 11688 C CA . SER A 1 45 ? -0.990 -8.500 -9.418 1.00 0.00 45 SER A CA 8
ATOM 11689 C C . SER A 1 45 ? 0.423 -8.084 -8.991 1.00 0.00 45 SER A C 8
ATOM 11690 O O . SER A 1 45 ? 0.802 -6.920 -9.134 1.00 0.00 45 SER A O 8
ATOM 11698 N N . ALA A 1 46 ? 1.197 -9.042 -8.483 1.00 0.00 46 ALA A N 8
ATOM 11699 C CA . ALA A 1 46 ? 2.587 -8.804 -8.064 1.00 0.00 46 ALA A CA 8
ATOM 11700 C C . ALA A 1 46 ? 3.407 -8.167 -9.170 1.00 0.00 46 ALA A C 8
ATOM 11701 O O . ALA A 1 46 ? 4.380 -7.463 -8.906 1.00 0.00 46 ALA A O 8
ATOM 11708 N N . ARG A 1 47 ? 3.032 -8.457 -10.409 1.00 0.00 47 ARG A N 8
ATOM 11709 C CA . ARG A 1 47 ? 3.687 -7.890 -11.587 1.00 0.00 47 ARG A CA 8
ATOM 11710 C C . ARG A 1 47 ? 3.700 -6.354 -11.540 1.00 0.00 47 ARG A C 8
ATOM 11711 O O . ARG A 1 47 ? 4.491 -5.710 -12.226 1.00 0.00 47 ARG A O 8
ATOM 11732 N N . ASN A 1 48 ? 2.821 -5.775 -10.725 1.00 0.00 48 ASN A N 8
ATOM 11733 C CA . ASN A 1 48 ? 2.767 -4.323 -10.548 1.00 0.00 48 ASN A CA 8
ATOM 11734 C C . ASN A 1 48 ? 3.685 -3.885 -9.404 1.00 0.00 48 ASN A C 8
ATOM 11735 O O . ASN A 1 48 ? 3.779 -2.698 -9.089 1.00 0.00 48 ASN A O 8
ATOM 11746 N N . GLY A 1 49 ? 4.360 -4.846 -8.782 1.00 0.00 49 GLY A N 8
ATOM 11747 C CA . GLY A 1 49 ? 5.143 -4.563 -7.598 1.00 0.00 49 GLY A CA 8
ATOM 11748 C C . GLY A 1 49 ? 4.315 -4.735 -6.342 1.00 0.00 49 GLY A C 8
ATOM 11749 O O . GLY A 1 49 ? 4.554 -4.075 -5.327 1.00 0.00 49 GLY A O 8
ATOM 11753 N N . GLY A 1 50 ? 3.335 -5.630 -6.422 1.00 0.00 50 GLY A N 8
ATOM 11754 C CA . GLY A 1 50 ? 2.406 -5.834 -5.324 1.00 0.00 50 GLY A CA 8
ATOM 11755 C C . GLY A 1 50 ? 1.322 -4.777 -5.312 1.00 0.00 50 GLY A C 8
ATOM 11756 O O . GLY A 1 50 ? 0.410 -4.807 -4.488 1.00 0.00 50 GLY A O 8
ATOM 11760 N N . ASP A 1 51 ? 1.431 -3.842 -6.240 1.00 0.00 51 ASP A N 8
ATOM 11761 C CA . ASP A 1 51 ? 0.529 -2.705 -6.311 1.00 0.00 51 ASP A CA 8
ATOM 11762 C C . ASP A 1 51 ? -0.844 -3.103 -6.834 1.00 0.00 51 ASP A C 8
ATOM 11763 O O . ASP A 1 51 ? -0.974 -3.647 -7.934 1.00 0.00 51 ASP A O 8
ATOM 11772 N N . MET A 1 52 ? -1.863 -2.833 -6.031 1.00 0.00 52 MET A N 8
ATOM 11773 C CA . MET A 1 52 ? -3.242 -3.013 -6.458 1.00 0.00 52 MET A CA 8
ATOM 11774 C C . MET A 1 52 ? -3.644 -1.851 -7.342 1.00 0.00 52 MET A C 8
ATOM 11775 O O . MET A 1 52 ? -4.393 -2.006 -8.305 1.00 0.00 52 MET A O 8
ATOM 11789 N N . GLY A 1 53 ? -3.105 -0.689 -7.015 1.00 0.00 53 GLY A N 8
ATOM 11790 C CA . GLY A 1 53 ? -3.478 0.526 -7.688 1.00 0.00 53 GLY A CA 8
ATOM 11791 C C . GLY A 1 53 ? -4.054 1.530 -6.721 1.00 0.00 53 GLY A C 8
ATOM 11792 O O . GLY A 1 53 ? -4.021 1.323 -5.506 1.00 0.00 53 GLY A O 8
ATOM 11796 N N . TRP A 1 54 ? -4.576 2.615 -7.250 1.00 0.00 54 TRP A N 8
ATOM 11797 C CA . TRP A 1 54 ? -5.188 3.637 -6.425 1.00 0.00 54 TRP A CA 8
ATOM 11798 C C . TRP A 1 54 ? -6.662 3.362 -6.222 1.00 0.00 54 TRP A C 8
ATOM 11799 O O . TRP A 1 54 ? -7.429 3.288 -7.184 1.00 0.00 54 TRP A O 8
ATOM 11820 N N . LEU A 1 55 ? -7.049 3.214 -4.970 1.00 0.00 55 LEU A N 8
ATOM 11821 C CA . LEU A 1 55 ? -8.443 3.061 -4.622 1.00 0.00 55 LEU A CA 8
ATOM 11822 C C . LEU A 1 55 ? -8.876 4.253 -3.783 1.00 0.00 55 LEU A C 8
ATOM 11823 O O . LEU A 1 55 ? -8.046 4.922 -3.161 1.00 0.00 55 LEU A O 8
ATOM 11839 N N . GLU A 1 56 ? -10.156 4.543 -3.799 1.00 0.00 56 GLU A N 8
ATOM 11840 C CA . GLU A 1 56 ? -10.686 5.629 -3.006 1.00 0.00 56 GLU A CA 8
ATOM 11841 C C . GLU A 1 56 ? -11.057 5.128 -1.629 1.00 0.00 56 GLU A C 8
ATOM 11842 O O . GLU A 1 56 ? -11.562 4.014 -1.474 1.00 0.00 56 GLU A O 8
ATOM 11854 N N . ASP A 1 57 ? -10.760 5.933 -0.626 1.00 0.00 57 ASP A N 8
ATOM 11855 C CA . ASP A 1 57 ? -11.183 5.632 0.726 1.00 0.00 57 ASP A CA 8
ATOM 11856 C C . ASP A 1 57 ? -12.694 5.479 0.758 1.00 0.00 57 ASP A C 8
ATOM 11857 O O . ASP A 1 57 ? -13.403 6.079 -0.054 1.00 0.00 57 ASP A O 8
ATOM 11866 N N . ALA A 1 58 ? -13.156 4.666 1.694 1.00 0.00 58 ALA A N 8
ATOM 11867 C CA . ALA A 1 58 ? -14.552 4.246 1.798 1.00 0.00 58 ALA A CA 8
ATOM 11868 C C . ALA A 1 58 ? -14.908 3.254 0.691 1.00 0.00 58 ALA A C 8
ATOM 11869 O O . ALA A 1 58 ? -16.068 2.879 0.521 1.00 0.00 58 ALA A O 8
ATOM 11876 N N . THR A 1 59 ? -13.894 2.839 -0.057 1.00 0.00 59 THR A N 8
ATOM 11877 C CA . THR A 1 59 ? -13.970 1.647 -0.888 1.00 0.00 59 THR A CA 8
ATOM 11878 C C . THR A 1 59 ? -13.037 0.589 -0.290 1.00 0.00 59 THR A C 8
ATOM 11879 O O . THR A 1 59 ? -12.916 -0.532 -0.783 1.00 0.00 59 THR A O 8
ATOM 11890 N N . ILE A 1 60 ? -12.386 0.972 0.804 1.00 0.00 60 ILE A N 8
ATOM 11891 C CA . ILE A 1 60 ? -11.405 0.124 1.462 1.00 0.00 60 ILE A CA 8
ATOM 11892 C C . ILE A 1 60 ? -12.080 -0.782 2.489 1.00 0.00 60 ILE A C 8
ATOM 11893 O O . ILE A 1 60 ? -12.643 -0.301 3.475 1.00 0.00 60 ILE A O 8
ATOM 11909 N N . PRO A 1 61 ? -12.034 -2.104 2.260 1.00 0.00 61 PRO A N 8
ATOM 11910 C CA . PRO A 1 61 ? -12.618 -3.097 3.169 1.00 0.00 61 PRO A CA 8
ATOM 11911 C C . PRO A 1 61 ? -11.890 -3.131 4.507 1.00 0.00 61 PRO A C 8
ATOM 11912 O O . PRO A 1 61 ? -10.731 -2.719 4.611 1.00 0.00 61 PRO A O 8
ATOM 11923 N N . ASP A 1 62 ? -12.589 -3.627 5.530 1.00 0.00 62 ASP A N 8
ATOM 11924 C CA . ASP A 1 62 ? -12.051 -3.704 6.890 1.00 0.00 62 ASP A CA 8
ATOM 11925 C C . ASP A 1 62 ? -10.755 -4.494 6.943 1.00 0.00 62 ASP A C 8
ATOM 11926 O O . ASP A 1 62 ? -9.982 -4.358 7.888 1.00 0.00 62 ASP A O 8
ATOM 11935 N N . GLU A 1 63 ? -10.527 -5.330 5.935 1.00 0.00 63 GLU A N 8
ATOM 11936 C CA . GLU A 1 63 ? -9.276 -6.066 5.816 1.00 0.00 63 GLU A CA 8
ATOM 11937 C C . GLU A 1 63 ? -8.090 -5.102 5.776 1.00 0.00 63 GLU A C 8
ATOM 11938 O O . GLU A 1 63 ? -7.160 -5.222 6.570 1.00 0.00 63 GLU A O 8
ATOM 11950 N N . LEU A 1 64 ? -8.144 -4.124 4.874 1.00 0.00 64 LEU A N 8
ATOM 11951 C CA . LEU A 1 64 ? -7.063 -3.153 4.750 1.00 0.00 64 LEU A CA 8
ATOM 11952 C C . LEU A 1 64 ? -7.219 -2.037 5.780 1.00 0.00 64 LEU A C 8
ATOM 11953 O O . LEU A 1 64 ? -6.295 -1.267 6.020 1.00 0.00 64 LEU A O 8
ATOM 11969 N N . LYS A 1 65 ? -8.396 -1.949 6.390 1.00 0.00 65 LYS A N 8
ATOM 11970 C CA . LYS A 1 65 ? -8.596 -1.025 7.500 1.00 0.00 65 LYS A CA 8
ATOM 11971 C C . LYS A 1 65 ? -7.891 -1.553 8.740 1.00 0.00 65 LYS A C 8
ATOM 11972 O O . LYS A 1 65 ? -7.354 -0.788 9.539 1.00 0.00 65 LYS A O 8
ATOM 11991 N N . ASN A 1 66 ? -7.877 -2.872 8.876 1.00 0.00 66 ASN A N 8
ATOM 11992 C CA . ASN A 1 66 ? -7.146 -3.535 9.952 1.00 0.00 66 ASN A CA 8
ATOM 11993 C C . ASN A 1 66 ? -5.648 -3.526 9.672 1.00 0.00 66 ASN A C 8
ATOM 11994 O O . ASN A 1 66 ? -4.844 -3.950 10.505 1.00 0.00 66 ASN A O 8
ATOM 12005 N N . ALA A 1 67 ? -5.282 -3.049 8.490 1.00 0.00 67 ALA A N 8
ATOM 12006 C CA . ALA A 1 67 ? -3.882 -2.884 8.133 1.00 0.00 67 ALA A CA 8
ATOM 12007 C C . ALA A 1 67 ? -3.293 -1.681 8.857 1.00 0.00 67 ALA A C 8
ATOM 12008 O O . ALA A 1 67 ? -2.114 -1.666 9.206 1.00 0.00 67 ALA A O 8
ATOM 12015 N N . GLY A 1 68 ? -4.143 -0.676 9.083 1.00 0.00 68 GLY A N 8
ATOM 12016 C CA . GLY A 1 68 ? -3.744 0.500 9.837 1.00 0.00 68 GLY A CA 8
ATOM 12017 C C . GLY A 1 68 ? -2.828 1.420 9.058 1.00 0.00 68 GLY A C 8
ATOM 12018 O O . GLY A 1 68 ? -2.110 2.230 9.643 1.00 0.00 68 GLY A O 8
ATOM 12022 N N . LEU A 1 69 ? -2.859 1.313 7.738 1.00 0.00 69 LEU A N 8
ATOM 12023 C CA . LEU A 1 69 ? -1.982 2.113 6.900 1.00 0.00 69 LEU A CA 8
ATOM 12024 C C . LEU A 1 69 ? -2.595 3.472 6.593 1.00 0.00 69 LEU A C 8
ATOM 12025 O O . LEU A 1 69 ? -3.375 3.619 5.653 1.00 0.00 69 LEU A O 8
ATOM 12041 N N . LYS A 1 70 ? -2.237 4.463 7.392 1.00 0.00 70 LYS A N 8
ATOM 12042 C CA . LYS A 1 70 ? -2.750 5.805 7.221 1.00 0.00 70 LYS A CA 8
ATOM 12043 C C . LYS A 1 70 ? -1.740 6.698 6.503 1.00 0.00 70 LYS A C 8
ATOM 12044 O O . LYS A 1 70 ? -2.053 7.307 5.480 1.00 0.00 70 LYS A O 8
ATOM 12063 N N . GLU A 1 71 ? -0.529 6.771 7.042 1.00 0.00 71 GLU A N 8
ATOM 12064 C CA . GLU A 1 71 ? 0.472 7.707 6.541 1.00 0.00 71 GLU A CA 8
ATOM 12065 C C . GLU A 1 71 ? 1.569 6.990 5.761 1.00 0.00 71 GLU A C 8
ATOM 12066 O O . GLU A 1 71 ? 2.019 5.907 6.143 1.00 0.00 71 GLU A O 8
ATOM 12078 N N . LYS A 1 72 ? 2.028 7.643 4.702 1.00 0.00 72 LYS A N 8
ATOM 12079 C CA . LYS A 1 72 ? 2.894 7.021 3.704 1.00 0.00 72 LYS A CA 8
ATOM 12080 C C . LYS A 1 72 ? 4.254 6.668 4.282 1.00 0.00 72 LYS A C 8
ATOM 12081 O O . LYS A 1 72 ? 4.858 7.456 5.012 1.00 0.00 72 LYS A O 8
ATOM 12100 N N . GLY A 1 73 ? 4.731 5.483 3.936 1.00 0.00 73 GLY A N 8
ATOM 12101 C CA . GLY A 1 73 ? 5.999 5.016 4.448 1.00 0.00 73 GLY A CA 8
ATOM 12102 C C . GLY A 1 73 ? 5.815 3.926 5.479 1.00 0.00 73 GLY A C 8
ATOM 12103 O O . GLY A 1 73 ? 6.785 3.333 5.946 1.00 0.00 73 GLY A O 8
ATOM 12107 N N . GLN A 1 74 ? 4.566 3.666 5.842 1.00 0.00 74 GLN A N 8
ATOM 12108 C CA . GLN A 1 74 ? 4.261 2.590 6.765 1.00 0.00 74 GLN A CA 8
ATOM 12109 C C . GLN A 1 74 ? 3.981 1.309 5.997 1.00 0.00 74 GLN A C 8
ATOM 12110 O O . GLN A 1 74 ? 3.041 1.225 5.205 1.00 0.00 74 GLN A O 8
ATOM 12124 N N . LEU A 1 75 ? 4.827 0.331 6.216 1.00 0.00 75 LEU A N 8
ATOM 12125 C CA . LEU A 1 75 ? 4.688 -0.975 5.615 1.00 0.00 75 LEU A CA 8
ATOM 12126 C C . LEU A 1 75 ? 5.039 -2.014 6.661 1.00 0.00 75 LEU A C 8
ATOM 12127 O O . LEU A 1 75 ? 5.529 -1.646 7.731 1.00 0.00 75 LEU A O 8
ATOM 12143 N N . SER A 1 76 ? 4.770 -3.284 6.361 1.00 0.00 76 SER A N 8
ATOM 12144 C CA . SER A 1 76 ? 4.805 -4.367 7.348 1.00 0.00 76 SER A CA 8
ATOM 12145 C C . SER A 1 76 ? 3.529 -4.349 8.183 1.00 0.00 76 SER A C 8
ATOM 12146 O O . SER A 1 76 ? 3.542 -4.162 9.404 1.00 0.00 76 SER A O 8
ATOM 12154 N N . GLY A 1 77 ? 2.420 -4.506 7.481 1.00 0.00 77 GLY A N 8
ATOM 12155 C CA . GLY A 1 77 ? 1.155 -4.758 8.120 1.00 0.00 77 GLY A CA 8
ATOM 12156 C C . GLY A 1 77 ? 0.697 -6.164 7.811 1.00 0.00 77 GLY A C 8
ATOM 12157 O O . GLY A 1 77 ? 0.336 -6.465 6.673 1.00 0.00 77 GLY A O 8
ATOM 12161 N N . VAL A 1 78 ? 0.743 -7.029 8.809 1.00 0.00 78 VAL A N 8
ATOM 12162 C CA . VAL A 1 78 ? 0.453 -8.438 8.608 1.00 0.00 78 VAL A CA 8
ATOM 12163 C C . VAL A 1 78 ? -1.017 -8.717 8.860 1.00 0.00 78 VAL A C 8
ATOM 12164 O O . VAL A 1 78 ? -1.504 -8.589 9.986 1.00 0.00 78 VAL A O 8
ATOM 12177 N N . ILE A 1 79 ? -1.716 -9.087 7.808 1.00 0.00 79 ILE A N 8
ATOM 12178 C CA . ILE A 1 79 ? -3.130 -9.384 7.895 1.00 0.00 79 ILE A CA 8
ATOM 12179 C C . ILE A 1 79 ? -3.349 -10.882 7.787 1.00 0.00 79 ILE A C 8
ATOM 12180 O O . ILE A 1 79 ? -2.928 -11.508 6.815 1.00 0.00 79 ILE A O 8
ATOM 12196 N N . LYS A 1 80 ? -3.975 -11.465 8.793 1.00 0.00 80 LYS A N 8
ATOM 12197 C CA . LYS A 1 80 ? -4.230 -12.891 8.787 1.00 0.00 80 LYS A CA 8
ATOM 12198 C C . LYS A 1 80 ? -5.519 -13.206 8.043 1.00 0.00 80 LYS A C 8
ATOM 12199 O O . LYS A 1 80 ? -6.565 -12.617 8.304 1.00 0.00 80 LYS A O 8
ATOM 12218 N N . SER A 1 81 ? -5.421 -14.133 7.115 1.00 0.00 81 SER A N 8
ATOM 12219 C CA . SER A 1 81 ? -6.575 -14.632 6.395 1.00 0.00 81 SER A CA 8
ATOM 12220 C C . SER A 1 81 ? -6.715 -16.122 6.671 1.00 0.00 81 SER A C 8
ATOM 12221 O O . SER A 1 81 ? -5.765 -16.759 7.120 1.00 0.00 81 SER A O 8
ATOM 12229 N N . SER A 1 82 ? -7.885 -16.679 6.424 1.00 0.00 82 SER A N 8
ATOM 12230 C CA . SER A 1 82 ? -8.076 -18.109 6.596 1.00 0.00 82 SER A CA 8
ATOM 12231 C C . SER A 1 82 ? -7.298 -18.866 5.520 1.00 0.00 82 SER A C 8
ATOM 12232 O O . SER A 1 82 ? -6.838 -19.987 5.736 1.00 0.00 82 SER A O 8
ATOM 12240 N N . VAL A 1 83 ? -7.124 -18.217 4.373 1.00 0.00 83 VAL A N 8
ATOM 12241 C CA . VAL A 1 83 ? -6.447 -18.816 3.233 1.00 0.00 83 VAL A CA 8
ATOM 12242 C C . VAL A 1 83 ? -4.921 -18.664 3.337 1.00 0.00 83 VAL A C 8
ATOM 12243 O O . VAL A 1 83 ? -4.168 -19.310 2.607 1.00 0.00 83 VAL A O 8
ATOM 12256 N N . GLY A 1 84 ? -4.468 -17.816 4.253 1.00 0.00 84 GLY A N 8
ATOM 12257 C CA . GLY A 1 84 ? -3.047 -17.561 4.389 1.00 0.00 84 GLY A CA 8
ATOM 12258 C C . GLY A 1 84 ? -2.777 -16.235 5.067 1.00 0.00 84 GLY A C 8
ATOM 12259 O O . GLY A 1 84 ? -3.460 -15.876 6.025 1.00 0.00 84 GLY A O 8
ATOM 12263 N N . PHE A 1 85 ? -1.790 -15.502 4.582 1.00 0.00 85 PHE A N 8
ATOM 12264 C CA . PHE A 1 85 ? -1.468 -14.203 5.160 1.00 0.00 85 PHE A CA 8
ATOM 12265 C C . PHE A 1 85 ? -1.339 -13.143 4.082 1.00 0.00 85 PHE A C 8
ATOM 12266 O O . PHE A 1 85 ? -0.952 -13.436 2.952 1.00 0.00 85 PHE A O 8
ATOM 12283 N N . LEU A 1 86 ? -1.671 -11.914 4.435 1.00 0.00 86 LEU A N 8
ATOM 12284 C CA . LEU A 1 86 ? -1.596 -10.806 3.508 1.00 0.00 86 LEU A CA 8
ATOM 12285 C C . LEU A 1 86 ? -0.663 -9.732 4.049 1.00 0.00 86 LEU A C 8
ATOM 12286 O O . LEU A 1 86 ? -0.707 -9.397 5.233 1.00 0.00 86 LEU A O 8
ATOM 12302 N N . ILE A 1 87 ? 0.194 -9.213 3.186 1.00 0.00 87 ILE A N 8
ATOM 12303 C CA . ILE A 1 87 ? 1.107 -8.148 3.564 1.00 0.00 87 ILE A CA 8
ATOM 12304 C C . ILE A 1 87 ? 0.699 -6.855 2.887 1.00 0.00 87 ILE A C 8
ATOM 12305 O O . ILE A 1 87 ? 0.546 -6.813 1.672 1.00 0.00 87 ILE A O 8
ATOM 12321 N N . VAL A 1 88 ? 0.521 -5.811 3.670 1.00 0.00 88 VAL A N 8
ATOM 12322 C CA . VAL A 1 88 ? 0.083 -4.535 3.140 1.00 0.00 88 VAL A CA 8
ATOM 12323 C C . VAL A 1 88 ? 1.233 -3.519 3.166 1.00 0.00 88 VAL A C 8
ATOM 12324 O O . VAL A 1 88 ? 2.055 -3.508 4.090 1.00 0.00 88 VAL A O 8
ATOM 12337 N N . ARG A 1 89 ? 1.306 -2.696 2.129 1.00 0.00 89 ARG A N 8
ATOM 12338 C CA . ARG A 1 89 ? 2.398 -1.747 1.965 1.00 0.00 89 ARG A CA 8
ATOM 12339 C C . ARG A 1 89 ? 1.878 -0.423 1.408 1.00 0.00 89 ARG A C 8
ATOM 12340 O O . ARG A 1 89 ? 1.259 -0.394 0.345 1.00 0.00 89 ARG A O 8
ATOM 12361 N N . LEU A 1 90 ? 2.110 0.666 2.140 1.00 0.00 90 LEU A N 8
ATOM 12362 C CA . LEU A 1 90 ? 1.732 1.999 1.677 1.00 0.00 90 LEU A CA 8
ATOM 12363 C C . LEU A 1 90 ? 2.716 2.511 0.653 1.00 0.00 90 LEU A C 8
ATOM 12364 O O . LEU A 1 90 ? 3.856 2.836 0.987 1.00 0.00 90 LEU A O 8
ATOM 12380 N N . ASP A 1 91 ? 2.291 2.577 -0.591 1.00 0.00 91 ASP A N 8
ATOM 12381 C CA . ASP A 1 91 ? 3.162 3.152 -1.616 1.00 0.00 91 ASP A CA 8
ATOM 12382 C C . ASP A 1 91 ? 3.115 4.676 -1.600 1.00 0.00 91 ASP A C 8
ATOM 12383 O O . ASP A 1 91 ? 4.153 5.335 -1.492 1.00 0.00 91 ASP A O 8
ATOM 12392 N N . ASP A 1 92 ? 1.911 5.233 -1.696 1.00 0.00 92 ASP A N 8
ATOM 12393 C CA . ASP A 1 92 ? 1.737 6.683 -1.755 1.00 0.00 92 ASP A CA 8
ATOM 12394 C C . ASP A 1 92 ? 0.337 7.079 -1.286 1.00 0.00 92 ASP A C 8
ATOM 12395 O O . ASP A 1 92 ? -0.531 6.221 -1.104 1.00 0.00 92 ASP A O 8
ATOM 12404 N N . ILE A 1 93 ? 0.118 8.379 -1.111 1.00 0.00 93 ILE A N 8
ATOM 12405 C CA . ILE A 1 93 ? -1.194 8.906 -0.753 1.00 0.00 93 ILE A CA 8
ATOM 12406 C C . ILE A 1 93 ? -1.511 10.159 -1.547 1.00 0.00 93 ILE A C 8
ATOM 12407 O O . ILE A 1 93 ? -0.665 11.036 -1.714 1.00 0.00 93 ILE A O 8
ATOM 12423 N N . GLN A 1 94 ? -2.741 10.236 -2.026 1.00 0.00 94 GLN A N 8
ATOM 12424 C CA . GLN A 1 94 ? -3.205 11.385 -2.777 1.00 0.00 94 GLN A CA 8
ATOM 12425 C C . GLN A 1 94 ? -4.492 11.932 -2.176 1.00 0.00 94 GLN A C 8
ATOM 12426 O O . GLN A 1 94 ? -5.446 11.185 -1.942 1.00 0.00 94 GLN A O 8
ATOM 12440 N N . ALA A 1 95 ? -4.482 13.234 -1.899 1.00 0.00 95 ALA A N 8
ATOM 12441 C CA . ALA A 1 95 ? -5.647 13.958 -1.380 1.00 0.00 95 ALA A CA 8
ATOM 12442 C C . ALA A 1 95 ? -5.945 13.562 0.059 1.00 0.00 95 ALA A C 8
ATOM 12443 O O . ALA A 1 95 ? -7.045 13.782 0.565 1.00 0.00 95 ALA A O 8
ATOM 12450 N N . ALA A 1 96 ? -4.948 13.007 0.727 1.00 0.00 96 ALA A N 8
ATOM 12451 C CA . ALA A 1 96 ? -5.126 12.523 2.081 1.00 0.00 96 ALA A CA 8
ATOM 12452 C C . ALA A 1 96 ? -4.366 13.373 3.088 1.00 0.00 96 ALA A C 8
ATOM 12453 O O . ALA A 1 96 ? -3.142 13.470 3.025 1.00 0.00 96 ALA A O 8
ATOM 12460 N N . HIS A 1 97 ? -5.119 14.028 3.974 1.00 0.00 97 HIS A N 8
ATOM 12461 C CA . HIS A 1 97 ? -4.576 14.660 5.185 1.00 0.00 97 HIS A CA 8
ATOM 12462 C C . HIS A 1 97 ? -3.817 15.969 4.910 1.00 0.00 97 HIS A C 8
ATOM 12463 O O . HIS A 1 97 ? -4.009 16.949 5.625 1.00 0.00 97 HIS A O 8
ATOM 12478 N N . HIS A 1 98 ? -2.973 15.981 3.884 1.00 0.00 98 HIS A N 8
ATOM 12479 C CA . HIS A 1 98 ? -2.028 17.081 3.675 1.00 0.00 98 HIS A CA 8
ATOM 12480 C C . HIS A 1 98 ? -2.721 18.437 3.508 1.00 0.00 98 HIS A C 8
ATOM 12481 O O . HIS A 1 98 ? -2.423 19.379 4.240 1.00 0.00 98 HIS A O 8
ATOM 12496 N N . HIS A 1 99 ? -3.630 18.547 2.546 1.00 0.00 99 HIS A N 8
ATOM 12497 C CA . HIS A 1 99 ? -4.308 19.823 2.300 1.00 0.00 99 HIS A CA 8
ATOM 12498 C C . HIS A 1 99 ? -5.681 19.867 2.961 1.00 0.00 99 HIS A C 8
ATOM 12499 O O . HIS A 1 99 ? -6.393 20.864 2.867 1.00 0.00 99 HIS A O 8
ATOM 12514 N N . HIS A 1 100 ? -6.042 18.784 3.628 1.00 0.00 100 HIS A N 8
ATOM 12515 C CA . HIS A 1 100 ? -7.295 18.700 4.375 1.00 0.00 100 HIS A CA 8
ATOM 12516 C C . HIS A 1 100 ? -7.227 17.531 5.339 1.00 0.00 100 HIS A C 8
ATOM 12517 O O . HIS A 1 100 ? -6.999 16.395 4.920 1.00 0.00 100 HIS A O 8
ATOM 12532 N N . HIS A 1 101 ? -7.401 17.812 6.625 1.00 0.00 101 HIS A N 8
ATOM 12533 C CA . HIS A 1 101 ? -7.260 16.790 7.651 1.00 0.00 101 HIS A CA 8
ATOM 12534 C C . HIS A 1 101 ? -8.262 15.657 7.431 1.00 0.00 101 HIS A C 8
ATOM 12535 O O . HIS A 1 101 ? -9.471 15.876 7.324 1.00 0.00 101 HIS A O 8
ATOM 12550 N N . HIS A 1 102 ? -7.735 14.455 7.333 1.00 0.00 102 HIS A N 8
ATOM 12551 C CA . HIS A 1 102 ? -8.543 13.267 7.130 1.00 0.00 102 HIS A CA 8
ATOM 12552 C C . HIS A 1 102 ? -8.293 12.296 8.259 1.00 0.00 102 HIS A C 8
ATOM 12553 O O . HIS A 1 102 ? -9.245 11.959 8.984 1.00 0.00 102 HIS A O 8
ATOM 12569 N N . THR A 1 1 ? -17.798 16.870 -1.403 1.00 0.00 1 THR A N 9
ATOM 12570 C CA . THR A 1 1 ? -17.342 15.739 -0.570 1.00 0.00 1 THR A CA 9
ATOM 12571 C C . THR A 1 1 ? -16.840 14.601 -1.459 1.00 0.00 1 THR A C 9
ATOM 12572 O O . THR A 1 1 ? -17.623 13.871 -2.069 1.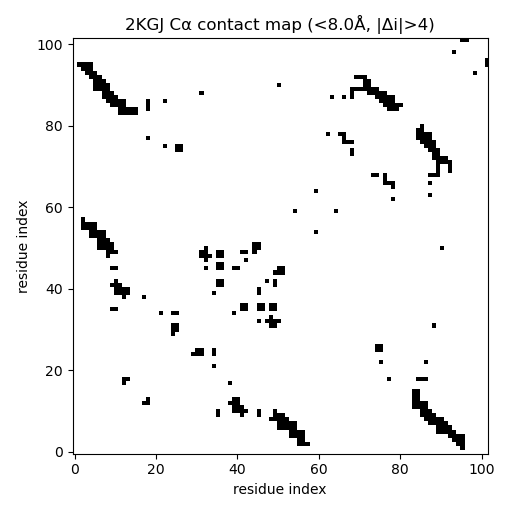00 0.00 1 THR A O 9
ATOM 12585 N N . GLN A 1 2 ? -15.527 14.473 -1.560 1.00 0.00 2 GLN A N 9
ATOM 12586 C CA . GLN A 1 2 ? -14.926 13.418 -2.358 1.00 0.00 2 GLN A CA 9
ATOM 12587 C C . GLN A 1 2 ? -14.113 12.491 -1.474 1.00 0.00 2 GLN A C 9
ATOM 12588 O O . GLN A 1 2 ? -13.519 12.924 -0.486 1.00 0.00 2 GLN A O 9
ATOM 12602 N N . PRO A 1 3 ? -14.081 11.206 -1.818 1.00 0.00 3 PRO A N 9
ATOM 12603 C CA . PRO A 1 3 ? -13.265 10.234 -1.121 1.00 0.00 3 PRO A CA 9
ATOM 12604 C C . PRO A 1 3 ? -11.854 10.205 -1.689 1.00 0.00 3 PRO A C 9
ATOM 12605 O O . PRO A 1 3 ? -11.665 10.053 -2.898 1.00 0.00 3 PRO A O 9
ATOM 12616 N N . GLN A 1 4 ? -10.864 10.369 -0.826 1.00 0.00 4 GLN A N 9
ATOM 12617 C CA . GLN A 1 4 ? -9.485 10.325 -1.261 1.00 0.00 4 GLN A CA 9
ATOM 12618 C C . GLN A 1 4 ? -9.134 8.899 -1.649 1.00 0.00 4 GLN A C 9
ATOM 12619 O O . GLN A 1 4 ? -9.759 7.949 -1.181 1.00 0.00 4 GLN A O 9
ATOM 12633 N N . ARG A 1 5 ? -8.149 8.739 -2.503 1.00 0.00 5 ARG A N 9
ATOM 12634 C CA . ARG A 1 5 ? -7.817 7.423 -3.008 1.00 0.00 5 ARG A CA 9
ATOM 12635 C C . ARG A 1 5 ? -6.444 7.013 -2.517 1.00 0.00 5 ARG A C 9
ATOM 12636 O O . ARG A 1 5 ? -5.518 7.826 -2.475 1.00 0.00 5 ARG A O 9
ATOM 12657 N N . THR A 1 6 ? -6.323 5.761 -2.129 1.00 0.00 6 THR A N 9
ATOM 12658 C CA . THR A 1 6 ? -5.074 5.244 -1.617 1.00 0.00 6 THR A CA 9
ATOM 12659 C C . THR A 1 6 ? -4.593 4.081 -2.472 1.00 0.00 6 THR A C 9
ATOM 12660 O O . THR A 1 6 ? -5.386 3.233 -2.887 1.00 0.00 6 THR A O 9
ATOM 12671 N N . ARG A 1 7 ? -3.299 4.060 -2.749 1.00 0.00 7 ARG A N 9
ATOM 12672 C CA . ARG A 1 7 ? -2.711 3.008 -3.553 1.00 0.00 7 ARG A CA 9
ATOM 12673 C C . ARG A 1 7 ? -2.005 2.011 -2.654 1.00 0.00 7 ARG A C 9
ATOM 12674 O O . ARG A 1 7 ? -0.989 2.329 -2.032 1.00 0.00 7 ARG A O 9
ATOM 12695 N N . TYR A 1 8 ? -2.549 0.811 -2.585 1.00 0.00 8 TYR A N 9
ATOM 12696 C CA . TYR A 1 8 ? -2.000 -0.215 -1.724 1.00 0.00 8 TYR A CA 9
ATOM 12697 C C . TYR A 1 8 ? -1.287 -1.292 -2.520 1.00 0.00 8 TYR A C 9
ATOM 12698 O O . TYR A 1 8 ? -1.799 -1.784 -3.526 1.00 0.00 8 TYR A O 9
ATOM 12716 N N . SER A 1 9 ? -0.103 -1.638 -2.059 1.00 0.00 9 SER A N 9
ATOM 12717 C CA . SER A 1 9 ? 0.596 -2.802 -2.551 1.00 0.00 9 SER A CA 9
ATOM 12718 C C . SER A 1 9 ? 0.346 -3.929 -1.567 1.00 0.00 9 SER A C 9
ATOM 12719 O O . SER A 1 9 ? 0.452 -3.726 -0.365 1.00 0.00 9 SER A O 9
ATOM 12727 N N . ILE A 1 10 ? -0.011 -5.091 -2.058 1.00 0.00 10 ILE A N 9
ATOM 12728 C CA . ILE A 1 10 ? -0.331 -6.215 -1.191 1.00 0.00 10 ILE A CA 9
ATOM 12729 C C . ILE A 1 10 ? 0.186 -7.487 -1.813 1.00 0.00 10 ILE A C 9
ATOM 12730 O O . ILE A 1 10 ? 0.248 -7.590 -3.031 1.00 0.00 10 ILE A O 9
ATOM 12746 N N . ILE A 1 11 ? 0.603 -8.439 -0.995 1.00 0.00 11 ILE A N 9
ATOM 12747 C CA . ILE A 1 11 ? 1.059 -9.709 -1.520 1.00 0.00 11 ILE A CA 9
ATOM 12748 C C . ILE A 1 11 ? 0.523 -10.843 -0.658 1.00 0.00 11 ILE A C 9
ATOM 12749 O O . ILE A 1 11 ? 0.421 -10.707 0.566 1.00 0.00 11 ILE A O 9
ATOM 12765 N N . GLN A 1 12 ? 0.159 -11.948 -1.290 1.00 0.00 12 GLN A N 9
ATOM 12766 C CA . GLN A 1 12 ? -0.424 -13.065 -0.572 1.00 0.00 12 GLN A CA 9
ATOM 12767 C C . GLN A 1 12 ? 0.642 -14.101 -0.270 1.00 0.00 12 GLN A C 9
ATOM 12768 O O . GLN A 1 12 ? 1.217 -14.707 -1.178 1.00 0.00 12 GLN A O 9
ATOM 12782 N N . THR A 1 13 ? 0.901 -14.292 1.005 1.00 0.00 13 THR A N 9
ATOM 12783 C CA . THR A 1 13 ? 1.922 -15.215 1.447 1.00 0.00 13 THR A CA 9
ATOM 12784 C C . THR A 1 13 ? 1.297 -16.539 1.860 1.00 0.00 13 THR A C 9
ATOM 12785 O O . THR A 1 13 ? 0.156 -16.588 2.331 1.00 0.00 13 THR A O 9
ATOM 12796 N N . LYS A 1 14 ? 2.059 -17.608 1.665 1.00 0.00 14 LYS A N 9
ATOM 12797 C CA . LYS A 1 14 ? 1.581 -18.960 1.899 1.00 0.00 14 LYS A CA 9
ATOM 12798 C C . LYS A 1 14 ? 1.366 -19.235 3.384 1.00 0.00 14 LYS A C 9
ATOM 12799 O O . LYS A 1 14 ? 0.454 -19.971 3.750 1.00 0.00 14 LYS A O 9
ATOM 12818 N N . THR A 1 15 ? 2.201 -18.647 4.233 1.00 0.00 15 THR A N 9
ATOM 12819 C CA . THR A 1 15 ? 2.094 -18.865 5.671 1.00 0.00 15 THR A CA 9
ATOM 12820 C C . THR A 1 15 ? 2.620 -17.681 6.465 1.00 0.00 15 THR A C 9
ATOM 12821 O O . THR A 1 15 ? 3.164 -16.730 5.901 1.00 0.00 15 THR A O 9
ATOM 12832 N N . GLU A 1 16 ? 2.460 -17.752 7.781 1.00 0.00 16 GLU A N 9
ATOM 12833 C CA . GLU A 1 16 ? 2.989 -16.741 8.680 1.00 0.00 16 GLU A CA 9
ATOM 12834 C C . GLU A 1 16 ? 4.509 -16.769 8.621 1.00 0.00 16 GLU A C 9
ATOM 12835 O O . GLU A 1 16 ? 5.180 -15.761 8.854 1.00 0.00 16 GLU A O 9
ATOM 12847 N N . ASP A 1 17 ? 5.032 -17.941 8.277 1.00 0.00 17 ASP A N 9
ATOM 12848 C CA . ASP A 1 17 ? 6.467 -18.139 8.116 1.00 0.00 17 ASP A CA 9
ATOM 12849 C C . ASP A 1 17 ? 6.985 -17.202 7.040 1.00 0.00 17 ASP A C 9
ATOM 12850 O O . ASP A 1 17 ? 8.007 -16.533 7.207 1.00 0.00 17 ASP A O 9
ATOM 12859 N N . GLU A 1 18 ? 6.241 -17.153 5.944 1.00 0.00 18 GLU A N 9
ATOM 12860 C CA . GLU A 1 18 ? 6.542 -16.254 4.846 1.00 0.00 18 GLU A CA 9
ATOM 12861 C C . GLU A 1 18 ? 6.374 -14.808 5.277 1.00 0.00 18 GLU A C 9
ATOM 12862 O O . GLU A 1 18 ? 7.223 -13.970 4.993 1.00 0.00 18 GLU A O 9
ATOM 12874 N N . ALA A 1 19 ? 5.279 -14.528 5.979 1.00 0.00 19 ALA A N 9
ATOM 12875 C CA . ALA A 1 19 ? 4.970 -13.166 6.394 1.00 0.00 19 ALA A CA 9
ATOM 12876 C C . ALA A 1 19 ? 6.108 -12.560 7.208 1.00 0.00 19 ALA A C 9
ATOM 12877 O O . ALA A 1 19 ? 6.545 -11.454 6.918 1.00 0.00 19 ALA A O 9
ATOM 12884 N N . LYS A 1 20 ? 6.611 -13.300 8.199 1.00 0.00 20 LYS A N 9
ATOM 12885 C CA . LYS A 1 20 ? 7.725 -12.833 9.018 1.00 0.00 20 LYS A CA 9
ATOM 12886 C C . LYS A 1 20 ? 9.002 -12.658 8.205 1.00 0.00 20 LYS A C 9
ATOM 12887 O O . LYS A 1 20 ? 9.801 -11.764 8.482 1.00 0.00 20 LYS A O 9
ATOM 12906 N N . ALA A 1 21 ? 9.194 -13.501 7.203 1.00 0.00 21 ALA A N 9
ATOM 12907 C CA . ALA A 1 21 ? 10.359 -13.387 6.337 1.00 0.00 21 ALA A CA 9
ATOM 12908 C C . ALA A 1 21 ? 10.237 -12.160 5.440 1.00 0.00 21 ALA A C 9
ATOM 12909 O O . ALA A 1 21 ? 11.199 -11.415 5.247 1.00 0.00 21 ALA A O 9
ATOM 12916 N N . VAL A 1 22 ? 9.033 -11.945 4.926 1.00 0.00 22 VAL A N 9
ATOM 12917 C CA . VAL A 1 22 ? 8.761 -10.843 4.023 1.00 0.00 22 VAL A CA 9
ATOM 12918 C C . VAL A 1 22 ? 8.784 -9.523 4.777 1.00 0.00 22 VAL A C 9
ATOM 12919 O O . VAL A 1 22 ? 9.463 -8.579 4.367 1.00 0.00 22 VAL A O 9
ATOM 12932 N N . LEU A 1 23 ? 8.069 -9.468 5.903 1.00 0.00 23 LEU A N 9
ATOM 12933 C CA . LEU A 1 23 ? 7.966 -8.233 6.667 1.00 0.00 23 LEU A CA 9
ATOM 12934 C C . LEU A 1 23 ? 9.327 -7.799 7.189 1.00 0.00 23 LEU A C 9
ATOM 12935 O O . LEU A 1 23 ? 9.576 -6.615 7.352 1.00 0.00 23 LEU A O 9
ATOM 12951 N N . ASP A 1 24 ? 10.209 -8.759 7.418 1.00 0.00 24 ASP A N 9
ATOM 12952 C CA . ASP A 1 24 ? 11.543 -8.463 7.928 1.00 0.00 24 ASP A CA 9
ATOM 12953 C C . ASP A 1 24 ? 12.332 -7.672 6.892 1.00 0.00 24 ASP A C 9
ATOM 12954 O O . ASP A 1 24 ? 12.908 -6.626 7.192 1.00 0.00 24 ASP A O 9
ATOM 12963 N N . GLU A 1 25 ? 12.314 -8.169 5.660 1.00 0.00 25 GLU A N 9
ATOM 12964 C CA . GLU A 1 25 ? 13.038 -7.548 4.559 1.00 0.00 25 GLU A CA 9
ATOM 12965 C C . GLU A 1 25 ? 12.447 -6.179 4.229 1.00 0.00 25 GLU A C 9
ATOM 12966 O O . GLU A 1 25 ? 13.173 -5.203 4.029 1.00 0.00 25 GLU A O 9
ATOM 12978 N N . LEU A 1 26 ? 11.121 -6.103 4.184 1.00 0.00 26 LEU A N 9
ATOM 12979 C CA . LEU A 1 26 ? 10.447 -4.853 3.856 1.00 0.00 26 LEU A CA 9
ATOM 12980 C C . LEU A 1 26 ? 10.527 -3.864 5.017 1.00 0.00 26 LEU A C 9
ATOM 12981 O O . LEU A 1 26 ? 10.342 -2.664 4.826 1.00 0.00 26 LEU A O 9
ATOM 12997 N N . ASN A 1 27 ? 10.807 -4.370 6.219 1.00 0.00 27 ASN A N 9
ATOM 12998 C CA . ASN A 1 27 ? 10.980 -3.509 7.391 1.00 0.00 27 ASN A CA 9
ATOM 12999 C C . ASN A 1 27 ? 12.319 -2.803 7.336 1.00 0.00 27 ASN A C 9
ATOM 13000 O O . ASN A 1 27 ? 12.499 -1.743 7.934 1.00 0.00 27 ASN A O 9
ATOM 13011 N N . LYS A 1 28 ? 13.264 -3.404 6.625 1.00 0.00 28 LYS A N 9
ATOM 13012 C CA . LYS A 1 28 ? 14.519 -2.738 6.328 1.00 0.00 28 LYS A CA 9
ATOM 13013 C C . LYS A 1 28 ? 14.270 -1.645 5.305 1.00 0.00 28 LYS A C 9
ATOM 13014 O O . LYS A 1 28 ? 15.014 -0.669 5.212 1.00 0.00 28 LYS A O 9
ATOM 13033 N N . GLY A 1 29 ? 13.196 -1.830 4.549 1.00 0.00 29 GLY A N 9
ATOM 13034 C CA . GLY A 1 29 ? 12.759 -0.841 3.593 1.00 0.00 29 GLY A CA 9
ATOM 13035 C C . GLY A 1 29 ? 13.520 -0.917 2.296 1.00 0.00 29 GLY A C 9
ATOM 13036 O O . GLY A 1 29 ? 13.619 0.075 1.576 1.00 0.00 29 GLY A O 9
ATOM 13040 N N . GLY A 1 30 ? 14.047 -2.092 1.978 1.00 0.00 30 GLY A N 9
ATOM 13041 C CA . GLY A 1 30 ? 14.854 -2.201 0.788 1.00 0.00 30 GLY A CA 9
ATOM 13042 C C . GLY A 1 30 ? 14.051 -2.559 -0.441 1.00 0.00 30 GLY A C 9
ATOM 13043 O O . GLY A 1 30 ? 13.972 -1.767 -1.381 1.00 0.00 30 GLY A O 9
ATOM 13047 N N . ASP A 1 31 ? 13.447 -3.734 -0.448 1.00 0.00 31 ASP A N 9
ATOM 13048 C CA . ASP A 1 31 ? 12.609 -4.130 -1.563 1.00 0.00 31 ASP A CA 9
ATOM 13049 C C . ASP A 1 31 ? 11.357 -4.863 -1.092 1.00 0.00 31 ASP A C 9
ATOM 13050 O O . ASP A 1 31 ? 11.454 -5.942 -0.519 1.00 0.00 31 ASP A O 9
ATOM 13059 N N . PHE A 1 32 ? 10.196 -4.272 -1.314 1.00 0.00 32 PHE A N 9
ATOM 13060 C CA . PHE A 1 32 ? 8.922 -4.957 -1.096 1.00 0.00 32 PHE A CA 9
ATOM 13061 C C . PHE A 1 32 ? 8.532 -5.731 -2.343 1.00 0.00 32 PHE A C 9
ATOM 13062 O O . PHE A 1 32 ? 8.051 -6.864 -2.270 1.00 0.00 32 PHE A O 9
ATOM 13079 N N . ALA A 1 33 ? 8.751 -5.098 -3.487 1.00 0.00 33 ALA A N 9
ATOM 13080 C CA . ALA A 1 33 ? 8.374 -5.663 -4.773 1.00 0.00 33 ALA A CA 9
ATOM 13081 C C . ALA A 1 33 ? 9.050 -7.004 -5.004 1.00 0.00 33 ALA A C 9
ATOM 13082 O O . ALA A 1 33 ? 8.460 -7.910 -5.581 1.00 0.00 33 ALA A O 9
ATOM 13089 N N . ALA A 1 34 ? 10.278 -7.130 -4.530 1.00 0.00 34 ALA A N 9
ATOM 13090 C CA . ALA A 1 34 ? 11.034 -8.372 -4.687 1.00 0.00 34 ALA A CA 9
ATOM 13091 C C . ALA A 1 34 ? 10.379 -9.494 -3.895 1.00 0.00 34 ALA A C 9
ATOM 13092 O O . ALA A 1 34 ? 10.307 -10.641 -4.342 1.00 0.00 34 ALA A O 9
ATOM 13099 N N . LEU A 1 35 ? 9.885 -9.134 -2.722 1.00 0.00 35 LEU A N 9
ATOM 13100 C CA . LEU A 1 35 ? 9.187 -10.063 -1.848 1.00 0.00 35 LEU A CA 9
ATOM 13101 C C . LEU A 1 35 ? 7.897 -10.511 -2.518 1.00 0.00 35 LEU A C 9
ATOM 13102 O O . LEU A 1 35 ? 7.476 -11.665 -2.401 1.00 0.00 35 LEU A O 9
ATOM 13118 N N . ALA A 1 36 ? 7.289 -9.572 -3.228 1.00 0.00 36 ALA A N 9
ATOM 13119 C CA . ALA A 1 36 ? 6.048 -9.807 -3.940 1.00 0.00 36 ALA A CA 9
ATOM 13120 C C . ALA A 1 36 ? 6.254 -10.778 -5.098 1.00 0.00 36 ALA A C 9
ATOM 13121 O O . ALA A 1 36 ? 5.436 -11.662 -5.338 1.00 0.00 36 ALA A O 9
ATOM 13128 N N . LYS A 1 37 ? 7.361 -10.607 -5.805 1.00 0.00 37 LYS A N 9
ATOM 13129 C CA . LYS A 1 37 ? 7.625 -11.356 -7.021 1.00 0.00 37 LYS A CA 9
ATOM 13130 C C . LYS A 1 37 ? 7.902 -12.835 -6.753 1.00 0.00 37 LYS A C 9
ATOM 13131 O O . LYS A 1 37 ? 7.376 -13.700 -7.453 1.00 0.00 37 LYS A O 9
ATOM 13150 N N . GLU A 1 38 ? 8.746 -13.132 -5.773 1.00 0.00 38 GLU A N 9
ATOM 13151 C CA . GLU A 1 38 ? 9.279 -14.485 -5.672 1.00 0.00 38 GLU A CA 9
ATOM 13152 C C . GLU A 1 38 ? 8.339 -15.509 -5.023 1.00 0.00 38 GLU A C 9
ATOM 13153 O O . GLU A 1 38 ? 7.976 -16.495 -5.665 1.00 0.00 38 GLU A O 9
ATOM 13165 N N . LYS A 1 39 ? 7.917 -15.298 -3.778 1.00 0.00 39 LYS A N 9
ATOM 13166 C CA . LYS A 1 39 ? 7.113 -16.327 -3.105 1.00 0.00 39 LYS A CA 9
ATOM 13167 C C . LYS A 1 39 ? 5.622 -16.022 -3.116 1.00 0.00 39 LYS A C 9
ATOM 13168 O O . LYS A 1 39 ? 4.797 -16.921 -2.950 1.00 0.00 39 LYS A O 9
ATOM 13187 N N . SER A 1 40 ? 5.276 -14.757 -3.289 1.00 0.00 40 SER A N 9
ATOM 13188 C CA . SER A 1 40 ? 3.902 -14.329 -3.139 1.00 0.00 40 SER A CA 9
ATOM 13189 C C . SER A 1 40 ? 3.017 -14.876 -4.264 1.00 0.00 40 SER A C 9
ATOM 13190 O O . SER A 1 40 ? 3.468 -15.043 -5.397 1.00 0.00 40 SER A O 9
ATOM 13198 N N . ALA A 1 41 ? 1.760 -15.167 -3.931 1.00 0.00 41 ALA A N 9
ATOM 13199 C CA . ALA A 1 41 ? 0.766 -15.596 -4.920 1.00 0.00 41 ALA A CA 9
ATOM 13200 C C . ALA A 1 41 ? 0.172 -14.377 -5.624 1.00 0.00 41 ALA A C 9
ATOM 13201 O O . ALA A 1 41 ? -0.685 -14.487 -6.500 1.00 0.00 41 ALA A O 9
ATOM 13208 N N . ASP A 1 42 ? 0.661 -13.218 -5.213 1.00 0.00 42 ASP A N 9
ATOM 13209 C CA . ASP A 1 42 ? 0.253 -11.919 -5.741 1.00 0.00 42 ASP A CA 9
ATOM 13210 C C . ASP A 1 42 ? 0.661 -11.729 -7.200 1.00 0.00 42 ASP A C 9
ATOM 13211 O O . ASP A 1 42 ? 0.131 -10.861 -7.872 1.00 0.00 42 ASP A O 9
ATOM 13220 N N . ILE A 1 43 ? 1.579 -12.563 -7.685 1.00 0.00 43 ILE A N 9
ATOM 13221 C CA . ILE A 1 43 ? 2.518 -12.207 -8.757 1.00 0.00 43 ILE A CA 9
ATOM 13222 C C . ILE A 1 43 ? 1.885 -11.693 -10.053 1.00 0.00 43 ILE A C 9
ATOM 13223 O O . ILE A 1 43 ? 2.584 -11.098 -10.873 1.00 0.00 43 ILE A O 9
ATOM 13239 N N . ILE A 1 44 ? 0.598 -11.912 -10.254 1.00 0.00 44 ILE A N 9
ATOM 13240 C CA . ILE A 1 44 ? -0.105 -11.251 -11.347 1.00 0.00 44 ILE A CA 9
ATOM 13241 C C . ILE A 1 44 ? -0.065 -9.727 -11.141 1.00 0.00 44 ILE A C 9
ATOM 13242 O O . ILE A 1 44 ? 0.134 -8.962 -12.084 1.00 0.00 44 ILE A O 9
ATOM 13258 N N . SER A 1 45 ? -0.225 -9.305 -9.888 1.00 0.00 45 SER A N 9
ATOM 13259 C CA . SER A 1 45 ? -0.159 -7.896 -9.519 1.00 0.00 45 SER A CA 9
ATOM 13260 C C . SER A 1 45 ? 1.263 -7.521 -9.111 1.00 0.00 45 SER A C 9
ATOM 13261 O O . SER A 1 45 ? 1.702 -6.382 -9.310 1.00 0.00 45 SER A O 9
ATOM 13269 N N . ALA A 1 46 ? 1.974 -8.500 -8.548 1.00 0.00 46 ALA A N 9
ATOM 13270 C CA . ALA A 1 46 ? 3.328 -8.315 -8.019 1.00 0.00 46 ALA A CA 9
ATOM 13271 C C . ALA A 1 46 ? 4.264 -7.685 -9.036 1.00 0.00 46 ALA A C 9
ATOM 13272 O O . ALA A 1 46 ? 5.215 -7.006 -8.662 1.00 0.00 46 ALA A O 9
ATOM 13279 N N . ARG A 1 47 ? 4.009 -7.935 -10.315 1.00 0.00 47 ARG A N 9
ATOM 13280 C CA . ARG A 1 47 ? 4.802 -7.339 -11.385 1.00 0.00 47 ARG A CA 9
ATOM 13281 C C . ARG A 1 47 ? 4.857 -5.817 -11.242 1.00 0.00 47 ARG A C 9
ATOM 13282 O O . ARG A 1 47 ? 5.841 -5.183 -11.606 1.00 0.00 47 ARG A O 9
ATOM 13303 N N . ASN A 1 48 ? 3.794 -5.239 -10.694 1.00 0.00 48 ASN A N 9
ATOM 13304 C CA . ASN A 1 48 ? 3.721 -3.796 -10.484 1.00 0.00 48 ASN A CA 9
ATOM 13305 C C . ASN A 1 48 ? 4.251 -3.410 -9.102 1.00 0.00 48 ASN A C 9
ATOM 13306 O O . ASN A 1 48 ? 4.096 -2.272 -8.668 1.00 0.00 48 ASN A O 9
ATOM 13317 N N . GLY A 1 49 ? 4.865 -4.363 -8.411 1.00 0.00 49 GLY A N 9
ATOM 13318 C CA . GLY A 1 49 ? 5.348 -4.112 -7.066 1.00 0.00 49 GLY A CA 9
ATOM 13319 C C . GLY A 1 49 ? 4.297 -4.441 -6.026 1.00 0.00 49 GLY A C 9
ATOM 13320 O O . GLY A 1 49 ? 4.311 -3.903 -4.922 1.00 0.00 49 GLY A O 9
ATOM 13324 N N . GLY A 1 50 ? 3.382 -5.330 -6.392 1.00 0.00 50 GLY A N 9
ATOM 13325 C CA . GLY A 1 50 ? 2.280 -5.682 -5.517 1.00 0.00 50 GLY A CA 9
ATOM 13326 C C . GLY A 1 50 ? 1.137 -4.695 -5.638 1.00 0.00 50 GLY A C 9
ATOM 13327 O O . GLY A 1 50 ? 0.179 -4.727 -4.864 1.00 0.00 50 GLY A O 9
ATOM 13331 N N . ASP A 1 51 ? 1.253 -3.809 -6.617 1.00 0.00 51 ASP A N 9
ATOM 13332 C CA . ASP A 1 51 ? 0.263 -2.766 -6.849 1.00 0.00 51 ASP A CA 9
ATOM 13333 C C . ASP A 1 51 ? -1.023 -3.340 -7.433 1.00 0.00 51 ASP A C 9
ATOM 13334 O O . ASP A 1 51 ? -1.063 -3.775 -8.588 1.00 0.00 51 ASP A O 9
ATOM 13343 N N . MET A 1 52 ? -2.063 -3.356 -6.615 1.00 0.00 52 MET A N 9
ATOM 13344 C CA . MET A 1 52 ? -3.381 -3.798 -7.049 1.00 0.00 52 MET A CA 9
ATOM 13345 C C . MET A 1 52 ? -4.119 -2.675 -7.758 1.00 0.00 52 MET A C 9
ATOM 13346 O O . MET A 1 52 ? -5.004 -2.919 -8.579 1.00 0.00 52 MET A O 9
ATOM 13360 N N . GLY A 1 53 ? -3.737 -1.446 -7.451 1.00 0.00 53 GLY A N 9
ATOM 13361 C CA . GLY A 1 53 ? -4.433 -0.301 -7.985 1.00 0.00 53 GLY A CA 9
ATOM 13362 C C . GLY A 1 53 ? -4.803 0.691 -6.907 1.00 0.00 53 GLY A C 9
ATOM 13363 O O . GLY A 1 53 ? -4.230 0.681 -5.814 1.00 0.00 53 GLY A O 9
ATOM 13367 N N . TRP A 1 54 ? -5.764 1.543 -7.212 1.00 0.00 54 TRP A N 9
ATOM 13368 C CA . TRP A 1 54 ? -6.199 2.568 -6.280 1.00 0.00 54 TRP A CA 9
ATOM 13369 C C . TRP A 1 54 ? -7.571 2.239 -5.709 1.00 0.00 54 TRP A C 9
ATOM 13370 O O . TRP A 1 54 ? -8.459 1.775 -6.425 1.00 0.00 54 TRP A O 9
ATOM 13391 N N . LEU A 1 55 ? -7.732 2.468 -4.414 1.00 0.00 55 LEU A N 9
ATOM 13392 C CA . LEU A 1 55 ? -9.013 2.280 -3.753 1.00 0.00 55 LEU A CA 9
ATOM 13393 C C . LEU A 1 55 ? -9.412 3.548 -3.008 1.00 0.00 55 LEU A C 9
ATOM 13394 O O . LEU A 1 55 ? -8.561 4.364 -2.657 1.00 0.00 55 LEU A O 9
ATOM 13410 N N . GLU A 1 56 ? -10.704 3.714 -2.782 1.00 0.00 56 GLU A N 9
ATOM 13411 C CA . GLU A 1 56 ? -11.212 4.890 -2.091 1.00 0.00 56 GLU A CA 9
ATOM 13412 C C . GLU A 1 56 ? -11.087 4.717 -0.585 1.00 0.00 56 GLU A C 9
ATOM 13413 O O . GLU A 1 56 ? -11.490 3.694 -0.026 1.00 0.00 56 GLU A O 9
ATOM 13425 N N . ASP A 1 57 ? -10.528 5.717 0.074 1.00 0.00 57 ASP A N 9
ATOM 13426 C CA . ASP A 1 57 ? -10.379 5.685 1.516 1.00 0.00 57 ASP A CA 9
ATOM 13427 C C . ASP A 1 57 ? -11.738 5.822 2.187 1.00 0.00 57 ASP A C 9
ATOM 13428 O O . ASP A 1 57 ? -12.631 6.490 1.665 1.00 0.00 57 ASP A O 9
ATOM 13437 N N . ALA A 1 58 ? -11.867 5.165 3.333 1.00 0.00 58 ALA A N 9
ATOM 13438 C CA . ALA A 1 58 ? -13.108 5.098 4.106 1.00 0.00 58 ALA A CA 9
ATOM 13439 C C . ALA A 1 58 ? -14.154 4.218 3.424 1.00 0.00 58 ALA A C 9
ATOM 13440 O O . ALA A 1 58 ? -15.297 4.136 3.875 1.00 0.00 58 ALA A O 9
ATOM 13447 N N . THR A 1 59 ? -13.760 3.540 2.350 1.00 0.00 59 THR A N 9
ATOM 13448 C CA . THR A 1 59 ? -14.568 2.459 1.797 1.00 0.00 59 THR A CA 9
ATOM 13449 C C . THR A 1 59 ? -13.839 1.143 2.018 1.00 0.00 59 THR A C 9
ATOM 13450 O O . THR A 1 59 ? -14.294 0.072 1.615 1.00 0.00 59 THR A O 9
ATOM 13461 N N . ILE A 1 60 ? -12.696 1.259 2.679 1.00 0.00 60 ILE A N 9
ATOM 13462 C CA . ILE A 1 60 ? -11.779 0.148 2.870 1.00 0.00 60 ILE A CA 9
ATOM 13463 C C . ILE A 1 60 ? -12.359 -0.890 3.827 1.00 0.00 60 ILE A C 9
ATOM 13464 O O . ILE A 1 60 ? -12.809 -0.551 4.922 1.00 0.00 60 ILE A O 9
ATOM 13480 N N . PRO A 1 61 ? -12.369 -2.165 3.410 1.00 0.00 61 PRO A N 9
ATOM 13481 C CA . PRO A 1 61 ? -12.787 -3.277 4.266 1.00 0.00 61 PRO A CA 9
ATOM 13482 C C . PRO A 1 61 ? -11.824 -3.474 5.436 1.00 0.00 61 PRO A C 9
ATOM 13483 O O . PRO A 1 61 ? -10.654 -3.076 5.376 1.00 0.00 61 PRO A O 9
ATOM 13494 N N . ASP A 1 62 ? -12.337 -4.100 6.496 1.00 0.00 62 ASP A N 9
ATOM 13495 C CA . ASP A 1 62 ? -11.620 -4.248 7.769 1.00 0.00 62 ASP A CA 9
ATOM 13496 C C . ASP A 1 62 ? -10.273 -4.938 7.605 1.00 0.00 62 ASP A C 9
ATOM 13497 O O . ASP A 1 62 ? -9.399 -4.800 8.462 1.00 0.00 62 ASP A O 9
ATOM 13506 N N . GLU A 1 63 ? -10.110 -5.680 6.517 1.00 0.00 63 GLU A N 9
ATOM 13507 C CA . GLU A 1 63 ? -8.850 -6.345 6.223 1.00 0.00 63 GLU A CA 9
ATOM 13508 C C . GLU A 1 63 ? -7.704 -5.333 6.181 1.00 0.00 63 GLU A C 9
ATOM 13509 O O . GLU A 1 63 ? -6.749 -5.441 6.944 1.00 0.00 63 GLU A O 9
ATOM 13521 N N . LEU A 1 64 ? -7.822 -4.318 5.334 1.00 0.00 64 LEU A N 9
ATOM 13522 C CA . LEU A 1 64 ? -6.764 -3.319 5.215 1.00 0.00 64 LEU A CA 9
ATOM 13523 C C . LEU A 1 64 ? -6.890 -2.242 6.285 1.00 0.00 64 LEU A C 9
ATOM 13524 O O . LEU A 1 64 ? -5.943 -1.498 6.538 1.00 0.00 64 LEU A O 9
ATOM 13540 N N . LYS A 1 65 ? -8.058 -2.156 6.911 1.00 0.00 65 LYS A N 9
ATOM 13541 C CA . LYS A 1 65 ? -8.254 -1.236 8.029 1.00 0.00 65 LYS A CA 9
ATOM 13542 C C . LYS A 1 65 ? -7.297 -1.565 9.160 1.00 0.00 65 LYS A C 9
ATOM 13543 O O . LYS A 1 65 ? -6.792 -0.678 9.846 1.00 0.00 65 LYS A O 9
ATOM 13562 N N . ASN A 1 66 ? -7.037 -2.850 9.330 1.00 0.00 66 ASN A N 9
ATOM 13563 C CA . ASN A 1 66 ? -6.161 -3.329 10.390 1.00 0.00 66 ASN A CA 9
ATOM 13564 C C . ASN A 1 66 ? -4.690 -3.137 10.038 1.00 0.00 66 ASN A C 9
ATOM 13565 O O . ASN A 1 66 ? -3.810 -3.388 10.859 1.00 0.00 66 ASN A O 9
ATOM 13576 N N . ALA A 1 67 ? -4.420 -2.694 8.817 1.00 0.00 67 ALA A N 9
ATOM 13577 C CA . ALA A 1 67 ? -3.050 -2.423 8.402 1.00 0.00 67 ALA A CA 9
ATOM 13578 C C . ALA A 1 67 ? -2.583 -1.080 8.953 1.00 0.00 67 ALA A C 9
ATOM 13579 O O . ALA A 1 67 ? -1.407 -0.893 9.265 1.00 0.00 67 ALA A O 9
ATOM 13586 N N . GLY A 1 68 ? -3.534 -0.152 9.077 1.00 0.00 68 GLY A N 9
ATOM 13587 C CA . GLY A 1 68 ? -3.261 1.150 9.666 1.00 0.00 68 GLY A CA 9
ATOM 13588 C C . GLY A 1 68 ? -2.368 2.024 8.805 1.00 0.00 68 GLY A C 9
ATOM 13589 O O . GLY A 1 68 ? -1.742 2.964 9.302 1.00 0.00 68 GLY A O 9
ATOM 13593 N N . LEU A 1 69 ? -2.326 1.734 7.515 1.00 0.00 69 LEU A N 9
ATOM 13594 C CA . LEU A 1 69 ? -1.425 2.427 6.606 1.00 0.00 69 LEU A CA 9
ATOM 13595 C C . LEU A 1 69 ? -2.050 3.714 6.061 1.00 0.00 69 LEU A C 9
ATOM 13596 O O . LEU A 1 69 ? -2.682 3.713 5.015 1.00 0.00 69 LEU A O 9
ATOM 13612 N N . LYS A 1 70 ? -1.865 4.812 6.777 1.00 0.00 70 LYS A N 9
ATOM 13613 C CA . LYS A 1 70 ? -2.386 6.099 6.329 1.00 0.00 70 LYS A CA 9
ATOM 13614 C C . LYS A 1 70 ? -1.300 6.964 5.682 1.00 0.00 70 LYS A C 9
ATOM 13615 O O . LYS A 1 70 ? -1.549 7.641 4.684 1.00 0.00 70 LYS A O 9
ATOM 13634 N N . GLU A 1 71 ? -0.104 6.946 6.256 1.00 0.00 71 GLU A N 9
ATOM 13635 C CA . GLU A 1 71 ? 0.979 7.822 5.809 1.00 0.00 71 GLU A CA 9
ATOM 13636 C C . GLU A 1 71 ? 1.897 7.098 4.828 1.00 0.00 71 GLU A C 9
ATOM 13637 O O . GLU A 1 71 ? 2.411 6.023 5.133 1.00 0.00 71 GLU A O 9
ATOM 13649 N N . LYS A 1 72 ? 2.141 7.716 3.673 1.00 0.00 72 LYS A N 9
ATOM 13650 C CA . LYS A 1 72 ? 2.873 7.061 2.593 1.00 0.00 72 LYS A CA 9
ATOM 13651 C C . LYS A 1 72 ? 4.321 6.810 2.988 1.00 0.00 72 LYS A C 9
ATOM 13652 O O . LYS A 1 72 ? 4.991 7.683 3.542 1.00 0.00 72 LYS A O 9
ATOM 13671 N N . GLY A 1 73 ? 4.792 5.609 2.700 1.00 0.00 73 GLY A N 9
ATOM 13672 C CA . GLY A 1 73 ? 6.135 5.227 3.070 1.00 0.00 73 GLY A CA 9
ATOM 13673 C C . GLY A 1 73 ? 6.136 4.247 4.219 1.00 0.00 73 GLY A C 9
ATOM 13674 O O . GLY A 1 73 ? 7.190 3.786 4.655 1.00 0.00 73 GLY A O 9
ATOM 13678 N N . GLN A 1 74 ? 4.948 3.929 4.713 1.00 0.00 74 GLN A N 9
ATOM 13679 C CA . GLN A 1 74 ? 4.804 2.979 5.799 1.00 0.00 74 GLN A CA 9
ATOM 13680 C C . GLN A 1 74 ? 4.589 1.569 5.253 1.00 0.00 74 GLN A C 9
ATOM 13681 O O . GLN A 1 74 ? 3.764 1.348 4.363 1.00 0.00 74 GLN A O 9
ATOM 13695 N N . LEU A 1 75 ? 5.361 0.636 5.778 1.00 0.00 75 LEU A N 9
ATOM 13696 C CA . LEU A 1 75 ? 5.320 -0.753 5.357 1.00 0.00 75 LEU A CA 9
ATOM 13697 C C . LEU A 1 75 ? 4.924 -1.658 6.521 1.00 0.00 75 LEU A C 9
ATOM 13698 O O . LEU A 1 75 ? 4.836 -1.207 7.663 1.00 0.00 75 LEU A O 9
ATOM 13714 N N . SER A 1 76 ? 4.649 -2.923 6.199 1.00 0.00 76 SER A N 9
ATOM 13715 C CA . SER A 1 76 ? 4.467 -3.974 7.199 1.00 0.00 76 SER A CA 9
ATOM 13716 C C . SER A 1 76 ? 3.087 -3.935 7.845 1.00 0.00 76 SER A C 9
ATOM 13717 O O . SER A 1 76 ? 2.941 -3.743 9.053 1.00 0.00 76 SER A O 9
ATOM 13725 N N . GLY A 1 77 ? 2.070 -4.103 7.021 1.00 0.00 77 GLY A N 9
ATOM 13726 C CA . GLY A 1 77 ? 0.763 -4.434 7.536 1.00 0.00 77 GLY A CA 9
ATOM 13727 C C . GLY A 1 77 ? 0.419 -5.865 7.189 1.00 0.00 77 GLY A C 9
ATOM 13728 O O . GLY A 1 77 ? 0.082 -6.158 6.044 1.00 0.00 77 GLY A O 9
ATOM 13732 N N . VAL A 1 78 ? 0.529 -6.765 8.160 1.00 0.00 78 VAL A N 9
ATOM 13733 C CA . VAL A 1 78 ? 0.278 -8.180 7.919 1.00 0.00 78 VAL A CA 9
ATOM 13734 C C . VAL A 1 78 ? -1.106 -8.550 8.404 1.00 0.00 78 VAL A C 9
ATOM 13735 O O . VAL A 1 78 ? -1.391 -8.508 9.602 1.00 0.00 78 VAL A O 9
ATOM 13748 N N . ILE A 1 79 ? -1.962 -8.904 7.474 1.00 0.00 79 ILE A N 9
ATOM 13749 C CA . ILE A 1 79 ? -3.328 -9.230 7.794 1.00 0.00 79 ILE A CA 9
ATOM 13750 C C . ILE A 1 79 ? -3.579 -10.716 7.622 1.00 0.00 79 ILE A C 9
ATOM 13751 O O . ILE A 1 79 ? -3.265 -11.295 6.580 1.00 0.00 79 ILE A O 9
ATOM 13767 N N . LYS A 1 80 ? -4.108 -11.336 8.661 1.00 0.00 80 LYS A N 9
ATOM 13768 C CA . LYS A 1 80 ? -4.445 -12.744 8.600 1.00 0.00 80 LYS A CA 9
ATOM 13769 C C . LYS A 1 80 ? -5.742 -12.945 7.834 1.00 0.00 80 LYS A C 9
ATOM 13770 O O . LYS A 1 80 ? -6.774 -12.361 8.170 1.00 0.00 80 LYS A O 9
ATOM 13789 N N . SER A 1 81 ? -5.679 -13.781 6.821 1.00 0.00 81 SER A N 9
ATOM 13790 C CA . SER A 1 81 ? -6.840 -14.102 6.011 1.00 0.00 81 SER A CA 9
ATOM 13791 C C . SER A 1 81 ? -7.108 -15.601 6.098 1.00 0.00 81 SER A C 9
ATOM 13792 O O . SER A 1 81 ? -6.243 -16.364 6.526 1.00 0.00 81 SER A O 9
ATOM 13800 N N . SER A 1 82 ? -8.295 -16.030 5.704 1.00 0.00 82 SER A N 9
ATOM 13801 C CA . SER A 1 82 ? -8.621 -17.450 5.712 1.00 0.00 82 SER A CA 9
ATOM 13802 C C . SER A 1 82 ? -7.812 -18.185 4.643 1.00 0.00 82 SER A C 9
ATOM 13803 O O . SER A 1 82 ? -7.517 -19.373 4.770 1.00 0.00 82 SER A O 9
ATOM 13811 N N . VAL A 1 83 ? -7.429 -17.454 3.603 1.00 0.00 83 VAL A N 9
ATOM 13812 C CA . VAL A 1 83 ? -6.684 -18.020 2.489 1.00 0.00 83 VAL A CA 9
ATOM 13813 C C . VAL A 1 83 ? -5.178 -18.065 2.792 1.00 0.00 83 VAL A C 9
ATOM 13814 O O . VAL A 1 83 ? -4.407 -18.729 2.095 1.00 0.00 83 VAL A O 9
ATOM 13827 N N . GLY A 1 84 ? -4.772 -17.374 3.850 1.00 0.00 84 GLY A N 9
ATOM 13828 C CA . GLY A 1 84 ? -3.366 -17.295 4.196 1.00 0.00 84 GLY A CA 9
ATOM 13829 C C . GLY A 1 84 ? -3.034 -16.001 4.901 1.00 0.00 84 GLY A C 9
ATOM 13830 O O . GLY A 1 84 ? -3.737 -15.591 5.823 1.00 0.00 84 GLY A O 9
ATOM 13834 N N . PHE A 1 85 ? -1.968 -15.353 4.473 1.00 0.00 85 PHE A N 9
ATOM 13835 C CA . PHE A 1 85 ? -1.572 -14.082 5.057 1.00 0.00 85 PHE A CA 9
ATOM 13836 C C . PHE A 1 85 ? -1.325 -13.052 3.971 1.00 0.00 85 PHE A C 9
ATOM 13837 O O . PHE A 1 85 ? -0.739 -13.362 2.933 1.00 0.00 85 PHE A O 9
ATOM 13854 N N . LEU A 1 86 ? -1.762 -11.831 4.214 1.00 0.00 86 LEU A N 9
ATOM 13855 C CA . LEU A 1 86 ? -1.613 -10.762 3.250 1.00 0.00 86 LEU A CA 9
ATOM 13856 C C . LEU A 1 86 ? -0.797 -9.630 3.857 1.00 0.00 86 LEU A C 9
ATOM 13857 O O . LEU A 1 86 ? -1.005 -9.255 5.008 1.00 0.00 86 LEU A O 9
ATOM 13873 N N . ILE A 1 87 ? 0.141 -9.104 3.093 1.00 0.00 87 ILE A N 9
ATOM 13874 C CA . ILE A 1 87 ? 0.991 -8.026 3.574 1.00 0.00 87 ILE A CA 9
ATOM 13875 C C . ILE A 1 87 ? 0.807 -6.799 2.705 1.00 0.00 87 ILE A C 9
ATOM 13876 O O . ILE A 1 87 ? 0.942 -6.876 1.486 1.00 0.00 87 ILE A O 9
ATOM 13892 N N . VAL A 1 88 ? 0.490 -5.675 3.326 1.00 0.00 88 VAL A N 9
ATOM 13893 C CA . VAL A 1 88 ? 0.177 -4.477 2.581 1.00 0.00 88 VAL A CA 9
ATOM 13894 C C . VAL A 1 88 ? 1.237 -3.395 2.797 1.00 0.00 88 VAL A C 9
ATOM 13895 O O . VAL A 1 88 ? 1.847 -3.293 3.868 1.00 0.00 88 VAL A O 9
ATOM 13908 N N . ARG A 1 89 ? 1.467 -2.630 1.743 1.00 0.00 89 ARG A N 9
ATOM 13909 C CA . ARG A 1 89 ? 2.448 -1.560 1.722 1.00 0.00 89 ARG A CA 9
ATOM 13910 C C . ARG A 1 89 ? 1.830 -0.328 1.082 1.00 0.00 89 ARG A C 9
ATOM 13911 O O . ARG A 1 89 ? 1.015 -0.444 0.168 1.00 0.00 89 ARG A O 9
ATOM 13932 N N . LEU A 1 90 ? 2.213 0.844 1.551 1.00 0.00 90 LEU A N 9
ATOM 13933 C CA . LEU A 1 90 ? 1.684 2.077 0.997 1.00 0.00 90 LEU A CA 9
ATOM 13934 C C . LEU A 1 90 ? 2.499 2.540 -0.187 1.00 0.00 90 LEU A C 9
ATOM 13935 O O . LEU A 1 90 ? 3.635 2.993 -0.039 1.00 0.00 90 LEU A O 9
ATOM 13951 N N . ASP A 1 91 ? 1.909 2.411 -1.361 1.00 0.00 91 ASP A N 9
ATOM 13952 C CA . ASP A 1 91 ? 2.575 2.840 -2.590 1.00 0.00 91 ASP A CA 9
ATOM 13953 C C . ASP A 1 91 ? 2.438 4.351 -2.786 1.00 0.00 91 ASP A C 9
ATOM 13954 O O . ASP A 1 91 ? 3.435 5.059 -2.930 1.00 0.00 91 ASP A O 9
ATOM 13963 N N . ASP A 1 92 ? 1.192 4.838 -2.751 1.00 0.00 92 ASP A N 9
ATOM 13964 C CA . ASP A 1 92 ? 0.886 6.258 -2.978 1.00 0.00 92 ASP A CA 9
ATOM 13965 C C . ASP A 1 92 ? -0.420 6.655 -2.295 1.00 0.00 92 ASP A C 9
ATOM 13966 O O . ASP A 1 92 ? -1.248 5.802 -1.984 1.00 0.00 92 ASP A O 9
ATOM 13975 N N . ILE A 1 93 ? -0.601 7.958 -2.079 1.00 0.00 93 ILE A N 9
ATOM 13976 C CA . ILE A 1 93 ? -1.868 8.503 -1.585 1.00 0.00 93 ILE A CA 9
ATOM 13977 C C . ILE A 1 93 ? -2.230 9.763 -2.376 1.00 0.00 93 ILE A C 9
ATOM 13978 O O . ILE A 1 93 ? -1.408 10.673 -2.504 1.00 0.00 93 ILE A O 9
ATOM 13994 N N . GLN A 1 94 ? -3.446 9.806 -2.915 1.00 0.00 94 GLN A N 9
ATOM 13995 C CA . GLN A 1 94 ? -3.919 10.978 -3.650 1.00 0.00 94 GLN A CA 9
ATOM 13996 C C . GLN A 1 94 ? -5.272 11.433 -3.110 1.00 0.00 94 GLN A C 9
ATOM 13997 O O . GLN A 1 94 ? -6.252 10.687 -3.155 1.00 0.00 94 GLN A O 9
ATOM 14011 N N . ALA A 1 95 ? -5.326 12.663 -2.626 1.00 0.00 95 ALA A N 9
ATOM 14012 C CA . ALA A 1 95 ? -6.554 13.216 -2.066 1.00 0.00 95 ALA A CA 9
ATOM 14013 C C . ALA A 1 95 ? -7.417 13.847 -3.155 1.00 0.00 95 ALA A C 9
ATOM 14014 O O . ALA A 1 95 ? -7.844 14.997 -3.035 1.00 0.00 95 ALA A O 9
ATOM 14021 N N . ALA A 1 96 ? -7.668 13.069 -4.211 1.00 0.00 96 ALA A N 9
ATOM 14022 C CA . ALA A 1 96 ? -8.455 13.516 -5.362 1.00 0.00 96 ALA A CA 9
ATOM 14023 C C . ALA A 1 96 ? -7.867 14.782 -5.973 1.00 0.00 96 ALA A C 9
ATOM 14024 O O . ALA A 1 96 ? -8.305 15.896 -5.675 1.00 0.00 96 ALA A O 9
ATOM 14031 N N . HIS A 1 97 ? -6.889 14.582 -6.856 1.00 0.00 97 HIS A N 9
ATOM 14032 C CA . HIS A 1 97 ? -6.125 15.673 -7.464 1.00 0.00 97 HIS A CA 9
ATOM 14033 C C . HIS A 1 97 ? -5.236 16.331 -6.406 1.00 0.00 97 HIS A C 9
ATOM 14034 O O . HIS A 1 97 ? -4.686 15.643 -5.542 1.00 0.00 97 HIS A O 9
ATOM 14049 N N . HIS A 1 98 ? -5.097 17.657 -6.502 1.00 0.00 98 HIS A N 9
ATOM 14050 C CA . HIS A 1 98 ? -4.298 18.469 -5.572 1.00 0.00 98 HIS A CA 9
ATOM 14051 C C . HIS A 1 98 ? -2.804 18.281 -5.831 1.00 0.00 98 HIS A C 9
ATOM 14052 O O . HIS A 1 98 ? -2.052 19.252 -5.899 1.00 0.00 98 HIS A O 9
ATOM 14067 N N . HIS A 1 99 ? -2.380 17.037 -5.964 1.00 0.00 99 HIS A N 9
ATOM 14068 C CA . HIS A 1 99 ? -1.034 16.732 -6.420 1.00 0.00 99 HIS A CA 9
ATOM 14069 C C . HIS A 1 99 ? -1.106 16.428 -7.910 1.00 0.00 99 HIS A C 9
ATOM 14070 O O . HIS A 1 99 ? -1.968 15.661 -8.342 1.00 0.00 99 HIS A O 9
ATOM 14085 N N . HIS A 1 100 ? -0.232 17.040 -8.698 1.00 0.00 100 HIS A N 9
ATOM 14086 C CA . HIS A 1 100 ? -0.340 16.957 -10.152 1.00 0.00 100 HIS A CA 9
ATOM 14087 C C . HIS A 1 100 ? 0.144 15.609 -10.683 1.00 0.00 100 HIS A C 9
ATOM 14088 O O . HIS A 1 100 ? 1.213 15.512 -11.286 1.00 0.00 100 HIS A O 9
ATOM 14103 N N . HIS A 1 101 ? -0.650 14.579 -10.434 1.00 0.00 101 HIS A N 9
ATOM 14104 C CA . HIS A 1 101 ? -0.422 13.257 -11.002 1.00 0.00 101 HIS A CA 9
ATOM 14105 C C . HIS A 1 101 ? -1.716 12.452 -10.919 1.00 0.00 101 HIS A C 9
ATOM 14106 O O . HIS A 1 101 ? -1.708 11.221 -10.905 1.00 0.00 101 HIS A O 9
ATOM 14121 N N . HIS A 1 102 ? -2.832 13.167 -10.861 1.00 0.00 102 HIS A N 9
ATOM 14122 C CA . HIS A 1 102 ? -4.139 12.542 -10.743 1.00 0.00 102 HIS A CA 9
ATOM 14123 C C . HIS A 1 102 ? -5.221 13.549 -11.069 1.00 0.00 102 HIS A C 9
ATOM 14124 O O . HIS A 1 102 ? -5.177 14.662 -10.506 1.00 0.00 102 HIS A O 9
ATOM 14140 N N . THR A 1 1 ? -17.674 13.988 2.223 1.00 0.00 1 THR A N 10
ATOM 14141 C CA . THR A 1 1 ? -18.163 13.284 1.020 1.00 0.00 1 THR A CA 10
ATOM 14142 C C . THR A 1 1 ? -17.009 12.936 0.088 1.00 0.00 1 THR A C 10
ATOM 14143 O O . THR A 1 1 ? -17.121 12.030 -0.741 1.00 0.00 1 THR A O 10
ATOM 14156 N N . GLN A 1 2 ? -15.902 13.664 0.219 1.00 0.00 2 GLN A N 10
ATOM 14157 C CA . GLN A 1 2 ? -14.747 13.439 -0.630 1.00 0.00 2 GLN A CA 10
ATOM 14158 C C . GLN A 1 2 ? -14.028 12.158 -0.259 1.00 0.00 2 GLN A C 10
ATOM 14159 O O . GLN A 1 2 ? -13.620 11.958 0.886 1.00 0.00 2 GLN A O 10
ATOM 14173 N N . PRO A 1 3 ? -13.868 11.282 -1.242 1.00 0.00 3 PRO A N 10
ATOM 14174 C CA . PRO A 1 3 ? -13.169 10.025 -1.087 1.00 0.00 3 PRO A CA 10
ATOM 14175 C C . PRO A 1 3 ? -11.689 10.156 -1.430 1.00 0.00 3 PRO A C 10
ATOM 14176 O O . PRO A 1 3 ? -11.324 10.340 -2.595 1.00 0.00 3 PRO A O 10
ATOM 14187 N N . GLN A 1 4 ? -10.831 10.078 -0.424 1.00 0.00 4 GLN A N 10
ATOM 14188 C CA . GLN A 1 4 ? -9.405 10.107 -0.672 1.00 0.00 4 GLN A CA 10
ATOM 14189 C C . GLN A 1 4 ? -8.994 8.804 -1.331 1.00 0.00 4 GLN A C 10
ATOM 14190 O O . GLN A 1 4 ? -9.698 7.804 -1.226 1.00 0.00 4 GLN A O 10
ATOM 14204 N N . ARG A 1 5 ? -7.876 8.806 -2.018 1.00 0.00 5 ARG A N 10
ATOM 14205 C CA . ARG A 1 5 ? -7.434 7.601 -2.685 1.00 0.00 5 ARG A CA 10
ATOM 14206 C C . ARG A 1 5 ? -6.061 7.202 -2.196 1.00 0.00 5 ARG A C 10
ATOM 14207 O O . ARG A 1 5 ? -5.169 8.039 -2.057 1.00 0.00 5 ARG A O 10
ATOM 14228 N N . THR A 1 6 ? -5.908 5.923 -1.921 1.00 0.00 6 THR A N 10
ATOM 14229 C CA . THR A 1 6 ? -4.670 5.401 -1.389 1.00 0.00 6 THR A CA 10
ATOM 14230 C C . THR A 1 6 ? -4.199 4.211 -2.216 1.00 0.00 6 THR A C 10
ATOM 14231 O O . THR A 1 6 ? -4.991 3.326 -2.553 1.00 0.00 6 THR A O 10
ATOM 14242 N N . ARG A 1 7 ? -2.921 4.199 -2.563 1.00 0.00 7 ARG A N 10
ATOM 14243 C CA . ARG A 1 7 ? -2.361 3.107 -3.338 1.00 0.00 7 ARG A CA 10
ATOM 14244 C C . ARG A 1 7 ? -1.726 2.100 -2.402 1.00 0.00 7 ARG A C 10
ATOM 14245 O O . ARG A 1 7 ? -0.712 2.385 -1.758 1.00 0.00 7 ARG A O 10
ATOM 14266 N N . TYR A 1 8 ? -2.330 0.934 -2.318 1.00 0.00 8 TYR A N 10
ATOM 14267 C CA . TYR A 1 8 ? -1.841 -0.104 -1.436 1.00 0.00 8 TYR A CA 10
ATOM 14268 C C . TYR A 1 8 ? -1.115 -1.187 -2.210 1.00 0.00 8 TYR A C 10
ATOM 14269 O O . TYR A 1 8 ? -1.570 -1.629 -3.266 1.00 0.00 8 TYR A O 10
ATOM 14287 N N . SER A 1 9 ? 0.020 -1.591 -1.688 1.00 0.00 9 SER A N 10
ATOM 14288 C CA . SER A 1 9 ? 0.695 -2.769 -2.171 1.00 0.00 9 SER A CA 10
ATOM 14289 C C . SER A 1 9 ? 0.306 -3.924 -1.272 1.00 0.00 9 SER A C 10
ATOM 14290 O O . SER A 1 9 ? 0.340 -3.791 -0.051 1.00 0.00 9 SER A O 10
ATOM 14298 N N . ILE A 1 10 ? -0.072 -5.040 -1.856 1.00 0.00 10 ILE A N 10
ATOM 14299 C CA . ILE A 1 10 ? -0.500 -6.190 -1.082 1.00 0.00 10 ILE A CA 10
ATOM 14300 C C . ILE A 1 10 ? -0.014 -7.460 -1.746 1.00 0.00 10 ILE A C 10
ATOM 14301 O O . ILE A 1 10 ? 0.032 -7.540 -2.967 1.00 0.00 10 ILE A O 10
ATOM 14317 N N . ILE A 1 11 ? 0.404 -8.425 -0.950 1.00 0.00 11 ILE A N 10
ATOM 14318 C CA . ILE A 1 11 ? 0.833 -9.703 -1.488 1.00 0.00 11 ILE A CA 10
ATOM 14319 C C . ILE A 1 11 ? 0.346 -10.834 -0.590 1.00 0.00 11 ILE A C 10
ATOM 14320 O O . ILE A 1 11 ? 0.207 -10.661 0.623 1.00 0.00 11 ILE A O 10
ATOM 14336 N N . GLN A 1 12 ? 0.084 -11.982 -1.187 1.00 0.00 12 GLN A N 10
ATOM 14337 C CA . GLN A 1 12 ? -0.489 -13.104 -0.472 1.00 0.00 12 GLN A CA 10
ATOM 14338 C C . GLN A 1 12 ? 0.578 -14.146 -0.173 1.00 0.00 12 GLN A C 10
ATOM 14339 O O . GLN A 1 12 ? 1.122 -14.772 -1.082 1.00 0.00 12 GLN A O 10
ATOM 14353 N N . THR A 1 13 ? 0.880 -14.319 1.099 1.00 0.00 13 THR A N 10
ATOM 14354 C CA . THR A 1 13 ? 1.855 -15.305 1.519 1.00 0.00 13 THR A CA 10
ATOM 14355 C C . THR A 1 13 ? 1.161 -16.605 1.895 1.00 0.00 13 THR A C 10
ATOM 14356 O O . THR A 1 13 ? 0.070 -16.599 2.468 1.00 0.00 13 THR A O 10
ATOM 14367 N N . LYS A 1 14 ? 1.805 -17.715 1.538 1.00 0.00 14 LYS A N 10
ATOM 14368 C CA . LYS A 1 14 ? 1.228 -19.043 1.706 1.00 0.00 14 LYS A CA 10
ATOM 14369 C C . LYS A 1 14 ? 1.018 -19.386 3.174 1.00 0.00 14 LYS A C 10
ATOM 14370 O O . LYS A 1 14 ? 0.107 -20.139 3.512 1.00 0.00 14 LYS A O 10
ATOM 14389 N N . THR A 1 15 ? 1.873 -18.850 4.037 1.00 0.00 15 THR A N 10
ATOM 14390 C CA . THR A 1 15 ? 1.766 -19.100 5.464 1.00 0.00 15 THR A CA 10
ATOM 14391 C C . THR A 1 15 ? 2.325 -17.910 6.237 1.00 0.00 15 THR A C 10
ATOM 14392 O O . THR A 1 15 ? 2.883 -16.995 5.624 1.00 0.00 15 THR A O 10
ATOM 14403 N N . GLU A 1 16 ? 2.192 -17.908 7.558 1.00 0.00 16 GLU A N 10
ATOM 14404 C CA . GLU A 1 16 ? 2.703 -16.802 8.360 1.00 0.00 16 GLU A CA 10
ATOM 14405 C C . GLU A 1 16 ? 4.216 -16.746 8.231 1.00 0.00 16 GLU A C 10
ATOM 14406 O O . GLU A 1 16 ? 4.812 -15.672 8.170 1.00 0.00 16 GLU A O 10
ATOM 14418 N N . ASP A 1 17 ? 4.812 -17.926 8.156 1.00 0.00 17 ASP A N 10
ATOM 14419 C CA . ASP A 1 17 ? 6.255 -18.070 7.980 1.00 0.00 17 ASP A CA 10
ATOM 14420 C C . ASP A 1 17 ? 6.740 -17.271 6.778 1.00 0.00 17 ASP A C 10
ATOM 14421 O O . ASP A 1 17 ? 7.796 -16.638 6.820 1.00 0.00 17 ASP A O 10
ATOM 14430 N N . GLU A 1 18 ? 5.944 -17.292 5.717 1.00 0.00 18 GLU A N 10
ATOM 14431 C CA . GLU A 1 18 ? 6.273 -16.591 4.487 1.00 0.00 18 GLU A CA 10
ATOM 14432 C C . GLU A 1 18 ? 6.235 -15.087 4.725 1.00 0.00 18 GLU A C 10
ATOM 14433 O O . GLU A 1 18 ? 7.051 -14.337 4.191 1.00 0.00 18 GLU A O 10
ATOM 14445 N N . ALA A 1 19 ? 5.283 -14.664 5.546 1.00 0.00 19 ALA A N 10
ATOM 14446 C CA . ALA A 1 19 ? 5.124 -13.261 5.889 1.00 0.00 19 ALA A CA 10
ATOM 14447 C C . ALA A 1 19 ? 6.343 -12.739 6.647 1.00 0.00 19 ALA A C 10
ATOM 14448 O O . ALA A 1 19 ? 6.783 -11.615 6.415 1.00 0.00 19 ALA A O 10
ATOM 14455 N N . LYS A 1 20 ? 6.886 -13.566 7.545 1.00 0.00 20 LYS A N 10
ATOM 14456 C CA . LYS A 1 20 ? 8.104 -13.216 8.283 1.00 0.00 20 LYS A CA 10
ATOM 14457 C C . LYS A 1 20 ? 9.241 -12.868 7.331 1.00 0.00 20 LYS A C 10
ATOM 14458 O O . LYS A 1 20 ? 9.900 -11.846 7.492 1.00 0.00 20 LYS A O 10
ATOM 14477 N N . ALA A 1 21 ? 9.460 -13.716 6.335 1.00 0.00 21 ALA A N 10
ATOM 14478 C CA . ALA A 1 21 ? 10.537 -13.501 5.376 1.00 0.00 21 ALA A CA 10
ATOM 14479 C C . ALA A 1 21 ? 10.319 -12.218 4.584 1.00 0.00 21 ALA A C 10
ATOM 14480 O O . ALA A 1 21 ? 11.276 -11.548 4.184 1.00 0.00 21 ALA A O 10
ATOM 14487 N N . VAL A 1 22 ? 9.058 -11.873 4.373 1.00 0.00 22 VAL A N 10
ATOM 14488 C CA . VAL A 1 22 ? 8.706 -10.671 3.642 1.00 0.00 22 VAL A CA 10
ATOM 14489 C C . VAL A 1 22 ? 8.921 -9.445 4.518 1.00 0.00 22 VAL A C 10
ATOM 14490 O O . VAL A 1 22 ? 9.622 -8.504 4.132 1.00 0.00 22 VAL A O 10
ATOM 14503 N N . LEU A 1 23 ? 8.348 -9.477 5.717 1.00 0.00 23 LEU A N 10
ATOM 14504 C CA . LEU A 1 23 ? 8.411 -8.340 6.623 1.00 0.00 23 LEU A CA 10
ATOM 14505 C C . LEU A 1 23 ? 9.839 -8.092 7.101 1.00 0.00 23 LEU A C 10
ATOM 14506 O O . LEU A 1 23 ? 10.206 -6.963 7.417 1.00 0.00 23 LEU A O 10
ATOM 14522 N N . ASP A 1 24 ? 10.641 -9.145 7.143 1.00 0.00 24 ASP A N 10
ATOM 14523 C CA . ASP A 1 24 ? 12.024 -9.033 7.589 1.00 0.00 24 ASP A CA 10
ATOM 14524 C C . ASP A 1 24 ? 12.837 -8.153 6.648 1.00 0.00 24 ASP A C 10
ATOM 14525 O O . ASP A 1 24 ? 13.559 -7.262 7.088 1.00 0.00 24 ASP A O 10
ATOM 14534 N N . GLU A 1 25 ? 12.704 -8.387 5.349 1.00 0.00 25 GLU A N 10
ATOM 14535 C CA . GLU A 1 25 ? 13.493 -7.649 4.373 1.00 0.00 25 GLU A CA 10
ATOM 14536 C C . GLU A 1 25 ? 12.967 -6.228 4.196 1.00 0.00 25 GLU A C 10
ATOM 14537 O O . GLU A 1 25 ? 13.749 -5.282 4.093 1.00 0.00 25 GLU A O 10
ATOM 14549 N N . LEU A 1 26 ? 11.647 -6.060 4.178 1.00 0.00 26 LEU A N 10
ATOM 14550 C CA . LEU A 1 26 ? 11.074 -4.724 4.038 1.00 0.00 26 LEU A CA 10
ATOM 14551 C C . LEU A 1 26 ? 11.312 -3.902 5.299 1.00 0.00 26 LEU A C 10
ATOM 14552 O O . LEU A 1 26 ? 11.133 -2.690 5.303 1.00 0.00 26 LEU A O 10
ATOM 14568 N N . ASN A 1 27 ? 11.713 -4.579 6.365 1.00 0.00 27 ASN A N 10
ATOM 14569 C CA . ASN A 1 27 ? 12.090 -3.908 7.603 1.00 0.00 27 ASN A CA 10
ATOM 14570 C C . ASN A 1 27 ? 13.397 -3.146 7.405 1.00 0.00 27 ASN A C 10
ATOM 14571 O O . ASN A 1 27 ? 13.712 -2.222 8.154 1.00 0.00 27 ASN A O 10
ATOM 14582 N N . LYS A 1 28 ? 14.154 -3.552 6.386 1.00 0.00 28 LYS A N 10
ATOM 14583 C CA . LYS A 1 28 ? 15.315 -2.798 5.938 1.00 0.00 28 LYS A CA 10
ATOM 14584 C C . LYS A 1 28 ? 14.865 -1.786 4.890 1.00 0.00 28 LYS A C 10
ATOM 14585 O O . LYS A 1 28 ? 15.494 -0.749 4.677 1.00 0.00 28 LYS A O 10
ATOM 14604 N N . GLY A 1 29 ? 13.764 -2.129 4.225 1.00 0.00 29 GLY A N 10
ATOM 14605 C CA . GLY A 1 29 ? 13.090 -1.206 3.335 1.00 0.00 29 GLY A CA 10
ATOM 14606 C C . GLY A 1 29 ? 13.716 -1.130 1.965 1.00 0.00 29 GLY A C 10
ATOM 14607 O O . GLY A 1 29 ? 13.711 -0.068 1.345 1.00 0.00 29 GLY A O 10
ATOM 14611 N N . GLY A 1 30 ? 14.250 -2.242 1.470 1.00 0.00 30 GLY A N 10
ATOM 14612 C CA . GLY A 1 30 ? 14.920 -2.189 0.189 1.00 0.00 30 GLY A CA 10
ATOM 14613 C C . GLY A 1 30 ? 13.975 -2.380 -0.976 1.00 0.00 30 GLY A C 10
ATOM 14614 O O . GLY A 1 30 ? 13.785 -1.468 -1.779 1.00 0.00 30 GLY A O 10
ATOM 14618 N N . ASP A 1 31 ? 13.357 -3.547 -1.060 1.00 0.00 31 ASP A N 10
ATOM 14619 C CA . ASP A 1 31 ? 12.392 -3.819 -2.114 1.00 0.00 31 ASP A CA 10
ATOM 14620 C C . ASP A 1 31 ? 11.192 -4.593 -1.589 1.00 0.00 31 ASP A C 10
ATOM 14621 O O . ASP A 1 31 ? 11.335 -5.725 -1.141 1.00 0.00 31 ASP A O 10
ATOM 14630 N N . PHE A 1 32 ? 10.015 -3.993 -1.650 1.00 0.00 32 PHE A N 10
ATOM 14631 C CA . PHE A 1 32 ? 8.777 -4.715 -1.379 1.00 0.00 32 PHE A CA 10
ATOM 14632 C C . PHE A 1 32 ? 8.371 -5.469 -2.630 1.00 0.00 32 PHE A C 10
ATOM 14633 O O . PHE A 1 32 ? 7.877 -6.594 -2.567 1.00 0.00 32 PHE A O 10
ATOM 14650 N N . ALA A 1 33 ? 8.596 -4.825 -3.769 1.00 0.00 33 ALA A N 10
ATOM 14651 C CA . ALA A 1 33 ? 8.328 -5.425 -5.070 1.00 0.00 33 ALA A CA 10
ATOM 14652 C C . ALA A 1 33 ? 9.045 -6.763 -5.208 1.00 0.00 33 ALA A C 10
ATOM 14653 O O . ALA A 1 33 ? 8.500 -7.720 -5.758 1.00 0.00 33 ALA A O 10
ATOM 14660 N N . ALA A 1 34 ? 10.254 -6.829 -4.669 1.00 0.00 34 ALA A N 10
ATOM 14661 C CA . ALA A 1 34 ? 11.065 -8.038 -4.754 1.00 0.00 34 ALA A CA 10
ATOM 14662 C C . ALA A 1 34 ? 10.442 -9.159 -3.934 1.00 0.00 34 ALA A C 10
ATOM 14663 O O . ALA A 1 34 ? 10.431 -10.321 -4.345 1.00 0.00 34 ALA A O 10
ATOM 14670 N N . LEU A 1 35 ? 9.911 -8.787 -2.779 1.00 0.00 35 LEU A N 10
ATOM 14671 C CA . LEU A 1 35 ? 9.231 -9.724 -1.893 1.00 0.00 35 LEU A CA 10
ATOM 14672 C C . LEU A 1 35 ? 7.953 -10.206 -2.561 1.00 0.00 35 LEU A C 10
ATOM 14673 O O . LEU A 1 35 ? 7.624 -11.394 -2.543 1.00 0.00 35 LEU A O 10
ATOM 14689 N N . ALA A 1 36 ? 7.256 -9.252 -3.162 1.00 0.00 36 ALA A N 10
ATOM 14690 C CA . ALA A 1 36 ? 5.986 -9.491 -3.820 1.00 0.00 36 ALA A CA 10
ATOM 14691 C C . ALA A 1 36 ? 6.111 -10.512 -4.940 1.00 0.00 36 ALA A C 10
ATOM 14692 O O . ALA A 1 36 ? 5.403 -11.514 -4.963 1.00 0.00 36 ALA A O 10
ATOM 14699 N N . LYS A 1 37 ? 7.038 -10.266 -5.844 1.00 0.00 37 LYS A N 10
ATOM 14700 C CA . LYS A 1 37 ? 7.117 -11.024 -7.078 1.00 0.00 37 LYS A CA 10
ATOM 14701 C C . LYS A 1 37 ? 7.704 -12.405 -6.830 1.00 0.00 37 LYS A C 10
ATOM 14702 O O . LYS A 1 37 ? 7.393 -13.359 -7.539 1.00 0.00 37 LYS A O 10
ATOM 14721 N N . GLU A 1 38 ? 8.556 -12.506 -5.828 1.00 0.00 38 GLU A N 10
ATOM 14722 C CA . GLU A 1 38 ? 9.195 -13.770 -5.518 1.00 0.00 38 GLU A CA 10
ATOM 14723 C C . GLU A 1 38 ? 8.294 -14.721 -4.719 1.00 0.00 38 GLU A C 10
ATOM 14724 O O . GLU A 1 38 ? 8.053 -15.857 -5.133 1.00 0.00 38 GLU A O 10
ATOM 14736 N N . LYS A 1 39 ? 7.802 -14.260 -3.574 1.00 0.00 39 LYS A N 10
ATOM 14737 C CA . LYS A 1 39 ? 7.233 -15.174 -2.581 1.00 0.00 39 LYS A CA 10
ATOM 14738 C C . LYS A 1 39 ? 5.705 -15.285 -2.635 1.00 0.00 39 LYS A C 10
ATOM 14739 O O . LYS A 1 39 ? 5.129 -16.322 -2.294 1.00 0.00 39 LYS A O 10
ATOM 14758 N N . SER A 1 40 ? 5.044 -14.286 -3.135 1.00 0.00 40 SER A N 10
ATOM 14759 C CA . SER A 1 40 ? 3.613 -14.212 -2.925 1.00 0.00 40 SER A CA 10
ATOM 14760 C C . SER A 1 40 ? 2.823 -14.872 -4.057 1.00 0.00 40 SER A C 10
ATOM 14761 O O . SER A 1 40 ? 3.312 -15.027 -5.177 1.00 0.00 40 SER A O 10
ATOM 14769 N N . ALA A 1 41 ? 1.599 -15.277 -3.735 1.00 0.00 41 ALA A N 10
ATOM 14770 C CA . ALA A 1 41 ? 0.654 -15.781 -4.725 1.00 0.00 41 ALA A CA 10
ATOM 14771 C C . ALA A 1 41 ? -0.061 -14.621 -5.415 1.00 0.00 41 ALA A C 10
ATOM 14772 O O . ALA A 1 41 ? -0.979 -14.815 -6.209 1.00 0.00 41 ALA A O 10
ATOM 14779 N N . ASP A 1 42 ? 0.386 -13.413 -5.092 1.00 0.00 42 ASP A N 10
ATOM 14780 C CA . ASP A 1 42 ? -0.202 -12.174 -5.602 1.00 0.00 42 ASP A CA 10
ATOM 14781 C C . ASP A 1 42 ? 0.181 -11.909 -7.051 1.00 0.00 42 ASP A C 10
ATOM 14782 O O . ASP A 1 42 ? -0.445 -11.091 -7.717 1.00 0.00 42 ASP A O 10
ATOM 14791 N N . ILE A 1 43 ? 1.201 -12.615 -7.540 1.00 0.00 43 ILE A N 10
ATOM 14792 C CA . ILE A 1 43 ? 2.072 -12.139 -8.620 1.00 0.00 43 ILE A CA 10
ATOM 14793 C C . ILE A 1 43 ? 1.349 -11.741 -9.909 1.00 0.00 43 ILE A C 10
ATOM 14794 O O . ILE A 1 43 ? 1.937 -11.052 -10.741 1.00 0.00 43 ILE A O 10
ATOM 14810 N N . ILE A 1 44 ? 0.099 -12.142 -10.080 1.00 0.00 44 ILE A N 10
A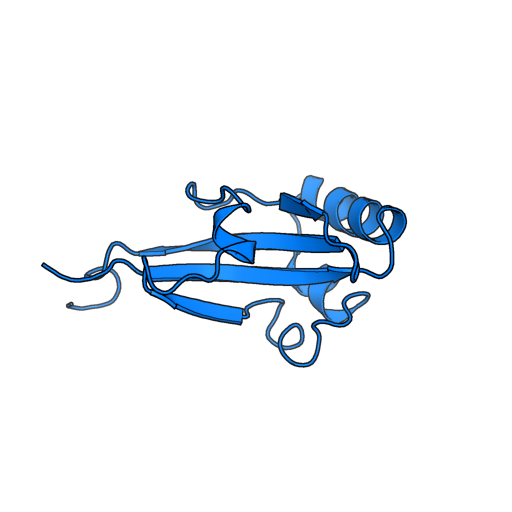TOM 14811 C CA . ILE A 1 44 ? -0.713 -11.613 -11.172 1.00 0.00 44 ILE A CA 10
ATOM 14812 C C . ILE A 1 44 ? -0.720 -10.075 -11.117 1.00 0.00 44 ILE A C 10
ATOM 14813 O O . ILE A 1 44 ? -0.673 -9.398 -12.146 1.00 0.00 44 ILE A O 10
ATOM 14829 N N . SER A 1 45 ? -0.753 -9.534 -9.901 1.00 0.00 45 SER A N 10
ATOM 14830 C CA . SER A 1 45 ? -0.666 -8.096 -9.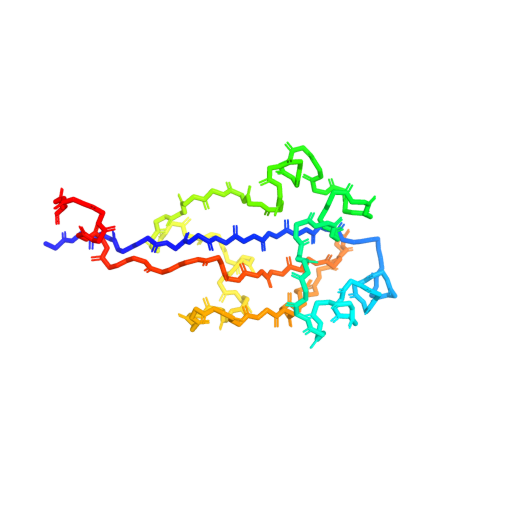689 1.00 0.00 45 SER A CA 10
ATOM 14831 C C . SER A 1 45 ? 0.690 -7.697 -9.101 1.00 0.00 45 SER A C 10
ATOM 14832 O O . SER A 1 45 ? 1.140 -6.566 -9.283 1.00 0.00 45 SER A O 10
ATOM 14840 N N . ALA A 1 46 ? 1.345 -8.629 -8.410 1.00 0.00 46 ALA A N 10
ATOM 14841 C CA . ALA A 1 46 ? 2.665 -8.372 -7.820 1.00 0.00 46 ALA A CA 10
ATOM 14842 C C . ALA A 1 46 ? 3.679 -7.920 -8.871 1.00 0.00 46 ALA A C 10
ATOM 14843 O O . ALA A 1 46 ? 4.617 -7.196 -8.556 1.00 0.00 46 ALA A O 10
ATOM 14850 N N . ARG A 1 47 ? 3.500 -8.367 -10.115 1.00 0.00 47 ARG A N 10
ATOM 14851 C CA . ARG A 1 47 ? 4.365 -7.945 -11.225 1.00 0.00 47 ARG A CA 10
ATOM 14852 C C . ARG A 1 47 ? 4.353 -6.420 -11.400 1.00 0.00 47 ARG A C 10
ATOM 14853 O O . ARG A 1 47 ? 5.218 -5.855 -12.065 1.00 0.00 47 ARG A O 10
ATOM 14874 N N . ASN A 1 48 ? 3.369 -5.769 -10.793 1.00 0.00 48 ASN A N 10
ATOM 14875 C CA . ASN A 1 48 ? 3.258 -4.312 -10.806 1.00 0.00 48 ASN A CA 10
ATOM 14876 C C . ASN A 1 48 ? 4.017 -3.720 -9.609 1.00 0.00 48 ASN A C 10
ATOM 14877 O O . ASN A 1 48 ? 3.922 -2.534 -9.309 1.00 0.00 48 ASN A O 10
ATOM 14888 N N . GLY A 1 49 ? 4.792 -4.563 -8.939 1.00 0.00 49 GLY A N 10
ATOM 14889 C CA . GLY A 1 49 ? 5.530 -4.145 -7.759 1.00 0.00 49 GLY A CA 10
ATOM 14890 C C . GLY A 1 49 ? 4.744 -4.375 -6.485 1.00 0.00 49 GLY A C 10
ATOM 14891 O O . GLY A 1 49 ? 5.136 -3.923 -5.409 1.00 0.00 49 GLY A O 10
ATOM 14895 N N . GLY A 1 50 ? 3.635 -5.094 -6.612 1.00 0.00 50 GLY A N 10
ATOM 14896 C CA . GLY A 1 50 ? 2.828 -5.431 -5.456 1.00 0.00 50 GLY A CA 10
ATOM 14897 C C . GLY A 1 50 ? 1.672 -4.475 -5.271 1.00 0.00 50 GLY A C 10
ATOM 14898 O O . GLY A 1 50 ? 0.755 -4.738 -4.497 1.00 0.00 50 GLY A O 10
ATOM 14902 N N . ASP A 1 51 ? 1.718 -3.356 -5.977 1.00 0.00 51 ASP A N 10
ATOM 14903 C CA . ASP A 1 51 ? 0.673 -2.348 -5.874 1.00 0.00 51 ASP A CA 10
ATOM 14904 C C . ASP A 1 51 ? -0.592 -2.825 -6.564 1.00 0.00 51 ASP A C 10
ATOM 14905 O O . ASP A 1 51 ? -0.613 -2.993 -7.785 1.00 0.00 51 ASP A O 10
ATOM 14914 N N . MET A 1 52 ? -1.644 -3.034 -5.779 1.00 0.00 52 MET A N 10
ATOM 14915 C CA . MET A 1 52 ? -2.911 -3.540 -6.302 1.00 0.00 52 MET A CA 10
ATOM 14916 C C . MET A 1 52 ? -3.626 -2.472 -7.123 1.00 0.00 52 MET A C 10
ATOM 14917 O O . MET A 1 52 ? -4.476 -2.779 -7.962 1.00 0.00 52 MET A O 10
ATOM 14931 N N . GLY A 1 53 ? -3.276 -1.217 -6.874 1.00 0.00 53 GLY A N 10
ATOM 14932 C CA . GLY A 1 53 ? -3.901 -0.120 -7.578 1.00 0.00 53 GLY A CA 10
ATOM 14933 C C . GLY A 1 53 ? -4.341 0.976 -6.635 1.00 0.00 53 GLY A C 10
ATOM 14934 O O . GLY A 1 53 ? -3.854 1.064 -5.505 1.00 0.00 53 GLY A O 10
ATOM 14938 N N . TRP A 1 54 ? -5.267 1.802 -7.091 1.00 0.00 54 TRP A N 10
ATOM 14939 C CA . TRP A 1 54 ? -5.776 2.904 -6.289 1.00 0.00 54 TRP A CA 10
ATOM 14940 C C . TRP A 1 54 ? -7.199 2.631 -5.849 1.00 0.00 54 TRP A C 10
ATOM 14941 O O . TRP A 1 54 ? -8.103 2.502 -6.678 1.00 0.00 54 TRP A O 10
ATOM 14962 N N . LEU A 1 55 ? -7.395 2.529 -4.549 1.00 0.00 55 LEU A N 10
ATOM 14963 C CA . LEU A 1 55 ? -8.727 2.377 -4.006 1.00 0.00 55 LEU A CA 10
ATOM 14964 C C . LEU A 1 55 ? -9.193 3.694 -3.411 1.00 0.00 55 LEU A C 10
ATOM 14965 O O . LEU A 1 55 ? -8.383 4.524 -2.994 1.00 0.00 55 LEU A O 10
ATOM 14981 N N . GLU A 1 56 ? -10.492 3.891 -3.413 1.00 0.00 56 GLU A N 10
ATOM 14982 C CA . GLU A 1 56 ? -11.077 5.073 -2.822 1.00 0.00 56 GLU A CA 10
ATOM 14983 C C . GLU A 1 56 ? -11.437 4.780 -1.380 1.00 0.00 56 GLU A C 10
ATOM 14984 O O . GLU A 1 56 ? -11.943 3.701 -1.064 1.00 0.00 56 GLU A O 10
ATOM 14996 N N . ASP A 1 57 ? -11.140 5.715 -0.502 1.00 0.00 57 ASP A N 10
ATOM 14997 C CA . ASP A 1 57 ? -11.485 5.556 0.900 1.00 0.00 57 ASP A CA 10
ATOM 14998 C C . ASP A 1 57 ? -12.984 5.330 1.049 1.00 0.00 57 ASP A C 10
ATOM 14999 O O . ASP A 1 57 ? -13.778 5.822 0.244 1.00 0.00 57 ASP A O 10
ATOM 15008 N N . ALA A 1 58 ? -13.342 4.554 2.066 1.00 0.00 58 ALA A N 10
ATOM 15009 C CA . ALA A 1 58 ? -14.728 4.193 2.365 1.00 0.00 58 ALA A CA 10
ATOM 15010 C C . ALA A 1 58 ? -15.313 3.223 1.335 1.00 0.00 58 ALA A C 10
ATOM 15011 O O . ALA A 1 58 ? -16.506 2.918 1.368 1.00 0.00 58 ALA A O 10
ATOM 15018 N N . THR A 1 59 ? -14.476 2.738 0.424 1.00 0.00 59 THR A N 10
ATOM 15019 C CA . THR A 1 59 ? -14.815 1.562 -0.369 1.00 0.00 59 THR A CA 10
ATOM 15020 C C . THR A 1 59 ? -13.895 0.426 0.053 1.00 0.00 59 THR A C 10
ATOM 15021 O O . THR A 1 59 ? -13.867 -0.649 -0.547 1.00 0.00 59 THR A O 10
ATOM 15032 N N . ILE A 1 60 ? -13.139 0.702 1.109 1.00 0.00 60 ILE A N 10
ATOM 15033 C CA . ILE A 1 60 ? -12.114 -0.202 1.605 1.00 0.00 60 ILE A CA 10
ATOM 15034 C C . ILE A 1 60 ? -12.713 -1.215 2.566 1.00 0.00 60 ILE A C 10
ATOM 15035 O O . ILE A 1 60 ? -13.398 -0.839 3.520 1.00 0.00 60 ILE A O 10
ATOM 15051 N N . PRO A 1 61 ? -12.473 -2.509 2.321 1.00 0.00 61 PRO A N 10
ATOM 15052 C CA . PRO A 1 61 ? -12.894 -3.572 3.234 1.00 0.00 61 PRO A CA 10
ATOM 15053 C C . PRO A 1 61 ? -12.152 -3.489 4.565 1.00 0.00 61 PRO A C 10
ATOM 15054 O O . PRO A 1 61 ? -11.010 -3.014 4.626 1.00 0.00 61 PRO A O 10
ATOM 15065 N N . ASP A 1 62 ? -12.808 -3.967 5.621 1.00 0.00 62 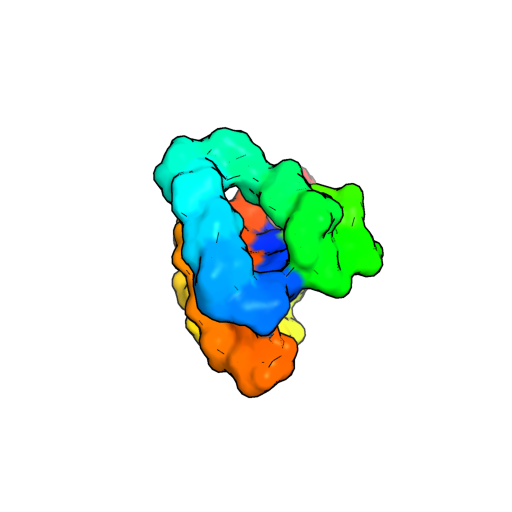ASP A N 10
ATOM 15066 C CA . ASP A 1 62 ? -12.271 -3.902 6.985 1.00 0.00 62 ASP A CA 10
ATOM 15067 C C . ASP A 1 62 ? -10.940 -4.633 7.092 1.00 0.00 62 ASP A C 10
ATOM 15068 O O . ASP A 1 62 ? -10.179 -4.426 8.033 1.00 0.00 62 ASP A O 10
ATOM 15077 N N . GLU A 1 63 ? -10.674 -5.483 6.117 1.00 0.00 63 GLU A N 10
ATOM 15078 C CA . GLU A 1 63 ? -9.447 -6.255 6.076 1.00 0.00 63 GLU A CA 10
ATOM 15079 C C . GLU A 1 63 ? -8.232 -5.336 5.931 1.00 0.00 63 GLU A C 10
ATOM 15080 O O . GLU A 1 63 ? -7.257 -5.469 6.668 1.00 0.00 63 GLU A O 10
ATOM 15092 N N . LEU A 1 64 ? -8.301 -4.386 5.002 1.00 0.00 64 LEU A N 10
ATOM 15093 C CA . LEU A 1 64 ? -7.215 -3.427 4.824 1.00 0.00 64 LEU A CA 10
ATOM 15094 C C . LEU A 1 64 ? -7.346 -2.277 5.814 1.00 0.00 64 LEU A C 10
ATOM 15095 O O . LEU A 1 64 ? -6.408 -1.512 6.017 1.00 0.00 64 LEU A O 10
ATOM 15111 N N . LYS A 1 65 ? -8.516 -2.154 6.424 1.00 0.00 65 LYS A N 10
ATOM 15112 C CA . LYS A 1 65 ? -8.715 -1.183 7.494 1.00 0.00 65 LYS A CA 10
ATOM 15113 C C . LYS A 1 65 ? -7.818 -1.526 8.673 1.00 0.00 65 LYS A C 10
ATOM 15114 O O . LYS A 1 65 ? -7.365 -0.651 9.413 1.00 0.00 65 LYS A O 10
ATOM 15133 N N . ASN A 1 66 ? -7.561 -2.816 8.822 1.00 0.00 66 ASN A N 10
ATOM 15134 C CA . ASN A 1 66 ? -6.716 -3.328 9.892 1.00 0.00 66 ASN A CA 10
ATOM 15135 C C . ASN A 1 66 ? -5.244 -3.032 9.624 1.00 0.00 66 ASN A C 10
ATOM 15136 O O . ASN A 1 66 ? -4.400 -3.197 10.505 1.00 0.00 66 ASN A O 10
ATOM 15147 N N . ALA A 1 67 ? -4.940 -2.596 8.406 1.00 0.00 67 ALA A N 10
ATOM 15148 C CA . ALA A 1 67 ? -3.566 -2.309 8.019 1.00 0.00 67 ALA A CA 10
ATOM 15149 C C . ALA A 1 67 ? -3.046 -1.061 8.722 1.00 0.00 67 ALA A C 10
ATOM 15150 O O . ALA A 1 67 ? -1.853 -0.944 9.013 1.00 0.00 67 ALA A O 10
ATOM 15157 N N . GLY A 1 68 ? -3.965 -0.131 8.988 1.00 0.00 68 GLY A N 10
ATOM 15158 C CA . GLY A 1 68 ? -3.621 1.105 9.675 1.00 0.00 68 GLY A CA 10
ATOM 15159 C C . GLY A 1 68 ? -2.671 1.976 8.875 1.00 0.00 68 GLY A C 10
ATOM 15160 O O . GLY A 1 68 ? -2.018 2.868 9.424 1.00 0.00 68 GLY A O 10
ATOM 15164 N N . LEU A 1 69 ? -2.602 1.730 7.576 1.00 0.00 69 LEU A N 10
ATOM 15165 C CA . LEU A 1 69 ? -1.668 2.436 6.712 1.00 0.00 69 LEU A CA 10
ATOM 15166 C C . LEU A 1 69 ? -2.254 3.762 6.235 1.00 0.00 69 LEU A C 10
ATOM 15167 O O . LEU A 1 69 ? -2.922 3.826 5.205 1.00 0.00 69 LEU A O 10
ATOM 15183 N N . LYS A 1 70 ? -1.997 4.818 6.993 1.00 0.00 70 LYS A N 10
ATOM 15184 C CA . LYS A 1 70 ? -2.525 6.135 6.670 1.00 0.00 70 LYS A CA 10
ATOM 15185 C C . LYS A 1 70 ? -1.473 7.014 5.989 1.00 0.00 70 LYS A C 10
ATOM 15186 O O . LYS A 1 70 ? -1.769 7.693 5.006 1.00 0.00 70 LYS A O 10
ATOM 15205 N N . GLU A 1 71 ? -0.246 6.994 6.504 1.00 0.00 71 GLU A N 10
ATOM 15206 C CA . GLU A 1 71 ? 0.805 7.882 6.011 1.00 0.00 71 GLU A CA 10
ATOM 15207 C C . GLU A 1 71 ? 1.842 7.103 5.201 1.00 0.00 71 GLU A C 10
ATOM 15208 O O . GLU A 1 71 ? 2.305 6.042 5.624 1.00 0.00 71 GLU A O 10
ATOM 15220 N N . LYS A 1 72 ? 2.225 7.664 4.057 1.00 0.00 72 LYS A N 10
ATOM 15221 C CA . LYS A 1 72 ? 3.066 6.972 3.078 1.00 0.00 72 LYS A CA 10
ATOM 15222 C C . LYS A 1 72 ? 4.470 6.717 3.618 1.00 0.00 72 LYS A C 10
ATOM 15223 O O . LYS A 1 72 ? 5.065 7.579 4.267 1.00 0.00 72 LYS A O 10
ATOM 15242 N N . GLY A 1 73 ? 4.995 5.529 3.333 1.00 0.00 73 GLY A N 10
ATOM 15243 C CA . GLY A 1 73 ? 6.309 5.164 3.819 1.00 0.00 73 GLY A CA 10
ATOM 15244 C C . GLY A 1 73 ? 6.218 4.141 4.925 1.00 0.00 73 GLY A C 10
ATOM 15245 O O . GLY A 1 73 ? 7.230 3.633 5.409 1.00 0.00 73 GLY A O 10
ATOM 15249 N N . GLN A 1 74 ? 4.990 3.841 5.328 1.00 0.00 74 GLN A N 10
ATOM 15250 C CA . GLN A 1 74 ? 4.745 2.843 6.351 1.00 0.00 74 GLN A CA 10
ATOM 15251 C C . GLN A 1 74 ? 4.470 1.487 5.704 1.00 0.00 74 GLN A C 10
ATOM 15252 O O . GLN A 1 74 ? 3.630 1.364 4.808 1.00 0.00 74 GLN A O 10
ATOM 15266 N N . LEU A 1 75 ? 5.195 0.484 6.162 1.00 0.00 75 LEU A N 10
ATOM 15267 C CA . LEU A 1 75 ? 5.127 -0.856 5.597 1.00 0.00 75 LEU A CA 10
ATOM 15268 C C . LEU A 1 75 ? 5.305 -1.913 6.681 1.00 0.00 75 LEU A C 10
ATOM 15269 O O . LEU A 1 75 ? 5.613 -1.579 7.826 1.00 0.00 75 LEU A O 10
ATOM 15285 N N . SER A 1 76 ? 5.071 -3.170 6.299 1.00 0.00 76 SER A N 10
ATOM 15286 C CA . SER A 1 76 ? 5.077 -4.316 7.215 1.00 0.00 76 SER A CA 10
ATOM 15287 C C . SER A 1 76 ? 3.772 -4.394 7.991 1.00 0.00 76 SER A C 10
ATOM 15288 O O . SER A 1 76 ? 3.749 -4.520 9.216 1.00 0.00 76 SER A O 10
ATOM 15296 N N . GLY A 1 77 ? 2.682 -4.316 7.249 1.00 0.00 77 GLY A N 10
ATOM 15297 C CA . GLY A 1 77 ? 1.387 -4.628 7.799 1.00 0.00 77 GLY A CA 10
ATOM 15298 C C . GLY A 1 77 ? 0.995 -6.039 7.426 1.00 0.00 77 GLY A C 10
ATOM 15299 O O . GLY A 1 77 ? 0.752 -6.330 6.255 1.00 0.00 77 GLY A O 10
ATOM 15303 N N . VAL A 1 78 ? 0.963 -6.923 8.408 1.00 0.00 78 VAL A N 10
ATOM 15304 C CA . VAL A 1 78 ? 0.671 -8.321 8.158 1.00 0.00 78 VAL A CA 10
ATOM 15305 C C . VAL A 1 78 ? -0.755 -8.613 8.575 1.00 0.00 78 VAL A C 10
ATOM 15306 O O . VAL A 1 78 ? -1.098 -8.546 9.755 1.00 0.00 78 VAL A O 10
ATOM 15319 N N . ILE A 1 79 ? -1.583 -8.920 7.603 1.00 0.00 79 ILE A N 10
ATOM 15320 C CA . ILE A 1 79 ? -2.989 -9.135 7.843 1.00 0.00 79 ILE A CA 10
ATOM 15321 C C . ILE A 1 79 ? -3.283 -10.618 7.985 1.00 0.00 79 ILE A C 10
ATOM 15322 O O . ILE A 1 79 ? -3.104 -11.396 7.046 1.00 0.00 79 ILE A O 10
ATOM 15338 N N . LYS A 1 80 ? -3.707 -11.002 9.178 1.00 0.00 80 LYS A N 10
ATOM 15339 C CA . LYS A 1 80 ? -3.921 -12.397 9.504 1.00 0.00 80 LYS A CA 10
ATOM 15340 C C . LYS A 1 80 ? -5.297 -12.841 9.031 1.00 0.00 80 LYS A C 10
ATOM 15341 O O . LYS A 1 80 ? -6.324 -12.354 9.506 1.00 0.00 80 LYS A O 10
ATOM 15360 N N . SER A 1 81 ? -5.302 -13.739 8.066 1.00 0.00 81 SER A N 10
ATOM 15361 C CA . SER A 1 81 ? -6.528 -14.313 7.555 1.00 0.00 81 SER A CA 10
ATOM 15362 C C . SER A 1 81 ? -6.467 -15.828 7.697 1.00 0.00 81 SER A C 10
ATOM 15363 O O . SER A 1 81 ? -5.404 -16.388 7.969 1.00 0.00 81 SER A O 10
ATOM 15371 N N . SER A 1 82 ? -7.595 -16.486 7.519 1.00 0.00 82 SER A N 10
ATOM 15372 C CA . SER A 1 82 ? -7.636 -17.933 7.565 1.00 0.00 82 SER A CA 10
ATOM 15373 C C . SER A 1 82 ? -7.263 -18.482 6.193 1.00 0.00 82 SER A C 10
ATOM 15374 O O . SER A 1 82 ? -6.759 -19.597 6.067 1.00 0.00 82 SER A O 10
ATOM 15382 N N . VAL A 1 83 ? -7.512 -17.677 5.166 1.00 0.00 83 VAL A N 10
ATOM 15383 C CA . VAL A 1 83 ? -7.164 -18.044 3.798 1.00 0.00 83 VAL A CA 10
ATOM 15384 C C . VAL A 1 83 ? -5.670 -17.855 3.537 1.00 0.00 83 VAL A C 10
ATOM 15385 O O . VAL A 1 83 ? -5.150 -18.284 2.507 1.00 0.00 83 VAL A O 10
ATOM 15398 N N . GLY A 1 84 ? -4.987 -17.207 4.473 1.00 0.00 84 GLY A N 10
ATOM 15399 C CA . GLY A 1 84 ? -3.571 -16.962 4.324 1.00 0.00 84 GLY A CA 10
ATOM 15400 C C . GLY A 1 84 ? -3.159 -15.682 5.006 1.00 0.00 84 GLY A C 10
ATOM 15401 O O . GLY A 1 84 ? -3.863 -15.191 5.887 1.00 0.00 84 GLY A O 10
ATOM 15405 N N . PHE A 1 85 ? -2.029 -15.134 4.608 1.00 0.00 85 PHE A N 10
ATOM 15406 C CA . PHE A 1 85 ? -1.549 -13.900 5.199 1.00 0.00 85 PHE A CA 10
ATOM 15407 C C . PHE A 1 85 ? -1.284 -12.866 4.126 1.00 0.00 85 PHE A C 10
ATOM 15408 O O . PHE A 1 85 ? -0.655 -13.160 3.105 1.00 0.00 85 PHE A O 10
ATOM 15425 N N . LEU A 1 86 ? -1.777 -11.663 4.353 1.00 0.00 86 LEU A N 10
ATOM 15426 C CA . LEU A 1 86 ? -1.625 -10.589 3.398 1.00 0.00 86 LEU A CA 10
ATOM 15427 C C . LEU A 1 86 ? -0.613 -9.575 3.907 1.00 0.00 86 LEU A C 10
ATOM 15428 O O . LEU A 1 86 ? -0.631 -9.202 5.079 1.00 0.00 86 LEU A O 10
ATOM 15444 N N . ILE A 1 87 ? 0.278 -9.143 3.031 1.00 0.00 87 ILE A N 10
ATOM 15445 C CA . ILE A 1 87 ? 1.252 -8.124 3.389 1.00 0.00 87 ILE A CA 10
ATOM 15446 C C . ILE A 1 87 ? 0.897 -6.823 2.703 1.00 0.00 87 ILE A C 10
ATOM 15447 O O . ILE A 1 87 ? 0.769 -6.776 1.483 1.00 0.00 87 ILE A O 10
ATOM 15463 N N . VAL A 1 88 ? 0.737 -5.775 3.485 1.00 0.00 88 VAL A N 10
ATOM 15464 C CA . VAL A 1 88 ? 0.293 -4.497 2.957 1.00 0.00 88 VAL A CA 10
ATOM 15465 C C . VAL A 1 88 ? 1.396 -3.436 3.069 1.00 0.00 88 VAL A C 10
ATOM 15466 O O . VAL A 1 88 ? 2.135 -3.378 4.059 1.00 0.00 88 VAL A O 10
ATOM 15479 N N . ARG A 1 89 ? 1.517 -2.625 2.025 1.00 0.00 89 ARG A N 10
ATOM 15480 C CA . ARG A 1 89 ? 2.498 -1.549 1.966 1.00 0.00 89 ARG A CA 10
ATOM 15481 C C . ARG A 1 89 ? 1.850 -0.289 1.402 1.00 0.00 89 ARG A C 10
ATOM 15482 O O . ARG A 1 89 ? 0.938 -0.368 0.579 1.00 0.00 89 ARG A O 10
ATOM 15503 N N . LEU A 1 90 ? 2.311 0.864 1.854 1.00 0.00 90 LEU A N 10
ATOM 15504 C CA . LEU A 1 90 ? 1.819 2.136 1.344 1.00 0.00 90 LEU A CA 10
ATOM 15505 C C . LEU A 1 90 ? 2.695 2.667 0.236 1.00 0.00 90 LEU A C 10
ATOM 15506 O O . LEU A 1 90 ? 3.831 3.077 0.478 1.00 0.00 90 LEU A O 10
ATOM 15522 N N . ASP A 1 91 ? 2.175 2.644 -0.978 1.00 0.00 91 ASP A N 10
ATOM 15523 C CA . ASP A 1 91 ? 2.911 3.227 -2.098 1.00 0.00 91 ASP A CA 10
ATOM 15524 C C . ASP A 1 91 ? 2.755 4.746 -2.143 1.00 0.00 91 ASP A C 10
ATOM 15525 O O . ASP A 1 91 ? 3.751 5.469 -2.153 1.00 0.00 91 ASP A O 10
ATOM 15534 N N . ASP A 1 92 ? 1.509 5.229 -2.175 1.00 0.00 92 ASP A N 10
ATOM 15535 C CA . ASP A 1 92 ? 1.241 6.671 -2.167 1.00 0.00 92 ASP A CA 10
ATOM 15536 C C . ASP A 1 92 ? -0.169 6.970 -1.651 1.00 0.00 92 ASP A C 10
ATOM 15537 O O . ASP A 1 92 ? -1.035 6.092 -1.645 1.00 0.00 92 ASP A O 10
ATOM 15546 N N . ILE A 1 93 ? -0.389 8.209 -1.215 1.00 0.00 93 ILE A N 10
ATOM 15547 C CA . ILE A 1 93 ? -1.721 8.687 -0.843 1.00 0.00 93 ILE A CA 10
ATOM 15548 C C . ILE A 1 93 ? -2.052 9.949 -1.642 1.00 0.00 93 ILE A C 10
ATOM 15549 O O . ILE A 1 93 ? -1.279 10.911 -1.641 1.00 0.00 93 ILE A O 10
ATOM 15565 N N . GLN A 1 94 ? -3.197 9.952 -2.312 1.00 0.00 94 GLN A N 10
ATOM 15566 C CA . GLN A 1 94 ? -3.579 11.069 -3.169 1.00 0.00 94 GLN A CA 10
ATOM 15567 C C . GLN A 1 94 ? -4.830 11.775 -2.662 1.00 0.00 94 GLN A C 10
ATOM 15568 O O . GLN A 1 94 ? -5.630 11.191 -1.924 1.00 0.00 94 GLN A O 10
ATOM 15582 N N . ALA A 1 95 ? -4.964 13.047 -3.061 1.00 0.00 95 ALA A N 10
ATOM 15583 C CA . ALA A 1 95 ? -6.132 13.886 -2.759 1.00 0.00 95 ALA A CA 10
ATOM 15584 C C . ALA A 1 95 ? -6.177 14.322 -1.298 1.00 0.00 95 ALA A C 10
ATOM 15585 O O . ALA A 1 95 ? -6.266 15.512 -0.994 1.00 0.00 95 ALA A O 10
ATOM 15592 N N . ALA A 1 96 ? -6.095 13.354 -0.408 1.00 0.00 96 ALA A N 10
ATOM 15593 C CA . ALA A 1 96 ? -6.231 13.588 1.026 1.00 0.00 96 ALA A CA 10
ATOM 15594 C C . ALA A 1 96 ? -5.215 14.598 1.542 1.00 0.00 96 ALA A C 10
ATOM 15595 O O . ALA A 1 96 ? -5.565 15.553 2.236 1.00 0.00 96 ALA A O 10
ATOM 15602 N N . HIS A 1 97 ? -3.958 14.394 1.190 1.00 0.00 97 HIS A N 10
ATOM 15603 C CA . HIS A 1 97 ? -2.883 15.194 1.752 1.00 0.00 97 HIS A CA 10
ATOM 15604 C C . HIS A 1 97 ? -2.777 16.544 1.044 1.00 0.00 97 HIS A C 10
ATOM 15605 O O . HIS A 1 97 ? -2.234 17.499 1.596 1.00 0.00 97 HIS A O 10
ATOM 15620 N N . HIS A 1 98 ? -3.327 16.626 -0.164 1.00 0.00 98 HIS A N 10
ATOM 15621 C CA . HIS A 1 98 ? -3.206 17.836 -0.975 1.00 0.00 98 HIS A CA 10
ATOM 15622 C C . HIS A 1 98 ? -4.403 18.768 -0.775 1.00 0.00 98 HIS A C 10
ATOM 15623 O O . HIS A 1 98 ? -4.276 19.980 -0.938 1.00 0.00 98 HIS A O 10
ATOM 15638 N N . HIS A 1 99 ? -5.556 18.212 -0.420 1.00 0.00 99 HIS A N 10
ATOM 15639 C CA . HIS A 1 99 ? -6.756 19.025 -0.223 1.00 0.00 99 HIS A CA 10
ATOM 15640 C C . HIS A 1 99 ? -6.608 19.969 0.968 1.00 0.00 99 HIS A C 10
ATOM 15641 O O . HIS A 1 99 ? -6.510 21.182 0.793 1.00 0.00 99 HIS A O 10
ATOM 15656 N N . HIS A 1 100 ? -6.585 19.422 2.176 1.00 0.00 100 HIS A N 10
ATOM 15657 C CA . HIS A 1 100 ? -6.436 20.248 3.374 1.00 0.00 100 HIS A CA 10
ATOM 15658 C C . HIS A 1 100 ? -5.438 19.637 4.352 1.00 0.00 100 HIS A C 10
ATOM 15659 O O . HIS A 1 100 ? -5.640 19.686 5.565 1.00 0.00 100 HIS A O 10
ATOM 15674 N N . HIS A 1 101 ? -4.358 19.078 3.808 1.00 0.00 101 HIS A N 10
ATOM 15675 C CA . HIS A 1 101 ? -3.300 18.449 4.607 1.00 0.00 101 HIS A CA 10
ATOM 15676 C C . HIS A 1 101 ? -3.841 17.376 5.552 1.00 0.00 101 HIS A C 10
ATOM 15677 O O . HIS A 1 101 ? -3.967 17.599 6.756 1.00 0.00 101 HIS A O 10
ATOM 15692 N N . HIS A 1 102 ? -4.173 16.219 5.007 1.00 0.00 102 HIS A N 10
ATOM 15693 C CA . HIS A 1 102 ? -4.512 15.068 5.833 1.00 0.00 102 HIS A CA 10
ATOM 15694 C C . HIS A 1 102 ? -3.245 14.327 6.224 1.00 0.00 102 HIS A C 10
ATOM 15695 O O . HIS A 1 102 ? -2.699 14.619 7.309 1.00 0.00 102 HIS A O 10
#

Secondary structure (DSSP, 8-state):
----EEEEEEEEESSHHHHHHHHHHHHHTS-HHHHHHHT-TTHHHHTTTSEEEEEETT---HHHHTT---STT-EEEEEEETTEEEEEEEEEEE-SSTTS--

GO terms:
  GO:0005886 plasma membrane (C, EXP)
  GO:0042802 identical protein binding (F, IPI)
  GO:0006457 protein folding (P, IDA)
  GO:0005515 protein binding (F, IPI)

InterPro domains:
  IPR000297 Peptidyl-prolyl cis-trans isomerase, PpiC-type [PF13145] (247-369)
  IPR000297 Peptidyl-prolyl cis-trans isomerase, PpiC-type [PS50198] (266-355)
  IPR023058 Peptidyl-prolyl cis-trans isomerase, PpiC-type, conserved site [PS01096] (295-316)
  IPR027304 Trigger factor/SurA domain superfamily [SSF109998] (39-239)
  IPR046357 Peptidyl-prolyl cis-trans isomerase domain superfamily [G3DSA:3.10.50.40] (264-365)
  IPR052029 Periplasmic chaperone PpiD [PTHR47529] (1-620)

Solvent-accessible surface area: 6199 Å² total; per-residue (Å²): 200,92,62,69,74,1,69,0,0,19,0,67,2,148,73,83,104,34,0,94,62,7,30,75,92,1,96,147,47,71,71,8,29,38,19,0,93,147,81,5,49,22,62,144,40,0,188,102,13,0,19,80,23,99,22,60,39,94,88,17,68,92,88,7,111,116,15,52,6,101,126,124,53,72,56,38,12,57,20,156,31,122,116,7,29,18,0,0,47,5,35,34,53,12,75,10,95,128,157,163,133,90